Protein AF-0000000087191432 (afdb_homodimer)

Foldseek 3Di:
DPPQQDADDFFFPDFFFAQFLGAAFPPDDLVLLVPFPPPDDCPPPVNLVLLQCLLVLLCVLQVADPQKFKFKFFDFLVRQLVLLCQQFPQPFAEEQWDEADVSVVVVCCNCVPVVNPHYDYFYAPDLQETGDLLPDAQLEEYEYEQAHQQSQFGDLALPSQDLPGNYAYAYEDAQPRLQHDHDNSSHQWYKYGCSGQLVFDGRMMMIIGHPVSQQSLQPDGDPDDDDLSSDQADPSHGPVVSRRRDHSDDDDSSSSSSSVVSSVVCVVQPGSVLQNVQLVLLQVLVVVLQVVDPQKDFSNPDPSGRHSFKTWMDTRPPLLVVDDQVVNQVLLVQLQVQCVVVVRHDNQFRDPPHRGTGIGGSGRSDGSVSSNSNSSSSVSSNSVSSVVSD/DPPQQDADDFFFPDFFFAQFLGAAFPPDDLVLLVPFPPPDDCPPPVNLVLLQCLLVLLCVLQVADPQKFKFKFFFFLVRQLVLLLQQFPQPFAEEQWDEADVSVVVVCCNCVPVVRPHYDYFYDPDLQETGPLLPDAQLEEYEYEQAHQQSQFGDLALPSQDLPGNYAYAYEDAQPRLQHDHDNSSHQWYKYGCSGQLVFDGRMMMIIGHPVSQQSLQPDGDDDDDDLSSDQADPSHGPVVSRRRDHSDDDDSSSSSSSVVSSVVCVVQPGSVLQNVQLVLLQVLVVVLPVVDPQKDFSNPDPSGRHSFKTWMDTRDPLLVPDDQVVNQVLLVQLQVQCVVVVRHDNQFRDPPHRGTGIGGSGRSDGSVSSNSNSVSSVSSNSVSSVVSD

Organism: Streptomyces mobaraensis (NCBI:txid35621)

Secondary structure (DSSP, 8-state):
-----PPPS---SS-B--SSSPPPPTT--GGGGGG---SS-TTSHHHHHHHHHHHHHHHHHHT--TT-EEEEEESHHHHHHHHHHHHHTTSS-EEEEESSHHHHHHHHIIIIIS--SSEEEEE-SSTT----GGG--TTSEEEEESEETTTTEE-S-STTS-TT-SSPEEEE-TTTTTTS---GGG-SEEEEETTSTT---SSEEEEEE-HHHHHHHHH---SS---GGG--EETTEE-GGGGTT--SSPPPHHHHHHHHHHHHHHHHHTSHHHHHHHHHHHHHHHHHHHHH-TTEEES-SSGGGB-SSEEEEEE--HHHHTS-HHHHHHHHHHHHHHHHHTTS-BS-BPPTTSPSEEEEE--TTS-HHHHHHHHHHHHHHHHHHHHHT-/-----PPPS---SS-B--SSSPPPPTT--GGGGGG---SS-TTSHHHHHHHHHHHHHHHHHHT--TT-EEEEEESHHHHHHHHHHHHHTTSS-EEEEESSHHHHHHHHIIIIIS--SSEEEEE-SSTT----GGG--TTSEEEEESEETTTTEE-S-STTS-TT-SSPEEEE-TTTTTTS---GGG-SEEEEETTSTT---SSEEEEEE-HHHHHHHHH---SS---GGG--EETTEE-GGGGTT--SS---HHHHHHHHHHHHHHHHHTSHHHHHHHHHHHHHHHHHHHHH-TTEEES-SSGGGB-SSEEEEEE--HHHHTS-HHHHHHHHHHHHHHHHHTTS-BS-BPPTTSPSEEEEE--TTS-HHHHHHHHHHHHHHHHHHHHHT-

Nearest PDB structures (foldseek):
  2fyf-assembly1_B  TM=8.736E-01  e=1.387E-25  Mycobacterium tuberculosis H37Rv
  3vom-assembly1_B  TM=8.663E-01  e=1.087E-25  Mycobacterium tuberculosis
  5f8v-assembly2_C  TM=7.809E-01  e=5.324E-20  Trichomonas vaginalis
  6mfb-assembly1_B  TM=7.810E-01  e=1.449E-17  Aedes aegypti
  5f8v-assembly3_F  TM=7.965E-01  e=7.066E-17  Trichomonas vaginalis

Sequence (780 aa):
MSNPLSKPALKPERPWFSSGPCAKPPGWDPGDLKGAFVGRSHRHPEGRARLREVIETSRRLLGLPPDHRLAIIPGSDTGAVETALWNLLGHTGVEVCAWENFGLTWLHDIVEQLRVPDVTVHRAASYGGLPDLSAVDFSRDVVFTWNGTTSGVRVPDADWIPADRDGLTICDATSAVFGMDVDFAKLDVVTWSWQKALGGEGAHGMLALSPAAVERLAVFRPDRPIPKVFRIARDGALLDEVFDGFFVNSPSMLAVEDVLTALDWVERIGGTPATVARSRANLDAVARWVRATPYVEFLAEDPRTVSPTSICLRFTHPRFTALPAPEQAAFARRVCARIEENGAGYDIGAHREAPPGLRIWGGPTVDTADVEALLPWIDWAFAQTLGEYAMSNPLSKPALKPERPWFSSGPCAKPPGWDPGDLKGAFVGRSHRHPEGRARLREVIETSRRLLGLPPDHRLAIIPGSDTGAVETALWNLLGHTGVEVCAWENFGLTWLHDIVEQLRVPDVTVHRAASYGGLPDLSAVDFSRDVVFTWNGTTSGVRVPDADWIPADRDGLTICDATSAVFGMDVDFAKLDVVTWSWQKALGGEGAHGMLALSPAAVERLAVFRPDRPIPKVFRIARDGALLDEVFDGFFVNSPSMLAVEDVLTALDWVERIGGTPATVARSRANLDAVARWVRATPYVEFLAEDPRTVSPTSICLRFTHPRFTALPAPEQAAFARRVCARIEENGAGYDIGAHREAPPGLRIWGGPTVDTADVEALLPWIDWAFAQTLGEYA

pLDDT: mean 96.53, std 6.11, range [31.11, 98.94]

Radius of gyration: 27.42 Å; Cα contacts (8 Å, |Δi|>4): 1817; chains: 2; bounding box: 55×76×76 Å

Structure (mmCIF, N/CA/C/O backbone):
data_AF-0000000087191432-model_v1
#
loop_
_entity.id
_entity.type
_entity.pdbx_description
1 polymer 'phosphoserine transaminase'
#
loop_
_atom_site.group_PDB
_atom_site.id
_atom_site.type_symbol
_atom_site.label_atom_id
_atom_site.label_alt_id
_atom_site.label_comp_id
_atom_site.label_asym_id
_atom_site.label_entity_id
_atom_site.label_seq_id
_atom_site.pdbx_PDB_ins_code
_atom_site.Cartn_x
_atom_site.Cartn_y
_atom_site.Cartn_z
_atom_site.occupancy
_atom_site.B_iso_or_equiv
_atom_site.auth_seq_id
_atom_site.auth_comp_id
_atom_site.auth_asym_id
_atom_site.auth_atom_id
_atom_site.pdbx_PDB_model_num
ATOM 1 N N . MET A 1 1 ? -23.094 -40.719 -29.438 1 31.14 1 MET A N 1
ATOM 2 C CA . MET A 1 1 ? -23.359 -39.375 -28.922 1 31.14 1 MET A CA 1
ATOM 3 C C . MET A 1 1 ? -22.922 -39.281 -27.469 1 31.14 1 MET A C 1
ATOM 5 O O . MET A 1 1 ? -23.375 -40.031 -26.609 1 31.14 1 MET A O 1
ATOM 9 N N . SER A 1 2 ? -21.656 -39.094 -27.141 1 40.59 2 SER A N 1
ATOM 10 C CA . SER A 1 2 ? -21.062 -39.188 -25.812 1 40.59 2 SER A CA 1
ATOM 11 C C . SER A 1 2 ? -21.938 -38.469 -24.766 1 40.59 2 SER A C 1
ATOM 13 O O . SER A 1 2 ? -22.422 -37.375 -25.016 1 40.59 2 SER A O 1
ATOM 15 N N . ASN A 1 3 ? -22.703 -39.062 -24.031 1 45.81 3 ASN A N 1
ATOM 16 C CA . ASN A 1 3 ? -23.688 -38.625 -23.047 1 45.81 3 ASN A CA 1
ATOM 17 C C . ASN A 1 3 ? -23.219 -37.406 -22.297 1 45.81 3 ASN A C 1
ATOM 19 O O . ASN A 1 3 ? -22.188 -37.438 -21.625 1 45.81 3 ASN A O 1
ATOM 23 N N . PRO A 1 4 ? -23.703 -36.094 -22.688 1 64.06 4 PRO A N 1
ATOM 24 C CA . PRO A 1 4 ? -23.312 -34.875 -22 1 64.06 4 PRO A CA 1
ATOM 25 C C . PRO A 1 4 ? -23.344 -35 -20.484 1 64.06 4 PRO A C 1
ATOM 27 O O . PRO A 1 4 ? -24.219 -35.656 -19.938 1 64.06 4 PRO A O 1
ATOM 30 N N . LEU A 1 5 ? -22.109 -35.062 -19.812 1 81.69 5 LEU A N 1
ATOM 31 C CA . LEU A 1 5 ? -22.031 -35.062 -18.359 1 81.69 5 LEU A CA 1
ATOM 32 C C . LEU A 1 5 ? -23.109 -34.188 -17.75 1 81.69 5 LEU A C 1
ATOM 34 O O . LEU A 1 5 ? -23.344 -33.062 -18.25 1 81.69 5 LEU A O 1
ATOM 38 N N . SER A 1 6 ? -23.938 -34.688 -16.875 1 91.5 6 SER A N 1
ATOM 39 C CA . SER A 1 6 ? -24.969 -33.906 -16.203 1 91.5 6 SER A CA 1
ATOM 40 C C . SER A 1 6 ? -24.344 -32.781 -15.367 1 91.5 6 SER A C 1
ATOM 42 O O . SER A 1 6 ? -23.234 -32.938 -14.836 1 91.5 6 SER A O 1
ATOM 44 N N . LYS A 1 7 ? -25.094 -31.719 -15.469 1 93.44 7 LYS A N 1
ATOM 45 C CA . LYS A 1 7 ? -24.672 -30.578 -14.648 1 93.44 7 LYS A CA 1
ATOM 46 C C . LYS A 1 7 ? -24.641 -30.938 -13.172 1 93.44 7 LYS A C 1
ATOM 48 O O . LYS A 1 7 ? -25.609 -31.484 -12.641 1 93.44 7 LYS A O 1
ATOM 53 N N . PRO A 1 8 ? -23.469 -30.688 -12.469 1 96.75 8 PRO A N 1
ATOM 54 C CA . PRO A 1 8 ? -23.375 -31.031 -11.055 1 96.75 8 PRO A CA 1
ATOM 55 C C . PRO A 1 8 ? -24.406 -30.312 -10.188 1 96.75 8 PRO A C 1
ATOM 57 O O . PRO A 1 8 ? -24.797 -29.188 -10.5 1 96.75 8 PRO A O 1
ATOM 60 N N . ALA A 1 9 ? -24.797 -30.906 -9.055 1 94 9 ALA A N 1
ATOM 61 C CA . ALA A 1 9 ? -25.797 -30.328 -8.148 1 94 9 ALA A CA 1
ATOM 62 C C . ALA A 1 9 ? -25.125 -29.547 -7.016 1 94 9 ALA A C 1
ATOM 64 O O . ALA A 1 9 ? -25.609 -28.5 -6.598 1 94 9 ALA A O 1
ATOM 65 N N . LEU A 1 10 ? -24.047 -30.062 -6.57 1 97.12 10 LEU A N 1
ATOM 66 C CA . LEU A 1 10 ? -23.391 -29.484 -5.402 1 97.12 10 LEU A CA 1
ATOM 67 C C . LEU A 1 10 ? -22.375 -28.438 -5.816 1 97.12 10 LEU A C 1
ATOM 69 O O . LEU A 1 10 ? -21.531 -28.672 -6.691 1 97.12 10 LEU A O 1
ATOM 73 N N . LYS A 1 11 ? -22.453 -27.234 -5.281 1 98 11 LYS A N 1
ATOM 74 C CA . LYS A 1 11 ? -21.5 -26.156 -5.496 1 98 11 LYS A CA 1
ATOM 75 C C . LYS A 1 11 ? -20.641 -25.922 -4.254 1 98 11 LYS A C 1
ATOM 77 O O . LYS A 1 11 ? -21.062 -26.25 -3.139 1 98 11 LYS A O 1
ATOM 82 N N . PRO A 1 12 ? -19.422 -25.375 -4.461 1 98.69 12 PRO A N 1
ATOM 83 C CA . PRO A 1 12 ? -18.656 -24.938 -3.295 1 98.69 12 PRO A CA 1
ATOM 84 C C . PRO A 1 12 ? -19.406 -23.922 -2.432 1 98.69 12 PRO A C 1
ATOM 86 O O . PRO A 1 12 ? -20.094 -23.062 -2.961 1 98.69 12 PRO A O 1
ATOM 89 N N . GLU A 1 13 ? -19.297 -24.062 -1.094 1 98.12 13 GLU A N 1
ATOM 90 C CA . GLU A 1 13 ? -19.859 -23.062 -0.188 1 98.12 13 GLU A CA 1
ATOM 91 C C . GLU A 1 13 ? -19.156 -21.719 -0.346 1 98.12 13 GLU A C 1
ATOM 93 O O . GLU A 1 13 ? -19.797 -20.656 -0.309 1 98.12 13 GLU A O 1
ATOM 98 N N . ARG A 1 14 ? -17.922 -21.719 -0.483 1 98.12 14 ARG A N 1
ATOM 99 C CA . ARG A 1 14 ? -17.062 -20.578 -0.753 1 98.12 14 ARG A CA 1
ATOM 100 C C . ARG A 1 14 ? -16.297 -20.766 -2.061 1 98.12 14 ARG A C 1
ATOM 102 O O . ARG A 1 14 ? -15.18 -21.281 -2.066 1 98.12 14 ARG A O 1
ATOM 109 N N . PRO A 1 15 ? -16.859 -20.266 -3.139 1 98.5 15 PRO A N 1
ATOM 110 C CA . PRO A 1 15 ? -16.328 -20.562 -4.469 1 98.5 15 PRO A CA 1
ATOM 111 C C . PRO A 1 15 ? -15.18 -19.641 -4.875 1 98.5 15 PRO A C 1
ATOM 113 O O . PRO A 1 15 ? -15.055 -19.297 -6.051 1 98.5 15 PRO A O 1
ATOM 116 N N . TRP A 1 16 ? -14.391 -19.062 -3.955 1 98.5 16 TRP A N 1
ATOM 117 C CA . TRP A 1 16 ? -13.258 -18.188 -4.227 1 98.5 16 TRP A CA 1
ATOM 118 C C . TRP A 1 16 ? -11.961 -18.984 -4.324 1 98.5 16 TRP A C 1
ATOM 120 O O . TRP A 1 16 ? -11.477 -19.516 -3.324 1 98.5 16 TRP A O 1
ATOM 130 N N . PHE A 1 17 ? -11.352 -19.031 -5.543 1 98.75 17 PHE A N 1
ATOM 131 C CA . PHE A 1 17 ? -10.148 -19.812 -5.773 1 98.75 17 PHE A CA 1
ATOM 132 C C . PHE A 1 17 ? -9.055 -18.969 -6.426 1 98.75 17 PHE A C 1
ATOM 134 O O . PHE A 1 17 ? -8.211 -19.5 -7.156 1 98.75 17 PHE A O 1
ATOM 141 N N . SER A 1 18 ? -9.141 -17.625 -6.227 1 98.06 18 SER A N 1
ATOM 142 C CA . SER A 1 18 ? -8.164 -16.703 -6.789 1 98.06 18 SER A CA 1
ATOM 143 C C . SER A 1 18 ? -6.789 -16.906 -6.156 1 98.06 18 SER A C 1
ATOM 145 O O . SER A 1 18 ? -6.68 -17.094 -4.945 1 98.06 18 SER A O 1
ATOM 147 N N . SER A 1 19 ? -5.734 -16.828 -6.973 1 95.88 19 SER A N 1
ATOM 148 C CA . SER A 1 19 ? -4.363 -16.938 -6.484 1 95.88 19 SER A CA 1
ATOM 149 C C . SER A 1 19 ? -3.818 -15.594 -6.023 1 95.88 19 SER A C 1
ATOM 151 O O . SER A 1 19 ? -2.635 -15.477 -5.695 1 95.88 19 SER A O 1
ATOM 153 N N . GLY A 1 20 ? -4.648 -14.5 -5.996 1 91.19 20 GLY A N 1
ATOM 154 C CA . GLY A 1 20 ? -4.223 -13.211 -5.469 1 91.19 20 GLY A CA 1
ATOM 155 C C . GLY A 1 20 ? -5.09 -12.062 -5.941 1 91.19 20 GLY A C 1
ATOM 156 O O . GLY A 1 20 ? -5.117 -11.75 -7.137 1 91.19 20 GLY A O 1
ATOM 157 N N . PRO A 1 21 ? -5.785 -11.328 -4.98 1 96.44 21 PRO A N 1
ATOM 158 C CA . PRO A 1 21 ? -5.988 -11.68 -3.572 1 96.44 21 PRO A CA 1
ATOM 159 C C . PRO A 1 21 ? -6.742 -13 -3.398 1 96.44 21 PRO A C 1
ATOM 161 O O . PRO A 1 21 ? -7.531 -13.383 -4.262 1 96.44 21 PRO A O 1
ATOM 164 N N . CYS A 1 22 ? -6.434 -13.688 -2.32 1 98.38 22 CYS A N 1
ATOM 165 C CA . CYS A 1 22 ? -6.969 -15.023 -2.1 1 98.38 22 CYS A CA 1
ATOM 166 C C . CYS A 1 22 ? -8.164 -14.992 -1.159 1 98.38 22 CYS A C 1
ATOM 168 O O . CYS A 1 22 ? -8.484 -13.938 -0.598 1 98.38 22 CYS A O 1
ATOM 170 N N . ALA A 1 23 ? -8.875 -16.125 -1.084 1 98.31 23 ALA A N 1
ATOM 171 C CA . ALA A 1 23 ? -10.055 -16.25 -0.242 1 98.31 23 ALA A CA 1
ATOM 172 C C . ALA A 1 23 ? -9.75 -15.867 1.202 1 98.31 23 ALA A C 1
ATOM 174 O O . ALA A 1 23 ? -8.68 -16.188 1.722 1 98.31 23 ALA A O 1
ATOM 175 N N . LYS A 1 24 ? -10.695 -15.18 1.85 1 98.06 24 LYS A N 1
ATOM 176 C CA . LYS A 1 24 ? -10.633 -14.891 3.279 1 98.06 24 LYS A CA 1
ATOM 177 C C . LYS A 1 24 ? -10.727 -16.172 4.105 1 98.06 24 LYS A C 1
ATOM 179 O O . LYS A 1 24 ? -11.203 -17.203 3.615 1 98.06 24 LYS A O 1
ATOM 184 N N . PRO A 1 25 ? -10.211 -16.125 5.344 1 98.12 25 PRO A N 1
ATOM 185 C CA . PRO A 1 25 ? -10.406 -17.297 6.195 1 98.12 25 PRO A CA 1
ATOM 186 C C . PRO A 1 25 ? -11.883 -17.672 6.348 1 98.12 25 PRO A C 1
ATOM 188 O O . PRO A 1 25 ? -12.75 -16.812 6.289 1 98.12 25 PRO A O 1
ATOM 191 N N . PRO A 1 26 ? -12.18 -18.969 6.492 1 97.5 26 PRO A N 1
ATOM 192 C CA . PRO A 1 26 ? -13.57 -19.391 6.734 1 97.5 26 PRO A CA 1
ATOM 193 C C . PRO A 1 26 ? -14.211 -18.625 7.895 1 97.5 26 PRO A C 1
ATOM 195 O O . PRO A 1 26 ? -13.586 -18.453 8.945 1 97.5 26 PRO A O 1
ATOM 198 N N . GLY A 1 27 ? -15.383 -18.094 7.664 1 95.44 27 GLY A N 1
ATOM 199 C CA . GLY A 1 27 ? -16.109 -17.406 8.719 1 95.44 27 GLY A CA 1
ATOM 200 C C . GLY A 1 27 ? -15.836 -15.906 8.75 1 95.44 27 GLY A C 1
ATOM 201 O O . GLY A 1 27 ? -16.453 -15.18 9.523 1 95.44 27 GLY A O 1
ATOM 202 N N . TRP A 1 28 ? -14.953 -15.445 7.898 1 95.12 28 TRP A N 1
ATOM 203 C CA . TRP A 1 28 ? -14.602 -14.031 7.852 1 95.12 28 TRP A CA 1
ATOM 204 C C . TRP A 1 28 ? -15.844 -13.172 7.617 1 95.12 28 TRP A C 1
ATOM 206 O O . TRP A 1 28 ? -16.719 -13.539 6.824 1 95.12 28 TRP A O 1
ATOM 216 N N . ASP A 1 29 ? -15.953 -12.039 8.305 1 93.69 29 ASP A N 1
ATOM 217 C CA . ASP A 1 29 ? -17.016 -11.047 8.18 1 93.69 29 ASP A CA 1
ATOM 218 C C . ASP A 1 29 ? -16.469 -9.633 8.383 1 93.69 29 ASP A C 1
ATOM 220 O O . ASP A 1 29 ? -15.664 -9.398 9.289 1 93.69 29 ASP A O 1
ATOM 224 N N . PRO A 1 30 ? -16.875 -8.75 7.504 1 91.69 30 PRO A N 1
ATOM 225 C CA . PRO A 1 30 ? -16.391 -7.387 7.699 1 91.69 30 PRO A CA 1
ATOM 226 C C . PRO A 1 30 ? -16.703 -6.84 9.086 1 91.69 30 PRO A C 1
ATOM 228 O O . PRO A 1 30 ? -16 -5.965 9.586 1 91.69 30 PRO A O 1
ATOM 231 N N . GLY A 1 31 ? -17.812 -7.309 9.68 1 90.75 31 GLY A N 1
ATOM 232 C CA . GLY A 1 31 ? -18.141 -6.898 11.031 1 90.75 31 GLY A CA 1
ATOM 233 C C . GLY A 1 31 ? -17.047 -7.191 12.039 1 90.75 31 GLY A C 1
ATOM 234 O O . GLY A 1 31 ? -17 -6.578 13.102 1 90.75 31 GLY A O 1
ATOM 235 N N . ASP A 1 32 ? -16.141 -8.133 11.672 1 89.38 32 ASP A N 1
ATOM 236 C CA . ASP A 1 32 ? -15.031 -8.492 12.547 1 89.38 32 ASP A CA 1
ATOM 237 C C . ASP A 1 32 ? -13.992 -7.371 12.609 1 89.38 32 ASP A C 1
ATOM 239 O O . ASP A 1 32 ? -13.125 -7.371 13.484 1 89.38 32 ASP A O 1
ATOM 243 N N . LEU A 1 33 ? -14.156 -6.371 11.766 1 94.88 33 LEU A N 1
ATOM 244 C CA . LEU A 1 33 ? -13.172 -5.297 11.664 1 94.88 33 LEU A CA 1
ATOM 245 C C . LEU A 1 33 ? -13.578 -4.105 12.523 1 94.88 33 LEU A C 1
ATOM 247 O O . LEU A 1 33 ? -12.977 -3.035 12.438 1 94.88 33 LEU A O 1
ATOM 251 N N . LYS A 1 34 ? -14.602 -4.227 13.359 1 91.19 34 LYS A N 1
ATOM 252 C CA . LYS A 1 34 ? -15.125 -3.152 14.195 1 91.19 34 LYS A CA 1
ATOM 253 C C . LYS A 1 34 ? -14.062 -2.646 15.164 1 91.19 34 LYS A C 1
ATOM 255 O O . LYS A 1 34 ? -14.094 -1.487 15.586 1 91.19 34 LYS A O 1
ATOM 260 N N . GLY A 1 35 ? -13.062 -3.439 15.5 1 91.06 35 GLY A N 1
ATOM 261 C CA . GLY A 1 35 ? -12.008 -3.059 16.422 1 91.06 35 GLY A CA 1
ATOM 262 C C . GLY A 1 35 ? -10.836 -2.371 15.758 1 91.06 35 GLY A C 1
ATOM 263 O O . GLY A 1 35 ? -9.852 -2.023 16.406 1 91.06 35 GLY A O 1
ATOM 264 N N . ALA A 1 36 ? -10.961 -2.131 14.414 1 95.94 36 ALA A N 1
ATOM 265 C CA . ALA A 1 36 ? -9.859 -1.503 13.688 1 95.94 36 ALA A CA 1
ATOM 266 C C . ALA A 1 36 ? -9.547 -0.121 14.258 1 95.94 36 ALA A C 1
ATOM 268 O O . ALA A 1 36 ? -10.453 0.607 14.672 1 95.94 36 ALA A O 1
ATOM 269 N N . PHE A 1 37 ? -8.281 0.24 14.328 1 97.19 37 PHE A N 1
ATOM 270 C CA . PHE A 1 37 ? -7.781 1.5 14.867 1 97.19 37 PHE A CA 1
ATOM 271 C C . PHE A 1 37 ? -7.805 2.592 13.805 1 97.19 37 PHE A C 1
ATOM 273 O O . PHE A 1 37 ? -6.758 3.098 13.406 1 97.19 37 PHE A O 1
ATOM 280 N N . VAL A 1 38 ? -8.977 2.998 13.398 1 96.44 38 VAL A N 1
ATOM 281 C CA . VAL A 1 38 ? -9.141 3.926 12.281 1 96.44 38 VAL A CA 1
ATOM 282 C C . VAL A 1 38 ? -9.406 5.332 12.82 1 96.44 38 VAL A C 1
ATOM 284 O O . VAL A 1 38 ? -9.789 5.5 13.977 1 96.44 38 VAL A O 1
ATOM 287 N N . GLY A 1 39 ? -9.156 6.383 11.945 1 94.81 39 GLY A N 1
ATOM 288 C CA . GLY A 1 39 ? -9.414 7.77 12.297 1 94.81 39 GLY A CA 1
ATOM 289 C C . GLY A 1 39 ? -8.414 8.336 13.281 1 94.81 39 GLY A C 1
ATOM 290 O O . GLY A 1 39 ? -8.617 9.422 13.836 1 94.81 39 GLY A O 1
ATOM 291 N N . ARG A 1 40 ? -7.348 7.566 13.57 1 96.81 40 ARG A N 1
ATOM 292 C CA . ARG A 1 40 ? -6.289 7.883 14.523 1 96.81 40 ARG A CA 1
ATOM 293 C C . ARG A 1 40 ? -4.914 7.797 13.867 1 96.81 40 ARG A C 1
ATOM 295 O O . ARG A 1 40 ? -4.758 7.164 12.82 1 96.81 40 ARG A O 1
ATOM 302 N N . SER A 1 41 ? -3.996 8.445 14.453 1 96.19 41 SER A N 1
ATOM 303 C CA . SER A 1 41 ? -2.623 8.328 13.977 1 96.19 41 SER A CA 1
ATOM 304 C C . SER A 1 41 ? -2.08 6.922 14.203 1 96.19 41 SER A C 1
ATOM 306 O O . SER A 1 41 ? -2.061 6.434 15.336 1 96.19 41 SER A O 1
ATOM 308 N N . HIS A 1 42 ? -1.597 6.32 13.141 1 95.88 42 HIS A N 1
ATOM 309 C CA . HIS A 1 42 ? -0.969 5.008 13.266 1 95.88 42 HIS A CA 1
ATOM 310 C C . HIS A 1 42 ? 0.31 5.09 14.094 1 95.88 42 HIS A C 1
ATOM 312 O O . HIS A 1 42 ? 0.839 4.062 14.531 1 95.88 42 HIS A O 1
ATOM 318 N N . ARG A 1 43 ? 0.755 6.324 14.375 1 94.25 43 ARG A N 1
ATOM 319 C CA . ARG A 1 43 ? 1.966 6.527 15.164 1 94.25 43 ARG A CA 1
ATOM 320 C C . ARG A 1 43 ? 1.643 6.598 16.656 1 94.25 43 ARG A C 1
ATOM 322 O O . ARG A 1 43 ? 2.543 6.527 17.5 1 94.25 43 ARG A O 1
ATOM 329 N N . HIS A 1 44 ? 0.378 6.859 16.969 1 95.44 44 HIS A N 1
ATOM 330 C CA . HIS A 1 44 ? -0.046 6.723 18.359 1 95.44 44 HIS A CA 1
ATOM 331 C C . HIS A 1 44 ? 0.385 5.379 18.938 1 95.44 44 HIS A C 1
ATOM 333 O O . HIS A 1 44 ? 0.451 4.383 18.219 1 95.44 44 HIS A O 1
ATOM 339 N N . PRO A 1 45 ? 0.702 5.316 20.219 1 95.69 45 PRO A N 1
ATOM 340 C CA . PRO A 1 45 ? 1.142 4.055 20.812 1 95.69 45 PRO A CA 1
ATOM 341 C C . PRO A 1 45 ? 0.185 2.898 20.531 1 95.69 45 PRO A C 1
ATOM 343 O O . PRO A 1 45 ? 0.627 1.778 20.266 1 95.69 45 PRO A O 1
ATOM 346 N N . GLU A 1 46 ? -1.081 3.172 20.531 1 96.56 46 GLU A N 1
ATOM 347 C CA . GLU A 1 46 ? -2.055 2.113 20.281 1 96.56 46 GLU A CA 1
ATOM 348 C C . GLU A 1 46 ? -1.991 1.646 18.828 1 96.56 46 GLU A C 1
ATOM 350 O O . GLU A 1 46 ? -2.152 0.457 18.547 1 96.56 46 GLU A O 1
ATOM 355 N N . GLY A 1 47 ? -1.875 2.572 17.875 1 96.94 47 GLY A N 1
ATOM 356 C CA . GLY A 1 47 ? -1.689 2.203 16.484 1 96.94 47 GLY A CA 1
ATOM 357 C C . GLY A 1 47 ? -0.421 1.405 16.25 1 96.94 47 GLY A C 1
ATOM 358 O O . GLY A 1 47 ? -0.449 0.375 15.57 1 96.94 47 GLY A O 1
ATOM 359 N N . ARG A 1 48 ? 0.645 1.849 16.844 1 97.25 48 ARG A N 1
ATOM 360 C CA . ARG A 1 48 ? 1.925 1.16 16.719 1 97.25 48 ARG A CA 1
ATOM 361 C C . ARG A 1 48 ? 1.854 -0.243 17.312 1 97.25 48 ARG A C 1
ATOM 363 O O . ARG A 1 48 ? 2.48 -1.172 16.797 1 97.25 48 ARG A O 1
ATOM 370 N N . ALA A 1 49 ? 1.115 -0.362 18.375 1 98.12 49 ALA A N 1
ATOM 371 C CA . ALA A 1 49 ? 0.967 -1.659 19.031 1 98.12 49 ALA A CA 1
ATOM 372 C C . ALA A 1 49 ? 0.313 -2.672 18.094 1 98.12 49 ALA A C 1
ATOM 374 O O . ALA A 1 49 ? 0.652 -3.857 18.125 1 98.12 49 ALA A O 1
ATOM 375 N N . ARG A 1 50 ? -0.64 -2.229 17.297 1 98.12 50 ARG A N 1
ATOM 376 C CA . ARG A 1 50 ? -1.283 -3.115 16.344 1 98.12 50 ARG A CA 1
ATOM 377 C C . ARG A 1 50 ? -0.285 -3.605 15.289 1 98.12 50 ARG A C 1
ATOM 379 O O . ARG A 1 50 ? -0.275 -4.785 14.938 1 98.12 50 ARG A O 1
ATOM 386 N N . LEU A 1 51 ? 0.494 -2.711 14.797 1 98.62 51 LEU A N 1
ATOM 387 C CA . LEU A 1 51 ? 1.505 -3.053 13.805 1 98.62 51 LEU A CA 1
ATOM 388 C C . LEU A 1 51 ? 2.553 -3.99 14.391 1 98.62 51 LEU A C 1
ATOM 390 O O . LEU A 1 51 ? 2.969 -4.949 13.742 1 98.62 51 LEU A O 1
ATOM 394 N N . ARG A 1 52 ? 2.943 -3.736 15.617 1 98.5 52 ARG A N 1
ATOM 395 C CA . ARG A 1 52 ? 3.881 -4.609 16.312 1 98.5 52 ARG A CA 1
ATOM 396 C C . ARG A 1 52 ? 3.303 -6.008 16.484 1 98.5 52 ARG A C 1
ATOM 398 O O . ARG A 1 52 ? 4.035 -6.996 16.453 1 98.5 52 ARG A O 1
ATOM 405 N N . GLU A 1 53 ? 2.059 -6.023 16.797 1 98.62 53 GLU A N 1
ATOM 406 C CA . GLU A 1 53 ? 1.398 -7.309 16.984 1 98.62 53 GLU A CA 1
ATOM 407 C C . GLU A 1 53 ? 1.45 -8.141 15.703 1 98.62 53 GLU A C 1
ATOM 409 O O . GLU A 1 53 ? 1.646 -9.359 15.758 1 98.62 53 GLU A O 1
ATOM 414 N N . VAL A 1 54 ? 1.257 -7.523 14.562 1 98.81 54 VAL A N 1
ATOM 415 C CA . VAL A 1 54 ? 1.381 -8.234 13.289 1 98.81 54 VAL A CA 1
ATOM 416 C C . VAL A 1 54 ? 2.777 -8.836 13.172 1 98.81 54 VAL A C 1
ATOM 418 O O . VAL A 1 54 ? 2.926 -10 12.797 1 98.81 54 VAL A O 1
ATOM 421 N N . ILE A 1 55 ? 3.773 -8.031 13.477 1 98.69 55 ILE A N 1
ATOM 422 C CA . ILE A 1 55 ? 5.168 -8.445 13.359 1 98.69 55 ILE A CA 1
ATOM 423 C C . ILE A 1 55 ? 5.445 -9.602 14.312 1 98.69 55 ILE A C 1
ATOM 425 O O . ILE A 1 55 ? 5.918 -10.656 13.898 1 98.69 55 ILE A O 1
ATOM 429 N N . GLU A 1 56 ? 5.059 -9.477 15.539 1 98.25 56 GLU A N 1
ATOM 430 C CA . GLU A 1 56 ? 5.375 -10.453 16.578 1 98.25 56 GLU A CA 1
ATOM 431 C C . GLU A 1 56 ? 4.617 -11.758 16.359 1 98.25 56 GLU A C 1
ATOM 433 O O . GLU A 1 56 ? 5.188 -12.844 16.5 1 98.25 56 GLU A O 1
ATOM 438 N N . THR A 1 57 ? 3.365 -11.625 16.062 1 98.75 57 THR A N 1
ATOM 439 C CA . THR A 1 57 ? 2.555 -12.82 15.844 1 98.75 57 THR A CA 1
ATOM 440 C C . THR A 1 57 ? 3.021 -13.578 14.602 1 98.75 57 THR A C 1
ATOM 442 O O . THR A 1 57 ? 3.094 -14.805 14.609 1 98.75 57 THR A O 1
ATOM 445 N N . SER A 1 58 ? 3.352 -12.883 13.531 1 98.81 58 SER A N 1
ATOM 446 C CA . SER A 1 58 ? 3.875 -13.523 12.328 1 98.81 58 SER A CA 1
ATOM 447 C C . SER A 1 58 ? 5.18 -14.258 12.617 1 98.81 58 SER A C 1
ATOM 449 O O . SER A 1 58 ? 5.367 -15.398 12.188 1 98.81 58 SER A O 1
ATOM 451 N N . ARG A 1 59 ? 6.062 -13.57 13.312 1 98.12 59 ARG A N 1
ATOM 452 C CA . ARG A 1 59 ? 7.34 -14.164 13.68 1 98.12 59 ARG A CA 1
ATOM 453 C C . ARG A 1 59 ? 7.137 -15.461 14.453 1 98.12 59 ARG A C 1
ATOM 455 O O . ARG A 1 59 ? 7.754 -16.484 14.141 1 98.12 59 ARG A O 1
ATOM 462 N N . ARG A 1 60 ? 6.281 -15.398 15.414 1 98.38 60 ARG A N 1
ATOM 463 C CA . ARG A 1 60 ? 6.027 -16.547 16.281 1 98.38 60 ARG A CA 1
ATOM 464 C C . ARG A 1 60 ? 5.41 -17.703 15.5 1 98.38 60 ARG A C 1
ATOM 466 O O . ARG A 1 60 ? 5.883 -18.828 15.578 1 98.38 60 ARG A O 1
ATOM 473 N N . LEU A 1 61 ? 4.414 -17.438 14.703 1 98.69 61 LEU A N 1
ATOM 474 C CA . LEU A 1 61 ? 3.678 -18.469 13.992 1 98.69 61 LEU A CA 1
ATOM 475 C C . LEU A 1 61 ? 4.555 -19.125 12.922 1 98.69 61 LEU A C 1
ATOM 477 O O . LEU A 1 61 ? 4.422 -20.312 12.648 1 98.69 61 LEU A O 1
ATOM 481 N N . LEU A 1 62 ? 5.48 -18.344 12.32 1 98.62 62 LEU A N 1
ATOM 482 C CA . LEU A 1 62 ? 6.316 -18.859 11.242 1 98.62 62 LEU A CA 1
ATOM 483 C C . LEU A 1 62 ? 7.57 -19.531 11.789 1 98.62 62 LEU A C 1
ATOM 485 O O . LEU A 1 62 ? 8.289 -20.203 11.047 1 98.62 62 LEU A O 1
ATOM 489 N N . GLY A 1 63 ? 7.812 -19.344 13.055 1 97.88 63 GLY A N 1
ATOM 490 C CA . GLY A 1 63 ? 9.031 -19.875 13.633 1 97.88 63 GLY A CA 1
ATOM 491 C C . GLY A 1 63 ? 10.289 -19.266 13.039 1 97.88 63 GLY A C 1
ATOM 492 O O . GLY A 1 63 ? 11.25 -19.984 12.742 1 97.88 63 GLY A O 1
ATOM 493 N N . LEU A 1 64 ? 10.242 -17.969 12.766 1 97.94 64 LEU A N 1
ATOM 494 C CA . LEU A 1 64 ? 11.438 -17.297 12.25 1 97.94 64 LEU A CA 1
ATOM 495 C C . LEU A 1 64 ? 12.586 -17.406 13.242 1 97.94 64 LEU A C 1
ATOM 497 O O . LEU A 1 64 ? 12.383 -17.312 14.453 1 97.94 64 LEU A O 1
ATOM 501 N N . PRO A 1 65 ? 13.82 -17.609 12.711 1 97.44 65 PRO A N 1
ATOM 502 C CA . PRO A 1 65 ? 14.953 -17.562 13.633 1 97.44 65 PRO A CA 1
ATOM 503 C C . PRO A 1 65 ? 14.977 -16.297 14.484 1 97.44 65 PRO A C 1
ATOM 505 O O . PRO A 1 65 ? 14.633 -15.219 14 1 97.44 65 PRO A O 1
ATOM 508 N N . PRO A 1 66 ? 15.344 -16.359 15.75 1 95.5 66 PRO A N 1
ATOM 509 C CA . PRO A 1 66 ? 15.203 -15.25 16.703 1 95.5 66 PRO A CA 1
ATOM 510 C C . PRO A 1 66 ? 15.969 -14.008 16.266 1 95.5 66 PRO A C 1
ATOM 512 O O . PRO A 1 66 ? 15.594 -12.891 16.625 1 95.5 66 PRO A O 1
ATOM 515 N N . ASP A 1 67 ? 16.969 -14.148 15.469 1 96 67 ASP A N 1
ATOM 516 C CA . ASP A 1 67 ? 17.797 -13.008 15.133 1 96 67 ASP A CA 1
ATOM 517 C C . ASP A 1 67 ? 17.344 -12.352 13.828 1 96 67 ASP A C 1
ATOM 519 O O . ASP A 1 67 ? 17.906 -11.344 13.406 1 96 67 ASP A O 1
ATOM 523 N N . HIS A 1 68 ? 16.375 -12.953 13.211 1 97.62 68 HIS A N 1
ATOM 524 C CA . HIS A 1 68 ? 15.805 -12.312 12.031 1 97.62 68 HIS A CA 1
ATOM 525 C C . HIS A 1 68 ? 15 -11.078 12.414 1 97.62 68 HIS A C 1
ATOM 527 O O . HIS A 1 68 ? 14.312 -11.07 13.445 1 97.62 68 HIS A O 1
ATOM 533 N N . ARG A 1 69 ? 15.117 -10 11.633 1 98.19 69 ARG A N 1
ATOM 534 C CA . ARG A 1 69 ? 14.289 -8.805 11.773 1 98.19 69 ARG A CA 1
ATOM 535 C C . ARG A 1 69 ? 13.117 -8.828 10.797 1 98.19 69 ARG A C 1
ATOM 537 O O . ARG A 1 69 ? 13.266 -9.273 9.656 1 98.19 69 ARG A O 1
ATOM 544 N N . LEU A 1 70 ? 11.961 -8.5 11.281 1 98.69 70 LEU A N 1
ATOM 545 C CA . LEU A 1 70 ? 10.766 -8.547 10.453 1 98.69 70 LEU A CA 1
ATOM 546 C C . LEU A 1 70 ? 10.086 -7.184 10.391 1 98.69 70 LEU A C 1
ATOM 548 O O . LEU A 1 70 ? 9.898 -6.531 11.422 1 98.69 70 LEU A O 1
ATOM 552 N N . ALA A 1 71 ? 9.742 -6.727 9.18 1 98.62 71 ALA A N 1
ATOM 553 C CA . ALA A 1 71 ? 9.133 -5.414 8.977 1 98.62 71 ALA A CA 1
ATOM 554 C C . ALA A 1 71 ? 7.91 -5.516 8.07 1 98.62 71 ALA A C 1
ATOM 556 O O . ALA A 1 71 ? 7.762 -6.488 7.324 1 98.62 71 ALA A O 1
ATOM 557 N N . ILE A 1 72 ? 7 -4.598 8.195 1 98.75 72 ILE A N 1
ATOM 558 C CA . ILE A 1 72 ? 5.922 -4.371 7.238 1 98.75 72 ILE A CA 1
ATOM 559 C C . ILE A 1 72 ? 6.348 -3.307 6.227 1 98.75 72 ILE A C 1
ATOM 561 O O . ILE A 1 72 ? 6.828 -2.236 6.609 1 98.75 72 ILE A O 1
ATOM 565 N N . ILE A 1 73 ? 6.223 -3.631 4.945 1 98.25 73 ILE A N 1
ATOM 566 C CA . ILE A 1 73 ? 6.719 -2.787 3.863 1 98.25 73 ILE A CA 1
ATOM 567 C C . ILE A 1 73 ? 5.559 -2.381 2.957 1 98.25 73 ILE A C 1
ATOM 569 O O . ILE A 1 73 ? 4.648 -3.174 2.707 1 98.25 73 ILE A O 1
ATOM 573 N N . PRO A 1 74 ? 5.555 -1.13 2.424 1 98.31 74 PRO A N 1
ATOM 574 C CA . PRO A 1 74 ? 4.496 -0.732 1.49 1 98.31 74 PRO A CA 1
ATOM 575 C C . PRO A 1 74 ? 4.598 -1.452 0.147 1 98.31 74 PRO A C 1
ATOM 577 O O . PRO A 1 74 ? 5.68 -1.905 -0.236 1 98.31 74 PRO A O 1
ATOM 580 N N . GLY A 1 75 ? 3.453 -1.542 -0.565 1 98.38 75 GLY A N 1
ATOM 581 C CA . GLY A 1 75 ? 3.463 -1.982 -1.951 1 98.38 75 GLY A CA 1
ATOM 582 C C . GLY A 1 75 ? 3.354 -3.488 -2.1 1 98.38 75 GLY A C 1
ATOM 583 O O . GLY A 1 75 ? 3.889 -4.062 -3.049 1 98.38 75 GLY A O 1
ATOM 584 N N . SER A 1 76 ? 2.693 -4.168 -1.103 1 98.25 76 SER A N 1
ATOM 585 C CA . SER A 1 76 ? 2.592 -5.625 -1.132 1 98.25 76 SER A CA 1
ATOM 586 C C . SER A 1 76 ? 3.961 -6.27 -1.307 1 98.25 76 SER A C 1
ATOM 588 O O . SER A 1 76 ? 4.977 -5.711 -0.884 1 98.25 76 SER A O 1
ATOM 590 N N . ASP A 1 77 ? 3.959 -7.531 -1.766 1 98.31 77 ASP A N 1
ATOM 591 C CA . ASP A 1 77 ? 5.227 -8.25 -1.863 1 98.31 77 ASP A CA 1
ATOM 592 C C . ASP A 1 77 ? 6.141 -7.613 -2.904 1 98.31 77 ASP A C 1
ATOM 594 O O . ASP A 1 77 ? 7.367 -7.66 -2.775 1 98.31 77 ASP A O 1
ATOM 598 N N . THR A 1 78 ? 5.535 -7.016 -3.988 1 98.62 78 THR A N 1
ATOM 599 C CA . THR A 1 78 ? 6.375 -6.324 -4.961 1 98.62 78 THR A CA 1
ATOM 600 C C . THR A 1 78 ? 7.211 -5.246 -4.285 1 98.62 78 THR A C 1
ATOM 602 O O . THR A 1 78 ? 8.422 -5.152 -4.516 1 98.62 78 THR A O 1
ATOM 605 N N . GLY A 1 79 ? 6.559 -4.461 -3.432 1 98.62 79 GLY A N 1
ATOM 606 C CA . GLY A 1 79 ? 7.305 -3.471 -2.672 1 98.62 79 GLY A CA 1
ATOM 607 C C . GLY A 1 79 ? 8.375 -4.078 -1.784 1 98.62 79 GLY A C 1
ATOM 608 O O . GLY A 1 79 ? 9.477 -3.545 -1.679 1 98.62 79 GLY A O 1
ATOM 609 N N . ALA A 1 80 ? 8.023 -5.195 -1.175 1 98.81 80 ALA A N 1
ATOM 610 C CA . ALA A 1 80 ? 8.969 -5.84 -0.26 1 98.81 80 ALA A CA 1
ATOM 611 C C . ALA A 1 80 ? 10.188 -6.367 -1.01 1 98.81 80 ALA A C 1
ATOM 613 O O . ALA A 1 80 ? 11.32 -6.16 -0.579 1 98.81 80 ALA A O 1
ATOM 614 N N . VAL A 1 81 ? 9.969 -7.031 -2.158 1 98.88 81 VAL A N 1
ATOM 615 C CA . VAL A 1 81 ? 11.086 -7.559 -2.938 1 98.88 81 VAL A CA 1
ATOM 616 C C . VAL A 1 81 ? 11.953 -6.41 -3.449 1 98.88 81 VAL A C 1
ATOM 618 O O . VAL A 1 81 ? 13.18 -6.465 -3.359 1 98.88 81 VAL A O 1
ATOM 621 N N . GLU A 1 82 ? 11.32 -5.391 -3.932 1 98.88 82 GLU A N 1
ATOM 622 C CA . GLU A 1 82 ? 12.078 -4.27 -4.48 1 98.88 82 GLU A CA 1
ATOM 623 C C . GLU A 1 82 ? 12.844 -3.529 -3.387 1 98.88 82 GLU A C 1
ATOM 625 O O . GLU A 1 82 ? 13.938 -3.023 -3.621 1 98.88 82 GLU A O 1
ATOM 630 N N . THR A 1 83 ? 12.227 -3.422 -2.178 1 98.81 83 THR A N 1
ATOM 631 C CA . THR A 1 83 ? 12.969 -2.873 -1.049 1 98.81 83 THR A CA 1
ATOM 632 C C . THR A 1 83 ? 14.273 -3.635 -0.842 1 98.81 83 THR A C 1
ATOM 634 O O . THR A 1 83 ? 15.336 -3.025 -0.682 1 98.81 83 THR A O 1
ATOM 637 N N . ALA A 1 84 ? 14.211 -4.949 -0.911 1 98.88 84 ALA A N 1
ATOM 638 C CA . ALA A 1 84 ? 15.406 -5.773 -0.74 1 98.88 84 ALA A CA 1
ATOM 639 C C . ALA A 1 84 ? 16.391 -5.551 -1.882 1 98.88 84 ALA A C 1
ATOM 641 O O . ALA A 1 84 ? 17.578 -5.309 -1.646 1 98.88 84 ALA A O 1
ATOM 642 N N . LEU A 1 85 ? 15.922 -5.633 -3.123 1 98.88 85 LEU A N 1
ATOM 643 C CA . LEU A 1 85 ? 16.797 -5.52 -4.285 1 98.88 85 LEU A CA 1
ATOM 644 C C . LEU A 1 85 ? 17.5 -4.164 -4.312 1 98.88 85 LEU A C 1
ATOM 646 O O . LEU A 1 85 ? 18.703 -4.086 -4.555 1 98.88 85 LEU A O 1
ATOM 650 N N . TRP A 1 86 ? 16.781 -3.082 -4.078 1 98.62 86 TRP A N 1
ATOM 651 C CA . TRP A 1 86 ? 17.312 -1.726 -4.168 1 98.62 86 TRP A CA 1
ATOM 652 C C . TRP A 1 86 ? 18.328 -1.462 -3.059 1 98.62 86 TRP A C 1
ATOM 654 O O . TRP A 1 86 ? 19.281 -0.705 -3.25 1 98.62 86 TRP A O 1
ATOM 664 N N . ASN A 1 87 ? 18.125 -2.035 -1.888 1 98.38 87 ASN A N 1
ATOM 665 C CA . ASN A 1 87 ? 19 -1.752 -0.751 1 98.38 87 ASN A CA 1
ATOM 666 C C . ASN A 1 87 ? 20.219 -2.668 -0.739 1 98.38 87 ASN A C 1
ATOM 668 O O . ASN A 1 87 ? 21.297 -2.275 -0.27 1 98.38 87 ASN A O 1
ATOM 672 N N . LEU A 1 88 ? 20.125 -3.936 -1.332 1 98.38 88 LEU A N 1
ATOM 673 C CA . LEU A 1 88 ? 21.094 -4.945 -0.931 1 98.38 88 LEU A CA 1
ATOM 674 C C . LEU A 1 88 ? 21.938 -5.391 -2.121 1 98.38 88 LEU A C 1
ATOM 676 O O . LEU A 1 88 ? 23.031 -5.934 -1.946 1 98.38 88 LEU A O 1
ATOM 680 N N . LEU A 1 89 ? 21.484 -5.301 -3.352 1 98.5 89 LEU A N 1
ATOM 681 C CA . LEU A 1 89 ? 22.156 -5.926 -4.484 1 98.5 89 LEU A CA 1
ATOM 682 C C . LEU A 1 89 ? 23.312 -5.062 -4.973 1 98.5 89 LEU A C 1
ATOM 684 O O . LEU A 1 89 ? 23.25 -3.836 -4.887 1 98.5 89 LEU A O 1
ATOM 688 N N . GLY A 1 90 ? 24.328 -5.688 -5.543 1 96.94 90 GLY A N 1
ATOM 689 C CA . GLY A 1 90 ? 25.453 -5.008 -6.164 1 96.94 90 GLY A CA 1
ATOM 690 C C . GLY A 1 90 ? 26.75 -5.191 -5.402 1 96.94 90 GLY A C 1
ATOM 691 O O . GLY A 1 90 ? 27.828 -4.879 -5.914 1 96.94 90 GLY A O 1
ATOM 692 N N . HIS A 1 91 ? 26.656 -5.652 -4.148 1 96.75 91 HIS A N 1
ATOM 693 C CA . HIS A 1 91 ? 27.828 -5.922 -3.33 1 96.75 91 HIS A CA 1
ATOM 694 C C . HIS A 1 91 ? 28.641 -7.078 -3.904 1 96.75 91 HIS A C 1
ATOM 696 O O . HIS A 1 91 ? 29.875 -7.09 -3.791 1 96.75 91 HIS A O 1
ATOM 702 N N . THR A 1 92 ? 28.047 -8.078 -4.414 1 97.12 92 THR A N 1
ATOM 703 C CA . THR A 1 92 ? 28.609 -9.203 -5.16 1 97.12 92 THR A CA 1
ATOM 704 C C . THR A 1 92 ? 27.844 -9.422 -6.461 1 97.12 92 THR A C 1
ATOM 706 O O . THR A 1 92 ? 26.906 -8.68 -6.766 1 97.12 92 THR A O 1
ATOM 709 N N . GLY A 1 93 ? 28.328 -10.375 -7.273 1 98.06 93 GLY A N 1
ATOM 710 C CA . GLY A 1 93 ? 27.5 -10.812 -8.383 1 98.06 93 GLY A CA 1
ATOM 711 C C . GLY A 1 93 ? 26.188 -11.422 -7.945 1 98.06 93 GLY A C 1
ATOM 712 O O . GLY A 1 93 ? 26 -11.711 -6.762 1 98.06 93 GLY A O 1
ATOM 713 N N . VAL A 1 94 ? 25.266 -11.547 -8.906 1 98.81 94 VAL A N 1
ATOM 714 C CA . VAL A 1 94 ? 23.922 -12.008 -8.562 1 98.81 94 VAL A CA 1
ATOM 715 C C . VAL A 1 94 ? 23.547 -13.203 -9.438 1 98.81 94 VAL A C 1
ATOM 717 O O . VAL A 1 94 ? 23.797 -13.195 -10.648 1 98.81 94 VAL A O 1
ATOM 720 N N . GLU A 1 95 ? 23.062 -14.281 -8.812 1 98.88 95 GLU A N 1
ATOM 721 C CA . GLU A 1 95 ? 22.391 -15.398 -9.461 1 98.88 95 GLU A CA 1
ATOM 722 C C . GLU A 1 95 ? 20.875 -15.227 -9.422 1 98.88 95 GLU A C 1
ATOM 724 O O . GLU A 1 95 ? 20.281 -15.125 -8.344 1 98.88 95 GLU A O 1
ATOM 729 N N . VAL A 1 96 ? 20.25 -15.164 -10.602 1 98.88 96 VAL A N 1
ATOM 730 C CA . VAL A 1 96 ? 18.797 -15.047 -10.625 1 98.88 96 VAL A CA 1
ATOM 731 C C . VAL A 1 96 ? 18.188 -16.344 -11.164 1 98.88 96 VAL A C 1
ATOM 733 O O . VAL A 1 96 ? 18.484 -16.75 -12.289 1 98.88 96 VAL A O 1
ATOM 736 N N . CYS A 1 97 ? 17.375 -17.016 -10.344 1 98.75 97 CYS A N 1
ATOM 737 C CA . CYS A 1 97 ? 16.609 -18.172 -10.781 1 98.75 97 CYS A CA 1
ATOM 738 C C . CYS A 1 97 ? 15.195 -17.781 -11.172 1 98.75 97 CYS A C 1
ATOM 740 O O . CYS A 1 97 ? 14.414 -17.344 -10.328 1 98.75 97 CYS A O 1
ATOM 742 N N . ALA A 1 98 ? 14.852 -17.938 -12.445 1 97.31 98 ALA A N 1
ATOM 743 C CA . ALA A 1 98 ? 13.555 -17.5 -12.953 1 97.31 98 ALA A CA 1
ATOM 744 C C . ALA A 1 98 ? 12.898 -18.594 -13.789 1 97.31 98 ALA A C 1
ATOM 746 O O . ALA A 1 98 ? 13.5 -19.109 -14.734 1 97.31 98 ALA A O 1
ATOM 747 N N . TRP A 1 99 ? 11.688 -18.969 -13.383 1 96.88 99 TRP A N 1
ATOM 748 C CA . TRP A 1 99 ? 11.031 -20.031 -14.125 1 96.88 99 TRP A CA 1
ATOM 749 C C . TRP A 1 99 ? 9.555 -19.703 -14.367 1 96.88 99 TRP A C 1
ATOM 751 O O . TRP A 1 99 ? 8.82 -20.5 -14.945 1 96.88 99 TRP A O 1
ATOM 761 N N . GLU A 1 100 ? 9.117 -18.516 -13.914 1 94.56 100 GLU A N 1
ATOM 762 C CA . GLU A 1 100 ? 7.773 -17.984 -14.117 1 94.56 100 GLU A CA 1
ATOM 763 C C . GLU A 1 100 ? 7.742 -16.469 -13.961 1 94.56 100 GLU A C 1
ATOM 765 O O . GLU A 1 100 ? 8.789 -15.82 -13.891 1 94.56 100 GLU A O 1
ATOM 770 N N . ASN A 1 101 ? 6.594 -15.859 -14.023 1 92.38 101 ASN A N 1
ATOM 771 C CA . ASN A 1 101 ? 6.383 -14.43 -14.242 1 92.38 101 ASN A CA 1
ATOM 772 C C . ASN A 1 101 ? 7.051 -13.594 -13.148 1 92.38 101 ASN A C 1
ATOM 774 O O . ASN A 1 101 ? 7.641 -12.555 -13.438 1 92.38 101 ASN A O 1
ATOM 778 N N . PHE A 1 102 ? 6.957 -13.953 -11.945 1 94.31 102 PHE A N 1
ATOM 779 C CA . PHE A 1 102 ? 7.48 -13.133 -10.852 1 94.31 102 PHE A CA 1
ATOM 780 C C . PHE A 1 102 ? 9.008 -13.188 -10.82 1 94.31 102 PHE A C 1
ATOM 782 O O . PHE A 1 102 ? 9.664 -12.164 -10.672 1 94.31 102 PHE A O 1
ATOM 789 N N . GLY A 1 103 ? 9.578 -14.383 -10.992 1 96.62 103 GLY A N 1
ATOM 790 C CA . GLY A 1 103 ? 11.016 -14.453 -11.148 1 96.62 103 GLY A CA 1
ATOM 791 C C . GLY A 1 103 ? 11.539 -13.617 -12.297 1 96.62 103 GLY A C 1
ATOM 792 O O . GLY A 1 103 ? 12.586 -12.969 -12.18 1 96.62 103 GLY A O 1
ATOM 793 N N . LEU A 1 104 ? 10.797 -13.641 -13.375 1 96.88 104 LEU A N 1
ATOM 794 C CA . LEU A 1 104 ? 11.18 -12.859 -14.547 1 96.88 104 LEU A CA 1
ATOM 795 C C . LEU A 1 104 ? 11.062 -11.367 -14.258 1 96.88 104 LEU A C 1
ATOM 797 O O . LEU A 1 104 ? 11.844 -10.562 -14.773 1 96.88 104 LEU A O 1
ATOM 801 N N . THR A 1 105 ? 10.094 -10.977 -13.484 1 96.88 105 THR A N 1
ATOM 802 C CA . THR A 1 105 ? 9.945 -9.586 -13.062 1 96.88 105 THR A CA 1
ATOM 803 C C . THR A 1 105 ? 11.156 -9.133 -12.266 1 96.88 105 THR A C 1
ATOM 805 O O . THR A 1 105 ? 11.672 -8.031 -12.477 1 96.88 105 THR A O 1
ATOM 808 N N . TRP A 1 106 ? 11.641 -9.969 -11.336 1 98.69 106 TRP A N 1
ATOM 809 C CA . TRP A 1 106 ? 12.812 -9.617 -10.539 1 98.69 106 TRP A CA 1
ATOM 810 C C . TRP A 1 106 ? 14.062 -9.555 -11.414 1 98.69 106 TRP A C 1
ATOM 812 O O . TRP A 1 106 ? 14.906 -8.672 -11.234 1 98.69 106 TRP A O 1
ATOM 822 N N . LEU A 1 107 ? 14.117 -10.508 -12.375 1 98.62 107 LEU A N 1
ATOM 823 C CA . LEU A 1 107 ? 15.211 -10.461 -13.336 1 98.62 107 LEU A CA 1
ATOM 824 C C . LEU A 1 107 ? 15.234 -9.133 -14.078 1 98.62 107 LEU A C 1
ATOM 826 O O . LEU A 1 107 ? 16.297 -8.516 -14.234 1 98.62 107 LEU A O 1
ATOM 830 N N . HIS A 1 108 ? 14.102 -8.688 -14.523 1 98 108 HIS A N 1
ATOM 831 C CA . HIS A 1 108 ? 13.992 -7.41 -15.219 1 98 108 HIS A CA 1
ATOM 832 C C . HIS A 1 108 ? 14.477 -6.262 -14.336 1 98 108 HIS A C 1
ATOM 834 O O . HIS A 1 108 ? 15.242 -5.406 -14.789 1 98 108 HIS A O 1
ATOM 840 N N . ASP A 1 109 ? 14.047 -6.176 -13.125 1 98.62 109 ASP A N 1
ATOM 841 C CA . ASP A 1 109 ? 14.477 -5.129 -12.203 1 98.62 109 ASP A CA 1
ATOM 842 C C . ASP A 1 109 ? 16 -5.137 -12.039 1 98.62 109 ASP A C 1
ATOM 844 O O . ASP A 1 109 ? 16.641 -4.082 -12.07 1 98.62 109 ASP A O 1
ATOM 848 N N . ILE A 1 110 ? 16.531 -6.352 -11.898 1 98.81 110 ILE A N 1
ATOM 849 C CA . ILE A 1 110 ? 17.953 -6.508 -11.586 1 98.81 110 ILE A CA 1
ATOM 850 C C . ILE A 1 110 ? 18.797 -6.102 -12.789 1 98.81 110 ILE A C 1
ATOM 852 O O . ILE A 1 110 ? 19.797 -5.383 -12.648 1 98.81 110 ILE A O 1
ATOM 856 N N . VAL A 1 111 ? 18.328 -6.547 -13.977 1 98.38 111 VAL A N 1
ATOM 857 C CA . VAL A 1 111 ? 19.156 -6.375 -15.164 1 98.38 111 VAL A CA 1
ATOM 858 C C . VAL A 1 111 ? 18.844 -5.031 -15.828 1 98.38 111 VAL A C 1
ATOM 860 O O . VAL A 1 111 ? 19.75 -4.262 -16.141 1 98.38 111 VAL A O 1
ATOM 863 N N . GLU A 1 112 ? 17.562 -4.695 -15.969 1 97.06 112 GLU A N 1
ATOM 864 C CA . GLU A 1 112 ? 17.172 -3.553 -16.797 1 97.06 112 GLU A CA 1
ATOM 865 C C . GLU A 1 112 ? 17.062 -2.283 -15.953 1 97.06 112 GLU A C 1
ATOM 867 O O . GLU A 1 112 ? 17.297 -1.18 -16.453 1 97.06 112 GLU A O 1
ATOM 872 N N . GLN A 1 113 ? 16.703 -2.398 -14.711 1 97.5 113 GLN A N 1
ATOM 873 C CA . GLN A 1 113 ? 16.5 -1.22 -13.875 1 97.5 113 GLN A CA 1
ATOM 874 C C . GLN A 1 113 ? 17.734 -0.937 -13.023 1 97.5 113 GLN A C 1
ATOM 876 O O . GLN A 1 113 ? 18.391 0.086 -13.203 1 97.5 113 GLN A O 1
ATOM 881 N N . LEU A 1 114 ? 18.078 -1.895 -12.211 1 98.31 114 LEU A N 1
ATOM 882 C CA . LEU A 1 114 ? 19.219 -1.698 -11.32 1 98.31 114 LEU A CA 1
ATOM 883 C C . LEU A 1 114 ? 20.531 -1.811 -12.086 1 98.31 114 LEU A C 1
ATOM 885 O O . LEU A 1 114 ? 21.562 -1.318 -11.625 1 98.31 114 LEU A O 1
ATOM 889 N N . ARG A 1 115 ? 20.641 -2.496 -13.266 1 97.19 115 ARG A N 1
ATOM 890 C CA . ARG A 1 115 ? 21.812 -2.666 -14.125 1 97.19 115 ARG A CA 1
ATOM 891 C C . ARG A 1 115 ? 22.984 -3.223 -13.328 1 97.19 115 ARG A C 1
ATOM 893 O O . ARG A 1 115 ? 24.094 -2.695 -13.406 1 97.19 115 ARG A O 1
ATOM 900 N N . VAL A 1 116 ? 22.625 -4.207 -12.5 1 97.56 116 VAL A N 1
ATOM 901 C CA . VAL A 1 116 ? 23.703 -4.906 -11.789 1 97.56 116 VAL A CA 1
ATOM 902 C C . VAL A 1 116 ? 24.703 -5.477 -12.789 1 97.56 116 VAL A C 1
ATOM 904 O O . VAL A 1 116 ? 24.312 -6.164 -13.734 1 97.56 116 VAL A O 1
ATOM 907 N N . PRO A 1 117 ? 25.969 -5.207 -12.695 1 95.56 117 PRO A N 1
ATOM 908 C CA . PRO A 1 117 ? 26.938 -5.508 -13.75 1 95.56 117 PRO A CA 1
ATOM 909 C C . PRO A 1 117 ? 27.203 -7.004 -13.898 1 95.56 117 PRO A C 1
ATOM 911 O O . PRO A 1 117 ? 27.5 -7.477 -15 1 95.56 117 PRO A O 1
ATOM 914 N N . ASP A 1 118 ? 27.234 -7.855 -12.898 1 98.12 118 ASP A N 1
ATOM 915 C CA . ASP A 1 118 ? 27.562 -9.273 -12.906 1 98.12 118 ASP A CA 1
ATOM 916 C C . ASP A 1 118 ? 26.359 -10.133 -12.508 1 98.12 118 ASP A C 1
ATOM 918 O O . ASP A 1 118 ? 26.156 -10.391 -11.328 1 98.12 118 ASP A O 1
ATOM 922 N N . VAL A 1 119 ? 25.609 -10.609 -13.57 1 98.75 119 VAL A N 1
ATOM 923 C CA . VAL A 1 119 ? 24.391 -11.375 -13.336 1 98.75 119 VAL A CA 1
ATOM 924 C C . VAL A 1 119 ? 24.438 -12.688 -14.102 1 98.75 119 VAL A C 1
ATOM 926 O O . VAL A 1 119 ? 24.766 -12.703 -15.297 1 98.75 119 VAL A O 1
ATOM 929 N N . THR A 1 120 ? 24.234 -13.797 -13.453 1 98.81 120 THR A N 1
ATOM 930 C CA . THR A 1 120 ? 24 -15.094 -14.07 1 98.81 120 THR A CA 1
ATOM 931 C C . THR A 1 120 ? 22.531 -15.477 -13.977 1 98.81 120 THR A C 1
ATOM 933 O O . THR A 1 120 ? 21.938 -15.438 -12.891 1 98.81 120 THR A O 1
ATOM 936 N N . VAL A 1 121 ? 21.969 -15.82 -15.078 1 98.62 121 VAL A N 1
ATOM 937 C CA . VAL A 1 121 ? 20.547 -16.125 -15.117 1 98.62 121 VAL A CA 1
ATOM 938 C C . VAL A 1 121 ? 20.344 -17.641 -15.266 1 98.62 121 VAL A C 1
ATOM 940 O O . VAL A 1 121 ? 20.906 -18.25 -16.172 1 98.62 121 VAL A O 1
ATOM 943 N N . HIS A 1 122 ? 19.609 -18.203 -14.336 1 98.56 122 HIS A N 1
ATOM 944 C CA . HIS A 1 122 ? 19.141 -19.578 -14.414 1 98.56 122 HIS A CA 1
ATOM 945 C C . HIS A 1 122 ? 17.672 -19.641 -14.812 1 98.56 122 HIS A C 1
ATOM 947 O O . HIS A 1 122 ? 16.797 -19.281 -14.016 1 98.56 122 HIS A O 1
ATOM 953 N N . ARG A 1 123 ? 17.375 -20.094 -15.945 1 96.62 123 ARG A N 1
ATOM 954 C CA . ARG A 1 123 ? 16.016 -20.125 -16.453 1 96.62 123 ARG A CA 1
ATOM 955 C C . ARG A 1 123 ? 15.539 -21.562 -16.641 1 96.62 123 ARG A C 1
ATOM 957 O O . ARG A 1 123 ? 16.344 -22.453 -16.938 1 96.62 123 ARG A O 1
ATOM 964 N N . ALA A 1 124 ? 14.281 -21.75 -16.469 1 94.62 124 ALA A N 1
ATOM 965 C CA . ALA A 1 124 ? 13.703 -23.047 -16.812 1 94.62 124 ALA A CA 1
ATOM 966 C C . ALA A 1 124 ? 13.602 -23.203 -18.328 1 94.62 124 ALA A C 1
ATOM 968 O O . ALA A 1 124 ? 13.414 -22.219 -19.047 1 94.62 124 ALA A O 1
ATOM 969 N N . ALA A 1 125 ? 13.688 -24.422 -18.812 1 90.56 125 ALA A N 1
ATOM 970 C CA . ALA A 1 125 ? 13.594 -24.719 -20.234 1 90.56 125 ALA A CA 1
ATOM 971 C C . ALA A 1 125 ? 12.148 -24.594 -20.719 1 90.56 125 ALA A C 1
ATOM 973 O O . ALA A 1 125 ? 11.906 -24.25 -21.875 1 90.56 125 ALA A O 1
ATOM 974 N N . SER A 1 126 ? 11.289 -24.906 -19.891 1 91.5 126 SER A N 1
ATOM 975 C CA . SER A 1 126 ? 9.867 -24.875 -20.219 1 91.5 126 SER A CA 1
ATOM 976 C C . SER A 1 126 ? 9.047 -24.344 -19.047 1 91.5 126 SER A C 1
ATOM 978 O O . SER A 1 126 ? 9.484 -24.391 -17.891 1 91.5 126 SER A O 1
ATOM 980 N N . TYR A 1 127 ? 7.848 -23.75 -19.547 1 92.88 127 TYR A N 1
ATOM 981 C CA . TYR A 1 127 ? 6.891 -23.375 -18.516 1 92.88 127 TYR A CA 1
ATOM 982 C C . TYR A 1 127 ? 6.418 -24.609 -17.75 1 92.88 127 TYR A C 1
ATOM 984 O O . TYR A 1 127 ? 5.938 -25.578 -18.344 1 92.88 127 TYR A O 1
ATOM 992 N N . GLY A 1 128 ? 6.668 -24.781 -16.422 1 96.12 128 GLY A N 1
ATOM 993 C CA . GLY A 1 128 ? 6.359 -25.953 -15.617 1 96.12 128 GLY A CA 1
ATOM 994 C C . GLY A 1 128 ? 7.594 -26.641 -15.062 1 96.12 128 GLY A C 1
ATOM 995 O O . GLY A 1 128 ? 7.488 -27.547 -14.227 1 96.12 128 GLY A O 1
ATOM 996 N N . GLY A 1 129 ? 8.68 -26.172 -15.547 1 96.62 129 GLY A N 1
ATOM 997 C CA . GLY A 1 129 ? 9.938 -26.719 -15.07 1 96.62 129 GLY A CA 1
ATOM 998 C C . GLY A 1 129 ? 10.688 -25.781 -14.141 1 96.62 129 GLY A C 1
ATOM 999 O O . GLY A 1 129 ? 10.219 -24.672 -13.859 1 96.62 129 GLY A O 1
ATOM 1000 N N . LEU A 1 130 ? 11.828 -26.266 -13.609 1 97.5 130 LEU A N 1
ATOM 1001 C CA . LEU A 1 130 ? 12.781 -25.484 -12.836 1 97.5 130 LEU A CA 1
ATOM 1002 C C . LEU A 1 130 ? 14.125 -25.391 -13.555 1 97.5 130 LEU A C 1
ATOM 1004 O O . LEU A 1 130 ? 14.469 -26.266 -14.352 1 97.5 130 LEU A O 1
ATOM 1008 N N . PRO A 1 131 ? 14.812 -24.281 -13.32 1 97.5 131 PRO A N 1
ATOM 1009 C CA . PRO A 1 131 ? 16.203 -24.328 -13.773 1 97.5 131 PRO A CA 1
ATOM 1010 C C . PRO A 1 131 ? 17.047 -25.359 -13.016 1 97.5 131 PRO A C 1
ATOM 1012 O O . PRO A 1 131 ? 16.578 -25.922 -12.023 1 97.5 131 PRO A O 1
ATOM 1015 N N . ASP A 1 132 ? 18.234 -25.625 -13.57 1 97.5 132 ASP A N 1
ATOM 1016 C CA . ASP A 1 132 ? 19.156 -26.484 -12.844 1 97.5 132 ASP A CA 1
ATOM 1017 C C . ASP A 1 132 ? 19.688 -25.797 -11.594 1 97.5 132 ASP A C 1
ATOM 1019 O O . ASP A 1 132 ? 20.672 -25.062 -11.648 1 97.5 132 ASP A O 1
ATOM 1023 N N . LEU A 1 133 ? 19.141 -26.109 -10.469 1 97.88 133 LEU A N 1
ATOM 1024 C CA . LEU A 1 133 ? 19.453 -25.438 -9.211 1 97.88 133 LEU A CA 1
ATOM 1025 C C . LEU A 1 133 ? 20.859 -25.812 -8.742 1 97.88 133 LEU A C 1
ATOM 1027 O O . LEU A 1 133 ? 21.469 -25.094 -7.945 1 97.88 133 LEU A O 1
ATOM 1031 N N . SER A 1 134 ? 21.328 -26.953 -9.156 1 97.56 134 SER A N 1
ATOM 1032 C CA . SER A 1 134 ? 22.656 -27.406 -8.734 1 97.56 134 SER A CA 1
ATOM 1033 C C . SER A 1 134 ? 23.75 -26.516 -9.328 1 97.56 134 SER A C 1
ATOM 1035 O O . SER A 1 134 ? 24.891 -26.531 -8.867 1 97.56 134 SER A O 1
ATOM 1037 N N . ALA A 1 135 ? 23.406 -25.75 -10.328 1 98.12 135 ALA A N 1
ATOM 1038 C CA . ALA A 1 135 ? 24.375 -24.922 -11.023 1 98.12 135 ALA A CA 1
ATOM 1039 C C . ALA A 1 135 ? 24.484 -23.547 -10.375 1 98.12 135 ALA A C 1
ATOM 1041 O O . ALA A 1 135 ? 25.328 -22.734 -10.75 1 98.12 135 ALA A O 1
ATOM 1042 N N . VAL A 1 136 ? 23.75 -23.234 -9.359 1 98.69 136 VAL A N 1
ATOM 1043 C CA . VAL A 1 136 ? 23.688 -21.922 -8.742 1 98.69 136 VAL A CA 1
ATOM 1044 C C . VAL A 1 136 ? 24.922 -21.688 -7.875 1 98.69 136 VAL A C 1
ATOM 1046 O O . VAL A 1 136 ? 25.312 -22.562 -7.09 1 98.69 136 VAL A O 1
ATOM 1049 N N . ASP A 1 137 ? 25.562 -20.547 -7.992 1 98.69 137 ASP A N 1
ATOM 1050 C CA . ASP A 1 137 ? 26.75 -20.172 -7.242 1 98.69 137 ASP A CA 1
ATOM 1051 C C . ASP A 1 137 ? 26.391 -19.328 -6.02 1 98.69 137 ASP A C 1
ATOM 1053 O O . ASP A 1 137 ? 26.094 -18.141 -6.145 1 98.69 137 ASP A O 1
ATOM 1057 N N . PHE A 1 138 ? 26.578 -19.812 -4.82 1 98.75 138 PHE A N 1
ATOM 1058 C CA . PHE A 1 138 ? 26.141 -19.172 -3.598 1 98.75 138 PHE A CA 1
ATOM 1059 C C . PHE A 1 138 ? 27.25 -18.312 -2.994 1 98.75 138 PHE A C 1
ATOM 1061 O O . PHE A 1 138 ? 27.109 -17.781 -1.897 1 98.75 138 PHE A O 1
ATOM 1068 N N . SER A 1 139 ? 28.422 -18.281 -3.619 1 98.5 139 SER A N 1
ATOM 1069 C CA . SER A 1 139 ? 29.375 -17.219 -3.275 1 98.5 139 SER A CA 1
ATOM 1070 C C . SER A 1 139 ? 28.844 -15.844 -3.672 1 98.5 139 SER A C 1
ATOM 1072 O O . SER A 1 139 ? 29.359 -14.82 -3.232 1 98.5 139 SER A O 1
ATOM 1074 N N . ARG A 1 140 ? 27.766 -15.859 -4.441 1 98.62 140 ARG A N 1
ATOM 1075 C CA . ARG A 1 140 ? 27.062 -14.695 -4.961 1 98.62 140 ARG A CA 1
ATOM 1076 C C . ARG A 1 140 ? 25.672 -14.586 -4.359 1 98.62 140 ARG A C 1
ATOM 1078 O O . ARG A 1 140 ? 25.172 -15.539 -3.76 1 98.62 140 ARG A O 1
ATOM 1085 N N . ASP A 1 141 ? 25.078 -13.344 -4.406 1 98.88 141 ASP A N 1
ATOM 1086 C CA . ASP A 1 141 ? 23.688 -13.227 -3.984 1 98.88 141 ASP A CA 1
ATOM 1087 C C . ASP A 1 141 ? 22.766 -14.008 -4.918 1 98.88 141 ASP A C 1
ATOM 1089 O O . ASP A 1 141 ? 22.969 -14.023 -6.133 1 98.88 141 ASP A O 1
ATOM 1093 N N . VAL A 1 142 ? 21.781 -14.656 -4.387 1 98.94 142 VAL A N 1
ATOM 1094 C CA . VAL A 1 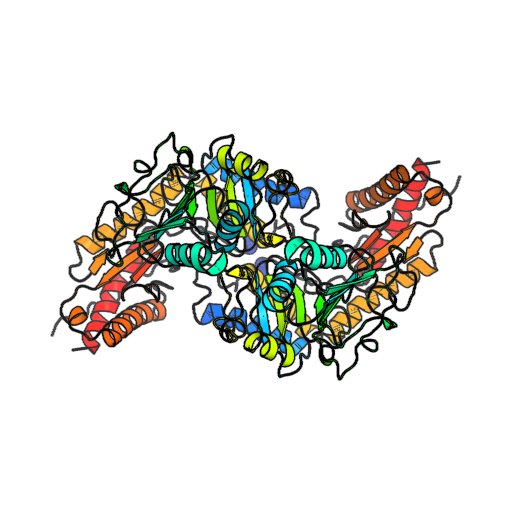142 ? 20.859 -15.492 -5.152 1 98.94 142 VAL A CA 1
ATOM 1095 C C . VAL A 1 142 ? 19.438 -14.992 -4.965 1 98.94 142 VAL A C 1
ATOM 1097 O O . VAL A 1 142 ? 18.938 -14.906 -3.838 1 98.94 142 VAL A O 1
ATOM 1100 N N . VAL A 1 143 ? 18.781 -14.609 -6.051 1 98.94 143 VAL A N 1
ATOM 1101 C CA . VAL A 1 143 ? 17.406 -14.164 -6.047 1 98.94 143 VAL A CA 1
ATOM 1102 C C . VAL A 1 143 ? 16.516 -15.227 -6.684 1 98.94 143 VAL A C 1
ATOM 1104 O O . VAL A 1 143 ? 16.781 -15.68 -7.805 1 98.94 143 VAL A O 1
ATOM 1107 N N . PHE A 1 144 ? 15.469 -15.672 -6.023 1 98.81 144 PHE A N 1
ATOM 1108 C CA . PHE A 1 144 ? 14.578 -16.688 -6.562 1 98.81 144 PHE A CA 1
ATOM 1109 C C . PHE A 1 144 ? 13.203 -16.609 -5.914 1 98.81 144 PHE A C 1
ATOM 1111 O O . PHE A 1 144 ? 13 -15.852 -4.957 1 98.81 144 PHE A O 1
ATOM 1118 N N . THR A 1 145 ? 12.25 -17.234 -6.457 1 98.56 145 THR A N 1
ATOM 1119 C CA . THR A 1 145 ? 10.93 -17.453 -5.871 1 98.56 145 THR A CA 1
ATOM 1120 C C . THR A 1 145 ? 10.828 -18.828 -5.246 1 98.56 145 THR A C 1
ATOM 1122 O O . THR A 1 145 ? 11.328 -19.812 -5.805 1 98.56 145 THR A O 1
ATOM 1125 N N . TRP A 1 146 ? 10.297 -18.891 -4.043 1 98.75 146 TRP A N 1
ATOM 1126 C CA . TRP A 1 146 ? 10.094 -20.203 -3.451 1 98.75 146 TRP A CA 1
ATOM 1127 C C . TRP A 1 146 ? 9.062 -21.016 -4.246 1 98.75 146 TRP A C 1
ATOM 1129 O O . TRP A 1 146 ? 9.219 -22.219 -4.434 1 98.75 146 TRP A O 1
ATOM 1139 N N . ASN A 1 147 ? 8.055 -20.297 -4.645 1 98.44 147 ASN A N 1
ATOM 1140 C CA . ASN A 1 147 ? 6.918 -20.859 -5.363 1 98.44 147 ASN A CA 1
ATOM 1141 C C . ASN A 1 147 ? 6.527 -19.984 -6.559 1 98.44 147 ASN A C 1
ATOM 1143 O O . ASN A 1 147 ? 6.191 -18.812 -6.395 1 98.44 147 ASN A O 1
ATOM 1147 N N . GLY A 1 148 ? 6.707 -20.594 -7.773 1 97.5 148 GLY A N 1
ATOM 1148 C CA . GLY A 1 148 ? 6.176 -19.922 -8.945 1 97.5 148 GLY A CA 1
ATOM 1149 C C . GLY A 1 148 ? 4.66 -19.984 -9.039 1 97.5 148 GLY A C 1
ATOM 1150 O O . GLY A 1 148 ? 4.105 -20.953 -9.547 1 97.5 148 GLY A O 1
ATOM 1151 N N . THR A 1 149 ? 3.969 -18.906 -8.711 1 96.06 149 THR A N 1
ATOM 1152 C CA . THR A 1 149 ? 2.516 -18.875 -8.586 1 96.06 149 THR A CA 1
ATOM 1153 C C . THR A 1 149 ? 1.853 -19.109 -9.938 1 96.06 149 THR A C 1
ATOM 1155 O O . THR A 1 149 ? 0.782 -19.703 -10.016 1 96.06 149 THR A O 1
ATOM 1158 N N . THR A 1 150 ? 2.482 -18.641 -11.016 1 96.12 150 THR A N 1
ATOM 1159 C CA . THR A 1 150 ? 1.83 -18.703 -12.32 1 96.12 150 THR A CA 1
ATOM 1160 C C . THR A 1 150 ? 2.113 -20.031 -13.008 1 96.12 150 THR A C 1
ATOM 1162 O O . THR A 1 150 ? 1.392 -20.422 -13.922 1 96.12 150 THR A O 1
ATOM 1165 N N . SER A 1 151 ? 3.158 -20.734 -12.547 1 96.94 151 SER A N 1
ATOM 1166 C CA . SER A 1 151 ? 3.504 -22.016 -13.148 1 96.94 151 SER A CA 1
ATOM 1167 C C . SER A 1 151 ? 3.064 -23.172 -12.266 1 96.94 151 SER A C 1
ATOM 1169 O O . SER A 1 151 ? 2.984 -24.312 -12.734 1 96.94 151 SER A O 1
ATOM 1171 N N . GLY A 1 152 ? 2.842 -22.828 -11 1 98.12 152 GLY A N 1
ATOM 1172 C CA . GLY A 1 152 ? 2.553 -23.891 -10.062 1 98.12 152 GLY A CA 1
ATOM 1173 C C . GLY A 1 152 ? 3.762 -24.766 -9.75 1 98.12 152 GLY A C 1
ATOM 1174 O O . GLY A 1 152 ? 3.623 -25.938 -9.414 1 98.12 152 GLY A O 1
ATOM 1175 N N . VAL A 1 153 ? 4.941 -24.188 -9.93 1 98.5 153 VAL A N 1
ATOM 1176 C CA . VAL A 1 153 ? 6.176 -24.938 -9.711 1 98.5 153 VAL A CA 1
ATOM 1177 C C . VAL A 1 153 ? 6.938 -24.344 -8.531 1 98.5 153 VAL A C 1
ATOM 1179 O O . VAL A 1 153 ? 7.328 -23.172 -8.57 1 98.5 153 VAL A O 1
ATOM 1182 N N . ARG A 1 154 ? 7.125 -25.078 -7.484 1 98.56 154 ARG A N 1
ATOM 1183 C CA . ARG A 1 154 ? 7.891 -24.625 -6.324 1 98.56 154 ARG A CA 1
ATOM 1184 C C . ARG A 1 154 ? 9.266 -25.297 -6.289 1 98.56 154 ARG A C 1
ATOM 1186 O O . ARG A 1 154 ? 9.492 -26.312 -6.953 1 98.56 154 ARG A O 1
ATOM 1193 N N . VAL A 1 155 ? 10.227 -24.688 -5.57 1 98.38 155 VAL A N 1
ATOM 1194 C CA . VAL A 1 155 ? 11.445 -25.438 -5.254 1 98.38 155 VAL A CA 1
ATOM 1195 C C . VAL A 1 155 ? 11.094 -26.672 -4.426 1 98.38 155 VAL A C 1
ATOM 1197 O O . VAL A 1 155 ? 10.195 -26.609 -3.578 1 98.38 155 VAL A O 1
ATOM 1200 N N . PRO A 1 156 ? 11.766 -27.75 -4.672 1 96.69 156 PRO A N 1
ATOM 1201 C CA . PRO A 1 156 ? 11.391 -28.969 -3.961 1 96.69 156 PRO A CA 1
ATOM 1202 C C . PRO A 1 156 ? 11.68 -28.891 -2.463 1 96.69 156 PRO A C 1
ATOM 1204 O O . PRO A 1 156 ? 10.961 -29.5 -1.659 1 96.69 156 PRO A O 1
ATOM 1207 N N . ASP A 1 157 ? 12.703 -28.281 -2.084 1 95.69 157 ASP A N 1
ATOM 1208 C CA . ASP A 1 157 ? 13.188 -28.047 -0.727 1 95.69 157 ASP A CA 1
ATOM 1209 C C . ASP A 1 157 ? 14.312 -27.016 -0.711 1 95.69 157 ASP A C 1
ATOM 1211 O O . ASP A 1 157 ? 14.531 -26.312 -1.706 1 95.69 157 ASP A O 1
ATOM 1215 N N . ALA A 1 158 ? 14.93 -26.844 0.46 1 97.19 158 ALA A N 1
ATOM 1216 C CA . ALA A 1 158 ? 16.016 -25.875 0.584 1 97.19 158 ALA A CA 1
ATOM 1217 C C . ALA A 1 158 ? 17.375 -26.562 0.54 1 97.19 158 ALA A C 1
ATOM 1219 O O . ALA A 1 158 ? 18.406 -25.922 0.77 1 97.19 158 ALA A O 1
ATOM 1220 N N . ASP A 1 159 ? 17.469 -27.844 0.224 1 97.12 159 ASP A N 1
ATOM 1221 C CA . ASP A 1 159 ? 18.719 -28.594 0.308 1 97.12 159 ASP A CA 1
ATOM 1222 C C . ASP A 1 159 ? 19.734 -28.078 -0.701 1 97.12 159 ASP A C 1
ATOM 1224 O O . ASP A 1 159 ? 20.938 -28.219 -0.494 1 97.12 159 ASP A O 1
ATOM 1228 N N . TRP A 1 160 ? 19.266 -27.469 -1.778 1 97.69 160 TRP A N 1
ATOM 1229 C CA . TRP A 1 160 ? 20.156 -26.938 -2.809 1 97.69 160 TRP A CA 1
ATOM 1230 C C . TRP A 1 160 ? 20.859 -25.672 -2.336 1 97.69 160 TRP A C 1
ATOM 1232 O O . TRP A 1 160 ? 21.781 -25.188 -2.986 1 97.69 160 TRP A O 1
ATOM 1242 N N . ILE A 1 161 ? 20.453 -25.047 -1.199 1 98.56 161 ILE A N 1
ATOM 1243 C CA . ILE A 1 161 ? 21.047 -23.844 -0.617 1 98.56 161 ILE A CA 1
ATOM 1244 C C . ILE A 1 161 ? 22.047 -24.25 0.47 1 98.56 161 ILE A C 1
ATOM 1246 O O . ILE A 1 161 ? 21.656 -24.766 1.515 1 98.56 161 ILE A O 1
ATOM 1250 N N . PRO A 1 162 ? 23.266 -23.984 0.309 1 97.88 162 PRO A N 1
ATOM 1251 C CA . PRO A 1 162 ? 24.25 -24.344 1.332 1 97.88 162 PRO A CA 1
ATOM 1252 C C . PRO A 1 162 ? 24.094 -23.516 2.611 1 97.88 162 PRO A C 1
ATOM 1254 O O . PRO A 1 162 ? 23.781 -22.328 2.551 1 97.88 162 PRO A O 1
ATOM 1257 N N . ALA A 1 163 ? 24.391 -24.094 3.744 1 94.25 163 ALA A N 1
ATOM 1258 C CA . ALA A 1 163 ? 24.312 -23.406 5.031 1 94.25 163 ALA A CA 1
ATOM 1259 C C . ALA A 1 163 ? 25.422 -22.359 5.152 1 94.25 163 ALA A C 1
ATOM 1261 O O . ALA A 1 163 ? 25.234 -21.328 5.793 1 94.25 163 ALA A O 1
ATOM 1262 N N . ASP A 1 164 ? 26.641 -22.625 4.594 1 93.75 164 ASP A N 1
ATOM 1263 C CA . ASP A 1 164 ? 27.797 -21.75 4.703 1 93.75 164 ASP A CA 1
ATOM 1264 C C . ASP A 1 164 ? 27.938 -20.875 3.463 1 93.75 164 ASP A C 1
ATOM 1266 O O . ASP A 1 164 ? 29.062 -20.625 2.998 1 93.75 164 ASP A O 1
ATOM 1270 N N . ARG A 1 165 ? 26.938 -20.406 2.953 1 96.44 165 ARG A N 1
ATOM 1271 C CA . ARG A 1 165 ? 26.953 -19.562 1.763 1 96.44 165 ARG A CA 1
ATOM 1272 C C . ARG A 1 165 ? 27.562 -18.203 2.064 1 96.44 165 ARG A C 1
ATOM 1274 O O . ARG A 1 165 ? 27.438 -17.688 3.178 1 96.44 165 ARG A O 1
ATOM 1281 N N . ASP A 1 166 ? 28.234 -17.578 1.042 1 97.56 166 ASP A N 1
ATOM 1282 C CA . ASP A 1 166 ? 28.859 -16.266 1.176 1 97.56 166 ASP A CA 1
ATOM 1283 C C . ASP A 1 166 ? 27.875 -15.148 0.795 1 97.56 166 ASP A C 1
ATOM 1285 O O . ASP A 1 166 ? 27.891 -14.078 1.399 1 97.56 166 ASP A O 1
ATOM 1289 N N . GLY A 1 167 ? 27.141 -15.383 -0.254 1 98.5 167 GLY A N 1
ATOM 1290 C CA . GLY A 1 167 ? 26.172 -14.406 -0.692 1 98.5 167 GLY A CA 1
ATOM 1291 C C . GLY A 1 167 ? 24.844 -14.508 0.049 1 98.5 167 GLY A C 1
ATOM 1292 O O . GLY A 1 167 ? 24.625 -15.445 0.815 1 98.5 167 GLY A O 1
ATOM 1293 N N . LEU A 1 168 ? 23.984 -13.539 -0.135 1 98.88 168 LEU A N 1
ATOM 1294 C CA . LEU A 1 168 ? 22.656 -13.531 0.463 1 98.88 168 LEU A CA 1
ATOM 1295 C C . LEU A 1 168 ? 21.672 -14.305 -0.402 1 98.88 168 LEU A C 1
ATOM 1297 O O . LEU A 1 168 ? 21.719 -14.234 -1.632 1 98.88 168 LEU A O 1
ATOM 1301 N N . THR A 1 169 ? 20.797 -15.047 0.207 1 98.88 169 THR A N 1
ATOM 1302 C CA . THR A 1 169 ? 19.609 -15.555 -0.46 1 98.88 169 THR A CA 1
ATOM 1303 C C . THR A 1 169 ? 18.453 -14.586 -0.302 1 98.88 169 THR A C 1
ATOM 1305 O O . THR A 1 169 ? 18.109 -14.195 0.816 1 98.88 169 THR A O 1
ATOM 1308 N N . ILE A 1 170 ? 17.875 -14.109 -1.364 1 98.94 170 ILE A N 1
ATOM 1309 C CA . ILE A 1 170 ? 16.703 -13.242 -1.413 1 98.94 170 ILE A CA 1
ATOM 1310 C C . ILE A 1 170 ? 15.539 -13.992 -2.053 1 98.94 170 ILE A C 1
ATOM 1312 O O . ILE A 1 170 ? 15.539 -14.227 -3.262 1 98.94 170 ILE A O 1
ATOM 1316 N N . CYS A 1 171 ? 14.562 -14.297 -1.264 1 98.94 171 CYS A N 1
ATOM 1317 C CA . CYS A 1 171 ? 13.523 -15.242 -1.675 1 98.94 171 CYS A CA 1
ATOM 1318 C C . CYS A 1 171 ? 12.148 -14.586 -1.633 1 98.94 171 CYS A C 1
ATOM 1320 O O . CYS A 1 171 ? 11.688 -14.156 -0.57 1 98.94 171 CYS A O 1
ATOM 1322 N N . ASP A 1 172 ? 11.531 -14.469 -2.779 1 98.81 172 ASP A N 1
ATOM 1323 C CA . ASP A 1 172 ? 10.102 -14.195 -2.844 1 98.81 172 ASP A CA 1
ATOM 1324 C C . ASP A 1 172 ? 9.289 -15.43 -2.459 1 98.81 172 ASP A C 1
ATOM 1326 O O . ASP A 1 172 ? 9.219 -16.406 -3.221 1 98.81 172 ASP A O 1
ATOM 1330 N N . ALA A 1 173 ? 8.633 -15.352 -1.273 1 98.81 173 ALA A N 1
ATOM 1331 C CA . ALA A 1 173 ? 7.91 -16.516 -0.772 1 98.81 173 ALA A CA 1
ATOM 1332 C C . ALA A 1 173 ? 6.43 -16.203 -0.576 1 98.81 173 ALA A C 1
ATOM 1334 O O . ALA A 1 173 ? 5.77 -16.812 0.271 1 98.81 173 ALA A O 1
ATOM 1335 N N . THR A 1 174 ? 5.879 -15.266 -1.313 1 98.12 174 THR A N 1
ATOM 1336 C CA . THR A 1 174 ? 4.562 -14.688 -1.057 1 98.12 174 THR A CA 1
ATOM 1337 C C . THR A 1 174 ? 3.473 -15.75 -1.185 1 98.12 174 THR A C 1
ATOM 1339 O O . THR A 1 174 ? 2.482 -15.719 -0.45 1 98.12 174 THR A O 1
ATOM 1342 N N . SER A 1 175 ? 3.572 -16.703 -2.109 1 98.19 175 SER A N 1
ATOM 1343 C CA . SER A 1 175 ? 2.543 -17.719 -2.271 1 98.19 175 SER A CA 1
ATOM 1344 C C . SER A 1 175 ? 2.943 -19.016 -1.586 1 98.19 175 SER A C 1
ATOM 1346 O O . SER A 1 175 ? 2.363 -20.078 -1.856 1 98.19 175 SER A O 1
ATOM 1348 N N . ALA A 1 176 ? 4.008 -18.984 -0.75 1 98.75 176 ALA A N 1
ATOM 1349 C CA . ALA A 1 176 ? 4.496 -20.156 -0.043 1 98.75 176 ALA A CA 1
ATOM 1350 C C . ALA A 1 176 ? 4.305 -20.016 1.464 1 98.75 176 ALA A C 1
ATOM 1352 O O . ALA A 1 176 ? 3.842 -20.953 2.131 1 98.75 176 ALA A O 1
ATOM 1353 N N . VAL A 1 177 ? 4.629 -18.859 2.039 1 98.69 177 VAL A N 1
ATOM 1354 C CA . VAL A 1 177 ? 4.613 -18.609 3.477 1 98.69 177 VAL A CA 1
ATOM 1355 C C . VAL A 1 177 ? 3.209 -18.859 4.027 1 98.69 177 VAL A C 1
ATOM 1357 O O . VAL A 1 177 ? 2.221 -18.375 3.469 1 98.69 177 VAL A O 1
ATOM 1360 N N . PHE A 1 178 ? 3.061 -19.688 5.094 1 98.75 178 PHE A N 1
ATOM 1361 C CA . PHE A 1 178 ? 1.857 -20.125 5.793 1 98.75 178 PHE A CA 1
ATOM 1362 C C . PHE A 1 178 ? 1.171 -21.25 5.035 1 98.75 178 PHE A C 1
ATOM 1364 O O . PHE A 1 178 ? 0.24 -21.875 5.551 1 98.75 178 PHE A O 1
ATOM 1371 N N . GLY A 1 179 ? 1.593 -21.531 3.729 1 98.62 179 GLY A N 1
ATOM 1372 C CA . GLY A 1 179 ? 0.951 -22.594 2.953 1 98.62 179 GLY A CA 1
ATOM 1373 C C . GLY A 1 179 ? 1.874 -23.75 2.645 1 98.62 179 GLY A C 1
ATOM 1374 O O . GLY A 1 179 ? 1.426 -24.797 2.172 1 98.62 179 GLY A O 1
ATOM 1375 N N . MET A 1 180 ? 3.195 -23.562 2.854 1 98.06 180 MET A N 1
ATOM 1376 C CA . MET A 1 180 ? 4.246 -24.547 2.615 1 98.06 180 MET A CA 1
ATOM 1377 C C . MET A 1 180 ? 5.285 -24.5 3.729 1 98.06 180 MET A C 1
ATOM 1379 O O . MET A 1 180 ? 5.336 -23.547 4.508 1 98.06 180 MET A O 1
ATOM 1383 N N . ASP A 1 181 ? 6.02 -25.641 3.771 1 96.75 181 ASP A N 1
ATOM 1384 C CA . ASP A 1 181 ? 7.195 -25.625 4.633 1 96.75 181 ASP A CA 1
ATOM 1385 C C . ASP A 1 181 ? 8.32 -24.797 4.012 1 96.75 181 ASP A C 1
ATOM 1387 O O . ASP A 1 181 ? 8.742 -25.062 2.885 1 96.75 181 ASP A O 1
ATOM 1391 N N . VAL A 1 182 ? 8.734 -23.766 4.664 1 97.94 182 VAL A N 1
ATOM 1392 C CA . VAL A 1 182 ? 9.82 -22.891 4.227 1 97.94 182 VAL A CA 1
ATOM 1393 C C . VAL A 1 182 ? 10.953 -22.938 5.246 1 97.94 182 VAL A C 1
ATOM 1395 O O . VAL A 1 182 ? 10.727 -22.766 6.449 1 97.94 182 VAL A O 1
ATOM 1398 N N . ASP A 1 183 ? 12.141 -23.234 4.824 1 97.56 183 ASP A N 1
ATOM 1399 C CA . ASP A 1 183 ? 13.297 -23.281 5.711 1 97.56 183 ASP A CA 1
ATOM 1400 C C . ASP A 1 183 ? 13.914 -21.891 5.863 1 97.56 183 ASP A C 1
ATOM 1402 O O . ASP A 1 183 ? 14.891 -21.562 5.191 1 97.56 183 ASP A O 1
ATOM 1406 N N . PHE A 1 184 ? 13.453 -21.141 6.84 1 97.75 184 PHE A N 1
ATOM 1407 C CA . PHE A 1 184 ? 13.844 -19.75 7.016 1 97.75 184 PHE A CA 1
ATOM 1408 C C . PHE A 1 184 ? 15.32 -19.641 7.375 1 97.75 184 PHE A C 1
ATOM 1410 O O . PHE A 1 184 ? 15.945 -18.609 7.152 1 97.75 184 PHE A O 1
ATOM 1417 N N . ALA A 1 185 ? 15.906 -20.672 7.918 1 96.19 185 ALA A N 1
ATOM 1418 C CA . ALA A 1 185 ? 17.312 -20.641 8.305 1 96.19 185 ALA A CA 1
ATOM 1419 C C . ALA A 1 185 ? 18.219 -20.562 7.086 1 96.19 185 ALA A C 1
ATOM 1421 O O . ALA A 1 185 ? 19.375 -20.141 7.184 1 96.19 185 ALA A O 1
ATOM 1422 N N . LYS A 1 186 ? 17.656 -21.031 5.91 1 97.38 186 LYS A N 1
ATOM 1423 C CA . LYS A 1 186 ? 18.422 -21.031 4.672 1 97.38 186 LYS A CA 1
ATOM 1424 C C . LYS A 1 186 ? 18.188 -19.766 3.871 1 97.38 186 LYS A C 1
ATOM 1426 O O . LYS A 1 186 ? 18.75 -19.578 2.785 1 97.38 186 LYS A O 1
ATOM 1431 N N . LEU A 1 187 ? 17.422 -18.875 4.395 1 98.44 187 LEU A N 1
ATOM 1432 C CA . LEU A 1 187 ? 17.016 -17.672 3.658 1 98.44 187 LEU A CA 1
ATOM 1433 C C . LEU A 1 187 ? 17.469 -16.406 4.387 1 98.44 187 LEU A C 1
ATOM 1435 O O . LEU A 1 187 ? 17.188 -16.25 5.578 1 98.44 187 LEU A O 1
ATOM 1439 N N . ASP A 1 188 ? 18.125 -15.484 3.688 1 98.75 188 ASP A N 1
ATOM 1440 C CA . ASP A 1 188 ? 18.641 -14.258 4.285 1 98.75 188 ASP A CA 1
ATOM 1441 C C . ASP A 1 188 ? 17.625 -13.125 4.176 1 98.75 188 ASP A C 1
ATOM 1443 O O . ASP A 1 188 ? 17.594 -12.234 5.031 1 98.75 188 ASP A O 1
ATOM 1447 N N . VAL A 1 189 ? 16.953 -13.086 3.092 1 98.88 189 VAL A N 1
ATOM 1448 C CA . VAL A 1 189 ? 15.82 -12.188 2.869 1 98.88 189 VAL A CA 1
ATOM 1449 C C . VAL A 1 189 ? 14.602 -12.992 2.424 1 98.88 189 VAL A C 1
ATOM 1451 O O . VAL A 1 189 ? 14.664 -13.742 1.444 1 98.88 189 VAL A O 1
ATOM 1454 N N . VAL A 1 190 ? 13.531 -12.875 3.145 1 98.88 190 VAL A N 1
ATOM 1455 C CA . VAL A 1 190 ? 12.266 -13.5 2.768 1 98.88 190 VAL A CA 1
ATOM 1456 C C . VAL A 1 190 ? 11.156 -12.445 2.717 1 98.88 190 VAL A C 1
ATOM 1458 O O . VAL A 1 190 ? 11.023 -11.633 3.633 1 98.88 190 VAL A O 1
ATOM 1461 N N . THR A 1 191 ? 10.461 -12.445 1.665 1 98.88 191 THR A N 1
ATOM 1462 C CA . THR A 1 191 ? 9.352 -11.5 1.55 1 98.88 191 THR A CA 1
ATOM 1463 C C . THR A 1 191 ? 8.039 -12.234 1.294 1 98.88 191 THR A C 1
ATOM 1465 O O . THR A 1 191 ? 8.039 -13.336 0.731 1 98.88 191 THR A O 1
ATOM 1468 N N . TRP A 1 192 ? 6.941 -11.719 1.74 1 98.75 192 TRP A N 1
ATOM 1469 C CA . TRP A 1 192 ? 5.598 -12.188 1.412 1 98.75 192 TRP A CA 1
ATOM 1470 C C . TRP A 1 192 ? 4.566 -11.094 1.63 1 98.75 192 TRP A C 1
ATOM 1472 O O . TRP A 1 192 ? 4.895 -10.008 2.129 1 98.75 192 TRP A O 1
ATOM 1482 N N . SER A 1 193 ? 3.416 -11.289 1.15 1 98 193 SER A N 1
ATOM 1483 C CA . SER A 1 193 ? 2.316 -10.344 1.311 1 98 193 SER A CA 1
ATOM 1484 C C . SER A 1 193 ? 1.141 -10.984 2.043 1 98 193 SER A C 1
ATOM 1486 O O . SER A 1 193 ? 1 -12.211 2.051 1 98 193 SER A O 1
ATOM 1488 N N . TRP A 1 194 ? 0.264 -10.195 2.619 1 98.5 194 TRP A N 1
ATOM 1489 C CA . TRP A 1 194 ? -0.872 -10.648 3.418 1 98.5 194 TRP A CA 1
ATOM 1490 C C . TRP A 1 194 ? -1.95 -11.258 2.531 1 98.5 194 TRP A C 1
ATOM 1492 O O . TRP A 1 194 ? -2.725 -12.109 2.98 1 98.5 194 TRP A O 1
ATOM 1502 N N . GLN A 1 195 ? -2.018 -10.969 1.27 1 97.88 195 GLN A N 1
ATOM 1503 C CA . GLN A 1 195 ? -3.184 -11.203 0.425 1 97.88 195 GLN A CA 1
ATOM 1504 C C . GLN A 1 195 ? -3.152 -12.609 -0.178 1 97.88 195 GLN A C 1
ATOM 1506 O O . GLN A 1 195 ? -3.949 -12.93 -1.062 1 97.88 195 GLN A O 1
ATOM 1511 N N . LYS A 1 196 ? -2.232 -13.414 0.198 1 97.94 196 LYS A N 1
ATOM 1512 C CA . LYS A 1 196 ? -2.15 -14.773 -0.335 1 97.94 196 LYS A CA 1
ATOM 1513 C C . LYS A 1 196 ? -2.627 -15.797 0.692 1 97.94 196 LYS A C 1
ATOM 1515 O O . LYS A 1 196 ? -3.809 -15.828 1.043 1 97.94 196 LYS A O 1
ATOM 1520 N N . ALA A 1 197 ? -1.719 -16.469 1.423 1 98.38 197 ALA A N 1
ATOM 1521 C CA . ALA A 1 197 ? -2.041 -17.609 2.273 1 98.38 197 ALA A CA 1
ATOM 1522 C C . ALA A 1 197 ? -2.91 -17.188 3.453 1 98.38 197 ALA A C 1
ATOM 1524 O O . ALA A 1 197 ? -3.695 -17.984 3.971 1 98.38 197 ALA A O 1
ATOM 1525 N N . LEU A 1 198 ? -2.84 -15.898 3.834 1 98.56 198 LEU A N 1
ATOM 1526 C CA . LEU A 1 198 ? -3.588 -15.438 5 1 98.56 198 LEU A CA 1
ATOM 1527 C C . LEU A 1 198 ? -4.949 -14.891 4.59 1 98.56 198 LEU A C 1
ATOM 1529 O O . LEU A 1 198 ? -5.777 -14.57 5.445 1 98.56 198 LEU A O 1
ATOM 1533 N N . GLY A 1 199 ? -5.172 -14.758 3.252 1 98.38 199 GLY A N 1
ATOM 1534 C CA . GLY A 1 199 ? -6.418 -14.172 2.781 1 98.38 199 GLY A CA 1
ATOM 1535 C C . GLY A 1 199 ? -6.574 -12.719 3.164 1 98.38 199 GLY A C 1
ATOM 1536 O O . GLY A 1 199 ? -7.684 -12.188 3.17 1 98.38 199 GLY A O 1
ATOM 1537 N N . GLY A 1 200 ? -5.527 -12.141 3.598 1 97.75 200 GLY A N 1
ATOM 1538 C CA . GLY A 1 200 ? -5.559 -10.727 3.947 1 97.75 200 GLY A CA 1
ATOM 1539 C C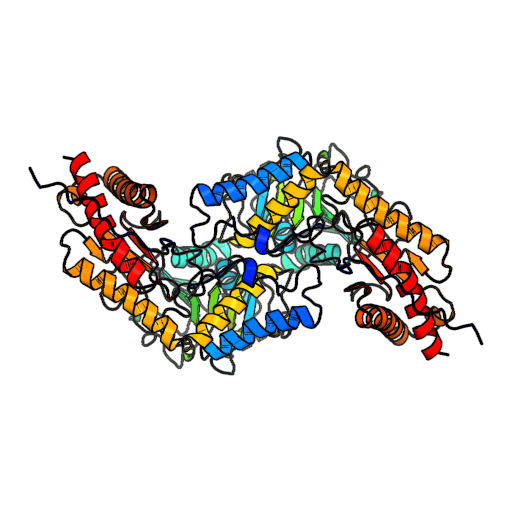 . GLY A 1 200 ? -5.656 -9.812 2.738 1 97.75 200 GLY A C 1
ATOM 1540 O O . GLY A 1 200 ? -6.164 -10.219 1.689 1 97.75 200 GLY A O 1
ATOM 1541 N N . GLU A 1 201 ? -5.324 -8.578 2.939 1 97.81 201 GLU A N 1
ATOM 1542 C CA . GLU A 1 201 ? -5.457 -7.574 1.891 1 97.81 201 GLU A CA 1
ATOM 1543 C C . GLU A 1 201 ? -4.098 -7.188 1.317 1 97.81 201 GLU A C 1
ATOM 1545 O O . GLU A 1 201 ? -3.078 -7.277 2.008 1 97.81 201 GLU A O 1
ATOM 1550 N N . GLY A 1 202 ? -4.102 -6.762 0.02 1 97.94 202 GLY A N 1
ATOM 1551 C CA . GLY A 1 202 ? -2.891 -6.27 -0.615 1 97.94 202 GLY A CA 1
ATOM 1552 C C . GLY A 1 202 ? -2.445 -4.918 -0.081 1 97.94 202 GLY A C 1
ATOM 1553 O O . GLY A 1 202 ? -2.951 -4.453 0.941 1 97.94 202 GLY A O 1
ATOM 1554 N N . ALA A 1 203 ? -1.319 -4.387 -0.645 1 98.19 203 ALA A N 1
ATOM 1555 C CA . ALA A 1 203 ? -0.733 -3.074 -0.398 1 98.19 203 ALA A CA 1
ATOM 1556 C C . ALA A 1 203 ? 0.285 -3.131 0.737 1 98.19 203 ALA A C 1
ATOM 1558 O O . ALA A 1 203 ? 1.055 -2.188 0.937 1 98.19 203 ALA A O 1
ATOM 1559 N N . HIS A 1 204 ? 0.338 -4.203 1.478 1 98.62 204 HIS A N 1
ATOM 1560 C CA . HIS A 1 204 ? 1.305 -4.387 2.555 1 98.62 204 HIS A CA 1
ATOM 1561 C C . HIS A 1 204 ? 2.104 -5.672 2.369 1 98.62 204 HIS A C 1
ATOM 1563 O O . HIS A 1 204 ? 1.524 -6.75 2.229 1 98.62 204 HIS A O 1
ATOM 1569 N N . GLY A 1 205 ? 3.398 -5.543 2.342 1 98.44 205 GLY A N 1
ATOM 1570 C CA . GLY A 1 205 ? 4.312 -6.672 2.279 1 98.44 205 GLY A CA 1
ATOM 1571 C C . GLY A 1 205 ? 5.09 -6.879 3.564 1 98.44 205 GLY A C 1
ATOM 1572 O O . GLY A 1 205 ? 5.094 -6.016 4.441 1 98.44 205 GLY A O 1
ATOM 1573 N N . MET A 1 206 ? 5.629 -8.008 3.742 1 98.88 206 MET A N 1
ATOM 1574 C CA . MET A 1 206 ? 6.512 -8.352 4.852 1 98.88 206 MET A CA 1
ATOM 1575 C C . MET A 1 206 ? 7.934 -8.602 4.359 1 98.88 206 MET A C 1
ATOM 1577 O O . MET A 1 206 ? 8.133 -9.172 3.289 1 98.88 206 MET A O 1
ATOM 1581 N N . LEU A 1 207 ? 8.867 -8.164 5.102 1 98.88 207 LEU A N 1
ATOM 1582 C CA . LEU A 1 207 ? 10.289 -8.336 4.809 1 98.88 207 LEU A CA 1
ATOM 1583 C C . LEU A 1 207 ? 11.031 -8.867 6.031 1 98.88 207 LEU A C 1
ATOM 1585 O O . LEU A 1 207 ? 11.141 -8.172 7.043 1 98.88 207 LEU A O 1
ATOM 1589 N N . ALA A 1 208 ? 11.5 -10.078 5.98 1 98.88 208 ALA A N 1
ATOM 1590 C CA . ALA A 1 208 ? 12.336 -10.656 7.027 1 98.88 208 ALA A CA 1
ATOM 1591 C C . ALA A 1 208 ? 13.812 -10.633 6.625 1 98.88 208 ALA A C 1
ATOM 1593 O O . ALA A 1 208 ? 14.164 -11.031 5.508 1 98.88 208 ALA A O 1
ATOM 1594 N N . LEU A 1 209 ? 14.656 -10.18 7.473 1 98.81 209 LEU A N 1
ATOM 1595 C CA . LEU A 1 209 ? 16.094 -10.07 7.223 1 98.81 209 LEU A CA 1
ATOM 1596 C C . LEU A 1 209 ? 16.875 -10.914 8.219 1 98.81 209 LEU A C 1
ATOM 1598 O O . LEU A 1 209 ? 16.672 -10.82 9.43 1 98.81 209 LEU A O 1
ATOM 1602 N N . SER A 1 210 ? 17.781 -11.742 7.723 1 98.38 210 SER A N 1
ATOM 1603 C CA . SER A 1 210 ? 18.75 -12.453 8.57 1 98.38 210 SER A CA 1
ATOM 1604 C C . SER A 1 210 ? 19.812 -11.5 9.109 1 98.38 210 SER A C 1
ATOM 1606 O O . SER A 1 210 ? 19.906 -10.352 8.68 1 98.38 210 SER A O 1
ATOM 1608 N N . PRO A 1 211 ? 20.578 -11.961 10.117 1 97.44 211 PRO A N 1
ATOM 1609 C CA . PRO A 1 211 ? 21.703 -11.148 10.578 1 97.44 211 PRO A CA 1
ATOM 1610 C C . PRO A 1 211 ? 22.672 -10.789 9.453 1 97.44 211 PRO A C 1
ATOM 1612 O O . PRO A 1 211 ? 23.219 -9.68 9.422 1 97.44 211 PRO A O 1
ATOM 1615 N N . ALA A 1 212 ? 22.906 -11.719 8.492 1 98 212 ALA A N 1
ATOM 1616 C CA . ALA A 1 212 ? 23.812 -11.445 7.371 1 98 212 ALA A CA 1
ATOM 1617 C C . ALA A 1 212 ? 23.266 -10.312 6.504 1 98 212 ALA A C 1
ATOM 1619 O O . ALA A 1 212 ? 24.031 -9.461 6.039 1 98 212 ALA A O 1
ATOM 1620 N N . ALA A 1 213 ? 21.984 -10.312 6.27 1 98.38 213 ALA A N 1
ATOM 1621 C CA . ALA A 1 213 ? 21.359 -9.242 5.492 1 98.38 213 ALA A CA 1
ATOM 1622 C C . ALA A 1 213 ? 21.469 -7.902 6.219 1 98.38 213 ALA A C 1
ATOM 1624 O O . ALA A 1 213 ? 21.703 -6.867 5.594 1 98.38 213 ALA A O 1
ATOM 1625 N N . VAL A 1 214 ? 21.234 -7.902 7.535 1 97.81 214 VAL A N 1
ATOM 1626 C CA . VAL A 1 214 ? 21.344 -6.691 8.336 1 97.81 214 VAL A CA 1
ATOM 1627 C C . VAL A 1 214 ? 22.781 -6.168 8.289 1 97.81 214 VAL A C 1
ATOM 1629 O O . VAL A 1 214 ? 23.016 -4.961 8.156 1 97.81 214 VAL A O 1
ATOM 1632 N N . GLU A 1 215 ? 23.75 -7.051 8.422 1 97.56 215 GLU A N 1
ATOM 1633 C CA . GLU A 1 215 ? 25.156 -6.66 8.328 1 97.56 215 GLU A CA 1
ATOM 1634 C C . GLU A 1 215 ? 25.469 -6.031 6.977 1 97.56 215 GLU A C 1
ATOM 1636 O O . GLU A 1 215 ? 26.234 -5.07 6.895 1 97.56 215 GLU A O 1
ATOM 1641 N N . ARG A 1 216 ? 24.891 -6.637 5.906 1 97.88 216 ARG A N 1
ATOM 1642 C CA . ARG A 1 216 ? 25.078 -6.094 4.562 1 97.88 216 ARG A CA 1
ATOM 1643 C C . ARG A 1 216 ? 24.656 -4.629 4.508 1 97.88 216 ARG A C 1
ATOM 1645 O O . ARG A 1 216 ? 25.328 -3.814 3.863 1 97.88 216 ARG A O 1
ATOM 1652 N N . LEU A 1 217 ? 23.562 -4.242 5.168 1 97 217 LEU A N 1
ATOM 1653 C CA . LEU A 1 217 ? 23.062 -2.871 5.168 1 97 217 LEU A CA 1
ATOM 1654 C C . LEU A 1 217 ? 24.062 -1.926 5.824 1 97 217 LEU A C 1
ATOM 1656 O O . LEU A 1 217 ? 24.094 -0.73 5.523 1 97 217 LEU A O 1
ATOM 1660 N N . ALA A 1 218 ? 24.875 -2.441 6.711 1 95.56 218 ALA A N 1
ATOM 1661 C CA . ALA A 1 218 ? 25.828 -1.629 7.457 1 95.56 218 ALA A CA 1
ATOM 1662 C C . ALA A 1 218 ? 27.094 -1.397 6.645 1 95.56 218 ALA A C 1
ATOM 1664 O O . ALA A 1 218 ? 27.781 -0.385 6.824 1 95.56 218 ALA A O 1
ATOM 1665 N N . VAL A 1 219 ? 27.453 -2.289 5.684 1 95.06 219 VAL A N 1
ATOM 1666 C CA . VAL A 1 219 ? 28.781 -2.236 5.09 1 95.06 219 VAL A CA 1
ATOM 1667 C C . VAL A 1 219 ? 28.672 -1.862 3.615 1 95.06 219 VAL A C 1
ATOM 1669 O O . VAL A 1 219 ? 29.688 -1.549 2.973 1 95.06 219 VAL A O 1
ATOM 1672 N N . PHE A 1 220 ? 27.531 -2.008 3.096 1 94.69 220 PHE A N 1
ATOM 1673 C CA . PHE A 1 220 ? 27.328 -1.74 1.676 1 94.69 220 PHE A CA 1
ATOM 1674 C C . PHE A 1 220 ? 26.297 -0.65 1.468 1 94.69 220 PHE A C 1
ATOM 1676 O O . PHE A 1 220 ? 25.203 -0.699 2.059 1 94.69 220 PHE A O 1
ATOM 1683 N N . ARG A 1 221 ? 26.625 0.381 0.698 1 91.5 221 ARG A N 1
ATOM 1684 C CA . ARG A 1 221 ? 25.703 1.426 0.265 1 91.5 221 ARG A CA 1
ATOM 1685 C C . ARG A 1 221 ? 25.625 1.497 -1.257 1 91.5 221 ARG A C 1
ATOM 1687 O O . ARG A 1 221 ? 26.562 1.971 -1.906 1 91.5 221 ARG A O 1
ATOM 1694 N N . PRO A 1 222 ? 24.453 1.055 -1.75 1 92.62 222 PRO A N 1
ATOM 1695 C CA . PRO A 1 222 ? 24.375 1.124 -3.211 1 92.62 222 PRO A CA 1
ATOM 1696 C C . PRO A 1 222 ? 24.328 2.559 -3.73 1 92.62 222 PRO A C 1
ATOM 1698 O O . PRO A 1 222 ? 23.828 3.455 -3.045 1 92.62 222 PRO A O 1
ATOM 1701 N N . ASP A 1 223 ? 24.891 2.732 -4.957 1 93 223 ASP A N 1
ATOM 1702 C CA . ASP A 1 223 ? 24.875 4.043 -5.598 1 93 223 ASP A CA 1
ATOM 1703 C C . ASP A 1 223 ? 23.656 4.195 -6.504 1 93 223 ASP A C 1
ATOM 1705 O O . ASP A 1 223 ? 23.781 4.25 -7.727 1 93 223 ASP A O 1
ATOM 1709 N N . ARG A 1 224 ? 22.516 4.215 -6.059 1 96.94 224 ARG A N 1
ATOM 1710 C CA . ARG A 1 224 ? 21.25 4.414 -6.754 1 96.94 224 ARG A CA 1
ATOM 1711 C C . ARG A 1 224 ? 20.234 5.105 -5.855 1 96.94 224 ARG A C 1
ATOM 1713 O O . ARG A 1 224 ? 20.344 5.043 -4.629 1 96.94 224 ARG A O 1
ATOM 1720 N N . PRO A 1 225 ? 19.328 5.902 -6.441 1 97.69 225 PRO A N 1
ATOM 1721 C CA . PRO A 1 225 ? 18.281 6.504 -5.605 1 97.69 225 PRO A CA 1
ATOM 1722 C C . PRO A 1 225 ? 17.391 5.465 -4.922 1 97.69 225 PRO A C 1
ATOM 1724 O O . PRO A 1 225 ? 16.969 4.496 -5.559 1 97.69 225 PRO A O 1
ATOM 1727 N N . ILE A 1 226 ? 17.203 5.598 -3.674 1 98.06 226 ILE A N 1
ATOM 1728 C CA . ILE A 1 226 ? 16.297 4.75 -2.895 1 98.06 226 ILE A CA 1
ATOM 1729 C C . ILE A 1 226 ? 15.07 5.551 -2.48 1 98.06 226 ILE A C 1
ATOM 1731 O O . ILE A 1 226 ? 15.172 6.516 -1.721 1 98.06 226 ILE A O 1
ATOM 1735 N N . PRO A 1 227 ? 13.914 5.16 -2.984 1 98.25 227 PRO A N 1
ATOM 1736 C CA . PRO A 1 227 ? 12.703 5.852 -2.551 1 98.25 227 PRO A CA 1
ATOM 1737 C C . PRO A 1 227 ? 12.477 5.77 -1.042 1 98.25 227 PRO A C 1
ATOM 1739 O O . PRO A 1 227 ? 12.914 4.809 -0.403 1 98.25 227 PRO A O 1
ATOM 1742 N N . LYS A 1 228 ? 11.797 6.77 -0.507 1 98.19 228 LYS A N 1
ATOM 1743 C CA . LYS A 1 228 ? 11.445 6.758 0.909 1 98.19 228 LYS A CA 1
ATOM 1744 C C . LYS A 1 228 ? 10.672 5.492 1.271 1 98.19 228 LYS A C 1
ATOM 1746 O O . LYS A 1 228 ? 10.906 4.895 2.322 1 98.19 228 LYS A O 1
ATOM 1751 N N . VAL A 1 229 ? 9.773 4.992 0.429 1 98.25 229 VAL A N 1
ATOM 1752 C CA . VAL A 1 229 ? 8.914 3.846 0.715 1 98.25 229 VAL A CA 1
ATOM 1753 C C . VAL A 1 229 ? 9.766 2.58 0.821 1 98.25 229 VAL A C 1
ATOM 1755 O O . VAL A 1 229 ? 9.289 1.543 1.288 1 98.25 229 VAL A O 1
ATOM 1758 N N . PHE A 1 230 ? 11.094 2.637 0.377 1 98.31 230 PHE A N 1
ATOM 1759 C CA . PHE A 1 230 ? 11.984 1.479 0.426 1 98.31 230 PHE A CA 1
ATOM 1760 C C . PHE A 1 230 ? 13.031 1.646 1.52 1 98.31 230 PHE A C 1
ATOM 1762 O O . PHE A 1 230 ? 13.922 0.804 1.67 1 98.31 230 PHE A O 1
ATOM 1769 N N . ARG A 1 231 ? 12.953 2.695 2.299 1 97.56 231 ARG A N 1
ATOM 1770 C CA . ARG A 1 231 ? 14.07 3.012 3.186 1 97.56 231 ARG A CA 1
ATOM 1771 C C . ARG A 1 231 ? 13.961 2.244 4.5 1 97.56 231 ARG A C 1
ATOM 1773 O O . ARG A 1 231 ? 13.055 2.5 5.301 1 97.56 231 ARG A O 1
ATOM 1780 N N . ILE A 1 232 ? 14.859 1.346 4.648 1 97.75 232 ILE A N 1
ATOM 1781 C CA . ILE A 1 232 ? 14.914 0.531 5.859 1 97.75 232 ILE A CA 1
ATOM 1782 C C . ILE A 1 232 ? 16.25 0.744 6.562 1 97.75 232 ILE A C 1
ATOM 1784 O O . ILE A 1 232 ? 16.516 0.167 7.621 1 97.75 232 ILE A O 1
ATOM 1788 N N . ALA A 1 233 ? 17.078 1.52 6.016 1 96.25 233 ALA A N 1
ATOM 1789 C CA . ALA A 1 233 ? 18.391 1.886 6.562 1 96.25 233 ALA A CA 1
ATOM 1790 C C . ALA A 1 233 ? 18.719 3.35 6.273 1 96.25 233 ALA A C 1
ATOM 1792 O O . ALA A 1 233 ? 18.125 3.955 5.375 1 96.25 233 ALA A O 1
ATOM 1793 N N . ARG A 1 234 ? 19.484 3.943 7.074 1 91.5 234 ARG A N 1
ATOM 1794 C CA . ARG A 1 234 ? 19.984 5.305 6.93 1 91.5 234 ARG A CA 1
ATOM 1795 C C . ARG A 1 234 ? 21.438 5.41 7.41 1 91.5 234 ARG A C 1
ATOM 1797 O O . ARG A 1 234 ? 21.75 4.973 8.516 1 91.5 234 ARG A O 1
ATOM 1804 N N . ASP A 1 235 ? 22.266 6.039 6.578 1 89.31 235 ASP A N 1
ATOM 1805 C CA . ASP A 1 235 ? 23.672 6.297 6.926 1 89.31 235 ASP A CA 1
ATOM 1806 C C . ASP A 1 235 ? 24.359 5.023 7.391 1 89.31 235 ASP A C 1
ATOM 1808 O O . ASP A 1 235 ? 25.031 5.016 8.422 1 89.31 235 ASP A O 1
ATOM 1812 N N . GLY A 1 236 ? 24.031 3.936 6.734 1 86.81 236 GLY A N 1
ATOM 1813 C CA . GLY A 1 236 ? 24.719 2.68 6.977 1 86.81 236 GLY A CA 1
ATOM 1814 C C . GLY A 1 236 ? 24.203 1.944 8.203 1 86.81 236 GLY A C 1
ATOM 1815 O O . GLY A 1 236 ? 24.844 1.013 8.688 1 86.81 236 GLY A O 1
ATOM 1816 N N . ALA A 1 237 ? 23.109 2.4 8.688 1 91.12 237 ALA A N 1
ATOM 1817 C CA . ALA A 1 237 ? 22.516 1.755 9.852 1 91.12 237 ALA A CA 1
ATOM 1818 C C . ALA A 1 237 ? 21.062 1.377 9.602 1 91.12 237 ALA A C 1
ATOM 1820 O O . ALA A 1 237 ? 20.328 2.107 8.922 1 91.12 237 ALA A O 1
ATOM 1821 N N . LEU A 1 238 ? 20.734 0.2 10.188 1 94.25 238 LEU A N 1
ATOM 1822 C CA . LEU A 1 238 ? 19.344 -0.245 10.141 1 94.25 238 LEU A CA 1
ATOM 1823 C C . LEU A 1 238 ? 18.438 0.747 10.852 1 94.25 238 LEU A C 1
ATOM 1825 O O . LEU A 1 238 ? 18.781 1.256 11.922 1 94.25 238 LEU A O 1
ATOM 1829 N N . LEU A 1 239 ? 17.328 1.102 10.227 1 95.88 239 LEU A N 1
ATOM 1830 C CA . LEU A 1 239 ? 16.297 1.849 10.922 1 95.88 239 LEU A CA 1
ATOM 1831 C C . LEU A 1 239 ? 15.484 0.933 11.844 1 95.88 239 LEU A C 1
ATOM 1833 O O . LEU A 1 239 ? 14.438 0.411 11.445 1 95.88 239 LEU A O 1
ATOM 1837 N N . ASP A 1 240 ? 15.836 0.816 13.07 1 95.62 240 ASP A N 1
ATOM 1838 C CA . ASP A 1 240 ? 15.305 -0.161 14.016 1 95.62 240 ASP A CA 1
ATOM 1839 C C . ASP A 1 240 ? 13.797 0.001 14.18 1 95.62 240 ASP A C 1
ATOM 1841 O O . ASP A 1 240 ? 13.078 -0.98 14.398 1 95.62 240 ASP A O 1
ATOM 1845 N N . GLU A 1 241 ? 13.305 1.194 14.047 1 95.75 241 GLU A N 1
ATOM 1846 C CA . GLU A 1 241 ? 11.891 1.461 14.297 1 95.75 241 GLU A CA 1
ATOM 1847 C C . GLU A 1 241 ? 11.008 0.772 13.266 1 95.75 241 GLU A C 1
ATOM 1849 O O . GLU A 1 241 ? 9.875 0.395 13.562 1 95.75 241 GLU A O 1
ATOM 1854 N N . VAL A 1 242 ? 11.547 0.589 12.047 1 96.44 242 VAL A N 1
ATOM 1855 C CA . VAL A 1 242 ? 10.812 -0.075 10.977 1 96.44 242 VAL A CA 1
ATOM 1856 C C . VAL A 1 242 ? 10.531 -1.524 11.359 1 96.44 242 VAL A C 1
ATOM 1858 O O . VAL A 1 242 ? 9.539 -2.109 10.914 1 96.44 242 VAL A O 1
ATOM 1861 N N . PHE A 1 243 ? 11.297 -2.104 12.234 1 96.69 243 PHE A N 1
ATOM 1862 C CA . PHE A 1 243 ? 11.188 -3.496 12.656 1 96.69 243 PHE A CA 1
ATOM 1863 C C . PHE A 1 243 ? 10.492 -3.596 14.008 1 96.69 243 PHE A C 1
ATOM 1865 O O . PHE A 1 243 ? 10.453 -4.672 14.617 1 96.69 243 PHE A O 1
ATOM 1872 N N . ASP A 1 244 ? 9.984 -2.473 14.469 1 96.31 244 ASP A N 1
ATOM 1873 C CA . ASP A 1 244 ? 9.297 -2.396 15.758 1 96.31 244 ASP A CA 1
ATOM 1874 C C . ASP A 1 244 ? 7.984 -1.626 15.633 1 96.31 244 ASP A C 1
ATOM 1876 O O . ASP A 1 244 ? 7.73 -0.702 16.406 1 96.31 244 ASP A O 1
ATOM 1880 N N . GLY A 1 245 ? 7.277 -1.871 14.578 1 95 245 GLY A N 1
ATOM 1881 C CA . GLY A 1 245 ? 5.922 -1.363 14.445 1 95 245 GLY A CA 1
ATOM 1882 C C . GLY A 1 245 ? 5.859 -0.002 13.781 1 95 245 GLY A C 1
ATOM 1883 O O . GLY A 1 245 ? 4.793 0.61 13.703 1 95 245 GLY A O 1
ATOM 1884 N N . PHE A 1 246 ? 6.961 0.511 13.352 1 95 246 PHE A N 1
ATOM 1885 C CA . PHE A 1 246 ? 6.965 1.752 12.586 1 95 246 PHE A CA 1
ATOM 1886 C C . PHE A 1 246 ? 6.797 1.471 11.102 1 95 246 PHE A C 1
ATOM 1888 O O . PHE A 1 246 ? 7.59 0.741 10.508 1 95 246 PHE A O 1
ATOM 1895 N N . PHE A 1 247 ? 5.762 1.991 10.523 1 94.62 247 PHE A N 1
ATOM 1896 C CA . PHE A 1 247 ? 5.562 1.932 9.086 1 94.62 247 PHE A CA 1
ATOM 1897 C C . PHE A 1 247 ? 6.078 3.197 8.414 1 94.62 247 PHE A C 1
ATOM 1899 O O . PHE A 1 247 ? 5.867 4.305 8.914 1 94.62 247 PHE A O 1
ATOM 1906 N N . VAL A 1 248 ? 6.746 3.123 7.305 1 94.12 248 VAL A N 1
ATOM 1907 C CA . VAL A 1 248 ? 7.543 4.188 6.703 1 94.12 248 VAL A CA 1
ATOM 1908 C C . VAL A 1 248 ? 6.637 5.336 6.281 1 94.12 248 VAL A C 1
ATOM 1910 O O . VAL A 1 248 ? 7.047 6.5 6.301 1 94.12 248 VAL A O 1
ATOM 1913 N N . ASN A 1 249 ? 5.492 5.023 5.84 1 95.38 249 ASN A N 1
ATOM 1914 C CA . ASN A 1 249 ? 4.457 6 5.531 1 95.38 249 ASN A CA 1
ATOM 1915 C C . ASN A 1 249 ? 3.113 5.605 6.133 1 95.38 249 ASN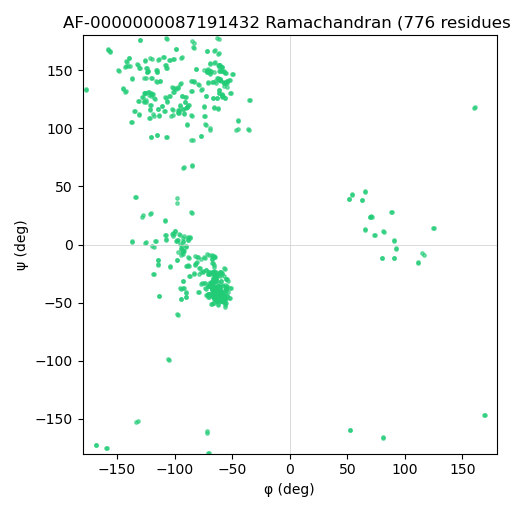 A C 1
ATOM 1917 O O . ASN A 1 249 ? 3.055 5.094 7.254 1 95.38 249 ASN A O 1
ATOM 1921 N N . SER A 1 250 ? 1.996 5.969 5.586 1 96.5 250 SER A N 1
ATOM 1922 C CA . SER A 1 250 ? 0.719 5.66 6.223 1 96.5 250 SER A CA 1
ATOM 1923 C C . SER A 1 250 ? 0.18 4.312 5.754 1 96.5 250 SER A C 1
ATOM 1925 O O . SER A 1 250 ? -0.074 4.121 4.562 1 96.5 250 SER A O 1
ATOM 1927 N N . PRO A 1 251 ? 0.023 3.355 6.641 1 98 251 PRO A N 1
ATOM 1928 C CA . PRO A 1 251 ? -0.584 2.068 6.285 1 98 251 PRO A CA 1
ATOM 1929 C C . PRO A 1 251 ? -2.111 2.111 6.309 1 98 251 PRO A C 1
ATOM 1931 O O . PRO A 1 251 ? -2.699 3.154 6.609 1 98 251 PRO A O 1
ATOM 1934 N N . SER A 1 252 ? -2.77 1.095 5.902 1 98.38 252 SER A N 1
ATOM 1935 C CA . SER A 1 252 ? -4.184 0.871 6.184 1 98.38 252 SER A CA 1
ATOM 1936 C C . SER A 1 252 ? -4.379 0.106 7.488 1 98.38 252 SER A C 1
ATOM 1938 O O . SER A 1 252 ? -3.957 -1.047 7.605 1 98.38 252 SER A O 1
ATOM 1940 N N . MET A 1 253 ? -5.051 0.761 8.391 1 98.06 253 MET A N 1
ATOM 1941 C CA . MET A 1 253 ? -5.281 0.087 9.672 1 98.06 253 MET A CA 1
ATOM 1942 C C . MET A 1 253 ? -6.469 -0.866 9.578 1 98.06 253 MET A C 1
ATOM 1944 O O . MET A 1 253 ? -6.629 -1.748 10.422 1 98.06 253 MET A O 1
ATOM 1948 N N . LEU A 1 254 ? -7.328 -0.715 8.539 1 97.62 254 LEU A N 1
ATOM 1949 C CA . LEU A 1 254 ? -8.328 -1.735 8.25 1 97.62 254 LEU A CA 1
ATOM 1950 C C . LEU A 1 254 ? -7.668 -3.035 7.801 1 97.62 254 LEU A C 1
ATOM 1952 O O . LEU A 1 254 ? -8.055 -4.117 8.242 1 97.62 254 LEU A O 1
ATOM 1956 N N . ALA A 1 255 ? -6.715 -2.914 6.895 1 97.94 255 ALA A N 1
ATOM 1957 C CA . ALA A 1 255 ? -5.984 -4.094 6.438 1 97.94 255 ALA A CA 1
ATOM 1958 C C . ALA A 1 255 ? -5.219 -4.742 7.586 1 97.94 255 ALA A C 1
ATOM 1960 O O . ALA A 1 255 ? -5.105 -5.969 7.652 1 97.94 255 ALA A O 1
ATOM 1961 N N . VAL A 1 256 ? -4.691 -3.887 8.508 1 98.56 256 VAL A N 1
ATOM 1962 C CA . VAL A 1 256 ? -3.975 -4.391 9.672 1 98.56 256 VAL A CA 1
ATOM 1963 C C . VAL A 1 256 ? -4.922 -5.207 10.547 1 98.56 256 VAL A C 1
ATOM 1965 O O . VAL A 1 256 ? -4.582 -6.309 10.984 1 98.56 256 VAL A O 1
ATOM 1968 N N . GLU A 1 257 ? -6.09 -4.648 10.828 1 98.19 257 GLU A N 1
ATOM 1969 C CA . GLU A 1 257 ? -7.074 -5.398 11.602 1 98.19 257 GLU A CA 1
ATOM 1970 C C . GLU A 1 257 ? -7.445 -6.707 10.914 1 98.19 257 GLU A C 1
ATOM 1972 O O . GLU A 1 257 ? -7.586 -7.742 11.562 1 98.19 257 GLU A O 1
ATOM 1977 N N . ASP A 1 258 ? -7.609 -6.633 9.641 1 98.06 258 ASP A N 1
ATOM 1978 C CA . ASP A 1 258 ? -7.973 -7.797 8.844 1 98.06 258 ASP A CA 1
ATOM 1979 C C . ASP A 1 258 ? -6.926 -8.898 8.977 1 98.06 258 ASP A C 1
ATOM 1981 O O . ASP A 1 258 ? -7.27 -10.062 9.195 1 98.06 258 ASP A O 1
ATOM 1985 N N . VAL A 1 259 ? -5.633 -8.562 8.82 1 98.5 259 VAL A N 1
ATOM 1986 C CA . VAL A 1 259 ? -4.59 -9.578 8.883 1 98.5 259 VAL A CA 1
ATOM 1987 C C . VAL A 1 259 ? -4.457 -10.094 10.312 1 98.5 259 VAL A C 1
ATOM 1989 O O . VAL A 1 259 ? -4.156 -11.266 10.531 1 98.5 259 VAL A O 1
ATOM 1992 N N . LEU A 1 260 ? -4.668 -9.227 11.297 1 98.44 260 LEU A N 1
ATOM 1993 C CA . LEU A 1 260 ? -4.652 -9.695 12.68 1 98.44 260 LEU A CA 1
ATOM 1994 C C . LEU A 1 260 ? -5.734 -10.742 12.914 1 98.44 260 LEU A C 1
ATOM 1996 O O . LEU A 1 260 ? -5.504 -11.727 13.617 1 98.44 260 LEU A O 1
ATOM 2000 N N . THR A 1 261 ? -6.934 -10.516 12.305 1 97.62 261 THR A N 1
ATOM 2001 C CA . THR A 1 261 ? -8 -11.508 12.398 1 97.62 261 THR A CA 1
ATOM 2002 C C . THR A 1 261 ? -7.578 -12.812 11.734 1 97.62 261 THR A C 1
ATOM 2004 O O . THR A 1 261 ? -7.891 -13.898 12.234 1 97.62 261 THR A O 1
ATOM 2007 N N . ALA A 1 262 ? -6.875 -12.758 10.641 1 98.38 262 ALA A N 1
ATOM 2008 C CA . ALA A 1 262 ? -6.383 -13.938 9.938 1 98.38 262 ALA A CA 1
ATOM 2009 C C . ALA A 1 262 ? -5.34 -14.672 10.773 1 98.38 262 ALA A C 1
ATOM 2011 O O . ALA A 1 262 ? -5.344 -15.906 10.844 1 98.38 262 ALA A O 1
ATOM 2012 N N . LEU A 1 263 ? -4.418 -13.898 11.367 1 98.75 263 LEU A N 1
ATOM 2013 C CA . LEU A 1 263 ? -3.393 -14.5 12.211 1 98.75 263 LEU A CA 1
ATOM 2014 C C . LEU A 1 263 ? -4.02 -15.18 13.422 1 98.75 263 LEU A C 1
ATOM 2016 O O . LEU A 1 263 ? -3.568 -16.25 13.844 1 98.75 263 LEU A O 1
ATOM 2020 N N . ASP A 1 264 ? -5.008 -14.539 13.977 1 97.94 264 ASP A N 1
ATOM 2021 C CA . ASP A 1 264 ? -5.754 -15.156 15.062 1 97.94 264 ASP A CA 1
ATOM 2022 C C . ASP A 1 264 ? -6.379 -16.484 14.625 1 97.94 264 ASP A C 1
ATOM 2024 O O . ASP A 1 264 ? -6.355 -17.453 15.375 1 97.94 264 ASP A O 1
ATOM 2028 N N . TRP A 1 265 ? -6.957 -16.484 13.453 1 98.44 265 TRP A N 1
ATOM 2029 C CA . TRP A 1 265 ? -7.523 -17.703 12.891 1 98.44 265 TRP A CA 1
ATOM 2030 C C . TRP A 1 265 ? -6.457 -18.797 12.773 1 98.44 265 TRP A C 1
ATOM 2032 O O . TRP A 1 265 ? -6.695 -19.953 13.148 1 98.44 265 TRP A O 1
ATOM 2042 N N . VAL A 1 266 ? -5.258 -18.453 12.281 1 98.88 266 VAL A N 1
ATOM 2043 C CA . VAL A 1 266 ? -4.156 -19.406 12.156 1 98.88 266 VAL A CA 1
ATOM 2044 C C . VAL A 1 266 ? -3.834 -20.016 13.523 1 98.88 266 VAL A C 1
ATOM 2046 O O . VAL A 1 266 ? -3.664 -21.234 13.641 1 98.88 266 VAL A O 1
ATOM 2049 N N . GLU A 1 267 ? -3.758 -19.172 14.5 1 98.5 267 GLU A N 1
ATOM 2050 C CA . GLU A 1 267 ? -3.473 -19.656 15.852 1 98.5 267 GLU A CA 1
ATOM 2051 C C . GLU A 1 267 ? -4.559 -20.625 16.328 1 98.5 267 GLU A C 1
ATOM 2053 O O . GLU A 1 267 ? -4.258 -21.688 16.875 1 98.5 267 GLU A O 1
ATOM 2058 N N . ARG A 1 268 ? -5.777 -20.281 16.094 1 98.38 268 ARG A N 1
ATOM 2059 C CA . ARG A 1 268 ? -6.914 -21.047 16.594 1 98.38 268 ARG A CA 1
ATOM 2060 C C . ARG A 1 268 ? -6.965 -22.438 15.961 1 98.38 268 ARG A C 1
ATOM 2062 O O . ARG A 1 268 ? -7.355 -23.406 16.625 1 98.38 268 ARG A O 1
ATOM 2069 N N . ILE A 1 269 ? -6.516 -22.547 14.734 1 98.5 269 ILE A N 1
ATOM 2070 C CA . ILE A 1 269 ? -6.707 -23.828 14.055 1 98.5 269 ILE A CA 1
ATOM 2071 C C . ILE A 1 269 ? -5.48 -24.719 14.266 1 98.5 269 ILE A C 1
ATOM 2073 O O . ILE A 1 269 ? -5.434 -25.844 13.781 1 98.5 269 ILE A O 1
ATOM 2077 N N . GLY A 1 270 ? -4.387 -24.203 14.922 1 98.5 270 GLY A N 1
ATOM 2078 C CA . GLY A 1 270 ? -3.26 -25.062 15.242 1 98.5 270 GLY A CA 1
ATOM 2079 C C . GLY A 1 270 ? -1.939 -24.547 14.703 1 98.5 270 GLY A C 1
ATOM 2080 O O . GLY A 1 270 ? -0.955 -25.281 14.633 1 98.5 270 GLY A O 1
ATOM 2081 N N . GLY A 1 271 ? -1.918 -23.281 14.289 1 98.62 271 GLY A N 1
ATOM 2082 C CA . GLY A 1 271 ? -0.675 -22.672 13.852 1 98.62 271 GLY A CA 1
ATOM 2083 C C . GLY A 1 271 ? -0.304 -23.031 12.422 1 98.62 271 GLY A C 1
ATOM 2084 O O . GLY A 1 271 ? -1.145 -23.5 11.656 1 98.62 271 GLY A O 1
ATOM 2085 N N . THR A 1 272 ? 0.917 -22.75 12.039 1 98.62 272 THR A N 1
ATOM 2086 C CA . THR A 1 272 ? 1.4 -22.922 10.672 1 98.62 272 THR A CA 1
ATOM 2087 C C . THR A 1 272 ? 1.352 -24.391 10.25 1 98.62 272 THR A C 1
ATOM 2089 O O . THR A 1 272 ? 1.027 -24.688 9.102 1 98.62 272 THR A O 1
ATOM 2092 N N . PRO A 1 273 ? 1.643 -25.359 11.141 1 98.62 273 PRO A N 1
ATOM 2093 C CA . PRO A 1 273 ? 1.484 -26.75 10.727 1 98.62 273 PRO A CA 1
ATOM 2094 C C . PRO A 1 273 ? 0.079 -27.062 10.219 1 98.62 273 PRO A C 1
ATOM 2096 O O . PRO A 1 273 ? -0.078 -27.797 9.234 1 98.62 273 PRO A O 1
ATOM 2099 N N . ALA A 1 274 ? -0.911 -26.453 10.828 1 98.81 274 ALA A N 1
ATOM 2100 C CA . ALA A 1 274 ? -2.295 -26.688 10.414 1 98.81 274 ALA A CA 1
ATOM 2101 C C . ALA A 1 274 ? -2.574 -26.047 9.062 1 98.81 274 ALA A C 1
ATOM 2103 O O . ALA A 1 274 ? -3.281 -26.609 8.234 1 98.81 274 ALA A O 1
ATOM 2104 N N . THR A 1 275 ? -2.088 -24.828 8.867 1 98.88 275 THR A N 1
ATOM 2105 C CA . THR A 1 275 ? -2.314 -24.172 7.586 1 98.88 275 THR A CA 1
ATOM 2106 C C . THR A 1 275 ? -1.627 -24.938 6.457 1 98.88 275 THR A C 1
ATOM 2108 O O . THR A 1 275 ? -2.186 -25.078 5.367 1 98.88 275 THR A O 1
ATOM 2111 N N . VAL A 1 276 ? -0.428 -25.469 6.645 1 98.81 276 VAL A N 1
ATOM 2112 C CA . VAL A 1 276 ? 0.294 -26.266 5.656 1 98.81 276 VAL A CA 1
ATOM 2113 C C . VAL A 1 276 ? -0.478 -27.547 5.355 1 98.81 276 VAL A C 1
ATOM 2115 O O . VAL A 1 276 ? -0.591 -27.953 4.195 1 98.81 276 VAL A O 1
ATOM 2118 N N . ALA A 1 277 ? -0.995 -28.156 6.375 1 98.88 277 ALA A N 1
ATOM 2119 C CA . ALA A 1 277 ? -1.777 -29.375 6.203 1 98.88 277 ALA A CA 1
ATOM 2120 C C . ALA A 1 277 ? -3.018 -29.125 5.348 1 98.88 277 ALA A C 1
ATOM 2122 O O . ALA A 1 277 ? -3.408 -29.969 4.539 1 98.88 277 ALA A O 1
ATOM 2123 N N . ARG A 1 278 ? -3.695 -28.016 5.582 1 98.88 278 ARG A N 1
ATOM 2124 C CA . ARG A 1 278 ? -4.867 -27.656 4.793 1 98.88 278 ARG A CA 1
ATOM 2125 C C . ARG A 1 278 ? -4.516 -27.516 3.316 1 98.88 278 ARG A C 1
ATOM 2127 O O . ARG A 1 278 ? -5.238 -28 2.449 1 98.88 278 ARG A O 1
ATOM 2134 N N . SER A 1 279 ? -3.391 -26.828 3.027 1 98.88 279 SER A N 1
ATOM 2135 C CA . SER A 1 279 ? -2.941 -26.688 1.646 1 98.88 279 SER A CA 1
ATOM 2136 C C . SER A 1 279 ? -2.631 -28.047 1.026 1 98.88 279 SER A C 1
ATOM 2138 O O . SER A 1 279 ? -2.971 -28.297 -0.13 1 98.88 279 SER A O 1
ATOM 2140 N N . ARG A 1 280 ? -1.979 -28.891 1.763 1 98.75 280 ARG A N 1
ATOM 2141 C CA . ARG A 1 280 ? -1.662 -30.234 1.282 1 98.75 280 ARG A CA 1
ATOM 2142 C C . ARG A 1 280 ? -2.934 -31.031 0.987 1 98.75 280 ARG A C 1
ATOM 2144 O O . ARG A 1 280 ? -3.004 -31.75 -0.009 1 98.75 280 ARG A O 1
ATOM 2151 N N . ALA A 1 281 ? -3.906 -30.922 1.854 1 98.94 281 ALA A N 1
ATOM 2152 C CA . ALA A 1 281 ? -5.176 -31.609 1.648 1 98.94 281 ALA A CA 1
ATOM 2153 C C . ALA A 1 281 ? -5.852 -31.141 0.362 1 98.94 281 ALA A C 1
ATOM 2155 O O . ALA A 1 281 ? -6.445 -31.938 -0.361 1 98.94 281 ALA A O 1
ATOM 2156 N N . ASN A 1 282 ? -5.82 -29.844 0.156 1 98.94 282 ASN A N 1
ATOM 2157 C CA . ASN A 1 282 ? -6.375 -29.297 -1.076 1 98.94 282 ASN A CA 1
ATOM 2158 C C . ASN A 1 282 ? -5.668 -29.859 -2.307 1 98.94 282 ASN A C 1
ATOM 2160 O O . ASN A 1 282 ? -6.32 -30.266 -3.271 1 98.94 282 ASN A O 1
ATOM 2164 N N . LEU A 1 283 ? -4.309 -29.875 -2.285 1 98.94 283 LEU A N 1
ATOM 2165 C CA . LEU A 1 283 ? -3.553 -30.453 -3.387 1 98.94 283 LEU A CA 1
ATOM 2166 C C . LEU A 1 283 ? -3.898 -31.938 -3.561 1 98.94 283 LEU A C 1
ATOM 2168 O O . LEU A 1 283 ? -4.031 -32.406 -4.688 1 98.94 283 LEU A O 1
ATOM 21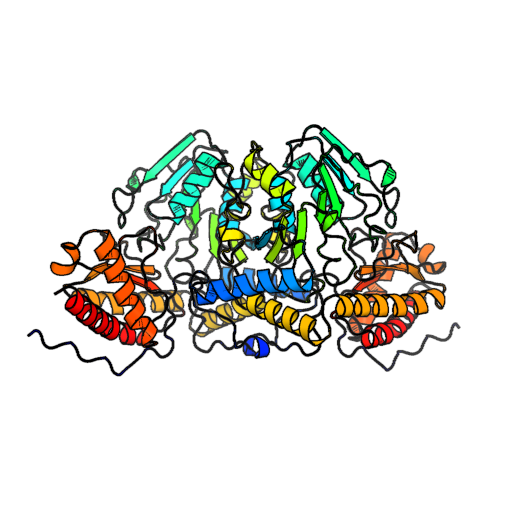72 N N . ASP A 1 284 ? -4.012 -32.656 -2.484 1 98.88 284 ASP A N 1
ATOM 2173 C CA . ASP A 1 284 ? -4.328 -34.062 -2.533 1 98.88 284 ASP A CA 1
ATOM 2174 C C . ASP A 1 284 ? -5.668 -34.312 -3.219 1 98.88 284 ASP A C 1
ATOM 2176 O O . ASP A 1 284 ? -5.816 -35.281 -3.98 1 98.88 284 ASP A O 1
ATOM 2180 N N . ALA A 1 285 ? -6.652 -33.469 -2.906 1 98.88 285 ALA A N 1
ATOM 2181 C CA . ALA A 1 285 ? -7.957 -33.594 -3.551 1 98.88 285 ALA A CA 1
ATOM 2182 C C . ALA A 1 285 ? -7.84 -33.438 -5.062 1 98.88 285 ALA A C 1
ATOM 2184 O O . ALA A 1 285 ? -8.406 -34.219 -5.828 1 98.88 285 ALA A O 1
ATOM 2185 N N . VAL A 1 286 ? -7.098 -32.469 -5.473 1 98.94 286 VAL A N 1
ATOM 2186 C CA . VAL A 1 286 ? -6.922 -32.219 -6.898 1 98.94 286 VAL A CA 1
ATOM 2187 C C . VAL A 1 286 ? -6.125 -33.344 -7.527 1 98.94 286 VAL A C 1
ATOM 2189 O O . VAL A 1 286 ? -6.438 -33.781 -8.633 1 98.94 286 VAL A O 1
ATOM 2192 N N . ALA A 1 287 ? -5.07 -33.781 -6.848 1 98.81 287 ALA A N 1
ATOM 2193 C CA . ALA A 1 287 ? -4.227 -34.844 -7.359 1 98.81 287 ALA A CA 1
ATOM 2194 C C . ALA A 1 287 ? -5.039 -36.125 -7.582 1 98.81 287 ALA A C 1
ATOM 2196 O O . ALA A 1 287 ? -4.824 -36.844 -8.562 1 98.81 287 ALA A O 1
ATOM 2197 N N . ARG A 1 288 ? -5.891 -36.469 -6.668 1 98.69 288 ARG A N 1
ATOM 2198 C CA . ARG A 1 288 ? -6.762 -37.625 -6.836 1 98.69 288 ARG A CA 1
ATOM 2199 C C . ARG A 1 288 ? -7.621 -37.469 -8.086 1 98.69 288 ARG A C 1
ATOM 2201 O O . ARG A 1 288 ? -7.777 -38.438 -8.844 1 98.69 288 ARG A O 1
ATOM 2208 N N . TRP A 1 289 ? -8.18 -36.312 -8.266 1 98.62 289 TRP A N 1
ATOM 2209 C CA . TRP A 1 289 ? -8.992 -36.031 -9.445 1 98.62 289 TRP A CA 1
ATOM 2210 C C . TRP A 1 289 ? -8.164 -36.125 -10.719 1 98.62 289 TRP A C 1
ATOM 2212 O O . TRP A 1 289 ? -8.602 -36.75 -11.703 1 98.62 289 TRP A O 1
ATOM 2222 N N . VAL A 1 290 ? -6.945 -35.594 -10.742 1 98.62 290 VAL A N 1
ATOM 2223 C CA . VAL A 1 290 ? -6.07 -35.625 -11.906 1 98.62 290 VAL A CA 1
ATOM 2224 C C . VAL A 1 290 ? -5.734 -37.062 -12.273 1 98.62 290 VAL A C 1
ATOM 2226 O O . VAL A 1 290 ? -5.723 -37.438 -13.453 1 98.62 290 VAL A O 1
ATOM 2229 N N . ARG A 1 291 ? -5.504 -37.875 -11.289 1 97.94 291 ARG A N 1
ATOM 2230 C CA . ARG A 1 291 ? -5.184 -39.281 -11.516 1 97.94 291 ARG A CA 1
ATOM 2231 C C . ARG A 1 291 ? -6.355 -40.031 -12.156 1 97.94 291 ARG A C 1
ATOM 2233 O O . ARG A 1 291 ? -6.16 -40.938 -12.961 1 97.94 291 ARG A O 1
ATOM 2240 N N . ALA A 1 292 ? -7.477 -39.531 -11.859 1 97.56 292 ALA A N 1
ATOM 2241 C CA . ALA A 1 292 ? -8.68 -40.25 -12.312 1 97.56 292 ALA A CA 1
ATOM 2242 C C . ALA A 1 292 ? -9.188 -39.625 -13.625 1 97.56 292 ALA A C 1
ATOM 2244 O O . ALA A 1 292 ? -10.141 -40.156 -14.219 1 97.56 292 ALA A O 1
ATOM 2245 N N . THR A 1 293 ? -8.633 -38.594 -14.023 1 95.44 293 THR A N 1
ATOM 2246 C CA . THR A 1 293 ? -9.148 -37.812 -15.141 1 95.44 293 THR A CA 1
ATOM 2247 C C . THR A 1 293 ? -8.125 -37.75 -16.266 1 95.44 293 THR A C 1
ATOM 2249 O O . THR A 1 293 ? -7.145 -37 -16.188 1 95.44 293 THR A O 1
ATOM 2252 N N . PRO A 1 294 ? -8.344 -38.344 -17.391 1 94.56 294 PRO A N 1
ATOM 2253 C CA . PRO A 1 294 ? -7.316 -38.5 -18.406 1 94.56 294 PRO A CA 1
ATOM 2254 C C . PRO A 1 294 ? -7.09 -37.25 -19.234 1 94.56 294 PRO A C 1
ATOM 2256 O O . PRO A 1 294 ? -6.109 -37.156 -19.969 1 94.56 294 PRO A O 1
ATOM 2259 N N . TYR A 1 295 ? -7.938 -36.25 -19.125 1 96.75 295 TYR A N 1
ATOM 2260 C CA . TYR A 1 295 ? -7.824 -35.094 -20 1 96.75 295 TYR A CA 1
ATOM 2261 C C . TYR A 1 295 ? -7.086 -33.938 -19.312 1 96.75 295 TYR A C 1
ATOM 2263 O O . TYR A 1 295 ? -6.98 -32.844 -19.859 1 96.75 295 TYR A O 1
ATOM 2271 N N . VAL A 1 296 ? -6.609 -34.125 -18.125 1 98.06 296 VAL A N 1
ATOM 2272 C CA . VAL A 1 296 ? -6 -33.031 -17.359 1 98.06 296 VAL A CA 1
ATOM 2273 C C . VAL A 1 296 ? -4.723 -33.531 -16.688 1 98.06 296 VAL A C 1
ATOM 2275 O O . VAL A 1 296 ? -4.637 -34.688 -16.281 1 98.06 296 VAL A O 1
ATOM 2278 N N . GLU A 1 297 ? -3.682 -32.688 -16.609 1 98.12 297 GLU A N 1
ATOM 2279 C CA . GLU A 1 297 ? -2.424 -32.969 -15.914 1 98.12 297 GLU A CA 1
ATOM 2280 C C . GLU A 1 297 ? -1.907 -31.719 -15.211 1 98.12 297 GLU A C 1
ATOM 2282 O O . GLU A 1 297 ? -2.322 -30.594 -15.531 1 98.12 297 GLU A O 1
ATOM 2287 N N . PHE A 1 298 ? -1.076 -31.938 -14.211 1 98.56 298 PHE A N 1
ATOM 2288 C CA . PHE A 1 298 ? -0.383 -30.797 -13.617 1 98.56 298 PHE A CA 1
ATOM 2289 C C . PHE A 1 298 ? 0.531 -30.125 -14.641 1 98.56 298 PHE A C 1
ATOM 2291 O O . PHE A 1 298 ? 1.124 -30.797 -15.484 1 98.56 298 PHE A O 1
ATOM 2298 N N . LEU A 1 299 ? 0.604 -28.797 -14.555 1 97.81 299 LEU A N 1
ATOM 2299 C CA . LEU A 1 299 ? 1.562 -28.078 -15.398 1 97.81 299 LEU A CA 1
ATOM 2300 C C . LEU A 1 299 ? 2.994 -28.422 -14.984 1 97.81 299 LEU A C 1
ATOM 2302 O O . LEU A 1 299 ? 3.883 -28.5 -15.836 1 97.81 299 LEU A O 1
ATOM 2306 N N . ALA A 1 300 ? 3.232 -28.547 -13.648 1 98 300 ALA A N 1
ATOM 2307 C CA . ALA A 1 300 ? 4.539 -28.938 -13.133 1 98 300 ALA A CA 1
ATOM 2308 C C . ALA A 1 300 ? 4.953 -30.297 -13.672 1 98 300 ALA A C 1
ATOM 2310 O O . ALA A 1 300 ? 4.211 -31.281 -13.555 1 98 300 ALA A O 1
ATOM 2311 N N . GLU A 1 301 ? 6.117 -30.406 -14.195 1 96 301 GLU A N 1
ATOM 2312 C CA . GLU A 1 301 ? 6.605 -31.625 -14.828 1 96 301 GLU A CA 1
ATOM 2313 C C . GLU A 1 301 ? 7.082 -32.625 -13.781 1 96 301 GLU A C 1
ATOM 2315 O O . GLU A 1 301 ? 6.895 -33.844 -13.945 1 96 301 GLU A O 1
ATOM 2320 N N . ASP A 1 302 ? 7.75 -32.125 -12.781 1 97 302 ASP A N 1
ATOM 2321 C CA . ASP A 1 302 ? 8.242 -32.938 -11.672 1 97 302 ASP A CA 1
ATOM 2322 C C . ASP A 1 302 ? 7.242 -32.969 -10.516 1 97 302 ASP A C 1
ATOM 2324 O O . ASP A 1 302 ? 6.961 -31.922 -9.922 1 97 302 ASP A O 1
ATOM 2328 N N . PRO A 1 303 ? 6.699 -34.125 -10.172 1 97.19 303 PRO A N 1
ATOM 2329 C CA . PRO A 1 303 ? 5.719 -34.188 -9.086 1 97.19 303 PRO A CA 1
ATOM 2330 C C . PRO A 1 303 ? 6.238 -33.594 -7.789 1 97.19 303 PRO A C 1
ATOM 2332 O O . PRO A 1 303 ? 5.445 -33.125 -6.961 1 97.19 303 PRO A O 1
ATOM 2335 N N . ARG A 1 304 ? 7.605 -33.688 -7.586 1 96.62 304 ARG A N 1
ATOM 2336 C CA . ARG A 1 304 ? 8.188 -33.156 -6.355 1 96.62 304 ARG A CA 1
ATOM 2337 C C . ARG A 1 304 ? 8.078 -31.641 -6.305 1 96.62 304 ARG A C 1
ATOM 2339 O O . ARG A 1 304 ? 8.258 -31.031 -5.242 1 96.62 304 ARG A O 1
ATOM 2346 N N . THR A 1 305 ? 7.68 -30.953 -7.418 1 98.5 305 THR A N 1
ATOM 2347 C CA . THR A 1 305 ? 7.723 -29.5 -7.496 1 98.5 305 THR A CA 1
ATOM 2348 C C . THR A 1 305 ? 6.32 -28.922 -7.641 1 98.5 305 THR A C 1
ATOM 2350 O O . THR A 1 305 ? 6.152 -27.703 -7.766 1 98.5 305 THR A O 1
ATOM 2353 N N . VAL A 1 306 ? 5.297 -29.766 -7.621 1 98.69 306 VAL A N 1
ATOM 2354 C CA . VAL A 1 306 ? 3.92 -29.297 -7.75 1 98.69 306 VAL A CA 1
ATOM 2355 C C . VAL A 1 306 ? 3.566 -28.406 -6.562 1 98.69 306 VAL A C 1
ATOM 2357 O O . VAL A 1 306 ? 3.793 -28.781 -5.41 1 98.69 306 VAL A O 1
ATOM 2360 N N . SER A 1 307 ? 3.113 -27.25 -6.82 1 98.69 307 SER A N 1
ATOM 2361 C CA . SER A 1 307 ? 2.736 -26.281 -5.797 1 98.69 307 SER A CA 1
ATOM 2362 C C . SER A 1 307 ? 1.436 -26.672 -5.109 1 98.69 307 SER A C 1
ATOM 2364 O O . SER A 1 307 ? 0.419 -26.891 -5.77 1 98.69 307 SER A O 1
ATOM 2366 N N . PRO A 1 308 ? 1.404 -26.734 -3.82 1 98.69 308 PRO A N 1
ATOM 2367 C CA . PRO A 1 308 ? 0.146 -27 -3.125 1 98.69 308 PRO A CA 1
ATOM 2368 C C . PRO A 1 308 ? -0.76 -25.781 -3.033 1 98.69 308 PRO A C 1
ATOM 2370 O O . PRO A 1 308 ? -1.954 -25.906 -2.752 1 98.69 308 PRO A O 1
ATOM 2373 N N . THR A 1 309 ? -0.205 -24.594 -3.189 1 98.75 309 THR A N 1
ATOM 2374 C CA . THR A 1 309 ? -1.008 -23.391 -3.023 1 98.75 309 THR A CA 1
ATOM 2375 C C . THR A 1 309 ? -1.54 -22.906 -4.371 1 98.75 309 THR A C 1
ATOM 2377 O O . THR A 1 309 ? -2.711 -22.547 -4.484 1 98.75 309 THR A O 1
ATOM 2380 N N . SER A 1 310 ? -0.693 -22.859 -5.324 1 98.44 310 SER A N 1
ATOM 2381 C CA . SER A 1 310 ? -1.103 -22.5 -6.68 1 98.44 310 SER A CA 1
ATOM 2382 C C . SER A 1 310 ? -1.1 -23.719 -7.598 1 98.44 310 SER A C 1
ATOM 2384 O O . SER A 1 310 ? -0.112 -23.969 -8.289 1 98.44 310 SER A O 1
ATOM 2386 N N . ILE A 1 311 ? -2.201 -24.359 -7.703 1 98.81 311 ILE A N 1
ATOM 2387 C CA . ILE A 1 311 ? -2.307 -25.625 -8.422 1 98.81 311 ILE A CA 1
ATOM 2388 C C . ILE A 1 311 ? -2.623 -25.359 -9.891 1 98.81 311 ILE A C 1
ATOM 2390 O O . ILE A 1 311 ? -3.762 -25.047 -10.242 1 98.81 311 ILE A O 1
ATOM 2394 N N . CYS A 1 312 ? -1.609 -25.5 -10.703 1 98.69 312 CYS A N 1
ATOM 2395 C CA . CYS A 1 312 ? -1.755 -25.203 -12.125 1 98.69 312 CYS A CA 1
ATOM 2396 C C . CYS A 1 312 ? -1.901 -26.484 -12.938 1 98.69 312 CYS A C 1
ATOM 2398 O O . CYS A 1 312 ? -1.175 -27.453 -12.711 1 98.69 312 CYS A O 1
ATOM 2400 N N . LEU A 1 313 ? -2.848 -26.453 -13.852 1 98.62 313 LEU A N 1
ATOM 2401 C CA . LEU A 1 313 ? -3.197 -27.625 -14.648 1 98.62 313 LEU A CA 1
ATOM 2402 C C . LEU A 1 313 ? -3.258 -27.281 -16.125 1 98.62 313 LEU A C 1
ATOM 2404 O O . LEU A 1 313 ? -3.52 -26.125 -16.5 1 98.62 313 LEU A O 1
ATOM 2408 N N . ARG A 1 314 ? -3 -28.219 -16.953 1 97.25 314 ARG A N 1
ATOM 2409 C CA . ARG A 1 314 ? -3.188 -28.109 -18.391 1 97.25 314 ARG A CA 1
ATOM 2410 C C . ARG A 1 314 ? -4.109 -29.219 -18.906 1 97.25 314 ARG A C 1
ATOM 2412 O O . ARG A 1 314 ? -4.148 -30.312 -18.359 1 97.25 314 ARG A O 1
ATOM 2419 N N . PHE A 1 315 ? -4.844 -28.875 -19.953 1 97.81 315 PHE A N 1
ATOM 2420 C CA . PHE A 1 315 ? -5.691 -29.859 -20.594 1 97.81 315 PHE A CA 1
ATOM 2421 C C . PHE A 1 315 ? -4.887 -30.703 -21.578 1 97.81 315 PHE A C 1
ATOM 2423 O O . PHE A 1 315 ? -4.035 -30.172 -22.297 1 97.81 315 PHE A O 1
ATOM 2430 N N . THR A 1 316 ? -5.176 -32.031 -21.625 1 97.19 316 THR A N 1
ATOM 2431 C CA . THR A 1 316 ? -4.379 -32.906 -22.469 1 97.19 316 THR A CA 1
ATOM 2432 C C . THR A 1 316 ? -5.273 -33.688 -23.422 1 97.19 316 THR A C 1
ATOM 2434 O O . THR A 1 316 ? -4.793 -34.531 -24.172 1 97.19 316 THR A O 1
ATOM 2437 N N . HIS A 1 317 ? -6.539 -33.438 -23.359 1 96.62 317 HIS A N 1
ATOM 2438 C CA . HIS A 1 317 ? -7.43 -34.156 -24.281 1 96.62 317 HIS A CA 1
ATOM 2439 C C . HIS A 1 317 ? -6.992 -33.969 -25.719 1 96.62 317 HIS A C 1
ATOM 2441 O O . HIS A 1 317 ? -6.684 -32.844 -26.141 1 96.62 317 HIS A O 1
ATOM 2447 N N . PRO A 1 318 ? -7.031 -35 -26.547 1 96.62 318 PRO A N 1
ATOM 2448 C CA . PRO A 1 318 ? -6.527 -34.906 -27.922 1 96.62 318 PRO A CA 1
ATOM 2449 C C . PRO A 1 318 ? -7.262 -33.875 -28.75 1 96.62 318 PRO A C 1
ATOM 2451 O O . PRO A 1 318 ? -6.641 -33.156 -29.547 1 96.62 318 PRO A O 1
ATOM 2454 N N . ARG A 1 319 ? -8.508 -33.75 -28.531 1 96.12 319 ARG A N 1
ATOM 2455 C CA . ARG A 1 319 ? -9.273 -32.75 -29.297 1 96.12 319 ARG A CA 1
ATOM 2456 C C . ARG A 1 319 ? -8.891 -31.344 -28.891 1 96.12 319 ARG A C 1
ATOM 2458 O O . ARG A 1 319 ? -8.93 -30.422 -29.719 1 96.12 319 ARG A O 1
ATOM 2465 N N . PHE A 1 320 ? -8.633 -31.188 -27.688 1 96.62 320 PHE A N 1
ATOM 2466 C CA . PHE A 1 320 ? -8.164 -29.891 -27.219 1 96.62 320 PHE A CA 1
ATOM 2467 C C . PHE A 1 320 ? -6.773 -29.594 -27.766 1 96.62 320 PHE A C 1
ATOM 2469 O O . PHE A 1 320 ? -6.535 -28.5 -28.312 1 96.62 320 PHE A O 1
ATOM 2476 N N . THR A 1 321 ? -5.816 -30.5 -27.625 1 96.56 321 THR A N 1
ATOM 2477 C CA . THR A 1 321 ? -4.426 -30.266 -28 1 96.56 321 THR A CA 1
ATOM 2478 C C . THR A 1 321 ? -4.281 -30.094 -29.5 1 96.56 321 THR A C 1
ATOM 2480 O O . THR A 1 321 ? -3.283 -29.547 -29.984 1 96.56 321 THR A O 1
ATOM 2483 N N . ALA A 1 322 ? -5.293 -30.531 -30.219 1 96.94 322 ALA A N 1
ATOM 2484 C CA . ALA A 1 322 ? -5.273 -30.438 -31.672 1 96.94 322 ALA A CA 1
ATOM 2485 C C . ALA A 1 322 ? -5.676 -29.031 -32.125 1 96.94 322 ALA A C 1
ATOM 2487 O O . ALA A 1 322 ? -5.453 -28.656 -33.281 1 96.94 322 ALA A O 1
ATOM 2488 N N . LEU A 1 323 ? -6.258 -28.297 -31.234 1 96.81 323 LEU A N 1
ATOM 2489 C CA . LEU A 1 323 ? -6.688 -26.953 -31.578 1 96.81 323 LEU A CA 1
ATOM 2490 C C . LEU A 1 323 ? -5.488 -26.016 -31.734 1 96.81 323 LEU A C 1
ATOM 2492 O O . LEU A 1 323 ? -4.477 -26.172 -31.047 1 96.81 323 LEU A O 1
ATOM 2496 N N . PRO A 1 324 ? -5.66 -25 -32.656 1 96.31 324 PRO A N 1
ATOM 2497 C CA . PRO A 1 324 ? -4.641 -23.953 -32.688 1 96.31 324 PRO A CA 1
ATOM 2498 C C . PRO A 1 324 ? -4.543 -23.188 -31.391 1 96.31 324 PRO A C 1
ATOM 2500 O O . PRO A 1 324 ? -5.52 -23.094 -30.641 1 96.31 324 PRO A O 1
ATOM 2503 N N . ALA A 1 325 ? -3.438 -22.625 -31.109 1 93.62 325 ALA A N 1
ATOM 2504 C CA . ALA A 1 325 ? -3.115 -21.984 -29.828 1 93.62 325 ALA A CA 1
ATOM 2505 C C . ALA A 1 325 ? -4.188 -20.984 -29.422 1 93.62 325 ALA A C 1
ATOM 2507 O O . ALA A 1 325 ? -4.668 -21 -28.281 1 93.62 325 ALA A O 1
ATOM 2508 N N . PRO A 1 326 ? -4.66 -20.094 -30.359 1 95.12 326 PRO A N 1
ATOM 2509 C CA . PRO A 1 326 ? -5.703 -19.141 -29.969 1 95.12 326 PRO A CA 1
ATOM 2510 C C . PRO A 1 326 ? -7 -19.812 -29.547 1 95.12 326 PRO A C 1
ATOM 2512 O O . PRO A 1 326 ? -7.699 -19.328 -28.656 1 95.12 326 PRO A O 1
ATOM 2515 N N . GLU A 1 327 ? -7.262 -20.906 -30.172 1 96.44 327 GLU A N 1
ATOM 2516 C CA . GLU A 1 327 ? -8.484 -21.641 -29.844 1 96.44 327 GLU A CA 1
ATOM 2517 C C . GLU A 1 327 ? -8.344 -22.406 -28.531 1 96.44 327 GLU A C 1
ATOM 2519 O O . GLU A 1 327 ? -9.32 -22.562 -27.797 1 96.44 327 GLU A O 1
ATOM 2524 N N . GLN A 1 328 ? -7.148 -22.891 -28.219 1 97.19 328 GLN A N 1
ATOM 2525 C CA . GLN A 1 328 ? -6.91 -23.484 -26.922 1 97.19 328 GLN A CA 1
ATOM 2526 C C . GLN A 1 328 ? -7.152 -22.484 -25.797 1 97.19 328 GLN A C 1
ATOM 2528 O O . GLN A 1 328 ? -7.777 -22.812 -24.781 1 97.19 328 GLN A O 1
ATOM 2533 N N . ALA A 1 329 ? -6.668 -21.312 -26.016 1 97 329 ALA A N 1
ATOM 2534 C CA . ALA A 1 329 ? -6.879 -20.25 -25.031 1 97 329 ALA A CA 1
ATOM 2535 C C . ALA A 1 329 ? -8.367 -19.938 -24.891 1 97 329 ALA A C 1
ATOM 2537 O O . ALA A 1 329 ? -8.859 -19.781 -23.766 1 97 329 ALA A O 1
ATOM 2538 N N . ALA A 1 330 ? -9.062 -19.781 -26 1 97.31 330 ALA A N 1
ATOM 2539 C CA . ALA A 1 330 ? -10.492 -19.516 -25.969 1 97.31 330 ALA A CA 1
ATOM 2540 C C . ALA A 1 330 ? -11.25 -20.641 -25.281 1 97.31 330 ALA A C 1
ATOM 2542 O O . ALA A 1 330 ? -12.211 -20.406 -24.547 1 97.31 330 ALA A O 1
ATOM 2543 N N . PHE A 1 331 ? -10.836 -21.891 -25.609 1 97.62 331 PHE A N 1
ATOM 2544 C CA . PHE A 1 331 ? -11.422 -23.078 -25 1 97.62 331 PHE A CA 1
ATOM 2545 C C . PHE A 1 331 ? -11.312 -23 -23.469 1 97.62 331 PHE A C 1
ATOM 2547 O O . PHE A 1 331 ? -12.305 -23.141 -22.766 1 97.62 331 PHE A O 1
ATOM 2554 N N . ALA A 1 332 ? -10.094 -22.781 -22.984 1 98.06 332 ALA A N 1
ATOM 2555 C CA . ALA A 1 332 ? -9.852 -22.703 -21.547 1 98.06 332 ALA A CA 1
ATOM 2556 C C . ALA A 1 332 ? -10.672 -21.578 -20.906 1 98.06 332 ALA A C 1
ATOM 2558 O O . ALA A 1 332 ? -11.234 -21.75 -19.828 1 98.06 332 ALA A O 1
ATOM 2559 N N . ARG A 1 333 ? -10.734 -20.453 -21.594 1 97.38 333 ARG A N 1
ATOM 2560 C CA . ARG A 1 333 ? -11.523 -19.328 -21.094 1 97.38 333 ARG A CA 1
ATOM 2561 C C . ARG A 1 333 ? -13 -19.688 -21 1 97.38 333 ARG A C 1
ATOM 2563 O O . ARG A 1 333 ? -13.68 -19.297 -20.047 1 97.38 333 ARG A O 1
ATOM 2570 N N . ARG A 1 334 ? -13.461 -20.359 -21.953 1 97.94 334 ARG A N 1
ATOM 2571 C CA . ARG A 1 334 ? -14.867 -20.75 -21.984 1 97.94 334 ARG A CA 1
ATOM 2572 C C . ARG A 1 334 ? -15.18 -21.719 -20.844 1 97.94 334 ARG A C 1
ATOM 2574 O O . ARG A 1 334 ? -16.25 -21.641 -20.234 1 97.94 334 ARG A O 1
ATOM 2581 N N . VAL A 1 335 ? -14.266 -22.688 -20.625 1 98.31 335 VAL A N 1
ATOM 2582 C CA . VAL A 1 335 ? -14.43 -23.609 -19.516 1 98.31 335 VAL A CA 1
ATOM 2583 C C . VAL A 1 335 ? -14.562 -22.812 -18.203 1 98.31 335 VAL A C 1
ATOM 2585 O O . VAL A 1 335 ? -15.5 -23.031 -17.438 1 98.31 335 VAL A O 1
ATOM 2588 N N . CYS A 1 336 ? -13.664 -21.906 -17.984 1 98.44 336 CYS A N 1
ATOM 2589 C CA . CYS A 1 336 ? -13.672 -21.094 -16.766 1 98.44 336 CYS A CA 1
ATOM 2590 C C . CYS A 1 336 ? -14.938 -20.25 -16.688 1 98.44 336 CYS A C 1
ATOM 2592 O O . CYS A 1 336 ? -15.547 -20.125 -15.625 1 98.44 336 CYS A O 1
ATOM 2594 N N . ALA A 1 337 ? -15.336 -19.625 -17.797 1 98.12 337 ALA A N 1
ATOM 2595 C CA . ALA A 1 337 ? -16.531 -18.781 -17.844 1 98.12 337 ALA A CA 1
ATOM 2596 C C . ALA A 1 337 ? -17.781 -19.578 -17.469 1 98.12 337 ALA A C 1
ATOM 2598 O O . ALA A 1 337 ? -18.641 -19.078 -16.75 1 98.12 337 ALA A O 1
ATOM 2599 N N . ARG A 1 338 ? -17.875 -20.812 -17.938 1 97.94 338 ARG A N 1
ATOM 2600 C CA . ARG A 1 338 ? -19.031 -21.656 -17.641 1 97.94 338 ARG A CA 1
ATOM 2601 C C . ARG A 1 338 ? -19.125 -21.953 -16.156 1 97.94 338 ARG A C 1
ATOM 2603 O O . ARG A 1 338 ? -20.219 -21.953 -15.586 1 97.94 338 ARG A O 1
ATOM 2610 N N . ILE A 1 339 ? -18 -22.219 -15.594 1 98.62 339 ILE A N 1
ATOM 2611 C CA . ILE A 1 339 ? -17.953 -22.5 -14.164 1 98.62 339 ILE A CA 1
ATOM 2612 C C . ILE A 1 339 ? -18.375 -21.266 -13.383 1 98.62 339 ILE A C 1
ATOM 2614 O O . ILE A 1 339 ? -19.203 -21.359 -12.461 1 98.62 339 ILE A O 1
ATOM 2618 N N . GLU A 1 340 ? -17.859 -20.109 -13.734 1 98.31 340 GLU A N 1
ATOM 2619 C CA . GLU A 1 340 ? -18.172 -18.844 -13.078 1 98.31 340 GLU A CA 1
ATOM 2620 C C . GLU A 1 340 ? -19.641 -18.469 -13.234 1 98.31 340 GLU A C 1
ATOM 2622 O O . GLU A 1 340 ? -20.281 -18.016 -12.281 1 98.31 340 GLU A O 1
ATOM 2627 N N . GLU A 1 341 ? -20.188 -18.625 -14.406 1 97.75 341 GLU A N 1
ATOM 2628 C CA . GLU A 1 341 ? -21.578 -18.328 -14.695 1 97.75 341 GLU A CA 1
ATOM 2629 C C . GLU A 1 341 ? -22.516 -19.109 -13.797 1 97.75 341 GLU A C 1
ATOM 2631 O O . GLU A 1 341 ? -23.641 -18.688 -13.539 1 97.75 341 GLU A O 1
ATOM 2636 N N . ASN A 1 342 ? -22.031 -20.25 -13.359 1 98 342 ASN A N 1
ATOM 2637 C CA . ASN A 1 342 ? -22.844 -21.094 -12.492 1 98 342 ASN A CA 1
ATOM 2638 C C . ASN A 1 342 ? -22.5 -20.906 -11.023 1 98 342 ASN A C 1
ATOM 2640 O O . ASN A 1 342 ? -23.016 -21.609 -10.156 1 98 342 ASN A O 1
ATOM 2644 N N . GLY A 1 343 ? -21.562 -19.953 -10.672 1 97.88 343 GLY A N 1
ATOM 2645 C CA . GLY A 1 343 ? -21.203 -19.641 -9.305 1 97.88 343 GLY A CA 1
ATOM 2646 C C . GLY A 1 343 ? -20.438 -20.75 -8.609 1 97.88 343 GLY A C 1
ATOM 2647 O O . GLY A 1 343 ? -20.484 -20.891 -7.387 1 97.88 343 GLY A O 1
ATOM 2648 N N . ALA A 1 344 ? -19.766 -21.625 -9.406 1 98.62 344 ALA A N 1
ATOM 2649 C CA . ALA A 1 344 ? -19.125 -22.812 -8.836 1 98.62 344 ALA A CA 1
ATOM 2650 C C . ALA A 1 344 ? -17.625 -22.562 -8.609 1 98.62 344 ALA A C 1
ATOM 2652 O O . ALA A 1 344 ? -16.969 -23.328 -7.891 1 98.62 344 ALA A O 1
ATOM 2653 N N . GLY A 1 345 ? -17.141 -21.562 -9.156 1 98.62 345 GLY A N 1
ATOM 2654 C CA . GLY A 1 345 ? -15.727 -21.234 -9.008 1 98.62 345 GLY A CA 1
ATOM 2655 C C . GLY A 1 345 ? -15.336 -19.938 -9.68 1 98.62 345 GLY A C 1
ATOM 2656 O O . GLY A 1 345 ? -15.734 -19.672 -10.82 1 98.62 345 GLY A O 1
ATOM 2657 N N . TYR A 1 346 ? -14.602 -19.141 -8.953 1 98.5 346 TYR A N 1
ATOM 2658 C CA . TYR A 1 346 ? -14.156 -17.859 -9.484 1 98.5 346 TYR A CA 1
ATOM 2659 C C . TYR A 1 346 ? -12.641 -17.812 -9.617 1 98.5 346 TYR A C 1
ATOM 2661 O O . TYR A 1 346 ? -11.922 -18.391 -8.789 1 98.5 346 TYR A O 1
ATOM 2669 N N . ASP A 1 347 ? -12.109 -17.203 -10.734 1 98 347 ASP A N 1
ATOM 2670 C CA . ASP A 1 347 ? -10.703 -16.859 -10.922 1 98 347 ASP A CA 1
ATOM 2671 C C . ASP A 1 347 ? -9.836 -18.109 -10.992 1 98 347 ASP A C 1
ATOM 2673 O O . ASP A 1 347 ? -8.797 -18.188 -10.336 1 98 347 ASP A O 1
ATOM 2677 N N . ILE A 1 348 ? -10.266 -19.094 -11.758 1 98.31 348 ILE A N 1
ATOM 2678 C CA . ILE A 1 348 ? -9.508 -20.344 -11.789 1 98.31 348 ILE A CA 1
ATOM 2679 C C . ILE A 1 348 ? -8.789 -20.469 -13.133 1 98.31 348 ILE A C 1
ATOM 2681 O O . ILE A 1 348 ? -8.281 -21.547 -13.469 1 98.31 348 ILE A O 1
ATOM 2685 N N . GLY A 1 349 ? -8.836 -19.391 -13.922 1 97 349 GLY A N 1
ATOM 2686 C CA . GLY A 1 349 ? -8.086 -19.406 -15.164 1 97 349 GLY A CA 1
ATOM 2687 C C . GLY A 1 349 ? -6.586 -19.328 -14.953 1 97 349 GLY A C 1
ATOM 2688 O O . GLY A 1 349 ? -6.117 -18.719 -13.984 1 97 349 GLY A O 1
ATOM 2689 N N . ALA A 1 350 ? -5.867 -19.922 -15.891 1 92.75 350 ALA A N 1
ATOM 2690 C CA . ALA A 1 350 ? -4.41 -19.797 -15.867 1 92.75 350 ALA A CA 1
ATOM 2691 C C . ALA A 1 350 ? -3.98 -18.344 -16.016 1 92.75 350 ALA A C 1
ATOM 2693 O O . ALA A 1 350 ? -4.742 -17.516 -16.5 1 92.75 350 ALA A O 1
ATOM 2694 N N . HIS A 1 351 ? -2.791 -18.094 -15.484 1 84.31 351 HIS A N 1
ATOM 2695 C CA . HIS A 1 351 ? -2.209 -16.781 -15.695 1 84.31 351 HIS A CA 1
ATOM 2696 C C . HIS A 1 351 ? -2.037 -16.484 -17.188 1 84.31 351 HIS A C 1
ATOM 2698 O O . HIS A 1 351 ? -1.752 -17.391 -17.969 1 84.31 351 HIS A O 1
ATOM 2704 N N . ARG A 1 352 ? -2.135 -15.25 -17.531 1 78.62 352 ARG A N 1
ATOM 2705 C CA . ARG A 1 352 ? -2.137 -14.836 -18.938 1 78.62 352 ARG A CA 1
ATOM 2706 C C . ARG A 1 352 ? -0.839 -15.242 -19.625 1 78.62 352 ARG A C 1
ATOM 2708 O O . ARG A 1 352 ? -0.824 -15.477 -20.828 1 78.62 352 ARG A O 1
ATOM 2715 N N . GLU A 1 353 ? 0.246 -15.352 -18.797 1 80.75 353 GLU A N 1
ATOM 2716 C CA . GLU A 1 353 ? 1.553 -15.672 -19.375 1 80.75 353 GLU A CA 1
ATOM 2717 C C . GLU A 1 353 ? 1.798 -17.188 -19.375 1 80.75 353 GLU A C 1
ATOM 2719 O O . GLU A 1 353 ? 2.795 -17.656 -19.922 1 80.75 353 GLU A O 1
ATOM 2724 N N . ALA A 1 354 ? 0.931 -17.938 -18.797 1 87.81 354 ALA A N 1
ATOM 2725 C CA . ALA A 1 354 ? 1.039 -19.391 -18.719 1 87.81 354 ALA A CA 1
ATOM 2726 C C . ALA A 1 354 ? 0.289 -20.062 -19.875 1 87.81 354 ALA A C 1
ATOM 2728 O O . ALA A 1 354 ? -0.54 -19.438 -20.531 1 87.81 354 ALA A O 1
ATOM 2729 N N . PRO A 1 355 ? 0.635 -21.344 -20.141 1 91.5 355 PRO A N 1
ATOM 2730 C CA . PRO A 1 355 ? -0.197 -22.094 -21.078 1 91.5 355 PRO A CA 1
ATOM 2731 C C . PRO A 1 355 ? -1.662 -22.156 -20.656 1 91.5 355 PRO A C 1
ATOM 2733 O O . PRO A 1 355 ? -1.96 -22.156 -19.453 1 91.5 355 PRO A O 1
ATOM 2736 N N . PRO A 1 356 ? -2.527 -22.203 -21.703 1 95.62 356 PRO A N 1
ATOM 2737 C CA . PRO A 1 356 ? -3.949 -22.281 -21.375 1 95.62 356 PRO A CA 1
ATOM 2738 C C . PRO A 1 356 ? -4.281 -23.453 -20.453 1 95.62 356 PRO A C 1
ATOM 2740 O O . PRO A 1 356 ? -3.791 -24.562 -20.672 1 95.62 356 PRO A O 1
ATOM 2743 N N . GLY A 1 357 ? -5.02 -23.25 -19.516 1 97.19 357 GLY A N 1
ATOM 2744 C CA . GLY A 1 357 ? -5.383 -24.25 -18.516 1 97.19 357 GLY A CA 1
ATOM 2745 C C . GLY A 1 357 ? -6.102 -23.672 -17.312 1 97.19 357 GLY A C 1
ATOM 2746 O O . GLY A 1 357 ? -6.965 -22.797 -17.469 1 97.19 357 GLY A O 1
ATOM 2747 N N . LEU A 1 358 ? -5.852 -24.266 -16.203 1 98.44 358 LEU A N 1
ATOM 2748 C CA . LEU A 1 358 ? -6.496 -23.875 -14.953 1 98.44 358 LEU A CA 1
ATOM 2749 C C . LEU A 1 358 ? -5.461 -23.562 -13.883 1 98.44 358 LEU A C 1
ATOM 2751 O O . LEU A 1 358 ? -4.324 -24.031 -13.945 1 98.44 358 LEU A O 1
ATOM 2755 N N . ARG A 1 359 ? -5.781 -22.734 -12.984 1 98.56 359 ARG A N 1
ATOM 2756 C CA . ARG A 1 359 ? -5.02 -22.438 -11.773 1 98.56 359 ARG A CA 1
ATOM 2757 C C . ARG A 1 359 ? -5.941 -22.312 -10.562 1 98.56 359 ARG A C 1
ATOM 2759 O O . ARG A 1 359 ? -6.684 -21.344 -10.43 1 98.56 359 ARG A O 1
ATOM 2766 N N . ILE A 1 360 ? -5.922 -23.312 -9.75 1 98.75 360 ILE A N 1
ATOM 2767 C CA . ILE A 1 360 ? -6.773 -23.391 -8.57 1 98.75 360 ILE A CA 1
ATOM 2768 C C . ILE A 1 360 ? -5.961 -23.031 -7.324 1 98.75 360 ILE A C 1
ATOM 2770 O O . ILE A 1 360 ? -4.984 -23.719 -7 1 98.75 360 ILE A O 1
ATOM 2774 N N . TRP A 1 361 ? -6.312 -21.969 -6.676 1 98.81 361 TRP A N 1
ATOM 2775 C CA . TRP A 1 361 ? -5.656 -21.656 -5.41 1 98.81 361 TRP A CA 1
ATOM 2776 C C . TRP A 1 361 ? -5.992 -22.703 -4.352 1 98.81 361 TRP A C 1
ATOM 2778 O O . TRP A 1 361 ? -7.164 -22.906 -4.023 1 98.81 361 TRP A O 1
ATOM 2788 N N . GLY A 1 362 ? -5.02 -23.359 -3.891 1 98.88 362 GLY A N 1
ATOM 2789 C CA . GLY A 1 362 ? -5.18 -24.391 -2.871 1 98.88 362 GLY A CA 1
ATOM 2790 C C . GLY A 1 362 ? -4.641 -23.969 -1.516 1 98.88 362 GLY A C 1
ATOM 2791 O O . GLY A 1 362 ? -4.293 -24.812 -0.69 1 98.88 362 GLY A O 1
ATOM 2792 N N . GLY A 1 363 ? -4.496 -22.641 -1.302 1 98.75 363 GLY A N 1
ATOM 2793 C CA . GLY A 1 363 ? -3.955 -22.125 -0.052 1 98.75 363 GLY A CA 1
ATOM 2794 C C . GLY A 1 363 ? -4.805 -22.484 1.154 1 98.75 363 GLY A C 1
ATOM 2795 O O . GLY A 1 363 ? -5.902 -23.031 1.01 1 98.75 363 GLY A O 1
ATOM 2796 N N . PRO A 1 364 ? -4.348 -22.109 2.326 1 98.75 364 PRO A N 1
ATOM 2797 C CA . PRO A 1 364 ? -4.902 -22.641 3.576 1 98.75 364 PRO A CA 1
ATOM 2798 C C . PRO A 1 364 ? -6.312 -22.125 3.859 1 98.75 364 PRO A C 1
ATOM 2800 O O . PRO A 1 364 ? -7.066 -22.766 4.602 1 98.75 364 PRO A O 1
ATOM 2803 N N . THR A 1 365 ? -6.699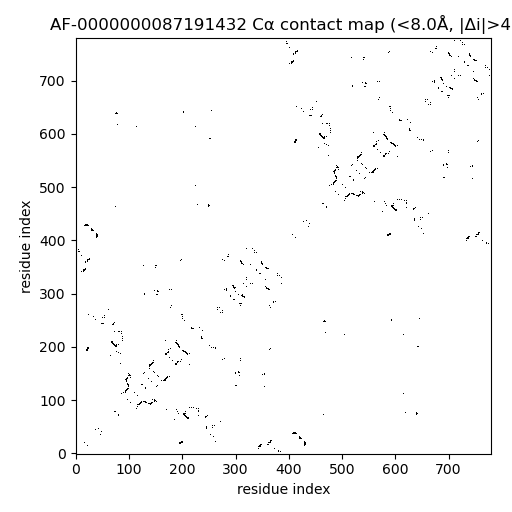 -21 3.326 1 98.81 365 THR A N 1
ATOM 2804 C CA . THR A 1 365 ? -8 -20.438 3.66 1 98.81 365 THR A CA 1
ATOM 2805 C C . THR A 1 365 ? -9.109 -21.109 2.848 1 98.81 365 THR A C 1
ATOM 2807 O O . THR A 1 365 ? -10.297 -20.891 3.109 1 98.81 365 THR A O 1
ATOM 2810 N N . VAL A 1 366 ? -8.773 -21.906 1.842 1 98.88 366 VAL A N 1
ATOM 2811 C CA . VAL A 1 366 ? -9.734 -22.656 1.027 1 98.88 366 VAL A CA 1
ATOM 2812 C C . VAL A 1 366 ? -10.078 -23.984 1.702 1 98.88 366 VAL A C 1
ATOM 2814 O O . VAL A 1 366 ? -9.18 -24.703 2.135 1 98.88 366 VAL A O 1
ATOM 2817 N N . ASP A 1 367 ? -11.328 -24.281 1.792 1 98.75 367 ASP A N 1
ATOM 2818 C CA . ASP A 1 367 ? -11.742 -25.562 2.359 1 98.75 367 ASP A CA 1
ATOM 2819 C C . ASP A 1 367 ? -11.602 -26.688 1.336 1 98.75 367 ASP A C 1
ATOM 2821 O O . ASP A 1 367 ? -11.969 -26.516 0.169 1 98.75 367 ASP A O 1
ATOM 2825 N N . THR A 1 368 ? -11.086 -27.844 1.814 1 98.88 368 THR A N 1
ATOM 2826 C CA . THR A 1 368 ? -10.938 -29 0.929 1 98.88 368 THR A CA 1
ATOM 2827 C C . THR A 1 368 ? -12.281 -29.391 0.338 1 98.88 368 THR A C 1
ATOM 2829 O O . THR A 1 368 ? -12.359 -29.797 -0.825 1 98.88 368 THR A O 1
ATOM 2832 N N . ALA A 1 369 ? -13.336 -29.25 1.11 1 98.81 369 ALA A N 1
ATOM 2833 C CA . ALA A 1 369 ? -14.68 -29.578 0.634 1 98.81 369 ALA A CA 1
ATOM 2834 C C . ALA A 1 369 ? -15.062 -28.703 -0.558 1 98.81 369 ALA A C 1
ATOM 2836 O O . ALA A 1 369 ? -15.773 -29.156 -1.462 1 98.81 369 ALA A O 1
ATOM 2837 N N . ASP A 1 370 ? -14.648 -27.453 -0.505 1 98.81 370 ASP A N 1
ATOM 2838 C CA . ASP A 1 370 ? -14.922 -26.547 -1.625 1 98.81 370 ASP A CA 1
ATOM 2839 C C . ASP A 1 370 ? -14.148 -26.969 -2.871 1 98.81 370 ASP A C 1
ATOM 2841 O O . ASP A 1 370 ? -14.672 -26.891 -3.988 1 98.81 370 ASP A O 1
ATOM 2845 N N . VAL A 1 371 ? -12.891 -27.422 -2.721 1 98.88 371 VAL A N 1
ATOM 2846 C CA . VAL A 1 371 ? -12.102 -27.938 -3.838 1 98.88 371 VAL A CA 1
ATOM 2847 C C . VAL A 1 371 ? -12.789 -29.156 -4.438 1 98.88 371 VAL A C 1
ATOM 2849 O O . VAL A 1 371 ? -12.953 -29.25 -5.656 1 98.88 371 VAL A O 1
ATOM 2852 N N . GLU A 1 372 ? -13.188 -30.031 -3.631 1 98.75 372 GLU A N 1
ATOM 2853 C CA . GLU A 1 372 ? -13.844 -31.25 -4.074 1 98.75 372 GLU A CA 1
ATOM 2854 C C . GLU A 1 372 ? -15.141 -30.953 -4.816 1 98.75 372 GLU A C 1
ATOM 2856 O O . GLU A 1 372 ? -15.461 -31.609 -5.809 1 98.75 372 GLU A O 1
ATOM 2861 N N . ALA A 1 373 ? -15.852 -29.953 -4.297 1 98.75 373 ALA A N 1
ATOM 2862 C CA . ALA A 1 373 ? -17.109 -29.578 -4.926 1 98.75 373 ALA A CA 1
ATOM 2863 C C . ALA A 1 373 ? -16.875 -28.906 -6.273 1 98.75 373 ALA A C 1
ATOM 2865 O O . ALA A 1 373 ? -17.734 -28.953 -7.156 1 98.75 373 ALA A O 1
ATOM 2866 N N . LEU A 1 374 ? -15.75 -28.297 -6.488 1 98.88 374 LEU A N 1
ATOM 2867 C CA . LEU A 1 374 ? -15.391 -27.578 -7.711 1 98.88 374 LEU A CA 1
ATOM 2868 C C . LEU A 1 374 ? -15.094 -28.562 -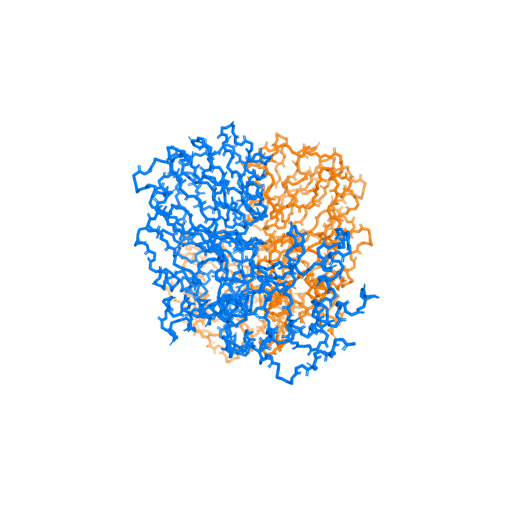8.844 1 98.88 374 LEU A C 1
ATOM 2870 O O . LEU A 1 374 ? -15.438 -28.312 -10 1 98.88 374 LEU A O 1
ATOM 2874 N N . LEU A 1 375 ? -14.477 -29.703 -8.617 1 98.75 375 LEU A N 1
ATOM 2875 C CA . LEU A 1 375 ? -13.844 -30.578 -9.594 1 98.75 375 LEU A CA 1
ATOM 2876 C C . LEU A 1 375 ? -14.875 -31.156 -10.562 1 98.75 375 LEU A C 1
ATOM 2878 O O . LEU A 1 375 ? -14.672 -31.141 -11.773 1 98.75 375 LEU A O 1
ATOM 2882 N N . PRO A 1 376 ? -16.109 -31.609 -10.086 1 98.19 376 PRO A N 1
ATOM 2883 C CA . PRO A 1 376 ? -17.125 -32.094 -11.031 1 98.19 376 PRO A CA 1
ATOM 2884 C C . PRO A 1 376 ? -17.609 -30.984 -11.977 1 98.19 376 PRO A C 1
ATOM 2886 O O . PRO A 1 376 ? -18 -31.266 -13.109 1 98.19 376 PRO A O 1
ATOM 2889 N N . TRP A 1 377 ? -17.562 -29.734 -11.477 1 98.56 377 TRP A N 1
ATOM 2890 C CA . TRP A 1 377 ? -17.953 -28.609 -12.328 1 98.56 377 TRP A CA 1
ATOM 2891 C C . TRP A 1 377 ? -16.938 -28.406 -13.445 1 98.56 377 TRP A C 1
ATOM 2893 O O . TRP A 1 377 ? -17.297 -28.016 -14.555 1 98.56 377 TRP A O 1
ATOM 2903 N N . ILE A 1 378 ? -15.664 -28.609 -13.172 1 98.69 378 ILE A N 1
ATOM 2904 C CA . ILE A 1 378 ? -14.641 -28.547 -14.203 1 98.69 378 ILE A CA 1
ATOM 2905 C C . ILE A 1 378 ? -14.883 -29.625 -15.25 1 98.69 378 ILE A C 1
ATOM 2907 O O . ILE A 1 378 ? -14.836 -29.359 -16.453 1 98.69 378 ILE A O 1
ATOM 2911 N N . ASP A 1 379 ? -15.211 -30.844 -14.789 1 98.19 379 ASP A N 1
ATOM 2912 C CA . ASP A 1 379 ? -15.523 -31.938 -15.703 1 98.19 379 ASP A CA 1
ATOM 2913 C C . ASP A 1 379 ? -16.688 -31.562 -16.625 1 98.19 379 ASP A C 1
ATOM 2915 O O . ASP A 1 379 ? -16.609 -31.75 -17.844 1 98.19 379 ASP A O 1
ATOM 2919 N N . TRP A 1 380 ? -17.688 -31.094 -15.992 1 98 380 TRP A N 1
ATOM 2920 C CA . TRP A 1 380 ? -18.891 -30.734 -16.734 1 98 380 TRP A CA 1
ATOM 2921 C C . TRP A 1 380 ? -18.609 -29.625 -17.734 1 98 380 TRP A C 1
ATOM 2923 O O . TRP A 1 380 ? -18.969 -29.734 -18.906 1 98 380 TRP A O 1
ATOM 2933 N N . ALA A 1 381 ? -18.016 -28.578 -17.297 1 98.19 381 ALA A N 1
ATOM 2934 C CA . ALA A 1 381 ? -17.719 -27.422 -18.156 1 98.19 381 ALA A CA 1
ATOM 2935 C C . ALA A 1 381 ? -16.797 -27.828 -19.297 1 98.19 381 ALA A C 1
ATOM 2937 O O . ALA A 1 381 ? -16.969 -27.359 -20.438 1 98.19 381 ALA A O 1
ATOM 2938 N N . PHE A 1 382 ? -15.773 -28.656 -19 1 97.88 382 PHE A N 1
ATOM 2939 C CA . PHE A 1 382 ? -14.867 -29.141 -20.031 1 97.88 382 PHE A CA 1
ATOM 2940 C C . PHE A 1 382 ? -15.633 -29.922 -21.094 1 97.88 382 PHE A C 1
ATOM 2942 O O . PHE A 1 382 ? -15.484 -29.672 -22.297 1 97.88 382 PHE A O 1
ATOM 2949 N N . ALA A 1 383 ? -16.438 -30.812 -20.641 1 96.88 383 ALA A N 1
ATOM 2950 C CA . ALA A 1 383 ? -17.219 -31.641 -21.562 1 96.88 383 ALA A CA 1
ATOM 2951 C C . ALA A 1 383 ? -18.156 -30.797 -22.406 1 96.88 383 ALA A C 1
ATOM 2953 O O . ALA A 1 383 ? -18.281 -31.016 -23.625 1 96.88 383 ALA A O 1
ATOM 2954 N N . GLN A 1 384 ? -18.844 -29.859 -21.734 1 96.75 384 GLN A N 1
ATOM 2955 C CA . GLN A 1 384 ? -19.75 -28.984 -22.453 1 96.75 384 GLN A CA 1
ATOM 2956 C C . GLN A 1 384 ? -19.016 -28.172 -23.5 1 96.75 384 GLN A C 1
ATOM 2958 O O . GLN A 1 384 ? -19.5 -28 -24.625 1 96.75 384 GLN A O 1
ATOM 2963 N N . THR A 1 385 ? -17.891 -27.625 -23.141 1 97.19 385 THR A N 1
ATOM 2964 C CA . THR A 1 385 ? -17.109 -26.797 -24.062 1 97.19 385 THR A CA 1
ATOM 2965 C C . THR A 1 385 ? -16.578 -27.656 -25.219 1 97.19 385 THR A C 1
ATOM 2967 O O . THR A 1 385 ? -16.578 -27.203 -26.359 1 97.19 385 THR A O 1
ATOM 2970 N N . LEU A 1 386 ? -16.062 -28.875 -24.891 1 95.75 386 LEU A N 1
ATOM 2971 C CA . LEU A 1 386 ? -15.562 -29.797 -25.906 1 95.75 386 LEU A CA 1
ATOM 2972 C C . LEU A 1 386 ? -16.641 -30.094 -26.938 1 95.75 386 LEU A C 1
ATOM 2974 O O . LEU A 1 386 ? -16.344 -30.25 -28.125 1 95.75 386 LEU A O 1
ATOM 2978 N N . GLY A 1 387 ? -17.891 -30.141 -26.484 1 93.94 387 GLY A N 1
ATOM 2979 C CA . GLY A 1 387 ? -19.016 -30.391 -27.375 1 93.94 387 GLY A CA 1
ATOM 2980 C C . GLY A 1 387 ? -19.234 -29.281 -28.391 1 93.94 387 GLY A C 1
ATOM 2981 O O . GLY A 1 387 ? -19.781 -29.516 -29.469 1 93.94 387 GLY A O 1
ATOM 2982 N N . GLU A 1 388 ? -18.844 -28.078 -28.062 1 91.94 388 GLU A N 1
ATOM 2983 C CA . GLU A 1 388 ? -18.969 -26.953 -28.969 1 91.94 388 GLU A CA 1
ATOM 2984 C C . GLU A 1 388 ? -17.891 -26.953 -30.047 1 91.94 388 GLU A C 1
ATOM 2986 O O . GLU A 1 388 ? -18 -26.266 -31.062 1 91.94 388 GLU A O 1
ATOM 2991 N N . TYR A 1 389 ? -16.828 -27.531 -29.859 1 85.44 389 TYR A N 1
ATOM 2992 C CA . TYR A 1 389 ? -15.734 -27.641 -30.828 1 85.44 389 TYR A CA 1
ATOM 2993 C C . TYR A 1 389 ? -15.859 -28.922 -31.641 1 85.44 389 TYR A C 1
ATOM 2995 O O . TYR A 1 389 ? -15.023 -29.219 -32.5 1 85.44 389 TYR A O 1
ATOM 3003 N N . ALA A 1 390 ? -16.922 -29.766 -31.531 1 70.44 390 ALA A N 1
ATOM 3004 C CA . ALA A 1 390 ? -17.188 -30.953 -32.344 1 70.44 390 ALA A CA 1
ATOM 3005 C C . ALA A 1 390 ? -17.766 -30.594 -33.688 1 70.44 390 ALA A C 1
ATOM 3007 O O . ALA A 1 390 ? -18.516 -29.625 -33.812 1 70.44 390 ALA A O 1
ATOM 3008 N N . MET B 1 1 ? -5.98 33.156 43.875 1 31.11 1 MET B N 1
ATOM 3009 C CA . MET B 1 1 ? -5.977 31.719 43.562 1 31.11 1 MET B CA 1
ATOM 3010 C C . MET B 1 1 ? -6.777 31.453 42.281 1 31.11 1 MET B C 1
ATOM 3012 O O . MET B 1 1 ? -7.961 31.781 42.188 1 31.11 1 MET B O 1
ATOM 3016 N N . SER B 1 2 ? -6.262 31.703 41.062 1 40.56 2 SER B N 1
ATOM 3017 C CA . SER B 1 2 ? -6.984 31.75 39.812 1 40.56 2 SER B CA 1
ATOM 3018 C C . SER B 1 2 ? -7.934 30.562 39.656 1 40.56 2 SER B C 1
ATOM 3020 O O . SER B 1 2 ? -7.562 29.422 39.969 1 40.56 2 SER B O 1
ATOM 3022 N N . ASN B 1 3 ? -9.133 30.656 39.906 1 45.72 3 ASN B N 1
ATOM 3023 C CA . ASN B 1 3 ? -10.219 29.672 39.938 1 45.72 3 ASN B CA 1
ATOM 3024 C C . ASN B 1 3 ? -10.055 28.609 38.875 1 45.72 3 ASN B C 1
ATOM 3026 O O . ASN B 1 3 ? -10.055 28.922 37.688 1 45.72 3 ASN B O 1
ATOM 3030 N N . PRO B 1 4 ? -9.492 27.328 39.219 1 64.06 4 PRO B N 1
ATOM 3031 C CA . PRO B 1 4 ? -9.312 26.25 38.25 1 64.06 4 PRO B CA 1
ATOM 3032 C C . PRO B 1 4 ? -10.539 26.062 37.375 1 64.06 4 PRO B C 1
ATOM 3034 O O . PRO B 1 4 ? -11.672 26.188 37.812 1 64.06 4 PRO B O 1
ATOM 3037 N N . LEU B 1 5 ? -10.461 26.5 36.031 1 81.88 5 LEU B N 1
ATOM 3038 C CA . LEU B 1 5 ? -11.531 26.234 35.062 1 81.88 5 LEU B CA 1
ATOM 3039 C C . LEU B 1 5 ? -12.18 24.875 35.344 1 81.88 5 LEU B C 1
ATOM 3041 O O . LEU B 1 5 ? -11.484 23.906 35.594 1 81.88 5 LEU B O 1
ATOM 3045 N N . SER B 1 6 ? -13.484 24.844 35.531 1 91.56 6 SER B N 1
ATOM 3046 C CA . SER B 1 6 ? -14.195 23.578 35.719 1 91.56 6 SER B CA 1
ATOM 3047 C C . SER B 1 6 ? -14.062 22.672 34.5 1 91.56 6 SER B C 1
ATOM 3049 O O . SER B 1 6 ? -13.977 23.156 33.375 1 91.56 6 SER B O 1
ATOM 3051 N N . LYS B 1 7 ? -13.938 21.422 34.906 1 93.31 7 LYS B N 1
ATOM 3052 C CA . LYS B 1 7 ? -13.891 20.422 33.844 1 93.31 7 LYS B CA 1
ATOM 3053 C C . LYS B 1 7 ? -15.141 20.469 32.969 1 93.31 7 LYS B C 1
ATOM 3055 O O . LYS B 1 7 ? -16.266 20.469 33.5 1 93.31 7 LYS B O 1
ATOM 3060 N N . PRO B 1 8 ? -14.969 20.562 31.609 1 96.75 8 PRO B N 1
ATOM 3061 C CA . PRO B 1 8 ? -16.141 20.641 30.734 1 96.75 8 PRO B CA 1
ATOM 3062 C C . PRO B 1 8 ? -17.031 19.422 30.828 1 96.75 8 PRO B C 1
ATOM 3064 O O . PRO B 1 8 ? -16.547 18.312 31.094 1 96.75 8 PRO B O 1
ATOM 3067 N N . ALA B 1 9 ? -18.344 19.562 30.547 1 94.06 9 ALA B N 1
ATOM 3068 C CA . ALA B 1 9 ? -19.312 18.469 30.609 1 94.06 9 ALA B CA 1
ATOM 3069 C C . ALA B 1 9 ? -19.5 17.812 29.25 1 94.06 9 ALA B C 1
ATOM 3071 O O . ALA B 1 9 ? -19.672 16.594 29.156 1 94.06 9 ALA B O 1
ATOM 3072 N N . LEU B 1 10 ? -19.484 18.625 28.266 1 97.12 10 LEU B N 1
ATOM 3073 C CA . LEU B 1 10 ? -19.797 18.141 26.922 1 97.12 10 LEU B CA 1
ATOM 3074 C C . LEU B 1 10 ? -18.531 17.672 26.203 1 97.12 10 LEU B C 1
ATOM 3076 O O . LEU B 1 10 ? -17.547 18.406 26.172 1 97.12 10 LEU B O 1
ATOM 3080 N N . LYS B 1 11 ? -18.516 16.453 25.688 1 98 11 LYS B N 1
ATOM 3081 C CA . LYS B 1 11 ? -17.422 15.914 24.875 1 98 11 LYS B CA 1
ATOM 3082 C C . LYS B 1 11 ? -17.844 15.797 23.422 1 98 11 LYS B C 1
ATOM 3084 O O . LYS B 1 11 ? -19.031 15.688 23.109 1 98 11 LYS B O 1
ATOM 3089 N N . PRO B 1 12 ? -16.844 15.836 22.516 1 98.69 12 PRO B N 1
ATOM 3090 C CA . PRO B 1 12 ? -17.156 15.523 21.109 1 98.69 12 PRO B CA 1
ATOM 3091 C C . PRO B 1 12 ? -17.781 14.148 20.938 1 98.69 12 PRO B C 1
ATOM 3093 O O . PRO B 1 12 ? -17.391 13.195 21.625 1 98.69 12 PRO B O 1
ATOM 3096 N N . GLU B 1 13 ? -18.797 14.039 20.062 1 98.12 13 GLU B N 1
ATOM 3097 C CA . GLU B 1 13 ? -19.375 12.734 19.734 1 98.12 13 GLU B CA 1
ATOM 3098 C C . GLU B 1 13 ? -18.359 11.852 19.016 1 98.12 13 GLU B C 1
ATOM 3100 O O . GLU B 1 13 ? -18.297 10.641 19.266 1 98.12 13 GLU B O 1
ATOM 3105 N N . ARG B 1 14 ? -17.625 12.383 18.172 1 98.06 14 ARG B N 1
ATOM 3106 C CA . ARG B 1 14 ? -16.516 11.758 17.453 1 98.06 14 ARG B CA 1
ATOM 3107 C C . ARG B 1 14 ? -15.203 12.492 17.719 1 98.06 14 ARG B C 1
ATOM 3109 O O . ARG B 1 14 ? -14.828 13.398 16.969 1 98.06 14 ARG B O 1
ATOM 3116 N N . PRO B 1 15 ? -14.469 12.047 18.703 1 98.5 15 PRO B N 1
ATOM 3117 C CA . PRO B 1 15 ? -13.32 12.805 19.188 1 98.5 15 PRO B CA 1
ATOM 3118 C C . PRO B 1 15 ? -12.047 12.516 18.391 1 98.5 15 PRO B C 1
ATOM 3120 O O . PRO B 1 15 ? -10.945 12.508 18.953 1 98.5 15 PRO B O 1
ATOM 3123 N N . TRP B 1 16 ? -12.102 12.133 17.109 1 98.44 16 TRP B N 1
ATOM 3124 C CA . TRP B 1 16 ? -10.953 11.852 16.234 1 98.44 16 TRP B CA 1
ATOM 3125 C C . TRP B 1 16 ? -10.531 13.094 15.469 1 98.44 16 TRP B C 1
ATOM 3127 O O . TRP B 1 16 ? -11.25 13.555 14.578 1 98.44 16 TRP B O 1
ATOM 3137 N N . PHE B 1 17 ? -9.312 13.641 15.789 1 98.75 17 PHE B N 1
ATOM 3138 C CA . PHE B 1 17 ? -8.844 14.875 15.172 1 98.75 17 PHE B CA 1
ATOM 3139 C C . PHE B 1 17 ? -7.453 14.695 14.578 1 98.75 17 PHE B C 1
ATOM 3141 O O . PHE B 1 17 ? -6.676 15.648 14.5 1 98.75 17 PHE B O 1
ATOM 3148 N N . SER B 1 18 ? -7.117 13.422 14.234 1 98.06 18 SER B N 1
ATOM 3149 C CA . SER B 1 18 ? -5.816 13.109 13.656 1 98.06 18 SER B CA 1
ATOM 3150 C C . SER B 1 18 ? -5.676 13.703 12.258 1 98.06 18 SER B C 1
ATOM 3152 O O . SER B 1 18 ? -6.617 13.68 11.461 1 98.06 18 SER B O 1
ATOM 3154 N N . SER B 1 19 ? -4.488 14.227 11.945 1 95.88 19 SER B N 1
ATOM 3155 C CA . SER B 1 19 ? -4.203 14.789 10.625 1 95.88 19 SER B CA 1
ATOM 3156 C C . SER B 1 19 ? -3.734 13.711 9.656 1 95.88 19 SER B C 1
ATOM 3158 O O . SER B 1 19 ? -3.324 14.016 8.531 1 95.88 19 SER B O 1
ATOM 3160 N N . GLY B 1 20 ? -3.75 12.398 10.039 1 91 20 GLY B N 1
ATOM 3161 C CA . GLY B 1 20 ? -3.416 11.312 9.133 1 91 20 GLY B CA 1
ATOM 3162 C C . GLY B 1 20 ? -3.029 10.039 9.852 1 91 20 GLY B C 1
ATOM 3163 O O . GLY B 1 20 ? -1.999 9.984 10.531 1 91 20 GLY B O 1
ATOM 3164 N N . PRO B 1 21 ? -3.826 8.906 9.656 1 96.5 21 PRO B N 1
ATOM 3165 C CA . PRO B 1 21 ? -5.141 8.852 9.008 1 96.5 21 PRO B CA 1
ATOM 3166 C C . PRO B 1 21 ? -6.191 9.695 9.727 1 96.5 21 PRO B C 1
ATOM 3168 O O . PRO B 1 21 ? -6.094 9.898 10.945 1 96.5 21 PRO B O 1
ATOM 3171 N N . CYS B 1 22 ? -7.121 10.211 8.969 1 98.44 22 CYS B N 1
ATOM 3172 C CA . CYS B 1 22 ? -8.102 11.141 9.508 1 98.44 22 CYS B CA 1
ATOM 3173 C C . CYS B 1 22 ? -9.414 10.438 9.82 1 98.44 22 CYS B C 1
ATOM 3175 O O . CYS B 1 22 ? -9.578 9.258 9.508 1 98.44 22 CYS B O 1
ATOM 3177 N N . ALA B 1 23 ? -10.297 11.133 10.539 1 98.31 23 ALA B N 1
ATOM 3178 C CA . ALA B 1 23 ? -11.594 10.602 10.945 1 98.31 23 ALA B CA 1
ATOM 3179 C C . ALA B 1 23 ? -12.375 10.094 9.734 1 98.31 23 ALA B C 1
ATOM 3181 O O . ALA B 1 23 ? -12.352 10.703 8.664 1 98.31 23 ALA B O 1
ATOM 3182 N N . LYS B 1 24 ? -13.07 8.961 9.914 1 98.06 24 LYS B N 1
ATOM 3183 C CA . LYS B 1 24 ? -14.008 8.445 8.914 1 98.06 24 LYS B CA 1
ATOM 3184 C C . LYS B 1 24 ? -15.195 9.391 8.734 1 98.06 24 LYS B C 1
ATOM 3186 O O . LYS B 1 24 ? -15.484 10.211 9.609 1 98.06 24 LYS B O 1
ATOM 3191 N N . PRO B 1 25 ? -15.852 9.312 7.562 1 98.12 25 PRO B N 1
ATOM 3192 C CA . PRO B 1 25 ? -17.062 10.117 7.426 1 98.12 25 PRO B CA 1
ATOM 3193 C C . PRO B 1 25 ? -18.094 9.828 8.523 1 98.12 25 PRO B C 1
ATOM 3195 O O . PRO B 1 25 ? -18.156 8.711 9.039 1 98.12 25 PRO B O 1
ATOM 3198 N N . PRO B 1 26 ? -18.875 10.836 8.93 1 97.5 26 PRO B N 1
ATOM 3199 C CA . PRO B 1 26 ? -19.922 10.594 9.914 1 97.5 26 PRO B CA 1
ATOM 3200 C C . PRO B 1 26 ? -20.844 9.43 9.523 1 97.5 26 PRO B C 1
ATOM 3202 O O . PRO B 1 26 ? -21.234 9.312 8.367 1 97.5 26 PRO B O 1
ATOM 3205 N N . GLY B 1 27 ? -21.062 8.523 10.453 1 95.44 27 GLY B N 1
ATOM 3206 C CA . GLY B 1 27 ? -21.953 7.402 10.211 1 95.44 27 GLY B CA 1
ATOM 3207 C C . GLY B 1 27 ? -21.234 6.172 9.68 1 95.44 27 GLY B C 1
ATOM 3208 O O . GLY B 1 27 ? -21.844 5.113 9.516 1 95.44 27 GLY B O 1
ATOM 3209 N N . TRP B 1 28 ? -19.938 6.273 9.438 1 95.12 28 TRP B N 1
ATOM 3210 C CA . TRP B 1 28 ? -19.156 5.156 8.922 1 95.12 28 TRP B CA 1
ATOM 3211 C C . TRP B 1 28 ? -19.281 3.943 9.836 1 95.12 28 TRP B C 1
ATOM 3213 O O . TRP B 1 28 ? -19.266 4.078 11.062 1 95.12 28 TRP B O 1
ATOM 3223 N N . ASP B 1 29 ? -19.406 2.758 9.281 1 93.69 29 ASP B N 1
ATOM 3224 C CA . ASP B 1 29 ? -19.453 1.469 9.961 1 93.69 29 ASP B CA 1
ATOM 3225 C C . ASP B 1 29 ? -18.766 0.382 9.141 1 93.69 29 ASP B C 1
ATOM 3227 O O . ASP B 1 29 ? -18.938 0.323 7.918 1 93.69 29 ASP B O 1
ATOM 3231 N N . PRO B 1 30 ? -17.953 -0.395 9.812 1 91.75 30 PRO B N 1
ATOM 3232 C CA . PRO B 1 30 ? -17.297 -1.463 9.047 1 91.75 30 PRO B CA 1
ATOM 3233 C C . PRO B 1 30 ? -18.297 -2.352 8.312 1 91.75 30 PRO B C 1
ATOM 3235 O O . PRO B 1 30 ? -17.953 -2.943 7.281 1 91.75 30 PRO B O 1
ATOM 3238 N N . GLY B 1 31 ? -19.5 -2.49 8.867 1 90.81 31 GLY B N 1
ATOM 3239 C CA . GLY B 1 31 ? -20.531 -3.252 8.188 1 90.81 31 GLY B CA 1
ATOM 3240 C C . GLY B 1 31 ? -20.828 -2.738 6.789 1 90.81 31 GLY B C 1
ATOM 3241 O O . GLY B 1 31 ? -21.375 -3.471 5.953 1 90.81 31 GLY B O 1
ATOM 3242 N N . ASP B 1 32 ? -20.469 -1.465 6.523 1 89.38 32 ASP B N 1
ATOM 3243 C CA . ASP B 1 32 ? -20.688 -0.862 5.211 1 89.38 32 ASP B CA 1
ATOM 3244 C C . ASP B 1 32 ? -19.766 -1.466 4.164 1 89.38 32 ASP B C 1
ATOM 3246 O O . ASP B 1 32 ? -19.969 -1.286 2.963 1 89.38 32 ASP B O 1
ATOM 3250 N N . LEU B 1 33 ? -18.812 -2.264 4.613 1 94.88 33 LEU B N 1
ATOM 3251 C CA . LEU B 1 33 ? -17.797 -2.812 3.723 1 94.88 33 LEU B CA 1
ATOM 3252 C C . LEU B 1 33 ? -18.188 -4.211 3.248 1 94.88 33 LEU B C 1
ATOM 3254 O O . LEU B 1 33 ? -17.391 -4.906 2.629 1 94.88 33 LEU B O 1
ATOM 3258 N N . LYS B 1 34 ? -19.391 -4.672 3.531 1 91.12 34 LYS B N 1
ATOM 3259 C CA . LYS B 1 34 ? -19.875 -6.004 3.178 1 91.12 34 LYS B CA 1
ATOM 3260 C C . LYS B 1 34 ? -19.859 -6.207 1.665 1 91.12 34 LYS B C 1
ATOM 3262 O O . LYS B 1 34 ? -19.734 -7.336 1.186 1 91.12 34 LYS B O 1
ATOM 3267 N N . GLY B 1 35 ? -19.906 -5.16 0.869 1 90.88 35 GLY B N 1
ATOM 3268 C CA . GLY B 1 35 ? -19.922 -5.25 -0.582 1 90.88 35 GLY B CA 1
ATOM 3269 C C . GLY B 1 35 ? -18.531 -5.277 -1.19 1 90.88 35 GLY B C 1
ATOM 3270 O O . GLY B 1 35 ? -18.375 -5.332 -2.412 1 90.88 35 GLY B O 1
ATOM 3271 N N . ALA B 1 36 ? -17.484 -5.289 -0.305 1 95.88 36 ALA B N 1
ATOM 3272 C CA . ALA B 1 36 ? -16.109 -5.277 -0.816 1 95.88 36 ALA B CA 1
ATOM 3273 C C . ALA B 1 36 ? -15.844 -6.504 -1.682 1 95.88 36 ALA B C 1
ATOM 3275 O O . ALA B 1 36 ? -16.328 -7.598 -1.393 1 95.88 36 ALA B O 1
ATOM 3276 N N . PHE B 1 37 ? -15.102 -6.34 -2.768 1 97.19 37 PHE B N 1
ATOM 3277 C CA . PHE B 1 37 ? -14.758 -7.375 -3.732 1 97.19 37 PHE B CA 1
ATOM 3278 C C . PHE B 1 37 ? -13.523 -8.148 -3.273 1 97.19 37 PHE B C 1
ATOM 3280 O O . PHE B 1 37 ? -12.477 -8.102 -3.922 1 97.19 37 PHE B O 1
ATOM 3287 N N . VAL B 1 38 ? -13.656 -8.906 -2.213 1 96.5 38 VAL B N 1
ATOM 3288 C CA . VAL B 1 38 ? -12.523 -9.578 -1.582 1 96.5 38 VAL B CA 1
ATOM 3289 C C . VAL B 1 38 ? -12.492 -11.047 -1.999 1 96.5 38 VAL B C 1
ATOM 3291 O O . VAL B 1 38 ? -13.5 -11.586 -2.475 1 96.5 38 VAL B O 1
ATOM 3294 N N . GLY B 1 39 ? -11.289 -11.703 -1.864 1 94.81 39 GLY B N 1
ATOM 3295 C CA . GLY B 1 39 ? -11.125 -13.117 -2.166 1 94.81 39 GLY B CA 1
ATOM 3296 C C . GLY B 1 39 ? -11.125 -13.414 -3.652 1 94.81 39 GLY B C 1
ATOM 3297 O O . GLY B 1 39 ? -11.203 -14.578 -4.059 1 94.81 39 GLY B O 1
ATOM 3298 N N . ARG B 1 40 ? -11.109 -12.359 -4.477 1 96.75 40 ARG B N 1
ATOM 3299 C CA . ARG B 1 40 ? -11.156 -12.398 -5.938 1 96.75 40 ARG B CA 1
ATOM 3300 C C . ARG B 1 40 ? -9.992 -11.641 -6.551 1 96.75 40 ARG B C 1
ATOM 3302 O O . ARG B 1 40 ? -9.367 -10.805 -5.891 1 96.75 40 ARG B O 1
ATOM 3309 N N . SER B 1 41 ? -9.703 -11.969 -7.746 1 96.19 41 SER B N 1
ATOM 3310 C CA . SER B 1 41 ? -8.68 -11.211 -8.461 1 96.19 41 SER B CA 1
ATOM 3311 C C . SER B 1 41 ? -9.133 -9.781 -8.727 1 96.19 41 SER B C 1
ATOM 3313 O O . SER B 1 41 ? -10.18 -9.562 -9.344 1 96.19 41 SER B O 1
ATOM 3315 N N . HIS B 1 42 ? -8.32 -8.836 -8.305 1 95.94 42 HIS B N 1
ATOM 3316 C CA . HIS B 1 42 ? -8.617 -7.438 -8.594 1 95.94 42 HIS B CA 1
ATOM 3317 C C . HIS B 1 42 ? -8.562 -7.16 -10.094 1 95.94 42 HIS B C 1
ATOM 3319 O O . HIS B 1 42 ? -9.031 -6.121 -10.555 1 95.94 42 HIS B O 1
ATOM 3325 N N . ARG B 1 43 ? -8.055 -8.141 -10.852 1 94.25 43 ARG B N 1
ATOM 3326 C CA . ARG B 1 43 ? -7.949 -7.992 -12.305 1 94.25 43 ARG B CA 1
ATOM 3327 C C . ARG B 1 43 ? -9.211 -8.492 -13 1 94.25 43 ARG B C 1
ATOM 3329 O O . ARG B 1 43 ? -9.406 -8.25 -14.188 1 94.25 43 ARG B O 1
ATOM 3336 N N . HIS B 1 44 ? -9.992 -9.305 -12.281 1 95.44 44 HIS B N 1
ATOM 3337 C CA . HIS B 1 44 ? -11.32 -9.633 -12.797 1 95.44 44 HIS B CA 1
ATOM 3338 C C . HIS B 1 44 ? -12.078 -8.375 -13.211 1 95.44 44 HIS B C 1
ATOM 3340 O O . HIS B 1 44 ? -11.898 -7.309 -12.609 1 95.44 44 HIS B O 1
ATOM 3346 N N . PRO B 1 45 ? -12.906 -8.453 -14.234 1 95.56 45 PRO B N 1
ATOM 3347 C CA . PRO B 1 45 ? -13.641 -7.27 -14.68 1 95.56 45 PRO B CA 1
ATOM 3348 C C . PRO B 1 45 ? -14.383 -6.562 -13.547 1 95.56 45 PRO B C 1
ATOM 3350 O O . PRO B 1 45 ? -14.398 -5.332 -13.492 1 95.56 45 PRO B O 1
ATOM 3353 N N . GLU B 1 46 ? -14.914 -7.316 -12.641 1 96.5 46 GLU B N 1
ATOM 3354 C CA . GLU B 1 46 ? -15.648 -6.711 -11.531 1 96.5 46 GLU B CA 1
ATOM 3355 C C . GLU B 1 46 ? -14.703 -5.977 -10.586 1 96.5 46 GLU B C 1
ATOM 3357 O O . GLU B 1 46 ? -15.055 -4.926 -10.047 1 96.5 46 GLU B O 1
ATOM 3362 N N . GLY B 1 47 ? -13.555 -6.562 -10.281 1 96.88 47 GLY B N 1
ATOM 3363 C CA . GLY B 1 47 ? -12.547 -5.875 -9.484 1 96.88 47 GLY B CA 1
ATOM 3364 C C . GLY B 1 47 ? -12.039 -4.605 -10.141 1 96.88 47 GLY B C 1
ATOM 3365 O O . GLY B 1 47 ? -11.953 -3.559 -9.492 1 96.88 47 GLY B O 1
ATOM 3366 N N . ARG B 1 48 ? -11.766 -4.691 -11.406 1 97.25 48 ARG B N 1
ATOM 3367 C CA . ARG B 1 48 ? -11.297 -3.533 -12.156 1 97.25 48 ARG B CA 1
ATOM 3368 C C . ARG B 1 48 ? -12.352 -2.432 -12.188 1 97.25 48 ARG B C 1
ATOM 3370 O O . ARG B 1 48 ? -12.016 -1.245 -12.164 1 97.25 48 ARG B O 1
ATOM 3377 N N . ALA B 1 49 ? -13.586 -2.842 -12.266 1 98.06 49 ALA B N 1
ATOM 3378 C CA . ALA B 1 49 ? -14.68 -1.875 -12.297 1 98.06 49 ALA B CA 1
ATOM 3379 C C . ALA B 1 49 ? -14.711 -1.043 -11.016 1 98.06 49 ALA B C 1
ATOM 3381 O O . ALA B 1 49 ? -15.031 0.147 -11.055 1 98.06 49 ALA B O 1
ATOM 3382 N N . ARG B 1 50 ? -14.414 -1.665 -9.891 1 98.12 50 ARG B N 1
ATOM 3383 C CA . ARG B 1 50 ? -14.367 -0.936 -8.625 1 98.12 50 ARG B CA 1
ATOM 3384 C C . ARG B 1 50 ? -13.258 0.11 -8.641 1 98.12 50 ARG B C 1
ATOM 3386 O O . ARG B 1 50 ? -13.461 1.24 -8.195 1 98.12 50 ARG B O 1
ATOM 3393 N N . LEU B 1 51 ? -12.125 -0.271 -9.102 1 98.56 51 LEU B N 1
ATOM 3394 C CA . LEU B 1 51 ? -10.984 0.637 -9.188 1 98.56 51 LEU B CA 1
ATOM 3395 C C . LEU B 1 51 ? -11.273 1.777 -10.156 1 98.56 51 LEU B C 1
ATOM 3397 O O . LEU B 1 51 ? -10.953 2.934 -9.875 1 98.56 51 LEU B O 1
ATOM 3401 N N . ARG B 1 52 ? -11.898 1.463 -11.258 1 98.5 52 ARG B N 1
ATOM 3402 C CA . ARG B 1 52 ? -12.297 2.479 -12.234 1 98.5 52 ARG B CA 1
ATOM 3403 C C . ARG B 1 52 ? -13.289 3.459 -11.625 1 98.5 52 ARG B C 1
ATOM 3405 O O . ARG B 1 52 ? -13.289 4.645 -11.961 1 98.5 52 ARG B O 1
ATOM 3412 N N . GLU B 1 53 ? -14.164 2.912 -10.867 1 98.62 53 GLU B N 1
ATOM 3413 C CA . GLU B 1 53 ? -15.164 3.762 -10.219 1 98.62 53 GLU B CA 1
ATOM 3414 C C . GLU B 1 53 ? -14.5 4.785 -9.297 1 98.62 53 GLU B C 1
ATOM 3416 O O . GLU B 1 53 ? -14.93 5.938 -9.234 1 98.62 53 GLU B O 1
ATOM 3421 N N . VAL B 1 54 ? -13.484 4.379 -8.57 1 98.81 54 VAL B N 1
ATOM 3422 C CA . VAL B 1 54 ? -12.742 5.316 -7.73 1 98.81 54 VAL B CA 1
ATOM 3423 C C . VAL B 1 54 ? -12.172 6.441 -8.594 1 98.81 54 VAL B C 1
ATOM 3425 O O . VAL B 1 54 ? -12.289 7.617 -8.242 1 98.81 54 VAL B O 1
ATOM 3428 N N . ILE B 1 55 ? -11.578 6.059 -9.695 1 98.69 55 ILE B N 1
ATOM 3429 C CA . ILE B 1 55 ? -10.938 7.012 -10.594 1 98.69 55 ILE B CA 1
ATOM 3430 C C . ILE B 1 55 ? -11.977 7.965 -11.172 1 98.69 55 ILE B C 1
ATOM 3432 O O . ILE B 1 55 ? -11.844 9.188 -11.055 1 98.69 55 ILE B O 1
ATOM 3436 N N . GLU B 1 56 ? -13.062 7.453 -11.656 1 98.25 56 GLU B N 1
ATOM 3437 C CA . GLU B 1 56 ? -14.078 8.242 -12.352 1 98.25 56 GLU B CA 1
ATOM 3438 C C . GLU B 1 56 ? -14.82 9.148 -11.375 1 98.25 56 GLU B C 1
ATOM 3440 O O . GLU B 1 56 ? -15.078 10.32 -11.68 1 98.25 56 GLU B O 1
ATOM 3445 N N . THR B 1 57 ? -15.188 8.594 -10.266 1 98.75 57 THR B N 1
ATOM 3446 C CA . THR B 1 57 ? -15.922 9.383 -9.273 1 98.75 57 THR B CA 1
ATOM 3447 C C . THR B 1 57 ? -15.039 10.492 -8.711 1 98.75 57 THR B C 1
ATOM 3449 O O . THR B 1 57 ? -15.5 11.617 -8.523 1 98.75 57 THR B O 1
ATOM 3452 N N . SER B 1 58 ? -13.781 10.219 -8.445 1 98.75 58 SER B N 1
ATOM 3453 C CA . SER B 1 58 ? -12.852 11.242 -7.969 1 98.75 58 SER B CA 1
ATOM 3454 C C . SER B 1 58 ? -12.695 12.367 -8.992 1 98.75 58 SER B C 1
ATOM 3456 O O . SER B 1 58 ? -12.734 13.547 -8.633 1 98.75 58 SER B O 1
ATOM 3458 N N . ARG B 1 59 ? -12.492 11.961 -10.219 1 98.12 59 ARG B N 1
ATOM 3459 C CA . ARG B 1 59 ? -12.359 12.938 -11.297 1 98.12 59 ARG B CA 1
ATOM 3460 C C . ARG B 1 59 ? -13.57 13.859 -11.359 1 98.12 59 ARG B C 1
ATOM 3462 O O . ARG B 1 59 ? -13.43 15.078 -11.43 1 98.12 59 ARG B O 1
ATOM 3469 N N . ARG B 1 60 ? -14.711 13.258 -11.32 1 98.38 60 ARG B N 1
ATOM 3470 C CA . ARG B 1 60 ? -15.953 14.008 -11.438 1 98.38 60 ARG B CA 1
ATOM 3471 C C . ARG B 1 60 ? -16.141 14.945 -10.25 1 98.38 60 ARG B C 1
ATOM 3473 O O . ARG B 1 60 ? -16.422 16.141 -10.422 1 98.38 60 ARG B O 1
ATOM 3480 N N . LEU B 1 61 ? -15.945 14.469 -9.055 1 98.69 61 LEU B N 1
ATOM 3481 C CA . LEU B 1 61 ? -16.203 15.242 -7.84 1 98.69 61 LEU B CA 1
ATOM 3482 C C . LEU B 1 61 ? -15.195 16.391 -7.715 1 98.69 61 LEU B C 1
ATOM 3484 O O . LEU B 1 61 ? -15.539 17.453 -7.203 1 98.69 61 LEU B O 1
ATOM 3488 N N . LEU B 1 62 ? -13.961 16.203 -8.203 1 98.62 62 LEU B N 1
ATOM 3489 C CA . LEU B 1 62 ? -12.914 17.219 -8.062 1 98.62 62 LEU B CA 1
ATOM 3490 C C . LEU B 1 62 ? -12.961 18.203 -9.219 1 98.62 62 LEU B C 1
ATOM 3492 O O . LEU B 1 62 ? -12.305 19.25 -9.172 1 98.62 62 LEU B O 1
ATOM 3496 N N . GLY B 1 63 ? -13.719 17.891 -10.227 1 97.88 63 GLY B N 1
ATOM 3497 C CA . GLY B 1 63 ? -13.742 18.734 -11.406 1 97.88 63 GLY B CA 1
ATOM 3498 C C . GLY B 1 63 ? -12.406 18.812 -12.109 1 97.88 63 GLY B C 1
ATOM 3499 O O . GLY B 1 63 ? -11.977 19.906 -12.508 1 97.88 63 GLY B O 1
ATOM 3500 N N . LEU B 1 64 ? -11.695 17.688 -12.164 1 97.94 64 LEU B N 1
ATOM 3501 C CA . LEU B 1 64 ? -10.43 17.656 -12.883 1 97.94 64 LEU B CA 1
ATOM 3502 C C . LEU B 1 64 ? -10.633 18.016 -14.359 1 97.94 64 LEU B C 1
ATOM 3504 O O . LEU B 1 64 ? -11.617 17.594 -14.969 1 97.94 64 LEU B O 1
ATOM 3508 N N . PRO B 1 65 ? -9.68 18.797 -14.922 1 97.38 65 PRO B N 1
ATOM 3509 C CA . PRO B 1 65 ? -9.789 19.031 -16.375 1 97.38 65 PRO B CA 1
ATOM 3510 C C . PRO B 1 65 ? -9.906 17.734 -17.172 1 97.38 65 PRO B C 1
ATOM 3512 O O . PRO B 1 65 ? -9.281 16.734 -16.812 1 97.38 65 PRO B O 1
ATOM 3515 N N . PRO B 1 66 ? -10.695 17.672 -18.203 1 95.44 66 PRO B N 1
ATOM 3516 C CA . PRO B 1 66 ? -11.039 16.438 -18.906 1 95.44 66 PRO B CA 1
ATOM 3517 C C . PRO B 1 66 ? -9.812 15.719 -19.469 1 95.44 66 PRO B C 1
ATOM 3519 O O . PRO B 1 66 ? -9.828 14.5 -19.656 1 95.44 66 PRO B O 1
ATOM 3522 N N . ASP B 1 67 ? -8.766 16.422 -19.719 1 95.94 67 ASP B N 1
ATOM 3523 C CA . ASP B 1 67 ? -7.617 15.805 -20.375 1 95.94 67 ASP B CA 1
ATOM 3524 C C . ASP B 1 67 ? -6.598 15.312 -19.344 1 95.94 67 ASP B C 1
ATOM 3526 O O . ASP B 1 67 ? -5.578 14.719 -19.719 1 95.94 67 ASP B O 1
ATOM 3530 N N . HIS B 1 68 ? -6.867 15.57 -18.109 1 97.56 68 HIS B N 1
ATOM 3531 C CA . HIS B 1 68 ? -6.008 15.008 -17.078 1 97.56 68 HIS B CA 1
ATOM 3532 C C . HIS B 1 68 ? -6.219 13.5 -16.953 1 97.56 68 HIS B C 1
ATOM 3534 O O . HIS B 1 68 ? -7.348 13.016 -17.062 1 97.56 68 HIS B O 1
ATOM 3540 N N . ARG B 1 69 ? -5.137 12.75 -16.766 1 98.19 69 ARG B N 1
ATOM 3541 C CA . ARG B 1 69 ? -5.188 11.32 -16.469 1 98.19 69 ARG B CA 1
ATOM 3542 C C . ARG B 1 69 ? -5.062 11.07 -14.969 1 98.19 69 ARG B C 1
ATOM 3544 O O . ARG B 1 69 ? -4.301 11.758 -14.281 1 98.19 69 ARG B O 1
ATOM 3551 N N . LEU B 1 70 ? -5.887 10.203 -14.461 1 98.69 70 LEU B N 1
ATOM 3552 C CA . LEU B 1 70 ? -5.898 9.938 -13.031 1 98.69 70 LEU B CA 1
ATOM 3553 C C . LEU B 1 70 ? -5.652 8.453 -12.75 1 98.69 70 LEU B C 1
ATOM 3555 O O . LEU B 1 70 ? -6.27 7.59 -13.375 1 98.69 70 LEU B O 1
ATOM 3559 N N . ALA B 1 71 ? -4.734 8.156 -11.828 1 98.56 71 ALA B N 1
ATOM 3560 C CA . ALA B 1 71 ? -4.371 6.777 -11.5 1 98.56 71 ALA B CA 1
ATOM 3561 C C . ALA B 1 71 ? -4.348 6.562 -9.992 1 98.56 71 ALA B C 1
ATOM 3563 O O . ALA B 1 71 ? -4.246 7.523 -9.227 1 98.56 71 ALA B O 1
ATOM 3564 N N . ILE B 1 72 ? -4.539 5.355 -9.562 1 98.75 72 ILE B N 1
ATOM 3565 C CA . ILE B 1 72 ? -4.273 4.914 -8.195 1 98.75 72 ILE B CA 1
ATOM 3566 C C . ILE B 1 72 ? -2.863 4.332 -8.102 1 98.75 72 ILE B C 1
ATOM 3568 O O . ILE B 1 72 ? -2.479 3.492 -8.922 1 98.75 72 ILE B O 1
ATOM 3572 N N . ILE B 1 73 ? -2.086 4.828 -7.156 1 98.25 73 ILE B N 1
ATOM 3573 C CA . ILE B 1 73 ? -0.673 4.488 -7.031 1 98.25 73 ILE B CA 1
ATOM 3574 C C . ILE B 1 73 ? -0.419 3.844 -5.668 1 98.25 73 ILE B C 1
ATOM 3576 O O . ILE B 1 73 ? -1.023 4.234 -4.668 1 98.25 73 ILE B O 1
ATOM 3580 N N . PRO B 1 74 ? 0.485 2.824 -5.582 1 98.31 74 PRO B N 1
ATOM 3581 C CA . PRO B 1 74 ? 0.813 2.236 -4.281 1 98.31 74 PRO B CA 1
ATOM 3582 C C . PRO B 1 74 ? 1.593 3.193 -3.383 1 98.31 74 PRO B C 1
ATOM 3584 O O . PRO B 1 74 ? 2.262 4.105 -3.877 1 98.31 74 PRO B O 1
ATOM 3587 N N . GLY B 1 75 ? 1.498 2.977 -2.053 1 98.38 75 GLY B N 1
ATOM 3588 C CA . GLY B 1 75 ? 2.377 3.654 -1.112 1 98.38 75 GLY B CA 1
ATOM 3589 C C . GLY B 1 75 ? 1.827 4.988 -0.638 1 98.38 75 GLY B C 1
ATOM 3590 O O . GLY B 1 75 ? 2.59 5.906 -0.339 1 98.38 75 GLY B O 1
ATOM 3591 N N . SER B 1 76 ? 0.47 5.133 -0.624 1 98.25 76 SER B N 1
ATOM 3592 C CA . SER B 1 76 ? -0.146 6.398 -0.239 1 98.25 76 SER B CA 1
ATOM 3593 C C . SER B 1 76 ? 0.426 7.559 -1.046 1 98.25 76 SER B C 1
ATOM 3595 O O . SER B 1 76 ? 0.838 7.383 -2.193 1 98.25 76 SER B O 1
ATOM 3597 N N . ASP B 1 77 ? 0.267 8.781 -0.508 1 98.31 77 ASP B N 1
ATOM 3598 C CA . ASP B 1 77 ? 0.704 9.953 -1.265 1 98.31 77 ASP B CA 1
ATOM 3599 C C . ASP B 1 77 ? 2.221 9.961 -1.439 1 98.31 77 ASP B C 1
ATOM 3601 O O . ASP B 1 77 ? 2.734 10.469 -2.439 1 98.31 77 ASP B O 1
ATOM 3605 N N . THR B 1 78 ? 2.969 9.398 -0.426 1 98.62 78 THR B N 1
ATOM 3606 C CA . THR B 1 78 ? 4.414 9.312 -0.595 1 98.62 78 THR B CA 1
ATOM 3607 C C . THR B 1 78 ? 4.766 8.547 -1.869 1 98.62 78 THR B C 1
ATOM 3609 O O . THR B 1 78 ? 5.602 8.992 -2.658 1 98.62 78 THR B O 1
ATOM 3612 N N . GLY B 1 79 ? 4.098 7.406 -2.061 1 98.62 79 GLY B N 1
ATOM 3613 C CA . GLY B 1 79 ? 4.305 6.664 -3.295 1 98.62 79 GLY B CA 1
ATOM 3614 C C . GLY B 1 79 ? 3.936 7.457 -4.535 1 98.62 79 GLY B C 1
ATOM 3615 O O . GLY B 1 79 ? 4.637 7.402 -5.547 1 98.62 79 GLY B O 1
ATOM 3616 N N . ALA B 1 80 ? 2.85 8.195 -4.43 1 98.81 80 ALA B N 1
ATOM 3617 C CA . ALA B 1 80 ? 2.379 8.961 -5.578 1 98.81 80 ALA B CA 1
ATOM 3618 C C . ALA B 1 80 ? 3.363 10.078 -5.934 1 98.81 80 ALA B C 1
ATOM 3620 O O . ALA B 1 80 ? 3.703 10.258 -7.105 1 98.81 80 ALA B O 1
ATOM 3621 N N . VAL B 1 81 ? 3.859 10.812 -4.926 1 98.88 81 VAL B N 1
ATOM 3622 C CA . VAL B 1 81 ? 4.809 11.891 -5.18 1 98.88 81 VAL B CA 1
ATOM 3623 C C . VAL B 1 81 ? 6.105 11.32 -5.746 1 98.88 81 VAL B C 1
ATOM 3625 O O . VAL B 1 81 ? 6.648 11.836 -6.723 1 98.88 81 VAL B O 1
ATOM 3628 N N . GLU B 1 82 ? 6.555 10.25 -5.168 1 98.88 82 GLU B N 1
ATOM 3629 C CA . GLU B 1 82 ? 7.812 9.664 -5.625 1 98.88 82 GLU B CA 1
ATOM 3630 C C . GLU B 1 82 ? 7.672 9.086 -7.035 1 98.88 82 GLU B C 1
ATOM 3632 O O . GLU B 1 82 ? 8.617 9.125 -7.82 1 98.88 82 GLU B O 1
ATOM 3637 N N . THR B 1 83 ? 6.488 8.5 -7.344 1 98.81 83 THR B N 1
ATOM 3638 C CA . THR B 1 83 ? 6.234 8.078 -8.719 1 98.81 83 THR B CA 1
ATOM 3639 C C . THR B 1 83 ? 6.445 9.242 -9.688 1 98.81 83 THR B C 1
ATOM 3641 O O . THR B 1 83 ? 7.113 9.094 -10.711 1 98.81 83 THR B O 1
ATOM 3644 N N . ALA B 1 84 ? 5.934 10.406 -9.328 1 98.88 84 ALA B N 1
ATOM 3645 C CA . ALA B 1 84 ? 6.086 11.586 -10.172 1 98.88 84 ALA B CA 1
ATOM 3646 C C . ALA B 1 84 ? 7.547 12.016 -10.25 1 98.88 84 ALA B C 1
ATOM 3648 O O . ALA B 1 84 ? 8.078 12.227 -11.344 1 98.88 84 ALA B O 1
ATOM 3649 N N . LEU B 1 85 ? 8.219 12.148 -9.109 1 98.88 85 LEU B N 1
ATOM 3650 C CA . LEU B 1 85 ? 9.594 12.633 -9.07 1 98.88 85 LEU B CA 1
ATOM 3651 C C . LEU B 1 85 ? 10.523 11.711 -9.859 1 98.88 85 LEU B C 1
ATOM 3653 O O . LEU B 1 85 ? 11.359 12.172 -10.633 1 98.88 85 LEU B O 1
ATOM 3657 N N . TRP B 1 86 ? 10.406 10.406 -9.68 1 98.62 86 TRP B N 1
ATOM 3658 C CA . TRP B 1 86 ? 11.289 9.43 -10.297 1 98.62 86 TRP B CA 1
ATOM 3659 C C . TRP B 1 86 ? 11.078 9.375 -11.805 1 98.62 86 TRP B C 1
ATOM 3661 O O . TRP B 1 86 ? 12.016 9.117 -12.562 1 98.62 86 TRP B O 1
ATOM 3671 N N . ASN B 1 87 ? 9.859 9.578 -12.266 1 98.38 87 ASN B N 1
ATOM 3672 C CA . ASN B 1 87 ? 9.562 9.445 -13.688 1 98.38 87 ASN B CA 1
ATOM 3673 C C . ASN B 1 87 ? 9.812 10.75 -14.438 1 98.38 87 ASN B C 1
ATOM 3675 O O . ASN B 1 87 ? 10.164 10.734 -15.625 1 98.38 87 ASN B O 1
ATOM 3679 N N . LEU B 1 88 ? 9.703 11.969 -13.742 1 98.38 88 LEU B N 1
ATOM 3680 C CA . LEU B 1 88 ? 9.5 13.18 -14.531 1 98.38 88 LEU B CA 1
ATOM 3681 C C . LEU B 1 88 ? 10.656 14.156 -14.336 1 98.38 88 LEU B C 1
ATOM 3683 O O . LEU B 1 88 ? 10.867 15.039 -15.172 1 98.38 88 LEU B O 1
ATOM 3687 N N . LEU B 1 89 ? 11.383 14.141 -13.242 1 98.5 89 LEU B N 1
ATOM 3688 C CA . LEU B 1 89 ? 12.336 15.195 -12.922 1 98.5 89 LEU B CA 1
ATOM 3689 C C . LEU B 1 89 ? 13.648 14.984 -13.672 1 98.5 89 LEU B C 1
ATOM 3691 O O . LEU B 1 89 ? 14.055 13.852 -13.914 1 98.5 89 LEU B O 1
ATOM 3695 N N . GLY B 1 90 ? 14.344 16.062 -13.961 1 96.94 90 GLY B N 1
ATOM 3696 C CA . GLY B 1 90 ? 15.664 16.031 -14.57 1 96.94 90 GLY B CA 1
ATOM 3697 C C . GLY B 1 90 ? 15.68 16.562 -15.992 1 96.94 90 GLY B C 1
ATOM 3698 O O . GLY B 1 90 ? 16.75 16.828 -16.547 1 96.94 90 GLY B O 1
ATOM 3699 N N . HIS B 1 91 ? 14.492 16.672 -16.609 1 96.75 91 HIS B N 1
ATOM 3700 C CA . HIS B 1 91 ? 14.367 17.219 -17.953 1 96.75 91 HIS B CA 1
ATOM 3701 C C . HIS B 1 91 ? 14.758 18.703 -17.984 1 96.75 91 HIS B C 1
ATOM 3703 O O . HIS B 1 91 ? 15.297 19.172 -18.984 1 96.75 91 HIS B O 1
ATOM 3709 N N . THR B 1 92 ? 14.43 19.453 -17.016 1 97.12 92 THR B N 1
ATOM 3710 C CA . THR B 1 92 ? 14.828 20.828 -16.75 1 97.12 92 THR B CA 1
ATOM 3711 C C . THR B 1 92 ? 15.328 20.984 -15.312 1 97.12 92 THR B C 1
ATOM 3713 O O . THR B 1 92 ? 15.383 20 -14.562 1 97.12 92 THR B O 1
ATOM 3716 N N . GLY B 1 93 ? 15.805 22.203 -15 1 98.06 93 GLY B N 1
ATOM 3717 C CA . GLY B 1 93 ? 16.047 22.4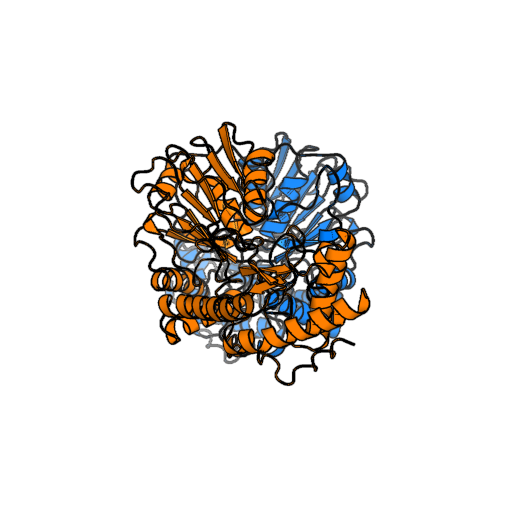84 -13.594 1 98.06 93 GLY B CA 1
ATOM 3718 C C . GLY B 1 93 ? 14.797 22.422 -12.742 1 98.06 93 GLY B C 1
ATOM 3719 O O . GLY B 1 93 ? 13.688 22.359 -13.273 1 98.06 93 GLY B O 1
ATOM 3720 N N . VAL B 1 94 ? 15.008 22.344 -11.414 1 98.81 94 VAL B N 1
ATOM 3721 C CA . VAL B 1 94 ? 13.883 22.156 -10.508 1 98.81 94 VAL B CA 1
ATOM 3722 C C . VAL B 1 94 ? 13.875 23.25 -9.445 1 98.81 94 VAL B C 1
ATOM 3724 O O . VAL B 1 94 ? 14.914 23.594 -8.891 1 98.81 94 VAL B O 1
ATOM 3727 N N . GLU B 1 95 ? 12.719 23.891 -9.258 1 98.88 95 GLU B N 1
ATOM 3728 C CA . GLU B 1 95 ? 12.414 24.75 -8.109 1 98.88 95 GLU B CA 1
ATOM 3729 C C . GLU B 1 95 ? 11.672 23.969 -7.023 1 98.88 95 GLU B C 1
ATOM 3731 O O . GLU B 1 95 ? 10.602 23.422 -7.27 1 98.88 95 GLU B O 1
ATOM 3736 N N . VAL B 1 96 ? 12.273 23.906 -5.828 1 98.88 96 VAL B N 1
ATOM 3737 C CA . VAL B 1 96 ? 11.594 23.219 -4.734 1 98.88 96 VAL B CA 1
ATOM 3738 C C . VAL B 1 96 ? 11.164 24.25 -3.68 1 98.88 96 VAL B C 1
ATOM 3740 O O . VAL B 1 96 ? 12 24.969 -3.127 1 98.88 96 VAL B O 1
ATOM 3743 N N . CYS B 1 97 ? 9.867 24.344 -3.436 1 98.75 97 CYS B N 1
ATOM 3744 C CA . CYS B 1 97 ? 9.328 25.172 -2.355 1 98.75 97 CYS B CA 1
ATOM 3745 C C . CYS B 1 97 ? 9.055 24.328 -1.115 1 98.75 97 CYS B C 1
ATOM 3747 O O . CYS B 1 97 ? 8.195 23.453 -1.135 1 98.75 97 CYS B O 1
ATOM 3749 N N . ALA B 1 98 ? 9.773 24.562 -0.032 1 97.38 98 ALA B N 1
ATOM 3750 C CA . ALA B 1 98 ? 9.672 23.766 1.183 1 97.38 98 ALA B CA 1
ATOM 3751 C C . ALA B 1 98 ? 9.523 24.656 2.416 1 97.38 98 ALA B C 1
ATOM 3753 O O . ALA B 1 98 ? 10.336 25.547 2.645 1 97.38 98 ALA B O 1
ATOM 3754 N N . TRP B 1 99 ? 8.445 24.422 3.16 1 97 99 TRP B N 1
ATOM 3755 C CA . TRP B 1 99 ? 8.242 25.266 4.336 1 97 99 TRP B CA 1
ATOM 3756 C C . TRP B 1 99 ? 7.793 24.422 5.531 1 97 99 TRP B C 1
ATOM 3758 O O . TRP B 1 99 ? 7.516 24.969 6.605 1 97 99 TRP B O 1
ATOM 3768 N N . GLU B 1 100 ? 7.719 23.094 5.336 1 94.56 100 GLU B N 1
ATOM 3769 C CA . GLU B 1 100 ? 7.387 22.125 6.375 1 94.56 100 GLU B CA 1
ATOM 3770 C C . GLU B 1 100 ? 7.871 20.719 6 1 94.56 100 GLU B C 1
ATOM 3772 O O . GLU B 1 100 ? 8.602 20.547 5.023 1 94.56 100 GLU B O 1
ATOM 3777 N N . ASN B 1 101 ? 7.566 19.734 6.785 1 92.38 101 ASN B N 1
ATOM 3778 C CA . ASN B 1 101 ? 8.195 18.406 6.793 1 92.38 101 ASN B CA 1
ATOM 3779 C C . ASN B 1 101 ? 8.055 17.719 5.445 1 92.38 101 ASN B C 1
ATOM 3781 O O . ASN B 1 101 ? 8.992 17.078 4.965 1 92.38 101 ASN B O 1
ATOM 3785 N N . PHE B 1 102 ? 6.961 17.734 4.844 1 94.31 102 PHE B N 1
ATOM 3786 C CA . PHE B 1 102 ? 6.738 17 3.607 1 94.31 102 PHE B CA 1
ATOM 3787 C C . PHE B 1 102 ? 7.473 17.656 2.443 1 94.31 102 PHE B C 1
ATOM 3789 O O . PHE B 1 102 ? 8.109 16.969 1.641 1 94.31 102 PHE B O 1
ATOM 3796 N N . GLY B 1 103 ? 7.406 19 2.355 1 96.69 103 GLY B N 1
ATOM 3797 C CA . GLY B 1 103 ? 8.234 19.672 1.367 1 96.69 103 GLY B CA 1
ATOM 3798 C C . GLY B 1 103 ? 9.711 19.359 1.519 1 96.69 103 GLY B C 1
ATOM 3799 O O . GLY B 1 103 ? 10.422 19.188 0.525 1 96.69 103 GLY B O 1
ATOM 3800 N N . LEU B 1 104 ? 10.133 19.312 2.758 1 96.81 104 LEU B N 1
ATOM 3801 C CA . LEU B 1 104 ? 11.531 19 3.031 1 96.81 104 LEU B CA 1
ATOM 3802 C C . LEU B 1 104 ? 11.852 17.562 2.646 1 96.81 104 LEU B C 1
ATOM 3804 O O . LEU B 1 104 ? 12.969 17.266 2.211 1 96.81 104 LEU B O 1
ATOM 3808 N N . THR B 1 105 ? 10.93 16.672 2.812 1 96.88 105 THR B N 1
ATOM 3809 C CA . THR B 1 105 ? 11.086 15.281 2.387 1 96.88 105 THR B CA 1
ATOM 3810 C C . THR B 1 105 ? 11.289 15.195 0.876 1 96.88 105 THR B C 1
ATOM 3812 O O . THR B 1 105 ? 12.156 14.461 0.398 1 96.88 105 THR B O 1
ATOM 3815 N N . TRP B 1 106 ? 10.492 15.953 0.106 1 98.69 106 TRP B N 1
ATOM 3816 C CA . TRP B 1 106 ? 10.633 15.953 -1.347 1 98.69 106 TRP B CA 1
ATOM 3817 C C . TRP B 1 106 ? 11.961 16.562 -1.765 1 98.69 106 TRP B C 1
ATOM 3819 O O . TRP B 1 106 ? 12.617 16.078 -2.689 1 98.69 106 TRP B O 1
ATOM 3829 N N . LEU B 1 107 ? 12.336 17.641 -1.024 1 98.62 107 LEU B N 1
ATOM 3830 C CA . LEU B 1 107 ? 13.648 18.234 -1.264 1 98.62 107 LEU B CA 1
ATOM 3831 C C . LEU B 1 107 ? 14.75 17.203 -1.085 1 98.62 107 LEU B C 1
ATOM 3833 O O . LEU B 1 107 ? 15.664 17.109 -1.912 1 98.62 107 LEU B O 1
ATOM 3837 N N . HIS B 1 108 ? 14.688 16.438 -0.041 1 98 108 HIS B N 1
ATOM 3838 C CA . HIS B 1 108 ? 15.672 15.391 0.216 1 98 108 HIS B CA 1
ATOM 3839 C C . HIS B 1 108 ? 15.719 14.383 -0.926 1 98 108 HIS B C 1
ATOM 3841 O O . HIS B 1 108 ? 16.797 14.016 -1.397 1 98 108 HIS B O 1
ATOM 3847 N N . ASP B 1 109 ? 14.609 13.883 -1.367 1 98.56 109 ASP B N 1
ATOM 3848 C CA . ASP B 1 109 ? 14.547 12.938 -2.477 1 98.56 109 ASP B CA 1
ATOM 3849 C C . ASP B 1 109 ? 15.203 13.523 -3.729 1 98.56 109 ASP B C 1
ATOM 3851 O O . ASP B 1 109 ? 15.977 12.844 -4.406 1 98.56 109 ASP B O 1
ATOM 3855 N N . ILE B 1 110 ? 14.891 14.797 -3.982 1 98.81 110 ILE B N 1
ATOM 3856 C CA . ILE B 1 110 ? 15.312 15.445 -5.219 1 98.81 110 ILE B CA 1
ATOM 3857 C C . ILE B 1 110 ? 16.828 15.656 -5.191 1 98.81 110 ILE B C 1
ATOM 3859 O O . ILE B 1 110 ? 17.516 15.383 -6.176 1 98.81 110 ILE B O 1
ATOM 3863 N N . VAL B 1 111 ? 17.312 16.109 -4.008 1 98.38 111 VAL B N 1
ATOM 3864 C CA . VAL B 1 111 ? 18.703 16.531 -3.926 1 98.38 111 VAL B CA 1
ATOM 3865 C C . VAL B 1 111 ? 19.578 15.344 -3.545 1 98.38 111 VAL B C 1
ATOM 3867 O O . VAL B 1 111 ? 20.609 15.094 -4.18 1 98.38 111 VAL B O 1
ATOM 3870 N N . GLU B 1 112 ? 19.172 14.555 -2.564 1 97.06 112 GLU B N 1
ATOM 3871 C CA . GLU B 1 112 ? 20.047 13.539 -1.987 1 97.06 112 GLU B CA 1
ATOM 3872 C C . GLU B 1 112 ? 19.875 12.195 -2.678 1 97.06 112 GLU B C 1
ATOM 3874 O O . GLU B 1 112 ? 20.812 11.406 -2.768 1 97.06 112 GLU B O 1
ATOM 3879 N N . GLN B 1 113 ? 18.703 11.898 -3.15 1 97.5 113 GLN B N 1
ATOM 3880 C CA . GLN B 1 113 ? 18.438 10.602 -3.756 1 97.5 113 GLN B CA 1
ATOM 3881 C C . GLN B 1 113 ? 18.547 10.672 -5.277 1 97.5 113 GLN B C 1
ATOM 3883 O O . GLN B 1 113 ? 19.438 10.07 -5.875 1 97.5 113 GLN B O 1
ATOM 3888 N N . LEU B 1 114 ? 17.719 11.5 -5.855 1 98.31 114 LEU B N 1
ATOM 3889 C CA . LEU B 1 114 ? 17.703 11.609 -7.312 1 98.31 114 LEU B CA 1
ATOM 3890 C C . LEU B 1 114 ? 18.906 12.391 -7.809 1 98.31 114 LEU B C 1
ATOM 3892 O O . LEU B 1 114 ? 19.297 12.273 -8.977 1 98.31 114 LEU B O 1
ATOM 3896 N N . ARG B 1 115 ? 19.578 13.273 -7.02 1 97.12 115 ARG B N 1
ATOM 3897 C CA . ARG B 1 115 ? 20.766 14.07 -7.34 1 97.12 115 ARG B CA 1
ATOM 3898 C C . ARG B 1 115 ? 20.547 14.883 -8.609 1 97.12 115 ARG B C 1
ATOM 3900 O O . ARG B 1 115 ? 21.391 14.883 -9.508 1 97.12 115 ARG B O 1
ATOM 3907 N N . VAL B 1 116 ? 19.328 15.453 -8.664 1 97.56 116 VAL B N 1
ATOM 3908 C CA . VAL B 1 116 ? 19.062 16.359 -9.773 1 97.56 116 VAL B CA 1
ATOM 3909 C C . VAL B 1 116 ? 20.109 17.484 -9.797 1 97.56 116 VAL B C 1
ATOM 3911 O O . VAL B 1 116 ? 20.359 18.125 -8.781 1 97.56 116 VAL B O 1
ATOM 3914 N N . PRO B 1 117 ? 20.781 17.719 -10.875 1 95.56 117 PRO B N 1
ATOM 3915 C CA . PRO B 1 117 ? 21.953 18.594 -10.898 1 95.56 117 PRO B CA 1
ATOM 3916 C C . PRO B 1 117 ? 21.609 20.062 -10.703 1 95.56 117 PRO B C 1
ATOM 3918 O O . PRO B 1 117 ? 22.422 20.828 -10.156 1 95.56 117 PRO B O 1
ATOM 3921 N N . ASP B 1 118 ? 20.531 20.641 -11.172 1 98.12 118 ASP B N 1
ATOM 3922 C CA . ASP B 1 118 ? 20.141 22.047 -11.141 1 98.12 118 ASP B CA 1
ATOM 3923 C C . ASP B 1 118 ? 18.875 22.25 -10.297 1 98.12 118 ASP B C 1
ATOM 3925 O O . ASP B 1 118 ? 17.766 22.156 -10.812 1 98.12 118 ASP B O 1
ATOM 3929 N N . VAL B 1 119 ? 19.109 22.594 -8.969 1 98.75 119 VAL B N 1
ATOM 3930 C CA . VAL B 1 119 ? 17.984 22.734 -8.039 1 98.75 119 VAL B CA 1
ATOM 3931 C C . VAL B 1 119 ? 18.078 24.094 -7.332 1 98.75 119 VAL B C 1
ATOM 3933 O O . VAL B 1 119 ? 19.141 24.469 -6.836 1 98.75 119 VAL B O 1
ATOM 3936 N N . THR B 1 120 ? 17.031 24.875 -7.363 1 98.81 120 THR B N 1
ATOM 3937 C CA . THR B 1 120 ? 16.859 26.062 -6.539 1 98.81 120 THR B CA 1
ATOM 3938 C C . THR B 1 120 ? 15.875 25.781 -5.402 1 98.81 120 THR B C 1
ATOM 3940 O O . THR B 1 120 ? 14.766 25.297 -5.637 1 98.81 120 THR B O 1
ATOM 3943 N N . VAL B 1 121 ? 16.281 26.078 -4.227 1 98.62 121 VAL B N 1
ATOM 3944 C CA . VAL B 1 121 ? 15.461 25.781 -3.057 1 98.62 121 VAL B CA 1
ATOM 3945 C C . VAL B 1 121 ? 14.867 27.078 -2.51 1 98.62 121 VAL B C 1
ATOM 3947 O O . VAL B 1 121 ? 15.586 28.047 -2.248 1 98.62 121 VAL B O 1
ATOM 3950 N N . HIS B 1 122 ? 13.555 27.125 -2.42 1 98.56 122 HIS B N 1
ATOM 3951 C CA . HIS B 1 122 ? 12.82 28.172 -1.736 1 98.56 122 HIS B CA 1
ATOM 3952 C C . HIS B 1 122 ? 12.344 27.719 -0.365 1 98.56 122 HIS B C 1
ATOM 3954 O O . HIS B 1 122 ? 11.438 26.891 -0.268 1 98.56 122 HIS B O 1
ATOM 3960 N N . ARG B 1 123 ? 12.859 28.234 0.658 1 96.69 123 ARG B N 1
ATOM 3961 C CA . ARG B 1 123 ? 12.516 27.828 2.018 1 96.69 123 ARG B CA 1
ATOM 3962 C C . ARG B 1 123 ? 11.852 28.969 2.779 1 96.69 123 ARG B C 1
ATOM 3964 O O . ARG B 1 123 ? 12.133 30.141 2.525 1 96.69 123 ARG B O 1
ATOM 3971 N N . ALA B 1 124 ? 10.984 28.594 3.658 1 94.69 124 ALA B N 1
ATOM 3972 C CA . ALA B 1 124 ? 10.445 29.578 4.578 1 94.69 124 ALA B CA 1
ATOM 3973 C C . ALA B 1 124 ? 11.477 30 5.617 1 94.69 124 ALA B C 1
ATOM 3975 O O . ALA B 1 124 ? 12.328 29.188 6.012 1 94.69 124 ALA B O 1
ATOM 3976 N N . ALA B 1 125 ? 11.398 31.234 6.078 1 90.62 125 ALA B N 1
ATOM 3977 C CA . ALA B 1 125 ? 12.312 31.734 7.09 1 90.62 125 ALA B CA 1
ATOM 3978 C C . ALA B 1 125 ? 12 31.156 8.461 1 90.62 125 ALA B C 1
ATOM 3980 O O . ALA B 1 125 ? 12.891 30.984 9.297 1 90.62 125 ALA B O 1
ATOM 3981 N N . SER B 1 126 ? 10.797 30.938 8.672 1 91.44 126 SER B N 1
ATOM 3982 C CA . SER B 1 126 ? 10.328 30.391 9.953 1 91.44 126 SER B CA 1
ATOM 3983 C C . SER B 1 126 ? 9.242 29.344 9.742 1 91.44 126 SER B C 1
ATOM 3985 O O . SER B 1 126 ? 8.578 29.328 8.703 1 91.44 126 SER B O 1
ATOM 3987 N N . TYR B 1 127 ? 9.25 28.438 10.844 1 92.94 127 TYR B N 1
ATOM 3988 C CA . TYR B 1 127 ? 8.125 27.516 10.852 1 92.94 127 TYR B CA 1
ATOM 3989 C C . TYR B 1 127 ? 6.805 28.266 10.977 1 92.94 127 TYR B C 1
ATOM 3991 O O . TYR B 1 127 ? 6.621 29.062 11.898 1 92.94 127 TYR B O 1
ATOM 3999 N N . GLY B 1 128 ? 5.859 28.234 10.016 1 96.12 128 GLY B N 1
ATOM 4000 C CA . GLY B 1 128 ? 4.613 28.984 9.984 1 96.12 128 GLY B CA 1
ATOM 4001 C C . GLY B 1 128 ? 4.547 29.984 8.844 1 96.12 128 GLY B C 1
ATOM 4002 O O . GLY B 1 128 ? 3.492 30.562 8.586 1 96.12 128 GLY B O 1
ATOM 4003 N N . GLY B 1 129 ? 5.656 30.094 8.211 1 96.69 129 GLY B N 1
ATOM 4004 C CA . GLY B 1 129 ? 5.711 31 7.07 1 96.69 129 GLY B CA 1
ATOM 4005 C C . GLY B 1 129 ? 5.773 30.266 5.742 1 96.69 129 GLY B C 1
ATOM 4006 O O . GLY B 1 129 ? 5.758 29.031 5.699 1 96.69 129 GLY B O 1
ATOM 4007 N N . LEU B 1 130 ? 5.773 31.047 4.641 1 97.56 130 LEU B N 1
ATOM 4008 C CA . LEU B 1 130 ? 5.988 30.578 3.279 1 97.56 130 LEU B CA 1
ATOM 4009 C C . LEU B 1 130 ? 7.262 31.172 2.689 1 97.56 130 LEU B C 1
ATOM 4011 O O . LEU B 1 130 ? 7.688 32.25 3.094 1 97.56 130 LEU B O 1
ATOM 4015 N N . PRO B 1 131 ? 7.875 30.422 1.791 1 97.56 131 PRO B N 1
ATOM 4016 C CA . PRO B 1 131 ? 8.914 31.109 1.023 1 97.56 131 PRO B CA 1
ATOM 4017 C C . PRO B 1 131 ? 8.359 32.219 0.121 1 97.56 131 PRO B C 1
ATOM 4019 O O . PRO B 1 131 ? 7.145 32.344 -0.026 1 97.56 131 PRO B O 1
ATOM 4022 N N . ASP B 1 132 ? 9.289 33.031 -0.372 1 97.5 132 ASP B N 1
ATOM 4023 C CA . ASP B 1 132 ? 8.867 34.031 -1.354 1 97.5 132 ASP B CA 1
ATOM 4024 C C . ASP B 1 132 ? 8.469 33.375 -2.67 1 97.5 132 ASP B C 1
ATOM 4026 O O . ASP B 1 132 ? 9.312 33.156 -3.537 1 97.5 132 ASP B O 1
ATOM 4030 N N . LEU B 1 133 ? 7.207 33.188 -2.877 1 97.94 133 LEU B N 1
ATOM 4031 C CA . LEU B 1 133 ? 6.684 32.469 -4.031 1 97.94 133 LEU B CA 1
ATOM 4032 C C . LEU B 1 133 ? 6.898 33.281 -5.312 1 97.94 133 LEU B C 1
ATOM 4034 O O . LEU B 1 133 ? 6.898 32.719 -6.41 1 97.94 133 LEU B O 1
ATOM 4038 N N . SER B 1 134 ? 7 34.594 -5.191 1 97.56 134 SER B N 1
ATOM 4039 C CA . SER B 1 134 ? 7.184 35.438 -6.367 1 97.56 134 SER B CA 1
ATOM 4040 C C . SER B 1 134 ? 8.547 35.188 -7.004 1 97.56 134 SER B C 1
ATOM 4042 O O . SER B 1 134 ? 8.773 35.562 -8.156 1 97.56 134 SER B O 1
ATOM 4044 N N . ALA B 1 135 ? 9.43 34.562 -6.289 1 98.12 135 ALA B N 1
ATOM 4045 C CA . ALA B 1 135 ? 10.797 34.344 -6.762 1 98.12 135 ALA B CA 1
ATOM 4046 C C . ALA B 1 135 ? 10.914 33.031 -7.52 1 98.12 135 ALA B C 1
ATOM 4048 O O . ALA B 1 135 ? 11.961 32.719 -8.094 1 98.12 135 ALA B O 1
ATOM 4049 N N . VAL B 1 136 ? 9.883 32.25 -7.645 1 98.69 136 VAL B N 1
ATOM 4050 C CA . VAL B 1 136 ? 9.922 30.938 -8.25 1 98.69 136 VAL B CA 1
ATOM 4051 C C . VAL B 1 136 ? 9.984 31.062 -9.766 1 98.69 136 VAL B C 1
ATOM 4053 O O . VAL B 1 136 ? 9.234 31.828 -10.367 1 98.69 136 VAL B O 1
ATOM 4056 N N . ASP B 1 137 ? 10.859 30.312 -10.398 1 98.75 137 ASP B N 1
ATOM 4057 C CA . ASP B 1 137 ? 11.055 30.312 -11.844 1 98.75 137 ASP B CA 1
ATOM 4058 C C . ASP B 1 137 ? 10.281 29.172 -12.5 1 98.75 137 ASP B C 1
ATOM 4060 O O . ASP B 1 137 ? 10.695 28.016 -12.43 1 98.75 137 ASP B O 1
ATOM 4064 N N . PHE B 1 138 ? 9.281 29.438 -13.289 1 98.75 138 PHE B N 1
ATOM 4065 C CA . PHE B 1 138 ? 8.391 28.422 -13.844 1 98.75 138 PHE B CA 1
ATOM 4066 C C . PHE B 1 138 ? 8.844 28 -15.234 1 98.75 138 PHE B C 1
ATOM 4068 O O . PHE B 1 138 ? 8.156 27.234 -15.906 1 98.75 138 PHE B O 1
ATOM 4075 N N . SER B 1 139 ? 9.945 28.562 -15.742 1 98.5 139 SER B N 1
ATOM 4076 C CA . SER B 1 139 ? 10.594 27.922 -16.875 1 98.5 139 SER B CA 1
ATOM 4077 C C . SER B 1 139 ? 11.172 26.562 -16.5 1 98.5 139 SER B C 1
ATOM 4079 O O . SER B 1 139 ? 11.523 25.766 -17.375 1 98.5 139 SER B O 1
ATOM 4081 N N . ARG B 1 140 ? 11.188 26.297 -15.211 1 98.69 140 ARG B N 1
ATOM 4082 C CA . ARG B 1 140 ? 11.688 25.078 -14.586 1 98.69 140 ARG B CA 1
ATOM 4083 C C . ARG B 1 140 ? 10.562 24.297 -13.922 1 98.69 140 ARG B C 1
ATOM 4085 O O . ARG B 1 140 ? 9.461 24.828 -13.734 1 98.69 140 ARG B O 1
ATOM 4092 N N . ASP B 1 141 ? 10.789 22.969 -13.695 1 98.88 141 ASP B N 1
ATOM 4093 C CA . ASP B 1 141 ? 9.805 22.219 -12.922 1 98.88 141 ASP B CA 1
ATOM 4094 C C . ASP B 1 141 ? 9.719 22.734 -11.484 1 98.88 141 ASP B C 1
ATOM 4096 O O . ASP B 1 141 ? 10.742 23.078 -10.891 1 98.88 141 ASP B O 1
ATOM 4100 N N . VAL B 1 142 ? 8.555 22.828 -10.945 1 98.94 142 VAL B N 1
ATOM 4101 C CA . VAL B 1 142 ? 8.328 23.359 -9.609 1 98.94 142 VAL B CA 1
ATOM 4102 C C . VAL B 1 142 ? 7.652 22.297 -8.742 1 98.94 142 VAL B C 1
ATOM 4104 O O . VAL B 1 142 ? 6.582 21.797 -9.086 1 98.94 142 VAL B O 1
ATOM 4107 N N . VAL B 1 143 ? 8.297 21.906 -7.656 1 98.94 143 VAL B N 1
ATOM 4108 C CA . VAL B 1 143 ? 7.758 20.953 -6.695 1 98.94 143 VAL B CA 1
ATOM 4109 C C . VAL B 1 143 ? 7.359 21.672 -5.41 1 98.94 143 VAL B C 1
ATOM 4111 O O . VAL B 1 143 ? 8.164 22.406 -4.824 1 98.94 143 VAL B O 1
ATOM 4114 N N . PHE B 1 144 ? 6.145 21.516 -4.949 1 98.81 144 PHE B N 1
ATOM 4115 C CA . PHE B 1 144 ? 5.684 22.172 -3.736 1 98.81 144 PHE B CA 1
ATOM 4116 C C . PHE B 1 144 ? 4.516 21.422 -3.115 1 98.81 144 PHE B C 1
ATOM 4118 O O . PHE B 1 144 ? 3.994 20.484 -3.709 1 98.81 144 PHE B O 1
ATOM 4125 N N . THR B 1 145 ? 4.184 21.719 -1.929 1 98.56 145 THR B N 1
ATOM 4126 C CA . THR B 1 145 ? 2.975 21.25 -1.253 1 98.56 145 THR B CA 1
ATOM 4127 C C . THR B 1 145 ? 1.889 22.328 -1.296 1 98.56 145 THR B C 1
ATOM 4129 O O . THR B 1 145 ? 2.18 23.516 -1.156 1 98.56 145 THR B O 1
ATOM 4132 N N . TRP B 1 146 ? 0.684 21.922 -1.612 1 98.75 146 TRP B N 1
ATOM 4133 C CA . TRP B 1 146 ? -0.4 22.906 -1.558 1 98.75 146 TRP B CA 1
ATOM 4134 C C . TRP B 1 146 ? -0.644 23.359 -0.125 1 98.75 146 TRP B C 1
ATOM 4136 O O . TRP B 1 146 ? -0.91 24.547 0.116 1 98.75 146 TRP B O 1
ATOM 4146 N N . ASN B 1 147 ? -0.572 22.391 0.745 1 98.44 147 ASN B N 1
ATOM 4147 C CA . ASN B 1 147 ? -0.831 22.578 2.168 1 98.44 147 ASN B CA 1
ATOM 4148 C C . ASN B 1 147 ? 0.225 21.891 3.027 1 98.44 147 ASN B C 1
ATOM 4150 O O . ASN B 1 147 ? 0.406 20.688 2.939 1 98.44 147 ASN B O 1
ATOM 4154 N N . GLY B 1 148 ? 0.993 22.766 3.777 1 97.56 148 GLY B N 1
ATOM 4155 C CA . GLY B 1 148 ? 1.884 22.172 4.77 1 97.56 148 GLY B CA 1
ATOM 4156 C C . GLY B 1 148 ? 1.153 21.641 5.984 1 97.56 148 GLY B C 1
ATOM 4157 O O . GLY B 1 148 ? 0.868 22.391 6.922 1 97.56 148 GLY B O 1
ATOM 4158 N N . THR B 1 149 ? 0.982 20.328 6.086 1 96.06 149 THR B N 1
ATOM 4159 C CA . THR B 1 149 ? 0.152 19.703 7.105 1 96.06 149 THR B CA 1
ATOM 4160 C C . THR B 1 149 ? 0.748 19.906 8.492 1 96.06 149 THR B C 1
ATOM 4162 O O . THR B 1 149 ? 0.014 20.031 9.477 1 96.06 149 THR B O 1
ATOM 4165 N N . THR B 1 150 ? 2.068 19.969 8.586 1 96.19 150 THR B N 1
ATOM 4166 C CA . THR B 1 150 ? 2.699 20.016 9.898 1 96.19 150 THR B CA 1
ATOM 4167 C C . THR B 1 150 ? 2.84 21.469 10.383 1 96.19 150 THR B C 1
ATOM 4169 O O . THR B 1 150 ? 3.02 21.719 11.57 1 96.19 150 THR B O 1
ATOM 4172 N N . SER B 1 151 ? 2.738 22.422 9.445 1 96.94 151 SER B N 1
ATOM 4173 C CA . SER B 1 151 ? 2.861 23.828 9.812 1 96.94 151 SER B CA 1
ATOM 4174 C C . SER B 1 151 ? 1.501 24.516 9.836 1 96.94 151 SER B C 1
ATOM 4176 O O . SER B 1 151 ? 1.354 25.594 10.414 1 96.94 151 SER B O 1
ATOM 4178 N N . GLY B 1 152 ? 0.56 23.844 9.148 1 98.12 152 GLY B N 1
ATOM 4179 C CA . GLY B 1 152 ? -0.73 24.5 9.008 1 98.12 152 GLY B CA 1
ATOM 4180 C C . GLY B 1 152 ? -0.693 25.688 8.07 1 98.12 152 GLY B C 1
ATOM 4181 O O . GLY B 1 152 ? -1.494 26.609 8.203 1 98.12 152 GLY B O 1
ATOM 4182 N N . VAL B 1 153 ? 0.275 25.703 7.168 1 98.5 153 VAL B N 1
ATOM 4183 C CA . VAL B 1 153 ? 0.44 26.812 6.242 1 98.5 153 VAL B CA 1
ATOM 4184 C C . VAL B 1 153 ? 0.176 26.344 4.816 1 98.5 153 VAL B C 1
ATOM 4186 O O . VAL B 1 153 ? 0.873 25.469 4.305 1 98.5 153 VAL B O 1
ATOM 4189 N N . ARG B 1 154 ? -0.813 26.859 4.172 1 98.56 154 ARG B N 1
ATOM 4190 C CA . ARG B 1 154 ? -1.122 26.547 2.783 1 98.56 154 ARG B CA 1
ATOM 4191 C C . ARG B 1 154 ? -0.707 27.672 1.853 1 98.56 154 ARG B C 1
ATOM 4193 O O . ARG B 1 154 ? -0.499 28.812 2.297 1 98.56 154 ARG B O 1
ATOM 4200 N N . VAL B 1 155 ? -0.516 27.375 0.557 1 98.38 155 VAL B N 1
ATOM 4201 C CA . VAL B 1 155 ? -0.432 28.469 -0.409 1 98.38 155 VAL B CA 1
ATOM 4202 C C . VAL B 1 155 ? -1.737 29.266 -0.411 1 98.38 155 VAL B C 1
ATOM 4204 O O . VAL B 1 155 ? -2.82 28.688 -0.274 1 98.38 155 VAL B O 1
ATOM 4207 N N . PRO B 1 156 ? -1.632 30.547 -0.547 1 96.75 156 PRO B N 1
ATOM 4208 C CA . PRO B 1 156 ? -2.857 31.344 -0.458 1 96.75 156 PRO B CA 1
ATOM 4209 C C . PRO B 1 156 ? -3.809 31.094 -1.626 1 96.75 156 PRO B C 1
ATOM 4211 O O . PRO B 1 156 ? -5.027 31.188 -1.463 1 96.75 156 PRO B O 1
ATOM 4214 N N . ASP B 1 157 ? -3.316 30.875 -2.764 1 95.69 157 ASP B N 1
ATOM 4215 C CA . ASP B 1 157 ? -4 30.594 -4.023 1 95.69 157 ASP B CA 1
ATOM 4216 C C . ASP B 1 157 ? -3.016 30.109 -5.086 1 95.69 157 ASP B C 1
ATOM 4218 O O . ASP B 1 157 ? -1.871 29.781 -4.773 1 95.69 157 ASP B O 1
ATOM 4222 N N . ALA B 1 158 ? -3.521 29.984 -6.32 1 97.25 158 ALA B N 1
ATOM 4223 C CA . ALA B 1 158 ? -2.666 29.531 -7.41 1 97.25 158 ALA B CA 1
ATOM 4224 C C . ALA B 1 158 ? -2.211 30.688 -8.281 1 97.25 158 ALA B C 1
ATOM 4226 O O . ALA B 1 158 ? -1.606 30.484 -9.336 1 97.25 158 ALA B O 1
ATOM 4227 N N . ASP B 1 159 ? -2.439 31.938 -7.895 1 97.12 159 ASP B N 1
ATOM 4228 C CA . ASP B 1 159 ? -2.17 33.094 -8.742 1 97.12 159 ASP B CA 1
ATOM 4229 C C . ASP B 1 159 ? -0.673 33.25 -9 1 97.12 159 ASP B C 1
ATOM 4231 O O . ASP B 1 159 ? -0.268 33.812 -10.016 1 97.12 159 ASP B O 1
ATOM 4235 N N . TRP B 1 160 ? 0.157 32.719 -8.102 1 97.69 160 TRP B N 1
ATOM 4236 C CA . TRP B 1 160 ? 1.605 32.812 -8.25 1 97.69 160 TRP B CA 1
ATOM 4237 C C . TRP B 1 160 ? 2.113 31.859 -9.32 1 97.69 160 TRP B C 1
ATOM 4239 O O . TRP B 1 160 ? 3.281 31.922 -9.711 1 97.69 160 TRP B O 1
ATOM 4249 N N . ILE B 1 161 ? 1.29 30.922 -9.844 1 98.56 161 ILE B N 1
ATOM 4250 C CA . ILE B 1 161 ? 1.634 29.969 -10.891 1 98.56 161 ILE B CA 1
ATOM 4251 C C . ILE B 1 161 ? 1.164 30.5 -12.242 1 98.56 161 ILE B C 1
ATOM 4253 O O . ILE B 1 161 ? -0.039 30.609 -12.492 1 98.56 161 ILE B O 1
ATOM 4257 N N . PRO B 1 162 ? 2.023 30.781 -13.133 1 97.88 162 PRO B N 1
ATOM 4258 C CA . PRO B 1 162 ? 1.607 31.297 -14.438 1 97.88 162 PRO B CA 1
ATOM 4259 C C . PRO B 1 162 ? 0.893 30.25 -15.281 1 97.88 162 PRO B C 1
ATOM 4261 O O . PRO B 1 162 ? 1.262 29.062 -15.258 1 97.88 162 PRO B O 1
ATOM 4264 N N . ALA B 1 163 ? -0.055 30.641 -16.078 1 94.31 163 ALA B N 1
ATOM 4265 C CA . ALA B 1 163 ? -0.793 29.734 -16.969 1 94.31 163 ALA B CA 1
ATOM 4266 C C . ALA B 1 163 ? 0.094 29.219 -18.094 1 94.31 163 ALA B C 1
ATOM 4268 O O . ALA B 1 163 ? -0.076 28.094 -18.562 1 94.31 163 ALA B O 1
ATOM 4269 N N . ASP B 1 164 ? 1.047 30.047 -18.609 1 94 164 ASP B N 1
ATOM 4270 C CA . ASP B 1 164 ? 1.903 29.719 -19.734 1 94 164 ASP B CA 1
ATOM 4271 C C . ASP B 1 164 ? 3.271 29.219 -19.266 1 94 164 ASP B C 1
ATOM 4273 O O . ASP B 1 164 ? 4.289 29.516 -19.906 1 94 164 ASP B O 1
ATOM 4277 N N . ARG B 1 165 ? 3.338 28.547 -18.25 1 96.56 165 ARG B N 1
ATOM 4278 C CA . ARG B 1 165 ? 4.586 28.031 -17.688 1 96.56 165 ARG B CA 1
ATOM 4279 C C . ARG B 1 165 ? 5.215 27 -18.625 1 96.56 165 ARG B C 1
ATOM 4281 O O . ARG B 1 165 ? 4.508 26.266 -19.297 1 96.56 165 ARG B O 1
ATOM 4288 N N . ASP B 1 166 ? 6.586 26.922 -18.625 1 97.62 166 ASP B N 1
ATOM 4289 C CA . ASP B 1 166 ? 7.332 25.969 -19.438 1 97.62 166 ASP B CA 1
ATOM 4290 C C . ASP B 1 166 ? 7.566 24.672 -18.688 1 97.62 166 ASP B C 1
ATOM 4292 O O . ASP B 1 166 ? 7.547 23.594 -19.281 1 97.62 166 ASP B O 1
ATOM 4296 N N . GLY B 1 167 ? 7.879 24.781 -17.453 1 98.5 167 GLY B N 1
ATOM 4297 C CA . GLY B 1 167 ? 8.102 23.609 -16.625 1 98.5 167 GLY B CA 1
ATOM 4298 C C . GLY B 1 167 ? 6.824 23.016 -16.062 1 98.5 167 GLY B C 1
ATOM 4299 O O . GLY B 1 167 ? 5.754 23.625 -16.188 1 98.5 167 GLY B O 1
ATOM 4300 N N . LEU B 1 168 ? 6.918 21.844 -15.484 1 98.88 168 LEU B N 1
ATOM 4301 C CA . LEU B 1 168 ? 5.785 21.188 -14.852 1 98.88 168 LEU B CA 1
ATOM 4302 C C . LEU B 1 168 ? 5.621 21.656 -13.406 1 98.88 168 LEU B C 1
ATOM 4304 O O . LEU B 1 168 ? 6.609 21.859 -12.703 1 98.88 168 LEU B O 1
ATOM 4308 N N . THR B 1 169 ? 4.422 21.844 -12.984 1 98.88 169 THR B N 1
ATOM 4309 C CA . THR B 1 169 ? 4.113 21.953 -11.562 1 98.88 169 THR B CA 1
ATOM 4310 C C . THR B 1 169 ? 3.785 20.578 -10.977 1 98.88 169 THR B C 1
ATOM 4312 O O . THR B 1 169 ? 2.928 19.875 -11.492 1 98.88 169 THR B O 1
ATOM 4315 N N . ILE B 1 170 ? 4.48 20.141 -9.977 1 98.94 170 ILE B N 1
ATOM 4316 C CA . ILE B 1 170 ? 4.262 18.906 -9.234 1 98.94 170 ILE B CA 1
ATOM 4317 C C . ILE B 1 170 ? 3.844 19.25 -7.801 1 98.94 170 ILE B C 1
ATOM 4319 O O . ILE B 1 170 ? 4.66 19.703 -7 1 98.94 170 ILE B O 1
ATOM 4323 N N . CYS B 1 171 ? 2.617 18.969 -7.484 1 98.94 171 CYS B N 1
ATOM 4324 C CA . CYS B 1 171 ? 2.018 19.469 -6.254 1 98.94 171 CYS B CA 1
ATOM 4325 C C . CYS B 1 171 ? 1.541 18.328 -5.367 1 98.94 171 CYS B C 1
ATOM 4327 O O . CYS B 1 171 ? 0.67 17.547 -5.766 1 98.94 171 CYS B O 1
ATOM 4329 N N . ASP B 1 172 ? 2.135 18.219 -4.219 1 98.88 172 ASP B N 1
ATOM 4330 C CA . ASP B 1 172 ? 1.559 17.406 -3.148 1 98.88 172 ASP B CA 1
ATOM 4331 C C . ASP B 1 172 ? 0.353 18.109 -2.523 1 98.88 172 ASP B C 1
ATOM 4333 O O . ASP B 1 172 ? 0.507 19.094 -1.802 1 98.88 172 ASP B O 1
ATOM 4337 N N . ALA B 1 173 ? -0.849 17.531 -2.773 1 98.81 173 ALA B N 1
ATOM 4338 C CA . ALA B 1 173 ? -2.068 18.188 -2.307 1 98.81 173 ALA B CA 1
ATOM 4339 C C . ALA B 1 173 ? -2.852 17.281 -1.364 1 98.81 173 ALA B C 1
ATOM 4341 O O . ALA B 1 173 ? -4.074 17.391 -1.26 1 98.81 173 ALA B O 1
ATOM 4342 N N . THR B 1 174 ? -2.203 16.359 -0.682 1 98.19 174 THR B N 1
ATOM 4343 C CA . THR B 1 174 ? -2.84 15.266 0.044 1 98.19 174 THR B CA 1
ATOM 4344 C C . THR B 1 174 ? -3.727 15.805 1.164 1 98.19 174 THR B C 1
ATOM 4346 O O . THR B 1 174 ? -4.777 15.234 1.46 1 98.19 174 THR B O 1
ATOM 4349 N N . SER B 1 175 ? -3.357 16.875 1.849 1 98.19 175 SER B N 1
ATOM 4350 C CA . SER B 1 175 ? -4.172 17.406 2.936 1 98.19 175 SER B CA 1
ATOM 4351 C C . SER B 1 175 ? -5.004 18.594 2.467 1 98.19 175 SER B C 1
ATOM 4353 O O . SER B 1 175 ? -5.52 19.359 3.287 1 98.19 175 SER B O 1
ATOM 4355 N N . ALA B 1 176 ? -5.074 18.828 1.132 1 98.75 176 ALA B N 1
ATOM 4356 C CA . ALA B 1 176 ? -5.836 19.938 0.56 1 98.75 176 ALA B CA 1
ATOM 4357 C C . ALA B 1 176 ? -7.016 19.422 -0.262 1 98.75 176 ALA B C 1
ATOM 4359 O O . ALA B 1 176 ? -8.133 19.938 -0.142 1 98.75 176 ALA B O 1
ATOM 4360 N N . VAL B 1 177 ? -6.812 18.391 -1.094 1 98.69 177 VAL B N 1
ATOM 4361 C CA . VAL B 1 177 ? -7.816 17.875 -2.018 1 98.69 177 VAL B CA 1
ATOM 4362 C C . VAL B 1 177 ? -9.055 17.422 -1.24 1 98.69 177 VAL B C 1
ATOM 4364 O O . VAL B 1 177 ? -8.938 16.703 -0.242 1 98.69 177 VAL B O 1
ATOM 4367 N N . PHE B 1 178 ? -10.273 17.875 -1.623 1 98.75 178 PHE B N 1
ATOM 4368 C CA . PHE B 1 178 ? -11.594 17.641 -1.052 1 98.75 178 PHE B CA 1
ATOM 4369 C C . PHE B 1 178 ? -11.82 18.531 0.164 1 98.75 178 PHE B C 1
ATOM 4371 O O . PHE B 1 178 ? -12.938 18.609 0.681 1 98.75 178 PHE B O 1
ATOM 4378 N N . GLY B 1 179 ? -10.727 19.219 0.701 1 98.62 179 GLY B N 1
ATOM 4379 C CA . GLY B 1 179 ? -10.891 20.062 1.88 1 98.62 179 GLY B CA 1
ATOM 4380 C C . GLY B 1 179 ? -10.648 21.531 1.604 1 98.62 179 GLY B C 1
ATOM 4381 O O . GLY B 1 179 ? -10.945 22.391 2.447 1 98.62 179 GLY B O 1
ATOM 4382 N N . MET B 1 180 ? -10.055 21.844 0.431 1 98.06 180 MET B N 1
ATOM 4383 C CA . MET B 1 180 ? -9.727 23.188 -0.021 1 98.06 180 MET B CA 1
ATOM 4384 C C . MET B 1 180 ? -10.023 23.359 -1.508 1 98.06 180 MET B C 1
ATOM 4386 O O . MET B 1 180 ? -10.211 22.375 -2.219 1 98.06 180 MET B O 1
ATOM 4390 N N . ASP B 1 181 ? -10.133 24.656 -1.859 1 96.75 181 ASP B N 1
ATOM 4391 C CA . ASP B 1 181 ? -10.172 24.938 -3.291 1 96.75 181 ASP B CA 1
ATOM 4392 C C . ASP B 1 181 ? -8.789 24.781 -3.918 1 96.75 181 ASP B C 1
ATOM 4394 O O . ASP B 1 181 ? -7.824 25.422 -3.484 1 96.75 181 ASP B O 1
ATOM 4398 N N . VAL B 1 182 ? -8.664 23.875 -4.848 1 97.94 182 VAL B N 1
ATOM 4399 C CA . VAL B 1 182 ? -7.43 23.625 -5.574 1 97.94 182 VAL B CA 1
ATOM 4400 C C . VAL B 1 182 ? -7.633 23.922 -7.059 1 97.94 182 VAL B C 1
ATOM 4402 O O . VAL B 1 182 ? -8.594 23.438 -7.664 1 97.94 182 VAL B O 1
ATOM 4405 N N . ASP B 1 183 ? -6.828 24.766 -7.633 1 97.5 183 ASP B N 1
ATOM 4406 C CA . ASP B 1 183 ? -6.918 25.078 -9.055 1 97.5 183 ASP B CA 1
ATOM 4407 C C . ASP B 1 183 ? -6.156 24.047 -9.898 1 97.5 183 ASP B C 1
ATOM 4409 O O . ASP B 1 183 ? -5.016 24.297 -10.289 1 97.5 183 ASP B O 1
ATOM 4413 N N . PHE B 1 184 ? -6.84 23 -10.297 1 97.75 184 PHE B N 1
ATOM 4414 C CA . PHE B 1 184 ? -6.211 21.875 -10.984 1 97.75 184 PHE B CA 1
ATOM 4415 C C . PHE B 1 184 ? -5.68 22.312 -12.352 1 97.75 184 PHE B C 1
ATOM 4417 O O . PHE B 1 184 ? -4.766 21.672 -12.891 1 97.75 184 PHE B O 1
ATOM 4424 N N . ALA B 1 185 ? -6.195 23.344 -12.922 1 96.19 185 ALA B N 1
ATOM 4425 C CA . ALA B 1 185 ? -5.762 23.812 -14.234 1 96.19 185 ALA B CA 1
ATOM 4426 C C . ALA B 1 185 ? -4.332 24.344 -14.18 1 96.19 185 ALA B C 1
ATOM 4428 O O . ALA B 1 185 ? -3.646 24.406 -15.203 1 96.19 185 ALA B O 1
ATOM 4429 N N . LYS B 1 186 ? -3.916 24.781 -12.938 1 97.31 186 LYS B N 1
ATOM 4430 C CA . LYS B 1 186 ? -2.58 25.344 -12.75 1 97.31 186 LYS B CA 1
ATOM 4431 C C . LYS B 1 186 ? -1.586 24.266 -12.328 1 97.31 186 LYS B C 1
ATOM 4433 O O . LYS B 1 186 ? -0.404 24.547 -12.125 1 97.31 186 LYS B O 1
ATOM 4438 N N . LEU B 1 187 ? -2.025 23.047 -12.242 1 98.44 187 LEU B N 1
ATOM 4439 C CA . LEU B 1 187 ? -1.193 21.969 -11.727 1 98.44 187 LEU B CA 1
ATOM 4440 C C . LEU B 1 187 ? -1.009 20.875 -12.773 1 98.44 187 LEU B C 1
ATOM 4442 O O . LEU B 1 187 ? -1.986 20.375 -13.336 1 98.44 187 LEU B O 1
ATOM 4446 N N . ASP B 1 188 ? 0.236 20.453 -13.023 1 98.75 188 ASP B N 1
ATOM 4447 C CA . ASP B 1 188 ? 0.54 19.453 -14.039 1 98.75 188 ASP B CA 1
ATOM 4448 C C . ASP B 1 188 ? 0.556 18.047 -13.43 1 98.75 188 ASP B C 1
ATOM 4450 O O . ASP B 1 188 ? 0.244 17.062 -14.102 1 98.75 188 ASP B O 1
ATOM 4454 N N . VAL B 1 189 ? 1.042 17.953 -12.25 1 98.88 189 VAL B N 1
ATOM 4455 C CA . VAL B 1 189 ? 0.988 16.75 -11.43 1 98.88 189 VAL B CA 1
ATOM 4456 C C . VAL B 1 189 ? 0.376 17.078 -10.07 1 98.88 189 VAL B C 1
ATOM 4458 O O . VAL B 1 189 ? 0.849 17.969 -9.367 1 98.88 189 VAL B O 1
ATOM 4461 N N . VAL B 1 190 ? -0.676 16.391 -9.727 1 98.88 190 VAL B N 1
ATOM 4462 C CA . VAL B 1 190 ? -1.291 16.516 -8.414 1 98.88 190 VAL B CA 1
ATOM 4463 C C . VAL B 1 190 ? -1.397 15.148 -7.75 1 98.88 190 VAL B C 1
ATOM 4465 O O . VAL B 1 190 ? -1.835 14.18 -8.383 1 98.88 190 VAL B O 1
ATOM 4468 N N . THR B 1 191 ? -0.964 15.078 -6.562 1 98.88 191 THR B N 1
ATOM 4469 C CA . THR B 1 191 ? -1.066 13.812 -5.84 1 98.88 191 THR B CA 1
ATOM 4470 C C . THR B 1 191 ? -1.843 13.992 -4.539 1 98.88 191 THR B C 1
ATOM 4472 O O . THR B 1 191 ? -1.863 15.086 -3.969 1 98.88 191 THR B O 1
ATOM 4475 N N . TRP B 1 192 ? -2.529 13.008 -4.09 1 98.75 192 TRP B N 1
ATOM 4476 C CA . TRP B 1 192 ? -3.158 12.945 -2.773 1 98.75 192 TRP B CA 1
ATOM 4477 C C . TRP B 1 192 ? -3.408 11.5 -2.355 1 98.75 192 TRP B C 1
ATOM 4479 O O . TRP B 1 192 ? -3.164 10.57 -3.129 1 98.75 192 TRP B O 1
ATOM 4489 N N . SER B 1 193 ? -3.734 11.305 -1.149 1 98.06 193 SER B N 1
ATOM 4490 C CA . SER B 1 193 ? -4.039 9.977 -0.617 1 98.06 193 SER B CA 1
ATOM 4491 C C . SER B 1 193 ? -5.445 9.922 -0.036 1 98.06 193 SER B C 1
ATOM 4493 O O . SER B 1 193 ? -6.02 10.961 0.309 1 98.06 193 SER B O 1
ATOM 4495 N N . TRP B 1 194 ? -6.008 8.758 0.126 1 98.5 194 TRP B N 1
ATOM 4496 C CA . TRP B 1 194 ? -7.379 8.539 0.585 1 98.5 194 TRP B CA 1
ATOM 4497 C C . TRP B 1 194 ? -7.508 8.844 2.074 1 98.5 194 TRP B C 1
ATOM 4499 O O . TRP B 1 194 ? -8.586 9.211 2.549 1 98.5 194 TRP B O 1
ATOM 4509 N N . GLN B 1 195 ? -6.465 8.82 2.854 1 97.88 195 GLN B N 1
ATOM 4510 C CA . GLN B 1 195 ? -6.523 8.734 4.309 1 97.88 195 GLN B CA 1
ATOM 4511 C C . GLN B 1 195 ? -6.609 10.117 4.941 1 97.88 195 GLN B C 1
ATOM 4513 O O . GLN B 1 195 ? -6.465 10.258 6.156 1 97.88 195 GLN B O 1
ATOM 4518 N N . LYS B 1 196 ? -6.75 11.133 4.164 1 97.94 196 LYS B N 1
ATOM 4519 C CA . LYS B 1 196 ? -6.855 12.484 4.707 1 97.94 196 LYS B CA 1
ATOM 4520 C C . LYS B 1 196 ? -8.289 13 4.633 1 97.94 196 LYS B C 1
ATOM 4522 O O . LYS B 1 196 ? -9.172 12.492 5.328 1 97.94 196 LYS B O 1
ATOM 4527 N N . ALA B 1 197 ? -8.641 13.812 3.625 1 98.38 197 ALA B N 1
ATOM 4528 C CA . ALA B 1 197 ? -9.914 14.531 3.568 1 98.38 197 ALA B CA 1
ATOM 4529 C C . ALA B 1 197 ? -11.086 13.57 3.406 1 98.38 197 ALA B C 1
ATOM 4531 O O . ALA B 1 197 ? -12.203 13.867 3.824 1 98.38 197 ALA B O 1
ATOM 4532 N N . LEU B 1 198 ? -10.82 12.359 2.863 1 98.62 198 LEU B N 1
ATOM 4533 C CA . LEU B 1 198 ? -11.898 11.414 2.611 1 98.62 198 LEU B CA 1
ATOM 4534 C C . LEU B 1 198 ? -12.07 10.461 3.789 1 98.62 198 LEU B C 1
ATOM 4536 O O . LEU B 1 198 ? -13.008 9.664 3.818 1 98.62 198 LEU B O 1
ATOM 4540 N N . GLY B 1 199 ? -11.125 10.539 4.77 1 98.44 199 GLY B N 1
ATOM 4541 C CA . GLY B 1 199 ? -11.18 9.609 5.887 1 98.44 199 GLY B CA 1
ATOM 4542 C C . GLY B 1 199 ? -10.953 8.164 5.48 1 98.44 199 GLY B C 1
ATOM 4543 O O . GLY B 1 199 ? -11.32 7.246 6.215 1 98.44 199 GLY B O 1
ATOM 4544 N N . GLY B 1 200 ? -10.508 7.977 4.309 1 97.81 200 GLY B N 1
ATOM 4545 C CA . GLY B 1 200 ? -10.219 6.633 3.832 1 97.81 200 GLY B CA 1
ATOM 4546 C C . GLY B 1 200 ? -8.992 6.023 4.473 1 97.81 200 GLY B C 1
ATOM 4547 O O . GLY B 1 200 ? -8.625 6.379 5.598 1 97.81 200 GLY B O 1
ATOM 4548 N N . GLU B 1 201 ? -8.469 5.027 3.836 1 97.81 201 GLU B N 1
ATOM 4549 C CA . GLU B 1 201 ? -7.34 4.281 4.387 1 97.81 201 GLU B CA 1
ATOM 4550 C C . GLU B 1 201 ? -6.051 4.602 3.635 1 97.81 201 GLU B C 1
ATOM 4552 O O . GLU B 1 201 ? -6.082 4.945 2.453 1 97.81 201 GLU B O 1
ATOM 4557 N N . GLY B 1 202 ? -4.895 4.48 4.367 1 97.94 202 GLY B N 1
ATOM 4558 C CA . GLY B 1 202 ? -3.59 4.656 3.75 1 97.94 202 GLY B CA 1
ATOM 4559 C C . GLY B 1 202 ? -3.225 3.525 2.805 1 97.94 202 GLY B C 1
ATOM 4560 O O . GLY B 1 202 ? -4.07 2.699 2.459 1 97.94 202 GLY B O 1
ATOM 4561 N N . ALA B 1 203 ? -2.008 3.621 2.193 1 98.12 203 ALA B N 1
ATOM 4562 C CA . ALA B 1 203 ? -1.37 2.633 1.327 1 98.12 203 ALA B CA 1
ATOM 4563 C C . ALA B 1 203 ? -1.741 2.865 -0.135 1 98.12 203 ALA B C 1
ATOM 4565 O O . ALA B 1 203 ? -1.125 2.293 -1.037 1 98.12 203 ALA B O 1
ATOM 4566 N N . HIS B 1 204 ? -2.709 3.697 -0.423 1 98.62 204 HIS B N 1
ATOM 4567 C CA . HIS B 1 204 ? -3.113 4.023 -1.786 1 98.62 204 HIS B CA 1
ATOM 4568 C C . HIS B 1 204 ? -3.078 5.531 -2.025 1 98.62 204 HIS B C 1
ATOM 4570 O O . HIS B 1 204 ? -3.707 6.293 -1.293 1 98.62 204 HIS B O 1
ATOM 4576 N N . GLY B 1 205 ? -2.32 5.934 -3.012 1 98.44 205 GLY B N 1
ATOM 4577 C CA . GLY B 1 205 ? -2.252 7.32 -3.443 1 98.44 205 GLY B CA 1
ATOM 4578 C C . GLY B 1 205 ? -2.91 7.559 -4.789 1 98.44 205 GLY B C 1
ATOM 4579 O O . GLY B 1 205 ? -3.24 6.609 -5.504 1 98.44 205 GLY B O 1
ATOM 4580 N N . MET B 1 206 ? -3.215 8.742 -5.082 1 98.88 206 MET B N 1
ATOM 4581 C CA . MET B 1 206 ? -3.748 9.188 -6.367 1 98.88 206 MET B CA 1
ATOM 4582 C C . MET B 1 206 ? -2.744 10.078 -7.098 1 98.88 206 MET B C 1
ATOM 4584 O O . MET B 1 206 ? -2.057 10.883 -6.473 1 98.88 206 MET B O 1
ATOM 4588 N N . LEU B 1 207 ? -2.656 9.906 -8.352 1 98.88 207 LEU B N 1
ATOM 4589 C CA . LEU B 1 207 ? -1.778 10.695 -9.219 1 98.88 207 LEU B CA 1
ATOM 4590 C C . LEU B 1 207 ? -2.535 11.219 -10.43 1 98.88 207 LEU B C 1
ATOM 4592 O O . LEU B 1 207 ? -2.982 10.438 -11.273 1 98.88 207 LEU B O 1
ATOM 4596 N N . ALA B 1 208 ? -2.734 12.508 -10.516 1 98.88 208 ALA B N 1
ATOM 4597 C CA . ALA B 1 208 ? -3.328 13.148 -11.68 1 98.88 208 ALA B CA 1
ATOM 4598 C C . ALA B 1 208 ? -2.258 13.797 -12.555 1 98.88 208 ALA B C 1
ATOM 4600 O O . ALA B 1 208 ? -1.389 14.516 -12.047 1 98.88 208 ALA B O 1
ATOM 4601 N N . LEU B 1 209 ? -2.283 13.555 -13.805 1 98.81 209 LEU B N 1
ATOM 4602 C CA . LEU B 1 209 ? -1.314 14.086 -14.758 1 98.81 209 LEU B CA 1
ATOM 4603 C C . LEU B 1 209 ? -2.002 14.961 -15.805 1 98.81 209 LEU B C 1
ATOM 4605 O O . LEU B 1 209 ? -2.986 14.539 -16.422 1 98.81 209 LEU B O 1
ATOM 4609 N N . SER B 1 210 ? -1.496 16.172 -16.016 1 98.38 210 SER B N 1
ATOM 4610 C CA . SER B 1 210 ? -1.928 17.016 -17.125 1 98.38 210 SER B CA 1
ATOM 4611 C C . SER B 1 210 ? -1.413 16.484 -18.453 1 98.38 210 SER B C 1
ATOM 4613 O O . SER B 1 210 ? -0.571 15.586 -18.484 1 98.38 210 SER B O 1
ATOM 4615 N N . PRO B 1 211 ? -1.962 17 -19.578 1 97.44 211 PRO B N 1
ATOM 4616 C CA . PRO B 1 211 ? -1.402 16.625 -20.891 1 97.44 211 PRO B CA 1
ATOM 4617 C C . PRO B 1 211 ? 0.092 16.922 -20.984 1 97.44 211 PRO B C 1
ATOM 4619 O O . PRO B 1 211 ? 0.837 16.156 -21.594 1 97.44 211 PRO B O 1
ATOM 4622 N N . ALA B 1 212 ? 0.566 18.047 -20.391 1 98 212 ALA B N 1
ATOM 4623 C CA . ALA B 1 212 ? 1.986 18.391 -20.422 1 98 212 ALA B CA 1
ATOM 4624 C C . ALA B 1 212 ? 2.822 17.328 -19.703 1 98 212 ALA B C 1
ATOM 4626 O O . ALA B 1 212 ? 3.91 16.969 -20.156 1 98 212 ALA B O 1
ATOM 4627 N N . ALA B 1 213 ? 2.334 16.859 -18.578 1 98.38 213 ALA B N 1
ATOM 4628 C CA . ALA B 1 213 ? 3.037 15.812 -17.844 1 98.38 213 ALA B CA 1
ATOM 4629 C C . ALA B 1 213 ? 3.076 14.516 -18.641 1 98.38 213 ALA B C 1
ATOM 4631 O O . ALA B 1 213 ? 4.086 13.805 -18.641 1 98.38 213 ALA B O 1
ATOM 4632 N N . VAL B 1 214 ? 1.962 14.156 -19.281 1 97.88 214 VAL B N 1
ATOM 4633 C CA . VAL B 1 214 ? 1.897 12.961 -20.109 1 97.88 214 VAL B CA 1
ATOM 4634 C C . VAL B 1 214 ? 2.881 13.078 -21.281 1 97.88 214 VAL B C 1
ATOM 4636 O O . VAL B 1 214 ? 3.584 12.117 -21.609 1 97.88 214 VAL B O 1
ATOM 4639 N N . GLU B 1 215 ? 2.93 14.234 -21.922 1 97.62 215 GLU B N 1
ATOM 4640 C CA . GLU B 1 215 ? 3.875 14.469 -23 1 97.62 215 GLU B CA 1
ATOM 4641 C C . GLU B 1 215 ? 5.316 14.305 -22.531 1 97.62 215 GLU B C 1
ATOM 4643 O O . GLU B 1 215 ? 6.16 13.773 -23.25 1 97.62 215 GLU B O 1
ATOM 4648 N N . ARG B 1 216 ? 5.59 14.828 -21.312 1 97.88 216 ARG B N 1
ATOM 4649 C CA . ARG B 1 216 ? 6.918 14.68 -20.719 1 97.88 216 ARG B CA 1
ATOM 4650 C C . ARG B 1 216 ? 7.34 13.219 -20.672 1 97.88 216 ARG B C 1
ATOM 4652 O O . ARG B 1 216 ? 8.5 12.891 -20.938 1 97.88 216 ARG B O 1
ATOM 4659 N N . LEU B 1 217 ? 6.434 12.297 -20.328 1 97 217 LEU B N 1
ATOM 4660 C CA . LEU B 1 217 ? 6.73 10.867 -20.234 1 97 217 LEU B CA 1
ATOM 4661 C C . LEU B 1 217 ? 7.133 10.297 -21.594 1 97 217 LEU B C 1
ATOM 4663 O O . LEU B 1 217 ? 7.855 9.305 -21.656 1 97 217 LEU B O 1
ATOM 4667 N N . ALA B 1 218 ? 6.664 10.914 -22.641 1 95.62 218 ALA B N 1
ATOM 4668 C CA . ALA B 1 218 ? 6.922 10.422 -24 1 95.62 218 ALA B CA 1
ATOM 4669 C C . ALA B 1 218 ? 8.281 10.898 -24.5 1 95.62 218 ALA B C 1
ATOM 4671 O O . ALA B 1 218 ? 8.906 10.242 -25.328 1 95.62 218 ALA B O 1
ATOM 4672 N N . VAL B 1 219 ? 8.836 12.023 -23.984 1 95.19 219 VAL B N 1
ATOM 4673 C CA . VAL B 1 219 ? 9.992 12.641 -24.625 1 95.19 219 VAL B CA 1
ATOM 4674 C C . VAL B 1 219 ? 11.203 12.562 -23.703 1 95.19 219 VAL B C 1
ATOM 4676 O O . VAL B 1 219 ? 12.328 12.828 -24.125 1 95.19 219 VAL B O 1
ATOM 4679 N N . PHE B 1 220 ? 10.938 12.305 -22.484 1 94.69 220 PHE B N 1
ATOM 4680 C CA . PHE B 1 220 ? 12.023 12.273 -21.516 1 94.69 220 PHE B CA 1
ATOM 4681 C C . PHE B 1 220 ? 12.078 10.914 -20.812 1 94.69 220 PHE B C 1
ATOM 4683 O O . PHE B 1 220 ? 11.062 10.406 -20.359 1 94.69 220 PHE B O 1
ATOM 4690 N N . ARG B 1 221 ? 13.258 10.289 -20.781 1 91.56 221 ARG B N 1
ATOM 4691 C CA . ARG B 1 221 ? 13.531 9.07 -20.047 1 91.56 221 ARG B CA 1
ATOM 4692 C C . ARG B 1 221 ? 14.672 9.281 -19.047 1 91.56 221 ARG B C 1
ATOM 4694 O O . ARG B 1 221 ? 15.836 9.359 -19.438 1 91.56 221 ARG B O 1
ATOM 4701 N N . PRO B 1 222 ? 14.25 9.289 -17.766 1 92.56 222 PRO B N 1
ATOM 4702 C CA . PRO B 1 222 ? 15.336 9.492 -16.812 1 92.56 222 PRO B CA 1
ATOM 4703 C C . PRO B 1 222 ? 16.297 8.305 -16.734 1 92.56 222 PRO B C 1
ATOM 4705 O O . PRO B 1 222 ? 15.883 7.164 -16.969 1 92.56 222 PRO B O 1
ATOM 4708 N N . ASP B 1 223 ? 17.578 8.625 -16.438 1 92.88 223 ASP B N 1
ATOM 4709 C CA . ASP B 1 223 ? 18.578 7.578 -16.281 1 92.88 223 ASP B CA 1
ATOM 4710 C C . ASP B 1 223 ? 18.688 7.141 -14.828 1 92.88 223 ASP B C 1
ATOM 4712 O O . ASP B 1 223 ? 19.703 7.391 -14.172 1 92.88 223 ASP B O 1
ATOM 4716 N N . ARG B 1 224 ? 17.781 6.562 -14.25 1 96.94 224 ARG B N 1
ATOM 4717 C CA . ARG B 1 224 ? 17.734 6.016 -12.898 1 96.94 224 ARG B CA 1
ATOM 4718 C C . ARG B 1 224 ? 16.812 4.809 -12.828 1 96.94 224 ARG B C 1
ATOM 4720 O O . ARG B 1 224 ? 15.914 4.66 -13.656 1 96.94 224 ARG B O 1
ATOM 4727 N N . PRO B 1 225 ? 17.094 3.863 -11.922 1 97.69 225 PRO B N 1
ATOM 4728 C CA . PRO B 1 225 ? 16.172 2.738 -11.773 1 97.69 225 PRO B CA 1
ATOM 4729 C C . PRO B 1 225 ? 14.773 3.176 -11.328 1 97.69 225 PRO B C 1
ATOM 4731 O O . PRO B 1 225 ? 14.648 3.977 -10.398 1 97.69 225 PRO B O 1
ATOM 4734 N N . ILE B 1 226 ? 13.781 2.73 -11.984 1 98.06 226 ILE B N 1
ATOM 4735 C CA . ILE B 1 226 ? 12.391 2.969 -11.625 1 98.06 226 ILE B CA 1
ATOM 4736 C C . ILE B 1 226 ? 11.766 1.68 -11.102 1 98.06 226 ILE B C 1
ATOM 4738 O O . ILE B 1 226 ? 11.633 0.699 -11.836 1 98.06 226 ILE B O 1
ATOM 4742 N N . PRO B 1 227 ? 11.398 1.68 -9.828 1 98.25 227 PRO B N 1
ATOM 4743 C CA . PRO B 1 227 ? 10.719 0.49 -9.312 1 98.25 227 PRO B CA 1
ATOM 4744 C C . PRO B 1 227 ? 9.438 0.168 -10.07 1 98.25 227 PRO B C 1
ATOM 4746 O O . PRO B 1 227 ? 8.789 1.069 -10.609 1 98.25 227 PRO B O 1
ATOM 4749 N N . LYS B 1 228 ? 9.078 -1.106 -10.086 1 98.19 228 LYS B N 1
ATOM 4750 C CA . LYS B 1 228 ? 7.824 -1.525 -10.695 1 98.19 228 LYS B CA 1
ATOM 4751 C C . LYS B 1 228 ? 6.637 -0.782 -10.086 1 98.19 228 LYS B C 1
ATOM 4753 O O . LYS B 1 228 ? 5.723 -0.364 -10.797 1 98.19 228 LYS B O 1
ATOM 4758 N N . VAL B 1 229 ? 6.609 -0.525 -8.789 1 98.25 229 VAL B N 1
ATOM 4759 C CA . VAL B 1 229 ? 5.488 0.098 -8.086 1 98.25 229 VAL B CA 1
ATOM 4760 C C . VAL B 1 229 ? 5.34 1.549 -8.539 1 98.25 229 VAL B C 1
ATOM 4762 O O . VAL B 1 229 ? 4.324 2.189 -8.266 1 98.25 229 VAL B O 1
ATOM 4765 N N . PHE B 1 230 ? 6.387 2.115 -9.281 1 98.31 230 PHE B N 1
ATOM 4766 C CA . PHE B 1 230 ? 6.344 3.494 -9.75 1 98.31 230 PHE B CA 1
ATOM 4767 C C . PHE B 1 230 ? 6.117 3.547 -11.258 1 98.31 230 PHE B C 1
ATOM 4769 O O . PHE B 1 230 ? 6.121 4.625 -11.859 1 98.31 230 PHE B O 1
ATOM 4776 N N . ARG B 1 231 ? 5.918 2.416 -11.898 1 97.62 231 ARG B N 1
ATOM 4777 C CA . ARG B 1 231 ? 5.949 2.4 -13.359 1 97.62 231 ARG B CA 1
ATOM 4778 C C . ARG B 1 231 ? 4.59 2.775 -13.945 1 97.62 231 ARG B C 1
ATOM 4780 O O . ARG B 1 231 ? 3.625 2.018 -13.82 1 97.62 231 ARG B O 1
ATOM 4787 N N . ILE B 1 232 ? 4.574 3.92 -14.523 1 97.75 232 ILE B N 1
ATOM 4788 C CA . ILE B 1 232 ? 3.359 4.426 -15.156 1 97.75 232 ILE B CA 1
ATOM 4789 C C . ILE B 1 232 ? 3.6 4.625 -16.656 1 97.75 232 ILE B C 1
ATOM 4791 O O . ILE B 1 232 ? 2.691 5.027 -17.391 1 97.75 232 ILE B O 1
ATOM 4795 N N . ALA B 1 233 ? 4.746 4.383 -17.094 1 96.25 233 ALA B N 1
ATOM 4796 C CA . ALA B 1 233 ? 5.145 4.461 -18.5 1 96.25 233 ALA B CA 1
ATOM 4797 C C . ALA B 1 233 ? 6.117 3.342 -18.859 1 96.25 233 ALA B C 1
ATOM 4799 O O . ALA B 1 233 ? 6.742 2.748 -17.969 1 96.25 233 ALA B O 1
ATOM 4800 N N . ARG B 1 234 ? 6.16 2.953 -20.062 1 91.56 234 ARG B N 1
ATOM 4801 C CA . ARG B 1 234 ? 7.074 1.969 -20.625 1 91.56 234 ARG B CA 1
ATOM 4802 C C . ARG B 1 234 ? 7.5 2.357 -22.031 1 91.56 234 ARG B C 1
ATOM 4804 O O . ARG B 1 234 ? 6.652 2.656 -22.875 1 91.56 234 ARG B O 1
ATOM 4811 N N . ASP B 1 235 ? 8.805 2.311 -22.281 1 89.38 235 ASP B N 1
ATOM 4812 C CA . ASP B 1 235 ? 9.367 2.572 -23.594 1 89.38 235 ASP B CA 1
ATOM 4813 C C . ASP B 1 235 ? 8.859 3.896 -24.156 1 89.38 235 ASP B C 1
ATOM 4815 O O . ASP B 1 235 ? 8.422 3.961 -25.312 1 89.38 235 ASP B O 1
ATOM 4819 N N . GLY B 1 236 ? 8.742 4.871 -23.281 1 87.12 236 GLY B N 1
ATOM 4820 C CA . GLY B 1 236 ? 8.398 6.219 -23.703 1 87.12 236 GLY B CA 1
ATOM 4821 C C . GLY B 1 236 ? 6.914 6.418 -23.922 1 87.12 236 GLY B C 1
ATOM 4822 O O . GLY B 1 236 ? 6.496 7.418 -24.5 1 87.12 236 GLY B O 1
ATOM 4823 N N . ALA B 1 237 ? 6.172 5.457 -23.5 1 91.31 237 ALA B N 1
ATOM 4824 C CA . ALA B 1 237 ? 4.723 5.555 -23.641 1 91.31 237 ALA B CA 1
ATOM 4825 C C . ALA B 1 237 ? 4.016 5.367 -22.312 1 91.31 237 ALA B C 1
ATOM 4827 O O . ALA B 1 237 ? 4.441 4.555 -21.484 1 91.31 237 ALA B O 1
ATOM 4828 N N . LEU B 1 238 ? 2.934 6.168 -22.188 1 94.25 238 LEU B N 1
ATOM 4829 C CA . LEU B 1 238 ? 2.074 6.023 -21.016 1 94.25 238 LEU B CA 1
ATOM 4830 C C . LEU B 1 238 ? 1.463 4.629 -20.969 1 94.25 238 LEU B C 1
ATOM 4832 O O . LEU B 1 238 ? 1.031 4.094 -21.984 1 94.25 238 LEU B O 1
ATOM 4836 N N . LEU B 1 239 ? 1.515 3.998 -19.797 1 95.81 239 LEU B N 1
ATOM 4837 C CA . LEU B 1 239 ? 0.75 2.773 -19.594 1 95.81 239 LEU B CA 1
ATOM 4838 C C . LEU B 1 239 ? -0.725 3.086 -19.375 1 95.81 239 LEU B C 1
ATOM 4840 O O . LEU B 1 239 ? -1.172 3.209 -18.234 1 95.81 239 LEU B O 1
ATOM 4844 N N . ASP B 1 240 ? -1.522 3.082 -20.375 1 95.5 240 ASP B N 1
ATOM 4845 C CA . ASP B 1 240 ? -2.904 3.553 -20.359 1 95.5 240 ASP B CA 1
ATOM 4846 C C . ASP B 1 240 ? -3.74 2.77 -19.359 1 95.5 240 ASP B C 1
ATOM 4848 O O . ASP B 1 240 ? -4.668 3.316 -18.75 1 95.5 240 ASP B O 1
ATOM 4852 N N . GLU B 1 241 ? -3.414 1.526 -19.156 1 95.69 241 GLU B N 1
ATOM 4853 C CA . GLU B 1 241 ? -4.223 0.672 -18.297 1 95.69 241 GLU B CA 1
ATOM 4854 C C . GLU B 1 241 ? -4.164 1.14 -16.844 1 95.69 241 GLU B C 1
ATOM 4856 O O . GLU B 1 241 ? -5.125 0.964 -16.078 1 95.69 241 GLU B O 1
ATOM 4861 N N . VAL B 1 242 ? -3.043 1.763 -16.453 1 96.38 242 VAL B N 1
ATOM 4862 C CA . VAL B 1 242 ? -2.865 2.281 -15.102 1 96.38 242 VAL B CA 1
ATOM 4863 C C . VAL B 1 242 ? -3.885 3.387 -14.836 1 96.38 242 VAL B C 1
ATOM 4865 O O . VAL B 1 242 ? -4.289 3.602 -13.688 1 96.38 242 VAL B O 1
ATOM 4868 N N . PHE B 1 243 ? -4.387 4.035 -15.828 1 96.62 243 PHE B N 1
ATOM 4869 C CA . PHE B 1 243 ? -5.316 5.152 -15.727 1 96.62 243 PHE B CA 1
ATOM 4870 C C . PHE B 1 243 ? -6.742 4.699 -16.031 1 96.62 243 PHE B C 1
ATOM 4872 O O . PHE B 1 243 ? -7.648 5.523 -16.156 1 96.62 243 PHE B O 1
ATOM 4879 N N . ASP B 1 244 ? -6.91 3.398 -16.141 1 96.19 244 ASP B N 1
ATOM 4880 C CA . ASP B 1 244 ? -8.211 2.805 -16.453 1 96.19 244 ASP B CA 1
ATOM 4881 C C . ASP B 1 244 ? -8.492 1.613 -15.531 1 96.19 244 ASP B C 1
ATOM 4883 O O . ASP B 1 244 ? -8.914 0.552 -16 1 96.19 244 ASP B O 1
ATOM 4887 N N . GLY B 1 245 ? -8.156 1.754 -14.297 1 94.81 245 GLY B N 1
ATOM 4888 C CA . GLY B 1 245 ? -8.547 0.78 -13.289 1 94.81 245 GLY B CA 1
ATOM 4889 C C . GLY B 1 245 ? -7.531 -0.328 -13.102 1 94.81 245 GLY B C 1
ATOM 4890 O O . GLY B 1 245 ? -7.773 -1.283 -12.359 1 94.81 245 GLY B O 1
ATOM 4891 N N . PHE B 1 246 ? -6.445 -0.269 -13.781 1 94.94 246 PHE B N 1
ATOM 4892 C CA . PHE B 1 246 ? -5.363 -1.222 -13.562 1 94.94 246 PHE B CA 1
ATOM 4893 C C . PHE B 1 246 ? -4.438 -0.741 -12.453 1 94.94 246 PHE B C 1
ATOM 4895 O O . PHE B 1 246 ? -3.871 0.351 -12.531 1 94.94 246 PHE B O 1
ATOM 4902 N N . PHE B 1 247 ? -4.324 -1.508 -11.414 1 94.5 247 PHE B N 1
ATOM 4903 C CA . PHE B 1 247 ? -3.359 -1.242 -10.359 1 94.5 247 PHE B CA 1
ATOM 4904 C C . PHE B 1 247 ? -2.07 -2.021 -10.594 1 94.5 247 PHE B C 1
ATOM 4906 O O . PHE B 1 247 ? -2.109 -3.193 -10.977 1 94.5 247 PHE B O 1
ATOM 4913 N N . VAL B 1 248 ? -0.929 -1.455 -10.383 1 94 248 VAL B N 1
ATOM 4914 C CA . VAL B 1 248 ? 0.371 -1.951 -10.82 1 94 248 VAL B CA 1
ATOM 4915 C C . VAL B 1 248 ? 0.688 -3.266 -10.109 1 94 248 VAL B C 1
ATOM 4917 O O . VAL B 1 248 ? 1.355 -4.137 -10.68 1 94 248 VAL B O 1
ATOM 4920 N N . ASN B 1 249 ? 0.31 -3.371 -8.914 1 95.19 249 ASN B N 1
ATOM 4921 C CA . ASN B 1 249 ? 0.411 -4.609 -8.148 1 95.19 249 ASN B CA 1
ATOM 4922 C C . ASN B 1 249 ? -0.884 -4.914 -7.398 1 95.19 249 ASN B C 1
ATOM 4924 O O . ASN B 1 249 ? -1.977 -4.684 -7.922 1 95.19 249 ASN B O 1
ATOM 4928 N N . SER B 1 250 ? -0.899 -5.594 -6.305 1 96.44 250 SER B N 1
ATOM 4929 C CA . SER B 1 250 ? -2.156 -5.953 -5.656 1 96.44 250 SER B CA 1
ATOM 4930 C C . SER B 1 250 ? -2.604 -4.871 -4.68 1 96.44 250 SER B C 1
ATOM 4932 O O . SER B 1 250 ? -1.895 -4.562 -3.719 1 96.44 250 SER B O 1
ATOM 4934 N N . PRO B 1 251 ? -3.746 -4.258 -4.895 1 98 251 PRO B N 1
ATOM 4935 C CA . PRO B 1 251 ? -4.293 -3.283 -3.953 1 98 251 PRO B CA 1
ATOM 4936 C C . PRO B 1 251 ? -5.086 -3.934 -2.822 1 98 251 PRO B C 1
ATOM 4938 O O . PRO B 1 251 ? -5.199 -5.16 -2.77 1 98 251 PRO B O 1
ATOM 4941 N N . SER B 1 252 ? -5.535 -3.205 -1.871 1 98.38 252 SER B N 1
ATOM 4942 C CA . SER B 1 252 ? -6.566 -3.629 -0.929 1 98.38 252 SER B CA 1
ATOM 4943 C C . SER B 1 252 ? -7.961 -3.285 -1.441 1 98.38 252 SER B C 1
ATOM 4945 O O . SER B 1 252 ? -8.297 -2.109 -1.594 1 98.38 252 SER B O 1
ATOM 4947 N N . MET B 1 253 ? -8.734 -4.324 -1.627 1 98.06 253 MET B N 1
ATOM 4948 C CA . MET B 1 253 ? -10.086 -4.066 -2.109 1 98.06 253 MET B CA 1
ATOM 4949 C C . MET B 1 253 ? -11.008 -3.672 -0.958 1 98.06 253 MET B C 1
ATOM 4951 O O . MET B 1 253 ? -12.086 -3.115 -1.183 1 98.06 253 MET B O 1
ATOM 4955 N N . LEU B 1 254 ? -10.609 -3.951 0.297 1 97.62 254 LEU B N 1
ATOM 4956 C CA . LEU B 1 254 ? -11.312 -3.385 1.442 1 97.62 254 LEU B CA 1
ATOM 4957 C C . LEU B 1 254 ? -11.156 -1.868 1.481 1 97.62 254 LEU B C 1
ATOM 4959 O O . LEU B 1 254 ? -12.125 -1.146 1.723 1 97.62 254 LEU B O 1
ATOM 4963 N N . ALA B 1 255 ? -9.93 -1.414 1.294 1 97.94 255 ALA B N 1
ATOM 4964 C CA . ALA B 1 255 ? -9.68 0.024 1.263 1 97.94 255 ALA B CA 1
ATOM 4965 C C . ALA B 1 255 ? -10.414 0.684 0.101 1 97.94 255 ALA B C 1
ATOM 4967 O O . ALA B 1 255 ? -10.898 1.812 0.224 1 97.94 255 ALA B O 1
ATOM 4968 N N . VAL B 1 256 ? -10.492 -0.049 -1.035 1 98.56 256 VAL B N 1
ATOM 4969 C CA . VAL B 1 256 ? -11.211 0.457 -2.201 1 98.56 256 VAL B CA 1
ATOM 4970 C C . VAL B 1 256 ? -12.688 0.628 -1.865 1 98.56 256 VAL B C 1
ATOM 4972 O O . VAL B 1 256 ? -13.289 1.663 -2.17 1 98.56 256 VAL B O 1
ATOM 4975 N N . GLU B 1 257 ? -13.289 -0.394 -1.263 1 98.19 257 GLU B N 1
ATOM 4976 C CA . GLU B 1 257 ? -14.68 -0.276 -0.847 1 98.19 257 GLU B CA 1
ATOM 4977 C C . GLU B 1 257 ? -14.875 0.884 0.126 1 98.19 257 GLU B C 1
ATOM 4979 O O . GLU B 1 257 ? -15.852 1.623 0.035 1 98.19 257 GLU B O 1
ATOM 4984 N N . ASP B 1 258 ? -13.961 1.006 1.02 1 98.06 258 ASP B N 1
ATOM 4985 C CA . ASP B 1 258 ? -14.008 2.062 2.025 1 98.06 258 ASP B CA 1
ATOM 4986 C C . ASP B 1 258 ? -14.016 3.443 1.373 1 98.06 258 ASP B C 1
ATOM 4988 O O . ASP B 1 258 ? -14.828 4.301 1.726 1 98.06 258 ASP B O 1
ATOM 4992 N N . VAL B 1 259 ? -13.094 3.691 0.423 1 98.5 259 VAL B N 1
ATOM 4993 C CA . VAL B 1 259 ? -13.016 5.008 -0.204 1 98.5 259 VAL B CA 1
ATOM 4994 C C . VAL B 1 259 ? -14.234 5.23 -1.092 1 98.5 259 VAL B C 1
ATOM 4996 O O . VAL B 1 259 ? -14.719 6.355 -1.219 1 98.5 259 VAL B O 1
ATOM 4999 N N . LEU B 1 260 ? -14.742 4.172 -1.709 1 98.44 260 LEU B N 1
ATOM 5000 C CA . LEU B 1 260 ? -15.969 4.316 -2.488 1 98.44 260 LEU B CA 1
ATOM 5001 C C . LEU B 1 260 ? -17.125 4.773 -1.604 1 98.44 260 LEU B C 1
ATOM 5003 O O . LEU B 1 260 ? -17.938 5.605 -2.016 1 98.44 260 LEU B O 1
ATOM 5007 N N . THR B 1 261 ? -17.188 4.211 -0.365 1 97.69 261 THR B N 1
ATOM 5008 C CA . THR B 1 261 ? -18.203 4.648 0.584 1 97.69 261 THR B CA 1
ATOM 5009 C C . THR B 1 261 ? -18.016 6.121 0.944 1 97.69 261 THR B C 1
ATOM 5011 O O . THR B 1 261 ? -18.984 6.863 1.092 1 97.69 261 THR B O 1
ATOM 5014 N N . ALA B 1 262 ? -16.797 6.559 1.075 1 98.38 262 ALA B N 1
ATOM 5015 C CA . ALA B 1 262 ? -16.484 7.957 1.376 1 98.38 262 ALA B CA 1
ATOM 5016 C C . ALA B 1 262 ? -16.875 8.867 0.215 1 98.38 262 ALA B C 1
ATOM 5018 O O . ALA B 1 262 ? -17.422 9.953 0.426 1 98.38 262 ALA B O 1
ATOM 5019 N N . LEU B 1 263 ? -16.547 8.43 -1.002 1 98.75 263 LEU B N 1
ATOM 5020 C CA . LEU B 1 263 ? -16.891 9.211 -2.184 1 98.75 263 LEU B CA 1
ATOM 5021 C C . LEU B 1 263 ? -18.406 9.32 -2.326 1 98.75 263 LEU B C 1
ATOM 5023 O O . LEU B 1 263 ? -18.922 10.375 -2.713 1 98.75 263 LEU B O 1
ATOM 5027 N N . ASP B 1 264 ? -19.078 8.242 -2.045 1 98 264 ASP B N 1
ATOM 5028 C CA . ASP B 1 264 ? -20.531 8.273 -2.033 1 98 264 ASP B CA 1
ATOM 5029 C C . ASP B 1 264 ? -21.047 9.297 -1.021 1 98 264 ASP B C 1
ATOM 5031 O O . ASP B 1 264 ? -22 10.031 -1.301 1 98 264 ASP B O 1
ATOM 5035 N N . TRP B 1 265 ? -20.469 9.305 0.151 1 98.44 265 TRP B N 1
ATOM 5036 C CA . TRP B 1 265 ? -20.828 10.289 1.174 1 98.44 265 TRP B CA 1
ATOM 5037 C C . TRP B 1 265 ? -20.625 11.703 0.659 1 98.44 265 TRP B C 1
ATOM 5039 O O . TRP B 1 265 ? -21.484 12.57 0.841 1 98.44 265 TRP B O 1
ATOM 5049 N N . VAL B 1 266 ? -19.5 11.984 -0.015 1 98.88 266 VAL B N 1
ATOM 5050 C CA . VAL B 1 266 ? -19.219 13.297 -0.583 1 98.88 266 VAL B CA 1
ATOM 5051 C C . VAL B 1 266 ? -20.328 13.695 -1.553 1 98.88 266 VAL B C 1
ATOM 5053 O O . VAL B 1 266 ? -20.812 14.82 -1.516 1 98.88 266 VAL B O 1
ATOM 5056 N N . GLU B 1 267 ? -20.688 12.781 -2.383 1 98.5 267 GLU B N 1
ATOM 5057 C CA . GLU B 1 267 ? -21.766 13.055 -3.34 1 98.5 267 GLU B CA 1
ATOM 5058 C C . GLU B 1 267 ? -23.078 13.375 -2.625 1 98.5 267 GLU B C 1
ATOM 5060 O O . GLU B 1 267 ? -23.766 14.336 -2.98 1 98.5 267 GLU B O 1
ATOM 5065 N N . ARG B 1 268 ? -23.375 12.633 -1.612 1 98.38 268 ARG B N 1
ATOM 5066 C CA . ARG B 1 268 ? -24.656 12.758 -0.908 1 98.38 268 ARG B CA 1
ATOM 5067 C C . ARG B 1 268 ? -24.766 14.102 -0.197 1 98.38 268 ARG B C 1
ATOM 5069 O O . ARG B 1 268 ? -25.844 14.68 -0.114 1 98.38 268 ARG B O 1
ATOM 5076 N N . ILE B 1 269 ? -23.641 14.641 0.24 1 98.5 269 ILE B N 1
ATOM 5077 C CA . ILE B 1 269 ? -23.734 15.844 1.063 1 98.5 269 ILE B CA 1
ATOM 5078 C C . ILE B 1 269 ? -23.625 17.078 0.18 1 98.5 269 ILE B C 1
ATOM 5080 O O . ILE B 1 269 ? -23.703 18.219 0.672 1 98.5 269 ILE B O 1
ATOM 5084 N N . GLY B 1 270 ? -23.359 16.938 -1.158 1 98.5 270 GLY B N 1
ATOM 5085 C CA . GLY B 1 270 ? -23.375 18.094 -2.037 1 98.5 270 GLY B CA 1
ATOM 5086 C C . GLY B 1 270 ? -22.078 18.266 -2.812 1 98.5 270 GLY B C 1
ATOM 5087 O O . GLY B 1 270 ? -21.812 19.328 -3.371 1 98.5 270 GLY B O 1
ATOM 5088 N N . GLY B 1 271 ? -21.234 17.234 -2.826 1 98.62 271 GLY B N 1
ATOM 5089 C CA . GLY B 1 271 ? -20.016 17.266 -3.619 1 98.62 271 GLY B CA 1
ATOM 5090 C C . GLY B 1 271 ? -18.891 18.031 -2.945 1 98.62 271 GLY B C 1
ATOM 5091 O O . GLY B 1 271 ? -18.938 18.266 -1.737 1 98.62 271 GLY B O 1
ATOM 5092 N N . THR B 1 272 ? -17.859 18.359 -3.684 1 98.62 272 THR B N 1
ATOM 5093 C CA . THR B 1 272 ? -16.641 18.969 -3.17 1 98.62 272 THR B CA 1
ATOM 5094 C C . THR B 1 272 ? -16.938 20.344 -2.578 1 98.62 272 THR B C 1
ATOM 5096 O O . THR B 1 272 ? -16.359 20.734 -1.561 1 98.62 272 THR B O 1
ATOM 5099 N N . PRO B 1 273 ? -17.859 21.156 -3.158 1 98.62 273 PRO B N 1
ATOM 5100 C CA . PRO B 1 273 ? -18.188 22.422 -2.502 1 98.62 273 PRO B CA 1
ATOM 5101 C C . PRO B 1 273 ? -18.641 22.234 -1.057 1 98.62 273 PRO B C 1
ATOM 5103 O O . PRO B 1 273 ? -18.281 23.031 -0.183 1 98.62 273 PRO B O 1
ATOM 5106 N N . ALA B 1 274 ? -19.375 21.172 -0.802 1 98.81 274 ALA B N 1
ATOM 5107 C CA . ALA B 1 274 ? -19.859 20.906 0.547 1 98.81 274 ALA B CA 1
ATOM 5108 C C . ALA B 1 274 ? -18.719 20.484 1.472 1 98.81 274 ALA B C 1
ATOM 5110 O O . ALA B 1 274 ? -18.688 20.891 2.639 1 98.81 274 ALA B O 1
ATOM 5111 N N . THR B 1 275 ? -17.844 19.641 0.974 1 98.88 275 THR B N 1
ATOM 5112 C CA . THR B 1 275 ? -16.719 19.219 1.806 1 98.88 275 THR B CA 1
ATOM 5113 C C . THR B 1 275 ? -15.82 20.406 2.139 1 98.88 275 THR B C 1
ATOM 5115 O O . THR B 1 275 ? -15.344 20.531 3.268 1 98.88 275 THR B O 1
ATOM 5118 N N . VAL B 1 276 ? -15.562 21.328 1.219 1 98.81 276 VAL B N 1
ATOM 5119 C CA . VAL B 1 276 ? -14.758 22.531 1.443 1 98.81 276 VAL B CA 1
ATOM 5120 C C . VAL B 1 276 ? -15.445 23.422 2.475 1 98.81 276 VAL B C 1
ATOM 5122 O O . VAL B 1 276 ? -14.789 23.969 3.359 1 98.81 276 VAL B O 1
ATOM 5125 N N . ALA B 1 277 ? -16.734 23.547 2.363 1 98.88 277 ALA B N 1
ATOM 5126 C CA . ALA B 1 277 ? -17.5 24.359 3.309 1 98.88 277 ALA B CA 1
ATOM 5127 C C . ALA B 1 277 ? -17.375 23.812 4.727 1 98.88 277 ALA B C 1
ATOM 5129 O O . ALA B 1 277 ? -17.297 24.562 5.695 1 98.88 277 ALA B O 1
ATOM 5130 N N . ARG B 1 278 ? -17.453 22.5 4.871 1 98.88 278 ARG B N 1
ATOM 5131 C CA . ARG B 1 278 ? -17.312 21.859 6.18 1 98.88 278 ARG B CA 1
ATOM 5132 C C . ARG B 1 278 ? -15.953 22.188 6.797 1 98.88 278 ARG B C 1
ATOM 5134 O O . ARG B 1 278 ? -15.867 22.516 7.984 1 98.88 278 ARG B O 1
ATOM 5141 N N . SER B 1 279 ? -14.875 22.078 5.984 1 98.88 279 SER B N 1
ATOM 5142 C CA . SER B 1 279 ? -13.547 22.422 6.473 1 98.88 279 SER B CA 1
ATOM 5143 C C . SER B 1 279 ? -13.461 23.875 6.895 1 98.88 279 SER B C 1
ATOM 5145 O O . SER B 1 279 ? -12.859 24.203 7.922 1 98.88 279 SER B O 1
ATOM 5147 N N . ARG B 1 280 ? -14.023 24.75 6.129 1 98.75 280 ARG B N 1
ATOM 5148 C CA . ARG B 1 280 ? -14.039 26.172 6.453 1 98.75 280 ARG B CA 1
ATOM 5149 C C . ARG B 1 280 ? -14.781 26.438 7.758 1 98.75 280 ARG B C 1
ATOM 5151 O O . ARG B 1 280 ? -14.359 27.25 8.578 1 98.75 280 ARG B O 1
ATOM 5158 N N . ALA B 1 281 ? -15.898 25.766 7.934 1 98.94 281 ALA B N 1
ATOM 5159 C CA . ALA B 1 281 ? -16.672 25.906 9.164 1 98.94 281 ALA B CA 1
ATOM 5160 C C . ALA B 1 281 ? -15.859 25.484 10.383 1 98.94 281 ALA B C 1
ATOM 5162 O O . ALA B 1 281 ? -15.938 26.109 11.438 1 98.94 281 ALA B O 1
ATOM 5163 N N . ASN B 1 282 ? -15.164 24.375 10.219 1 98.94 282 ASN B N 1
ATOM 5164 C CA . ASN B 1 282 ? -14.297 23.906 11.297 1 98.94 282 ASN B CA 1
ATOM 5165 C C . ASN B 1 282 ? -13.227 24.938 11.633 1 98.94 282 ASN B C 1
ATOM 5167 O O . ASN B 1 282 ? -12.992 25.234 12.812 1 98.94 282 ASN B O 1
ATOM 5171 N N . LEU B 1 283 ? -12.547 25.516 10.594 1 98.94 283 LEU B N 1
ATOM 5172 C CA . LEU B 1 283 ? -11.562 26.562 10.82 1 98.94 283 LEU B CA 1
ATOM 5173 C C . LEU B 1 283 ? -12.195 27.766 11.492 1 98.94 283 LEU B C 1
ATOM 5175 O O . LEU B 1 283 ? -11.602 28.375 12.383 1 98.94 283 LEU B O 1
ATOM 5179 N N . ASP B 1 284 ? -13.359 28.141 11.055 1 98.88 284 ASP B N 1
ATOM 5180 C CA . ASP B 1 284 ? -14.055 29.297 11.609 1 98.88 284 ASP B CA 1
ATOM 5181 C C . ASP B 1 284 ? -14.32 29.109 13.102 1 98.88 284 ASP B C 1
ATOM 5183 O O . ASP B 1 284 ? -14.211 30.062 13.883 1 98.88 284 ASP B O 1
ATOM 5187 N N . ALA B 1 285 ? -14.742 27.906 13.492 1 98.88 285 ALA B N 1
ATOM 5188 C CA . ALA B 1 285 ? -14.961 27.609 14.906 1 98.88 285 ALA B CA 1
ATOM 5189 C C . ALA B 1 285 ? -13.688 27.812 15.719 1 98.88 285 ALA B C 1
ATOM 5191 O O . ALA B 1 285 ? -13.711 28.438 16.781 1 98.88 285 ALA B O 1
ATOM 5192 N N . VAL B 1 286 ? -12.609 27.328 15.203 1 98.94 286 VAL B N 1
ATOM 5193 C CA . VAL B 1 286 ? -11.336 27.469 15.906 1 98.94 286 VAL B CA 1
ATOM 5194 C C . VAL B 1 286 ? -10.906 28.938 15.922 1 98.94 286 VAL B C 1
ATOM 5196 O O . VAL B 1 286 ? -10.398 29.422 16.938 1 98.94 286 VAL B O 1
ATOM 5199 N N . ALA B 1 287 ? -11.055 29.609 14.789 1 98.81 287 ALA B N 1
ATOM 5200 C CA . ALA B 1 287 ? -10.664 31.016 14.688 1 98.81 287 ALA B CA 1
ATOM 5201 C C . ALA B 1 287 ? -11.422 31.859 15.695 1 98.81 287 ALA B C 1
ATOM 5203 O O . ALA B 1 287 ? -10.859 32.781 16.281 1 98.81 287 ALA B O 1
ATOM 5204 N N . ARG B 1 288 ? -12.688 31.625 15.836 1 98.69 288 ARG B N 1
ATOM 5205 C CA . ARG B 1 288 ? -13.477 32.344 16.828 1 98.69 288 ARG B CA 1
ATOM 5206 C C . ARG B 1 288 ? -12.906 32.125 18.234 1 98.69 288 ARG B C 1
ATOM 5208 O O . ARG B 1 288 ? -12.805 33.094 19.016 1 98.69 288 ARG B O 1
ATOM 5215 N N . TRP B 1 289 ? -12.594 30.891 18.531 1 98.62 289 TRP B N 1
ATOM 5216 C CA . TRP B 1 289 ? -12.008 30.547 19.828 1 98.62 289 TRP B CA 1
ATOM 5217 C C . TRP B 1 289 ? -10.656 31.234 20.016 1 98.62 289 TRP B C 1
ATOM 5219 O O . TRP B 1 289 ? -10.375 31.797 21.078 1 98.62 289 TRP B O 1
ATOM 5229 N N . VAL B 1 290 ? -9.797 31.266 19 1 98.69 290 VAL B N 1
ATOM 5230 C CA . VAL B 1 290 ? -8.477 31.875 19.062 1 98.69 290 VAL B CA 1
ATOM 5231 C C . VAL B 1 290 ? -8.602 33.375 19.328 1 98.69 290 VAL B C 1
ATOM 5233 O O . VAL B 1 290 ? -7.848 33.938 20.109 1 98.69 290 VAL B O 1
ATOM 5236 N N . ARG B 1 291 ? -9.555 34 18.703 1 97.94 291 ARG B N 1
ATOM 5237 C CA . ARG B 1 291 ? -9.781 35.406 18.875 1 97.94 291 ARG B CA 1
ATOM 5238 C C . ARG B 1 291 ? -10.195 35.719 20.312 1 97.94 291 ARG B C 1
ATOM 5240 O O . ARG B 1 291 ? -9.859 36.781 20.844 1 97.94 291 ARG B O 1
ATOM 5247 N N . ALA B 1 292 ? -10.805 34.812 20.891 1 97.56 292 ALA B N 1
ATOM 5248 C CA . ALA B 1 292 ? -11.352 35.031 22.219 1 97.56 292 ALA B CA 1
ATOM 5249 C C . ALA B 1 292 ? -10.383 34.562 23.297 1 97.56 292 ALA B C 1
ATOM 5251 O O . ALA B 1 292 ? -10.617 34.75 24.5 1 97.56 292 ALA B O 1
ATOM 5252 N N . THR B 1 293 ? -9.367 33.906 22.906 1 95.44 293 THR B N 1
ATOM 5253 C CA . THR B 1 293 ? -8.469 33.219 23.828 1 95.44 293 THR B CA 1
ATOM 5254 C C . THR B 1 293 ? -7.055 33.812 23.734 1 95.44 293 THR B C 1
ATOM 5256 O O . THR B 1 293 ? -6.328 33.531 22.781 1 95.44 293 THR B O 1
ATOM 5259 N N . PRO B 1 294 ? -6.57 34.5 24.734 1 94.56 294 PRO B N 1
ATOM 5260 C CA . PRO B 1 294 ? -5.328 35.25 24.625 1 94.56 294 PRO B CA 1
ATOM 5261 C C . PRO B 1 294 ? -4.082 34.375 24.688 1 94.56 294 PRO B C 1
ATOM 5263 O O . PRO B 1 294 ? -2.98 34.844 24.391 1 94.56 294 PRO B O 1
ATOM 5266 N N . TYR B 1 295 ? -4.195 33.125 25.078 1 96.75 295 TYR B N 1
ATOM 5267 C CA . TYR B 1 295 ? -3.004 32.312 25.297 1 96.75 295 TYR B CA 1
ATOM 5268 C C . TYR B 1 295 ? -2.691 31.453 24.078 1 96.75 295 TYR B C 1
ATOM 5270 O O . TYR B 1 295 ? -1.777 30.625 24.109 1 96.75 295 TYR B O 1
ATOM 5278 N N . VAL B 1 296 ? -3.428 31.578 23 1 98.06 296 VAL B N 1
ATOM 5279 C CA . VAL B 1 296 ? -3.252 30.688 21.859 1 98.06 296 VAL B CA 1
ATOM 5280 C C . VAL B 1 296 ? -3.305 31.5 20.562 1 98.06 296 VAL B C 1
ATOM 5282 O O . VAL B 1 296 ? -4.039 32.5 20.484 1 98.06 296 VAL B O 1
ATOM 5285 N N . GLU B 1 297 ? -2.492 31.156 19.562 1 98.12 297 GLU B N 1
ATOM 5286 C CA . GLU B 1 297 ? -2.477 31.766 18.234 1 98.12 297 GLU B CA 1
ATOM 5287 C C . GLU B 1 297 ? -2.242 30.719 17.156 1 98.12 297 GLU B C 1
ATOM 5289 O O . GLU B 1 297 ? -1.765 29.609 17.438 1 98.12 297 GLU B O 1
ATOM 5294 N N . PHE B 1 298 ? -2.672 31.047 15.945 1 98.56 298 PHE B N 1
ATOM 5295 C CA . PHE B 1 298 ? -2.311 30.203 14.828 1 98.56 298 PHE B CA 1
ATOM 5296 C C . PHE B 1 298 ? -0.8 30.172 14.625 1 98.56 298 PHE B C 1
ATOM 5298 O O . PHE B 1 298 ? -0.125 31.188 14.836 1 98.56 298 PHE B O 1
ATOM 5305 N N . LEU B 1 299 ? -0.292 29 14.242 1 97.81 299 LEU B N 1
ATOM 5306 C CA 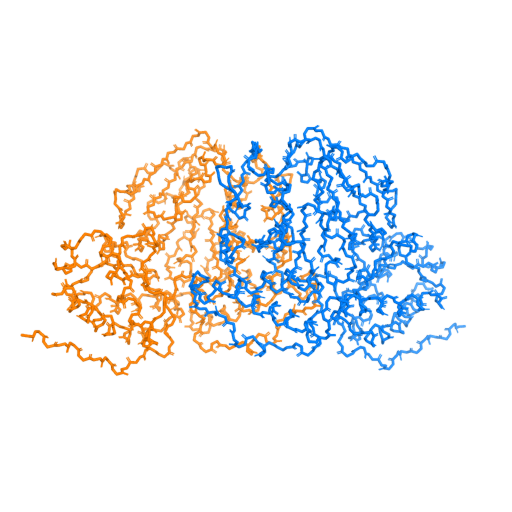. LEU B 1 299 ? 1.121 28.922 13.891 1 97.81 299 LEU B CA 1
ATOM 5307 C C . LEU B 1 299 ? 1.409 29.703 12.617 1 97.81 299 LEU B C 1
ATOM 5309 O O . LEU B 1 299 ? 2.475 30.312 12.484 1 97.81 299 LEU B O 1
ATOM 5313 N N . ALA B 1 300 ? 0.47 29.641 11.641 1 98 300 ALA B N 1
ATOM 5314 C CA . ALA B 1 300 ? 0.586 30.422 10.406 1 98 300 ALA B CA 1
ATOM 5315 C C . ALA B 1 300 ? 0.657 31.906 10.703 1 98 300 ALA B C 1
ATOM 5317 O O . ALA B 1 300 ? -0.215 32.469 11.391 1 98 300 ALA B O 1
ATOM 5318 N N . GLU B 1 301 ? 1.613 32.562 10.172 1 96.19 301 GLU B N 1
ATOM 5319 C CA . GLU B 1 301 ? 1.85 33.969 10.438 1 96.19 301 GLU B CA 1
ATOM 5320 C C . GLU B 1 301 ? 0.897 34.875 9.633 1 96.19 301 GLU B C 1
ATOM 5322 O O . GLU B 1 301 ? 0.448 35.906 10.117 1 96.19 301 GLU B O 1
ATOM 5327 N N . ASP B 1 302 ? 0.68 34.5 8.398 1 97.06 302 ASP B N 1
ATOM 5328 C CA . ASP B 1 302 ? -0.232 35.188 7.5 1 97.06 302 ASP B CA 1
ATOM 5329 C C . ASP B 1 302 ? -1.629 34.562 7.547 1 97.06 302 ASP B C 1
ATOM 5331 O O . ASP B 1 302 ? -1.812 33.406 7.184 1 97.06 302 ASP B O 1
ATOM 5335 N N . PRO B 1 303 ? -2.635 35.312 7.98 1 97.25 303 PRO B N 1
ATOM 5336 C CA . PRO B 1 303 ? -3.988 34.781 8.062 1 97.25 303 PRO B CA 1
ATOM 5337 C C . PRO B 1 303 ? -4.461 34.188 6.742 1 97.25 303 PRO B C 1
ATOM 5339 O O . PRO B 1 303 ? -5.305 33.281 6.738 1 97.25 303 PRO B O 1
ATOM 5342 N N . ARG B 1 304 ? -3.955 34.781 5.602 1 96.69 304 ARG B N 1
ATOM 5343 C CA . ARG B 1 304 ? -4.375 34.281 4.289 1 96.69 304 ARG B CA 1
ATOM 5344 C C . ARG B 1 304 ? -3.859 32.875 4.035 1 96.69 304 ARG B C 1
ATOM 5346 O O . ARG B 1 304 ? -4.328 32.188 3.127 1 96.69 304 ARG B O 1
ATOM 5353 N N . THR B 1 305 ? -2.945 32.312 4.898 1 98.5 305 THR B N 1
ATOM 5354 C CA . THR B 1 305 ? -2.279 31.062 4.621 1 98.5 305 THR B CA 1
ATOM 5355 C C . THR B 1 305 ? -2.656 30.016 5.664 1 98.5 305 THR B C 1
ATOM 5357 O O . THR B 1 305 ? -2.158 28.891 5.625 1 98.5 305 THR B O 1
ATOM 5360 N N . VAL B 1 306 ? -3.537 30.359 6.594 1 98.75 306 VAL B N 1
ATOM 5361 C CA . VAL B 1 306 ? -3.957 29.406 7.621 1 98.75 306 VAL B CA 1
ATOM 5362 C C . VAL B 1 306 ? -4.68 28.219 6.973 1 98.75 306 VAL B C 1
ATOM 5364 O O . VAL B 1 306 ? -5.59 28.422 6.164 1 98.75 306 VAL B O 1
ATOM 5367 N N . SER B 1 307 ? -4.246 27.047 7.246 1 98.75 307 SER B N 1
ATOM 5368 C CA . SER B 1 307 ? -4.828 25.828 6.703 1 98.75 307 SER B CA 1
ATOM 5369 C C . SER B 1 307 ? -6.18 25.531 7.344 1 98.75 307 SER B C 1
ATOM 5371 O O . SER B 1 307 ? -6.289 25.453 8.57 1 98.75 307 SER B O 1
ATOM 5373 N N . PRO B 1 308 ? -7.191 25.312 6.57 1 98.69 308 PRO B N 1
ATOM 5374 C CA . PRO B 1 308 ? -8.477 24.906 7.148 1 98.69 308 PRO B CA 1
ATOM 5375 C C . PRO B 1 308 ? -8.516 23.422 7.535 1 98.69 308 PRO B C 1
ATOM 5377 O O . PRO B 1 308 ? -9.398 23.016 8.289 1 98.69 308 PRO B O 1
ATOM 5380 N N . THR B 1 309 ? -7.645 22.625 6.965 1 98.81 309 THR B N 1
ATOM 5381 C CA . THR B 1 309 ? -7.695 21.188 7.23 1 98.81 309 THR B CA 1
ATOM 5382 C C . THR B 1 309 ? -6.754 20.812 8.367 1 98.81 309 THR B C 1
ATOM 5384 O O . THR B 1 309 ? -7.125 20.047 9.258 1 98.81 309 THR B O 1
ATOM 5387 N N . SER B 1 310 ? -5.57 21.297 8.312 1 98.5 310 SER B N 1
ATOM 5388 C CA . SER B 1 310 ? -4.613 21.094 9.398 1 98.5 310 SER B CA 1
ATOM 5389 C C . SER B 1 310 ? -4.402 22.359 10.203 1 98.5 310 SER B C 1
ATOM 5391 O O . SER B 1 310 ? -3.475 23.125 9.938 1 98.5 310 SER B O 1
ATOM 5393 N N . ILE B 1 311 ? -5.141 22.531 11.242 1 98.81 311 ILE B N 1
ATOM 5394 C CA . ILE B 1 311 ? -5.16 23.766 12.023 1 98.81 311 ILE B CA 1
ATOM 5395 C C . ILE B 1 311 ? -4.102 23.703 13.125 1 98.81 311 ILE B C 1
ATOM 5397 O O . ILE B 1 311 ? -4.289 23.016 14.133 1 98.81 311 ILE B O 1
ATOM 5401 N N . CYS B 1 312 ? -3.023 24.391 12.883 1 98.69 312 CYS B N 1
ATOM 5402 C CA . CYS B 1 312 ? -1.9 24.344 13.812 1 98.69 312 CYS B CA 1
ATOM 5403 C C . CYS B 1 312 ? -1.872 25.594 14.688 1 98.69 312 CYS B C 1
ATOM 5405 O O . CYS B 1 312 ? -2.051 26.703 14.195 1 98.69 312 CYS B O 1
ATOM 5407 N N . LEU B 1 313 ? -1.661 25.375 15.977 1 98.62 313 LEU B N 1
ATOM 5408 C CA . LEU B 1 313 ? -1.708 26.438 16.969 1 98.62 313 LEU B CA 1
ATOM 5409 C C . LEU B 1 313 ? -0.475 26.406 17.859 1 98.62 313 LEU B C 1
ATOM 5411 O O . LEU B 1 313 ? 0.126 25.344 18.062 1 98.62 313 LEU B O 1
ATOM 5415 N N . ARG B 1 314 ? -0.089 27.516 18.375 1 97.19 314 ARG B N 1
ATOM 5416 C CA . ARG B 1 314 ? 0.954 27.625 19.375 1 97.19 314 ARG B CA 1
ATOM 5417 C C . ARG B 1 314 ? 0.432 28.344 20.625 1 97.19 314 ARG B C 1
ATOM 5419 O O . ARG B 1 314 ? -0.45 29.203 20.531 1 97.19 314 ARG B O 1
ATOM 5426 N N . PHE B 1 315 ? 0.977 27.953 21.75 1 97.75 315 PHE B N 1
ATOM 5427 C CA . PHE B 1 315 ? 0.63 28.641 23 1 97.75 315 PHE B CA 1
ATOM 5428 C C . PHE B 1 315 ? 1.457 29.906 23.172 1 97.75 315 PHE B C 1
ATOM 5430 O O . PHE B 1 315 ? 2.65 29.922 22.859 1 97.75 315 PHE B O 1
ATOM 5437 N N . THR B 1 316 ? 0.8 30.969 23.672 1 97.19 316 THR B N 1
ATOM 5438 C CA . THR B 1 316 ? 1.495 32.25 23.766 1 97.19 316 THR B CA 1
ATOM 5439 C C . THR B 1 316 ? 1.445 32.781 25.203 1 97.19 316 THR B C 1
ATOM 5441 O O . THR B 1 316 ? 1.924 33.906 25.469 1 97.19 316 THR B O 1
ATOM 5444 N N . HIS B 1 317 ? 0.855 32.031 26.078 1 96.62 317 HIS B N 1
ATOM 5445 C CA . HIS B 1 317 ? 0.812 32.5 27.453 1 96.62 317 HIS B CA 1
ATOM 5446 C C . HIS B 1 317 ? 2.211 32.812 27.984 1 96.62 317 HIS B C 1
ATOM 5448 O O . HIS B 1 317 ? 3.137 32 27.781 1 96.62 317 HIS B O 1
ATOM 5454 N N . PRO B 1 318 ? 2.383 33.875 28.734 1 96.56 318 PRO B N 1
ATOM 5455 C CA . PRO B 1 318 ? 3.717 34.281 29.188 1 96.56 318 PRO B CA 1
ATOM 5456 C C . PRO B 1 318 ? 4.395 33.219 30.047 1 96.56 318 PRO B C 1
ATOM 5458 O O . PRO B 1 318 ? 5.605 33.031 29.938 1 96.56 318 PRO B O 1
ATOM 5461 N N . ARG B 1 319 ? 3.639 32.594 30.844 1 96.06 319 ARG B N 1
ATOM 5462 C CA . ARG B 1 319 ? 4.219 31.547 31.703 1 96.06 319 ARG B CA 1
ATOM 5463 C C . ARG B 1 319 ? 4.68 30.359 30.875 1 96.06 319 ARG B C 1
ATOM 5465 O O . ARG B 1 319 ? 5.652 29.688 31.234 1 96.06 319 ARG B O 1
ATOM 5472 N N . PHE B 1 320 ? 3.986 30.062 29.891 1 96.62 320 PHE B N 1
ATOM 5473 C CA . PHE B 1 320 ? 4.391 29 28.984 1 96.62 320 PHE B CA 1
ATOM 5474 C C . PHE B 1 320 ? 5.641 29.391 28.203 1 96.62 320 PHE B C 1
ATOM 5476 O O . PHE B 1 320 ? 6.605 28.625 28.141 1 96.62 320 PHE B O 1
ATOM 5483 N N . THR B 1 321 ? 5.652 30.562 27.578 1 96.56 321 THR B N 1
ATOM 5484 C CA . THR B 1 321 ? 6.734 31 26.703 1 96.56 321 THR B CA 1
ATOM 5485 C C . THR B 1 321 ? 8.023 31.203 27.5 1 96.56 321 THR B C 1
ATOM 5487 O O . THR B 1 321 ? 9.117 31.219 26.922 1 96.56 321 THR B O 1
ATOM 5490 N N . ALA B 1 322 ? 7.867 31.344 28.812 1 96.88 322 ALA B N 1
ATOM 5491 C CA . ALA B 1 322 ? 9.023 31.547 29.672 1 96.88 322 ALA B CA 1
ATOM 5492 C C . ALA B 1 322 ? 9.727 30.234 29.984 1 96.88 322 ALA B C 1
ATOM 5494 O O . ALA B 1 322 ? 10.867 30.219 30.453 1 96.88 322 ALA B O 1
ATOM 5495 N N . LEU B 1 323 ? 9.039 29.156 29.703 1 96.75 323 LEU B N 1
ATOM 5496 C CA . LEU B 1 323 ? 9.625 27.844 29.969 1 96.75 323 LEU B CA 1
ATOM 5497 C C . LEU B 1 323 ? 10.734 27.531 28.984 1 96.75 323 LEU B C 1
ATOM 5499 O O . LEU B 1 323 ? 10.672 27.938 27.812 1 96.75 323 LEU B O 1
ATOM 5503 N N . PRO B 1 324 ? 11.758 26.75 29.484 1 96.25 324 PRO B N 1
ATOM 5504 C CA . PRO B 1 324 ? 12.734 26.219 28.516 1 96.25 324 PRO B CA 1
ATOM 5505 C C . PRO B 1 324 ? 12.102 25.312 27.469 1 96.25 324 PRO B C 1
ATOM 5507 O O . PRO B 1 324 ? 11.07 24.688 27.734 1 96.25 324 PRO B O 1
ATOM 5510 N N . ALA B 1 325 ? 12.68 25.188 26.344 1 93.56 325 ALA B N 1
ATOM 5511 C CA . ALA B 1 325 ? 12.133 24.5 25.188 1 93.56 325 ALA B CA 1
ATOM 5512 C C . ALA B 1 325 ? 11.68 23.078 25.547 1 93.56 325 ALA B C 1
ATOM 5514 O O . ALA B 1 325 ? 10.57 22.672 25.203 1 93.56 325 ALA B O 1
ATOM 5515 N N . PRO B 1 326 ? 12.508 22.281 26.297 1 95.06 326 PRO B N 1
ATOM 5516 C CA . PRO B 1 326 ? 12.062 20.938 26.641 1 95.06 326 PRO B CA 1
ATOM 5517 C C . PRO B 1 326 ? 10.805 20.938 27.516 1 95.06 326 PRO B C 1
ATOM 5519 O O . PRO B 1 326 ? 9.961 20.047 27.391 1 95.06 326 PRO B O 1
ATOM 5522 N N . GLU B 1 327 ? 10.688 21.938 28.312 1 96.38 327 GLU B N 1
ATOM 5523 C CA . GLU B 1 327 ? 9.531 22.031 29.188 1 96.38 327 GLU B CA 1
ATOM 5524 C C . GLU B 1 327 ? 8.297 22.5 28.422 1 96.38 327 GLU B C 1
ATOM 5526 O O . GLU B 1 327 ? 7.172 22.094 28.75 1 96.38 327 GLU B O 1
ATOM 5531 N N . GLN B 1 328 ? 8.477 23.359 27.422 1 97.12 328 GLN B N 1
ATOM 5532 C CA . GLN B 1 328 ? 7.367 23.734 26.562 1 97.12 328 GLN B CA 1
ATOM 5533 C C . GLN B 1 328 ? 6.797 22.5 25.844 1 97.12 328 GLN B C 1
ATOM 5535 O O . GLN B 1 328 ? 5.578 22.344 25.75 1 97.12 328 GLN B O 1
ATOM 5540 N N . ALA B 1 329 ? 7.691 21.688 25.375 1 97 329 ALA B N 1
ATOM 5541 C CA . ALA B 1 329 ? 7.266 20.453 24.719 1 97 329 ALA B CA 1
ATOM 5542 C C . ALA B 1 329 ? 6.512 19.547 25.688 1 97 329 ALA B C 1
ATOM 5544 O O . ALA B 1 329 ? 5.473 18.984 25.344 1 97 329 ALA B O 1
ATOM 5545 N N . ALA B 1 330 ? 7.059 19.375 26.875 1 97.31 330 ALA B N 1
ATOM 5546 C CA . ALA B 1 330 ? 6.41 18.547 27.891 1 97.31 330 ALA B CA 1
ATOM 5547 C C . ALA B 1 330 ? 5.039 19.109 28.266 1 97.31 330 ALA B C 1
ATOM 5549 O O . ALA B 1 330 ? 4.094 18.359 28.484 1 97.31 330 ALA B O 1
ATOM 5550 N N . PHE B 1 331 ? 5.012 20.453 28.406 1 97.56 331 PHE B N 1
ATOM 5551 C CA . PHE B 1 331 ? 3.764 21.141 28.703 1 97.56 331 PHE B CA 1
ATOM 5552 C C . PHE B 1 331 ? 2.697 20.828 27.672 1 97.56 331 PHE B C 1
ATOM 5554 O O . PHE B 1 331 ? 1.59 20.406 28.016 1 97.56 331 PHE B O 1
ATOM 5561 N N . ALA B 1 332 ? 3.035 21.016 26.391 1 98.06 332 ALA B N 1
ATOM 5562 C CA . ALA B 1 332 ? 2.098 20.75 25.297 1 98.06 332 ALA B CA 1
ATOM 5563 C C . ALA B 1 332 ? 1.651 19.297 25.297 1 98.06 332 ALA B C 1
ATOM 5565 O O . ALA B 1 332 ? 0.472 19 25.094 1 98.06 332 ALA B O 1
ATOM 5566 N N . ARG B 1 333 ? 2.588 18.391 25.547 1 97.31 333 ARG B N 1
ATOM 5567 C CA . ARG B 1 333 ? 2.264 16.969 25.609 1 97.31 333 ARG B CA 1
ATOM 5568 C C . ARG B 1 333 ? 1.279 16.688 26.734 1 97.31 333 ARG B C 1
ATOM 5570 O O . ARG B 1 333 ? 0.364 15.883 26.578 1 97.31 333 ARG B O 1
ATOM 5577 N N . ARG B 1 334 ? 1.504 17.297 27.828 1 97.94 334 ARG B N 1
ATOM 5578 C CA . ARG B 1 334 ? 0.643 17.078 28.984 1 97.94 334 ARG B CA 1
ATOM 5579 C C . ARG B 1 334 ? -0.769 17.594 28.719 1 97.94 334 ARG B C 1
ATOM 5581 O O . ARG B 1 334 ? -1.75 16.969 29.125 1 97.94 334 ARG B O 1
ATOM 5588 N N . VAL B 1 335 ? -0.853 18.766 28.078 1 98.31 335 VAL B N 1
ATOM 5589 C CA . VAL B 1 335 ? -2.154 19.312 27.688 1 98.31 335 VAL B CA 1
ATOM 5590 C C . VAL B 1 335 ? -2.895 18.297 26.828 1 98.31 335 VAL B C 1
ATOM 5592 O O . VAL B 1 335 ? -4.047 17.953 27.109 1 98.31 335 VAL B O 1
ATOM 5595 N N . CYS B 1 336 ? -2.24 17.781 25.812 1 98.44 336 CYS B N 1
ATOM 5596 C CA . CYS B 1 336 ? -2.838 16.812 24.906 1 98.44 336 CYS B CA 1
ATOM 5597 C C . CYS B 1 336 ? -3.207 15.531 25.656 1 98.44 336 CYS B C 1
ATOM 5599 O O . CYS B 1 336 ? -4.277 14.969 25.422 1 98.44 336 CYS B O 1
ATOM 5601 N N . ALA B 1 337 ? -2.314 15.047 26.516 1 98.12 337 ALA B N 1
ATOM 5602 C CA . ALA B 1 337 ? -2.555 13.82 27.281 1 98.12 337 ALA B CA 1
ATOM 5603 C C . ALA B 1 337 ? -3.803 13.953 28.156 1 98.12 337 ALA B C 1
ATOM 5605 O O . ALA B 1 337 ? -4.59 13.008 28.266 1 98.12 337 ALA B O 1
ATOM 5606 N N . ARG B 1 338 ? -3.984 15.102 28.781 1 97.94 338 ARG B N 1
ATOM 5607 C CA . ARG B 1 338 ? -5.141 15.344 29.641 1 97.94 338 ARG B CA 1
ATOM 5608 C C . ARG B 1 338 ? -6.438 15.258 28.844 1 97.94 338 ARG B C 1
ATOM 5610 O O . ARG B 1 338 ? -7.434 14.711 29.312 1 97.94 338 ARG B O 1
ATOM 5617 N N . ILE B 1 339 ? -6.398 15.844 27.688 1 98.62 339 ILE B N 1
ATOM 5618 C CA . ILE B 1 339 ? -7.574 15.828 26.828 1 98.62 339 ILE B CA 1
ATOM 5619 C C . ILE B 1 339 ? -7.887 14.391 26.406 1 98.62 339 ILE B C 1
ATOM 5621 O O . ILE B 1 339 ? -9.039 13.961 26.484 1 98.62 339 ILE B O 1
ATOM 5625 N N . GLU B 1 340 ? -6.887 13.633 26.016 1 98.38 340 GLU B N 1
ATOM 5626 C CA . GLU B 1 340 ? -7.039 12.25 25.578 1 98.38 340 GLU B CA 1
ATOM 5627 C C . GLU B 1 340 ? -7.527 11.359 26.719 1 98.38 340 GLU B C 1
ATOM 5629 O O . GLU B 1 340 ? -8.383 10.5 26.531 1 98.38 340 GLU B O 1
ATOM 5634 N N . GLU B 1 341 ? -6.977 11.523 27.891 1 97.81 341 GLU B N 1
ATOM 5635 C CA . GLU B 1 341 ? -7.344 10.742 29.062 1 97.81 341 GLU B CA 1
ATOM 5636 C C . GLU B 1 341 ? -8.828 10.891 29.391 1 97.81 341 GLU B C 1
ATOM 5638 O O . GLU B 1 341 ? -9.43 10 29.984 1 97.81 341 GLU B O 1
ATOM 5643 N N . ASN B 1 342 ? -9.367 12.008 28.969 1 98 342 ASN B N 1
ATOM 5644 C CA . ASN B 1 342 ? -10.781 12.266 29.234 1 98 342 ASN B CA 1
ATOM 5645 C C . ASN B 1 342 ? -11.641 11.93 28.016 1 98 342 ASN B C 1
ATOM 5647 O O . ASN B 1 342 ? -12.844 12.188 28.016 1 98 342 ASN B O 1
ATOM 5651 N N . GLY B 1 343 ? -11.047 11.398 26.906 1 97.94 343 GLY B N 1
ATOM 5652 C CA . GLY B 1 343 ? -11.773 10.984 25.719 1 97.94 343 GLY B CA 1
ATOM 5653 C C . GLY B 1 343 ? -12.352 12.141 24.922 1 97.94 343 GLY B C 1
ATOM 5654 O O . GLY B 1 343 ? -13.352 11.992 24.219 1 97.94 343 GLY B O 1
ATOM 5655 N N . ALA B 1 344 ? -11.758 13.367 25.078 1 98.62 344 ALA B N 1
ATOM 5656 C CA . ALA B 1 344 ? -12.336 14.562 24.469 1 98.62 344 ALA B CA 1
ATOM 5657 C C . ALA B 1 344 ? -11.641 14.898 23.156 1 98.62 344 ALA B C 1
ATOM 5659 O O . ALA B 1 344 ? -12.148 15.688 22.359 1 98.62 344 ALA B O 1
ATOM 5660 N N . GLY B 1 345 ? -10.562 14.305 22.922 1 98.62 345 GLY B N 1
ATOM 5661 C CA . GLY B 1 345 ? -9.82 14.547 21.703 1 98.62 345 GLY B CA 1
ATOM 5662 C C . GLY B 1 345 ? -8.586 13.68 21.562 1 98.62 345 GLY B C 1
ATOM 5663 O O . GLY B 1 345 ? -7.824 13.523 22.516 1 98.62 345 GLY B O 1
ATOM 5664 N N . TYR B 1 346 ? -8.438 13.117 20.391 1 98.5 346 TYR B N 1
ATOM 5665 C CA . TYR B 1 346 ? -7.293 12.258 20.125 1 98.5 346 TYR B CA 1
ATOM 5666 C C . TYR B 1 346 ? -6.402 12.859 19.031 1 98.5 346 TYR B C 1
ATOM 5668 O O . TYR B 1 346 ? -6.898 13.492 18.094 1 98.5 346 TYR B O 1
ATOM 5676 N N . ASP B 1 347 ? -5.039 12.742 19.203 1 98 347 ASP B N 1
ATOM 5677 C CA . ASP B 1 347 ? -4.039 13.039 18.172 1 98 347 ASP B CA 1
ATOM 5678 C C . ASP B 1 347 ? -4.047 14.523 17.812 1 98 347 ASP B C 1
ATOM 5680 O O . ASP B 1 347 ? -4.043 14.875 16.641 1 98 347 ASP B O 1
ATOM 5684 N N . ILE B 1 348 ? -4.086 15.391 18.812 1 98.31 348 ILE B N 1
ATOM 5685 C CA . ILE B 1 348 ? -4.176 16.812 18.516 1 98.31 348 ILE B CA 1
ATOM 5686 C C . ILE B 1 348 ? -2.838 17.484 18.828 1 98.31 348 ILE B C 1
ATOM 5688 O O . ILE B 1 348 ? -2.752 18.719 18.875 1 98.31 348 ILE B O 1
ATOM 5692 N N . GLY B 1 349 ? -1.829 16.672 19.125 1 97 349 GLY B N 1
ATOM 5693 C CA . GLY B 1 349 ? -0.503 17.234 19.328 1 97 349 GLY B CA 1
ATOM 5694 C C . GLY B 1 349 ? 0.137 17.719 18.047 1 97 349 GLY B C 1
ATOM 5695 O O . GLY B 1 349 ? -0.106 17.172 16.969 1 97 349 GLY B O 1
ATOM 5696 N N . ALA B 1 350 ? 0.973 18.734 18.219 1 92.88 350 ALA B N 1
ATOM 5697 C CA . ALA B 1 350 ? 1.751 19.203 17.078 1 92.88 350 ALA B CA 1
ATOM 5698 C C . ALA B 1 350 ? 2.67 18.109 16.547 1 92.88 350 ALA B C 1
ATOM 5700 O O . ALA B 1 350 ? 2.99 17.156 17.25 1 92.88 350 ALA B O 1
ATOM 5701 N N . HIS B 1 351 ? 2.98 18.266 15.258 1 84.56 351 HIS B N 1
ATOM 5702 C CA . HIS B 1 351 ? 3.973 17.359 14.688 1 84.56 351 HIS B CA 1
ATOM 5703 C C . HIS B 1 351 ? 5.305 17.469 15.414 1 84.56 351 HIS B C 1
ATOM 5705 O O . HIS B 1 351 ? 5.68 18.562 15.875 1 84.56 351 HIS B O 1
ATOM 5711 N N . ARG B 1 352 ? 6.023 16.406 15.461 1 78.56 352 ARG B N 1
ATOM 5712 C CA . ARG B 1 352 ? 7.25 16.328 16.25 1 78.56 352 ARG B CA 1
ATOM 5713 C C . ARG B 1 352 ? 8.273 17.344 15.773 1 78.56 352 ARG B C 1
ATOM 5715 O O . ARG B 1 352 ? 9.102 17.812 16.562 1 78.56 352 ARG B O 1
ATOM 5722 N N . GLU B 1 353 ? 8.156 17.719 14.461 1 80.69 353 GLU B N 1
ATOM 5723 C CA . GLU B 1 353 ? 9.125 18.656 13.891 1 80.69 353 GLU B CA 1
ATOM 5724 C C . GLU B 1 353 ? 8.641 20.094 14 1 80.69 353 GLU B C 1
ATOM 5726 O O . GLU B 1 353 ? 9.375 21.031 13.68 1 80.69 353 GLU B O 1
ATOM 5731 N N . ALA B 1 354 ? 7.449 20.297 14.461 1 87.69 354 ALA B N 1
ATOM 5732 C CA . ALA B 1 354 ? 6.855 21.625 14.617 1 87.69 354 ALA B CA 1
ATOM 5733 C C . ALA B 1 354 ? 7.07 22.156 16.031 1 87.69 354 ALA B C 1
ATOM 5735 O O . ALA B 1 354 ? 7.395 21.391 16.953 1 87.69 354 ALA B O 1
ATOM 5736 N N . PRO B 1 355 ? 6.941 23.484 16.203 1 91.38 355 PRO B N 1
ATOM 5737 C CA . PRO B 1 355 ? 6.93 24.016 17.562 1 91.38 355 PRO B CA 1
ATOM 5738 C C . PRO B 1 355 ? 5.828 23.391 18.422 1 91.38 355 PRO B C 1
ATOM 5740 O O . PRO B 1 355 ? 4.766 23.031 17.906 1 91.38 355 PRO B O 1
ATOM 5743 N N . PRO B 1 356 ? 6.164 23.312 19.75 1 95.62 356 PRO B N 1
ATOM 5744 C CA . PRO B 1 356 ? 5.148 22.719 20.625 1 95.62 356 PRO B CA 1
ATOM 5745 C C . PRO B 1 356 ? 3.811 23.453 20.547 1 95.62 356 PRO B C 1
ATOM 5747 O O . PRO B 1 356 ? 3.777 24.688 20.531 1 95.62 356 PRO B O 1
ATOM 5750 N N . GLY B 1 357 ? 2.799 22.781 20.484 1 97.19 357 GLY B N 1
ATOM 5751 C CA . GLY B 1 357 ? 1.458 23.328 20.344 1 97.19 357 GLY B CA 1
ATOM 5752 C C . GLY B 1 357 ? 0.413 22.281 20.031 1 97.19 357 GLY B C 1
ATOM 5753 O O . GLY B 1 357 ? 0.435 21.188 20.594 1 97.19 357 GLY B O 1
ATOM 5754 N N . LEU B 1 358 ? -0.551 22.688 19.281 1 98.44 358 LEU B N 1
ATOM 5755 C CA . LEU B 1 358 ? -1.67 21.828 18.906 1 98.44 358 LEU B CA 1
ATOM 5756 C C . LEU B 1 358 ? -1.82 21.734 17.406 1 98.44 358 LEU B C 1
ATOM 5758 O O . LEU B 1 358 ? -1.392 22.641 16.672 1 98.44 358 LEU B O 1
ATOM 5762 N N . ARG B 1 359 ? -2.324 20.688 16.922 1 98.5 359 ARG B N 1
ATOM 5763 C CA . ARG B 1 359 ? -2.73 20.484 15.531 1 98.5 359 ARG B CA 1
ATOM 5764 C C . ARG B 1 359 ? -4.078 19.766 15.453 1 98.5 359 ARG B C 1
ATOM 5766 O O . ARG B 1 359 ? -4.172 18.578 15.758 1 98.5 359 ARG B O 1
ATOM 5773 N N . ILE B 1 360 ? -5.086 20.5 15.125 1 98.75 360 ILE B N 1
ATOM 5774 C CA . ILE B 1 360 ? -6.449 19.984 15.055 1 98.75 360 ILE B CA 1
ATOM 5775 C C . ILE B 1 360 ? -6.832 19.75 13.594 1 98.75 360 ILE B C 1
ATOM 5777 O O . ILE B 1 360 ? -6.848 20.672 12.789 1 98.75 360 ILE B O 1
ATOM 5781 N N . TRP B 1 361 ? -7.078 18.531 13.242 1 98.81 361 TRP B N 1
ATOM 5782 C CA . TRP B 1 361 ? -7.57 18.25 11.898 1 98.81 361 TRP B CA 1
ATOM 5783 C C . TRP B 1 361 ? -8.969 18.844 11.703 1 98.81 361 TRP B C 1
ATOM 5785 O O . TRP B 1 361 ? -9.898 18.484 12.43 1 98.81 361 TRP B O 1
ATOM 5795 N N . GLY B 1 362 ? -9.078 19.734 10.812 1 98.88 362 GLY B N 1
ATOM 5796 C CA . GLY B 1 362 ? -10.352 20.375 10.508 1 98.88 362 GLY B CA 1
ATOM 5797 C C . GLY B 1 362 ? -10.93 19.953 9.172 1 98.88 362 GLY B C 1
ATOM 5798 O O . GLY B 1 362 ? -11.727 20.672 8.57 1 98.88 362 GLY B O 1
ATOM 5799 N N . GLY B 1 363 ? -10.484 18.766 8.664 1 98.75 363 GLY B N 1
ATOM 5800 C CA . GLY B 1 363 ? -10.945 18.281 7.375 1 98.75 363 GLY B CA 1
ATOM 5801 C C . GLY B 1 363 ? -12.438 18 7.344 1 98.75 363 GLY B C 1
ATOM 5802 O O . GLY B 1 363 ? -13.109 18.078 8.375 1 98.75 363 GLY B O 1
ATOM 5803 N N . PRO B 1 364 ? -12.938 17.609 6.191 1 98.75 364 PRO B N 1
ATOM 5804 C CA . PRO B 1 364 ? -14.383 17.609 5.941 1 98.75 364 PRO B CA 1
ATOM 5805 C C . PRO B 1 364 ? -15.117 16.531 6.734 1 98.75 364 PRO B C 1
ATOM 5807 O O . PRO B 1 364 ? -16.328 16.641 6.977 1 98.75 364 PRO B O 1
ATOM 5810 N N . THR B 1 365 ? -14.461 15.484 7.145 1 98.81 365 THR B N 1
ATOM 5811 C CA . THR B 1 365 ? -15.156 14.391 7.809 1 98.81 365 THR B CA 1
ATOM 5812 C C . THR B 1 365 ? -15.375 14.703 9.289 1 98.81 365 THR B C 1
ATOM 5814 O O . THR B 1 365 ? -16.094 13.984 9.984 1 98.81 365 THR B O 1
ATOM 5817 N N . VAL B 1 366 ? -14.766 15.766 9.82 1 98.88 366 VAL B N 1
ATOM 5818 C CA . VAL B 1 366 ? -14.938 16.203 11.203 1 98.88 366 VAL B CA 1
ATOM 5819 C C . VAL B 1 366 ? -16.156 17.109 11.312 1 98.88 366 VAL B C 1
ATOM 5821 O O . VAL B 1 366 ? -16.328 18.031 10.508 1 98.88 366 VAL B O 1
ATOM 5824 N N . ASP B 1 367 ? -17 16.859 12.258 1 98.75 367 ASP B N 1
ATOM 5825 C CA . ASP B 1 367 ? -18.156 17.719 12.484 1 98.75 367 ASP B CA 1
ATOM 5826 C C . ASP B 1 367 ? -17.75 18.984 13.242 1 98.75 367 ASP B C 1
ATOM 5828 O O . ASP B 1 367 ? -16.984 18.922 14.203 1 98.75 367 ASP B O 1
ATOM 5832 N N . THR B 1 368 ? -18.312 20.125 12.789 1 98.88 368 THR B N 1
ATOM 5833 C CA . THR B 1 368 ? -18.031 21.391 13.461 1 98.88 368 THR B CA 1
ATOM 5834 C C . THR B 1 368 ? -18.438 21.328 14.93 1 98.88 368 THR B C 1
ATOM 5836 O O . THR B 1 368 ? -17.75 21.891 15.789 1 98.88 368 THR B O 1
ATOM 5839 N N . ALA B 1 369 ? -19.5 20.625 15.219 1 98.81 369 ALA B N 1
ATOM 5840 C CA . ALA B 1 369 ? -19.953 20.469 16.594 1 98.81 369 ALA B CA 1
ATOM 5841 C C . ALA B 1 369 ? -18.891 19.781 17.453 1 98.81 369 ALA B C 1
ATOM 5843 O O . ALA B 1 369 ? -18.75 20.078 18.641 1 98.81 369 ALA B O 1
ATOM 5844 N N . ASP B 1 370 ? -18.219 18.812 16.844 1 98.81 370 ASP B N 1
ATOM 5845 C CA . ASP B 1 370 ? -17.141 18.125 17.578 1 98.81 370 ASP B CA 1
ATOM 5846 C C . ASP B 1 370 ? -15.977 19.062 17.844 1 98.81 370 ASP B C 1
ATOM 5848 O O . ASP B 1 370 ? -15.359 19.016 18.906 1 98.81 370 ASP B O 1
ATOM 5852 N N . VAL B 1 371 ? -15.625 19.953 16.875 1 98.88 371 VAL B N 1
ATOM 5853 C CA . VAL B 1 371 ? -14.578 20.953 17.078 1 98.88 371 VAL B CA 1
ATOM 5854 C C . VAL B 1 371 ? -14.969 21.891 18.219 1 98.88 371 VAL B C 1
ATOM 5856 O O . VAL B 1 371 ? -14.172 22.156 19.109 1 98.88 371 VAL B O 1
ATOM 5859 N N . GLU B 1 372 ? -16.141 22.344 18.203 1 98.81 372 GLU B N 1
ATOM 5860 C CA . GLU B 1 372 ? -16.641 23.266 19.219 1 98.81 372 GLU B CA 1
ATOM 5861 C C . GLU B 1 372 ? -16.625 22.625 20.594 1 98.81 372 GLU B C 1
ATOM 5863 O O . GLU B 1 372 ? -16.297 23.281 21.594 1 98.81 372 GLU B O 1
ATOM 5868 N N . ALA B 1 373 ? -16.969 21.344 20.609 1 98.75 373 ALA B N 1
ATOM 5869 C CA . ALA B 1 373 ? -16.984 20.625 21.891 1 98.75 373 ALA B CA 1
ATOM 5870 C C . ALA B 1 373 ? -15.57 20.391 22.406 1 98.75 373 ALA B C 1
ATOM 5872 O O . ALA B 1 373 ? -15.359 20.25 23.609 1 98.75 373 ALA B O 1
ATOM 5873 N N . LEU B 1 374 ? -14.586 20.344 21.562 1 98.88 374 LEU B N 1
ATOM 5874 C CA . LEU B 1 374 ? -13.188 20.094 21.891 1 98.88 374 LEU B CA 1
ATOM 5875 C C . LEU B 1 374 ? -12.578 21.312 22.578 1 98.88 374 LEU B C 1
ATOM 5877 O O . LEU B 1 374 ? -11.773 21.172 23.5 1 98.88 374 LEU B O 1
ATOM 5881 N N . LEU B 1 375 ? -12.891 22.547 22.203 1 98.75 375 LEU B N 1
ATOM 5882 C CA . LEU B 1 375 ? -12.172 23.781 22.5 1 98.75 375 LEU B CA 1
ATOM 5883 C C . LEU B 1 375 ? -12.203 24.078 24 1 98.75 375 LEU B C 1
ATOM 5885 O O . LEU B 1 375 ? -11.172 24.391 24.594 1 98.75 375 LEU B O 1
ATOM 5889 N N . PRO B 1 376 ? -13.383 23.875 24.734 1 98.19 376 PRO B N 1
ATOM 5890 C CA . PRO B 1 376 ? -13.367 24.078 26.188 1 98.19 376 PRO B CA 1
ATOM 5891 C C . PRO B 1 376 ? -12.461 23.094 26.906 1 98.19 376 PRO B C 1
ATOM 5893 O O . PRO B 1 376 ? -11.914 23.422 27.969 1 98.19 376 PRO B O 1
ATOM 5896 N N . TRP B 1 377 ? -12.32 21.906 26.328 1 98.56 377 TRP B N 1
ATOM 5897 C CA . TRP B 1 377 ? -11.414 20.922 26.906 1 98.56 377 TRP B CA 1
ATOM 5898 C C . TRP B 1 377 ? -9.969 21.375 26.797 1 98.56 377 TRP B C 1
ATOM 5900 O O . TRP B 1 377 ? -9.148 21.094 27.688 1 98.56 377 TRP B O 1
ATOM 5910 N N . ILE B 1 378 ? -9.609 22.016 25.703 1 98.69 378 ILE B N 1
ATOM 5911 C CA . ILE B 1 378 ? -8.273 22.562 25.547 1 98.69 378 ILE B CA 1
ATOM 5912 C C . ILE B 1 378 ? -8.039 23.641 26.609 1 98.69 378 ILE B C 1
ATOM 5914 O O . ILE B 1 378 ? -6.992 23.672 27.266 1 98.69 378 ILE B O 1
ATOM 5918 N N . ASP B 1 379 ? -9.047 24.5 26.812 1 98.19 379 ASP B N 1
ATOM 5919 C CA . ASP B 1 379 ? -8.953 25.531 27.844 1 98.19 379 ASP B CA 1
ATOM 5920 C C . ASP B 1 379 ? -8.711 24.922 29.219 1 98.19 379 ASP B C 1
ATOM 5922 O O . ASP B 1 379 ? -7.82 25.359 29.953 1 98.19 379 ASP B O 1
ATOM 5926 N N . TRP B 1 380 ? -9.508 23.969 29.484 1 98 380 TRP B N 1
ATOM 5927 C CA . TRP B 1 380 ? -9.422 23.312 30.797 1 98 380 TRP B CA 1
ATOM 5928 C C . TRP B 1 380 ? -8.062 22.656 30.969 1 98 380 TRP B C 1
ATOM 5930 O O . TRP B 1 380 ? -7.41 22.828 32 1 98 380 TRP B O 1
ATOM 5940 N N . ALA B 1 381 ? -7.672 21.859 30.031 1 98.12 381 ALA B N 1
ATOM 5941 C CA . ALA B 1 381 ? -6.41 21.125 30.109 1 98.12 381 ALA B CA 1
ATOM 5942 C C . ALA B 1 381 ? -5.227 22.078 30.203 1 98.12 381 ALA B C 1
ATOM 5944 O O . ALA B 1 381 ? -4.27 21.828 30.938 1 98.12 381 ALA B O 1
ATOM 5945 N N . PHE B 1 382 ? -5.266 23.172 29.406 1 97.88 382 PHE B N 1
ATOM 5946 C CA . PHE B 1 382 ? -4.207 24.172 29.469 1 97.88 382 PHE B CA 1
ATOM 5947 C C . PHE B 1 382 ? -4.117 24.781 30.859 1 97.88 382 PHE B C 1
ATOM 5949 O O . PHE B 1 382 ? -3.029 24.859 31.438 1 97.88 382 PHE B O 1
ATOM 5956 N N . ALA B 1 383 ? -5.227 25.156 31.375 1 96.81 383 ALA B N 1
ATOM 5957 C CA . ALA B 1 383 ? -5.266 25.781 32.719 1 96.81 383 ALA B CA 1
ATOM 5958 C C . ALA B 1 383 ? -4.762 24.812 33.781 1 96.81 383 ALA B C 1
ATOM 5960 O O . ALA B 1 383 ? -3.998 25.203 34.656 1 96.81 383 ALA B O 1
ATOM 5961 N N . GLN B 1 384 ? -5.25 23.562 33.688 1 96.75 384 GLN B N 1
ATOM 5962 C CA . GLN B 1 384 ? -4.82 22.562 34.625 1 96.75 384 GLN B CA 1
ATOM 5963 C C . GLN B 1 384 ? -3.311 22.344 34.562 1 96.75 384 GLN B C 1
ATOM 5965 O O . GLN B 1 384 ? -2.643 22.234 35.594 1 96.75 384 GLN B O 1
ATOM 5970 N N . THR B 1 385 ? -2.791 22.234 33.375 1 97.19 385 THR B N 1
ATOM 5971 C CA . THR B 1 385 ? -1.362 22 33.188 1 97.19 385 THR B CA 1
ATOM 5972 C C . THR B 1 385 ? -0.556 23.203 33.688 1 97.19 385 THR B C 1
ATOM 5974 O O . THR B 1 385 ? 0.494 23.047 34.312 1 97.19 385 THR B O 1
ATOM 5977 N N . LEU B 1 386 ? -1.036 24.438 33.312 1 95.69 386 LEU B N 1
ATOM 5978 C CA . LEU B 1 386 ? -0.38 25.672 33.781 1 95.69 386 LEU B CA 1
ATOM 5979 C C . LEU B 1 386 ? -0.271 25.703 35.281 1 95.69 386 LEU B C 1
ATOM 5981 O O . LEU B 1 386 ? 0.715 26.203 35.844 1 95.69 386 LEU B O 1
ATOM 5985 N N . GLY B 1 387 ? -1.283 25.156 35.969 1 93.88 387 GLY B N 1
ATOM 5986 C CA . GLY B 1 387 ? -1.286 25.094 37.438 1 93.88 387 GLY B CA 1
ATOM 5987 C C . GLY B 1 387 ? -0.182 24.219 38 1 93.88 387 GLY B C 1
ATOM 5988 O O . GLY B 1 387 ? 0.258 24.438 39.125 1 93.88 387 GLY B O 1
ATOM 5989 N N . GLU B 1 388 ? 0.254 23.25 37.25 1 91.81 388 GLU B N 1
ATOM 5990 C CA . GLU B 1 388 ? 1.323 22.359 37.688 1 91.81 388 GLU B CA 1
ATOM 5991 C C . GLU B 1 388 ? 2.691 23.031 37.531 1 91.81 388 GLU B C 1
ATOM 5993 O O . GLU B 1 388 ? 3.68 22.562 38.094 1 91.81 388 GLU B O 1
ATOM 5998 N N . TYR B 1 389 ? 2.871 23.922 36.719 1 85.25 389 TYR B N 1
ATOM 5999 C CA . TYR B 1 389 ? 4.117 24.656 36.531 1 85.25 389 TYR B CA 1
ATOM 6000 C C . TYR B 1 389 ? 4.152 25.922 37.375 1 85.25 389 TYR B C 1
ATOM 6002 O O . TYR B 1 389 ? 5.113 26.688 37.312 1 85.25 389 TYR B O 1
ATOM 6010 N N . ALA B 1 390 ? 3.193 26.203 38.281 1 70.56 390 ALA B N 1
ATOM 6011 C CA . ALA B 1 390 ? 3.189 27.328 39.219 1 70.56 390 ALA B CA 1
ATOM 6012 C C . ALA B 1 390 ? 4.082 27.031 40.438 1 70.56 390 ALA B C 1
ATOM 6014 O O . ALA B 1 390 ? 4.203 25.891 40.875 1 70.56 390 ALA B O 1
#

Solvent-accessible surface area (backbone atoms only — not comparable to full-atom values): 38631 Å² total; per-residue (Å²): 127,83,73,77,66,68,80,67,86,66,58,18,89,63,32,43,22,11,76,48,32,9,26,45,41,81,85,69,51,49,62,73,41,67,78,34,66,67,22,37,32,52,78,39,70,70,36,21,48,53,44,32,45,50,46,52,52,49,40,60,54,67,62,52,61,87,70,43,46,45,30,62,28,44,34,10,34,65,30,19,48,47,28,47,51,68,55,60,56,68,85,54,43,36,32,37,43,25,43,33,66,66,30,45,51,52,46,43,43,42,52,73,35,65,50,50,87,51,69,47,79,38,55,28,91,42,87,14,39,66,36,73,60,87,73,63,60,46,76,18,26,33,39,34,47,46,35,28,64,58,26,8,27,24,59,71,66,64,82,79,54,65,88,87,50,74,28,50,34,37,33,44,23,33,65,24,56,54,21,44,94,73,66,57,90,68,40,24,28,42,23,24,28,38,14,28,32,50,18,22,38,32,23,37,6,30,38,35,31,24,59,68,46,54,51,44,43,46,77,44,79,57,95,64,61,67,56,72,78,44,59,57,55,54,97,46,31,75,41,65,50,39,52,63,28,38,58,86,64,57,63,33,41,61,47,50,37,46,36,47,53,33,53,50,49,37,54,74,66,58,28,39,69,39,25,25,49,37,1,46,48,27,35,50,52,50,49,54,49,38,75,72,31,87,42,42,40,64,37,22,73,49,78,76,20,51,29,36,21,28,35,25,31,30,67,56,34,66,75,55,66,67,41,56,69,73,52,35,41,51,49,33,48,48,26,43,47,52,28,37,77,68,59,31,36,35,58,39,52,35,42,90,90,36,71,57,25,33,23,40,30,18,24,32,33,43,55,50,67,27,54,58,31,28,51,57,41,51,54,25,26,44,51,57,49,54,60,68,74,105,127,82,72,76,65,68,79,67,86,66,58,20,89,64,34,42,21,11,77,49,31,8,27,45,42,82,87,68,51,48,62,76,41,68,78,33,65,67,21,36,32,53,78,39,72,70,36,22,49,53,45,32,45,51,44,51,52,49,40,61,54,68,62,51,61,87,69,43,45,43,28,63,28,44,36,9,35,67,31,20,48,47,27,49,51,67,54,60,58,68,83,52,42,35,32,37,43,27,44,32,67,66,30,47,50,52,46,43,43,42,53,73,34,64,50,51,86,49,69,49,78,36,53,27,91,42,88,14,41,66,36,72,60,86,73,62,58,44,74,18,26,33,40,34,47,46,34,28,65,58,26,7,27,26,60,71,66,64,82,79,52,63,90,83,49,70,29,49,33,38,34,44,25,33,64,26,56,54,21,43,95,73,66,56,89,69,40,24,27,42,21,24,29,37,13,30,33,50,18,23,38,31,24,37,6,28,35,35,30,25,60,68,45,55,51,44,42,49,75,45,77,57,94,63,61,67,55,72,77,47,59,56,55,55,95,45,33,73,42,65,51,40,52,63,28,37,57,86,62,59,62,34,41,60,48,49,38,45,37,47,52,34,52,51,49,38,53,74,67,58,27,38,69,39,26,24,48,37,2,46,48,28,34,49,54,51,50,55,50,40,75,72,31,88,40,41,42,64,36,23,73,48,79,75,19,51,28,33,22,27,36,25,31,29,67,57,34,66,75,54,68,68,40,56,68,73,51,36,40,50,50,33,50,48,26,43,48,50,29,37,76,67,59,29,35,37,56,38,52,36,42,90,90,37,70,56,24,34,24,41,31,18,24,31,32,44,54,49,67,27,54,60,31,28,52,56,40,51,53,27,25,45,51,55,49,54,60,70,75,105

InterPro domains:
  IPR006271 Phosphoserine aminotransferase, Methanosarcina-type [TIGR01365] (11-384)
  IPR015421 Pyridoxal phosphate-dependent transferase, major domain [G3DSA:3.40.640.10] (33-268)
  IPR015422 Pyridoxal phosphate-dependent transferase, small domain [G3DSA:3.90.1150.10] (270-385)
  IPR015424 Pyridoxal phosphate-dependent transferase [SSF53383] (11-383)
  IPR022278 Phosphoserine aminotransferase [PIRSF000525] (36-382)